Protein AF-0000000076605727 (afdb_homodimer)

Sequence (814 aa):
MKILLILAWRNLWRNKKRTLITISSVLFAVLLATLFVSMEKGSYERLIDSMVKYSTGYIQIQDILYDEEPSIDHTLLFDEEIEEILNKYEEQIAYHVPRLQNFVLVATENNTRGSILNGIDPELEIKMNDLNEDVVKGEFLKPNDNGLMLAEGLAGILNVTVGDTLVLLGQGFHGSTAAGTYPIRGIVDLKIPDINNNTIYMSLSEAQWFYGTDNRVTSLIIMPENPARTQQLAESLRKVIDPEWHRVLTWEELLEDLLNLMKFDVAGTMVMMMILYIVIAFGLFGTILTMLIERRKEFALLFSLGMKRAQVAIVCFFEALFISMAGVILGIIISIPVVAWFYHHPIPLSGDMAEAIADYGFEPVLPFSADPTIFINQALIVLIISFLIGLFPVYKVFRINIMEAKKMKILLILAWRNLWRNKKRTLITISSVLFAVLLATLFVSMEKGSYERLIDSMVKYSTGYIQIQDILYDEEPSIDHTLLFDEEIEEILNKYEEQIAYHVPRLQNFVLVATENNTRGSILNGIDPELEIKMNDLNEDVVKGEFLKPNDNGLMLAEGLAGILNVTVGDTLVLLGQGFHGSTAAGTYPIRGIVDLKIPDINNNTIYMSLSEAQWFYGTDNRVTSLIIMPENPARTQQLAESLRKVIDPEWHRVLTWEELLEDLLNLMKFDVAGTMVMMMILYIVIAFGLFGTILTMLIERRKEFALLFSLGMKRAQVAIVCFFEALFISMAGVILGIIISIPVVAWFYHHPIPLSGDMAEAIADYGFEPVLPFSADPTIFINQALIVLIISFLIGLFPVYKVFRINIMEAKK

InterPro domains:
  IPR003838 ABC3 transporter permease, C-terminal [PF02687] (271-402)
  IPR025857 MacB-like periplasmic core domain [PF12704] (19-239)
  IPR051447 Lipoprotein-releasing system transmembrane protein [PTHR30489] (1-405)

Secondary structure (DSSP, 8-state):
-HHHHHHHHHHHGGGHHHHHHHHHHHHHHHHHHHHHHHHHHHHHHHHHHHHIIIII-SEEEEETTTTTS--TTS-EE--HHHHHHHHHTTTTEEEEEEEEEEEEEEE-SS-EEEEEEEEE-HHHHHHHH-GGGGEEEE-PPPTT-SSEEEEHHHHHHHT--TT-EEEEEEE-GGG-EEEEEEEEEEEE--SSHHHHTTEEEEEHHHHHHHHT-SSEESEEEEEESSGGGHHHHHHHHHHHS-TTTEEEEEHHHHTHHHHHHHHHHHHHHHHHHHHHHHHHHHHHHHHHHHHHHHTHHHHHHHHHTT--HHHHHHHHHHHHHHHHHHHHHHHHHHHHHHHHHHHHSPEEP-HHHHHHHHHTT--SEE-----HHHHHHHHHHHHHHHHHHHHHHHHHHHT--HHHHT-/-HHHHHHHHHHHGGGHHHHHHHHHHHHHHHHHHHHHHHHHHHHHHHHHHHHIIIII-SEEEEETTTTTS--TTS-EE--HHHHHHHHHTTTTEEEEEEEEEEEEEEE-SS-EEEEEEEEE-HHHHHHHH-GGGGEEEE-PPPTT-SSEEEEHHHHHHHT--TT-EEEEEEE-GGG-EEEEEEEEEEEE--SSHHHHTTEEEEEHHHHHHHHT-SSEESEEEEEESSGGGHHHHHHHHHHHS-TTTEEEEEHHHHTHHHHHHHHHHHHHHHHHHHHHHHHHHHHHHHHHHHHHHHTHHHHHHHHHTT--HHHHHHHHHHHHHHHHHHHHHHHHHHHHHHHHHHHHSPEEP-HHHHHHHHHTT--SEE-----HHHHHHHHHHHHHHHHHHHHHHHHHHHH--HHHHT-

Organism: NCBI:txid889453

Nearest PDB structures (foldseek):
  7v8l-assembly1_C  TM=7.203E-01  e=7.007E-22  Escherichia coli K-12
  7arh-assembly1_C  TM=6.773E-01  e=7.280E-18  Escherichia coli K-12
  5xu1-assembly1_M  TM=6.737E-01  e=1.367E-16  Streptococcus pneumoniae R6
  5nik-assembly1_J  TM=5.911E-01  e=5.866E-17  Escherichia coli K-12
  5ws4-assembly1_B  TM=4.862E-01  e=8.622E-18  Acinetobacter baumannii

Foldseek 3Di:
DVVLLVLLVVLLCVPVVLLVVLLQLLLVLLQVLLFVVQLLVFQVVVVLVLCCQPPAPFKKKFWLCCLVPPDQQGWDFPDPVVVVLVVVVCVWFVDKWFKAKDWKWKDDPVDIDIAIEIATAQVVSCVRRVQQVQWPWAGGDHAVRQAKEAQPQQCVVNVHAAQDKMWIWDAAHPGDTQIDIHGYGTYGHRLAQVNSNGYMYDHNCNVCVRRVPHRIGRIMHTHTPDSVCSVVVLVVSVVVDDSVTMHMDGSCRSCVVVVVVSVVVVVVSVVVSVVSLVVSLVVLLVSLVVSCVVCLLVLLVCVVVPDDLQSVLVSSLSSLLVSSLSSLVSSLVVSQVVLVVCQVVWAAADDPQCCVCVNSSHRRTRHGHNDCCSSVVSSVSSSVSSNVSSVVSSVVSVVRDSVVSVD/DVVLLVVLVVLLCVPVVLLVVLLQLLLVLLQVLLFVVQLLVFQVVVVLVLCCQPPAPFKKKFWLCCLVPPDQQGWDFPDPVVVVLVVVVCVFFVDKWFKAKDWKWKDDPVDIDIAIEIATAQVVSCVRRVQQVQWPWAGGDDAVRQAKEAQPQQCVVNVHAAQDKMWIWDAAHPGDTQIDIHGYGTYGHRLAQVNSNGYMYDHNCNVCVRRVPHRIGRIMHTHTPDSVCSVVVLVVSVVVDDSVTMHMDGSCRSCVVVVVVSVVVVVVSVVVSVVSLVVSLVVLLVSLVVVCVVCLLVLLVCVVVPDDLQSVLVSSLSSLLVSSLSSLVSSLVVSQVVLVVCQVVWAAADDPQCCVCVNSSHRRTRHGHNDVCSSVVSSVSSSVSSNVSSVVSSVVSVVNDSVVSVD

pLDDT: mean 88.18, std 9.33, range [46.22, 97.94]

Structure (mmCIF, N/CA/C/O backbone):
data_AF-0000000076605727-model_v1
#
loop_
_entity.id
_entity.type
_entity.pdbx_description
1 polymer 'ABC-type transport system, involved in lipoprotein release, permease component'
#
loop_
_atom_site.group_PDB
_atom_site.id
_atom_site.type_symbol
_atom_site.label_atom_id
_atom_site.label_alt_id
_atom_site.label_comp_id
_atom_site.label_asym_id
_atom_site.label_entity_id
_atom_site.label_seq_id
_atom_site.pdbx_PDB_ins_code
_atom_site.Cartn_x
_atom_site.Cartn_y
_atom_site.Cartn_z
_atom_site.occupancy
_atom_site.B_iso_or_equiv
_atom_site.auth_seq_id
_atom_site.auth_comp_id
_atom_site.auth_asym_id
_atom_site.auth_atom_id
_atom_site.pdbx_PDB_model_num
ATOM 1 N N . MET A 1 1 ? 21.656 47.344 6.41 1 79.5 1 MET A N 1
ATOM 2 C CA . MET A 1 1 ? 21.094 46 6.285 1 79.5 1 MET A CA 1
ATOM 3 C C . MET A 1 1 ? 21.359 45.156 7.539 1 79.5 1 MET A C 1
ATOM 5 O O . MET A 1 1 ? 20.453 44.594 8.117 1 79.5 1 MET A O 1
ATOM 9 N N . LYS A 1 2 ? 22.5 45.219 8.156 1 88.5 2 LYS A N 1
ATOM 10 C CA . LYS A 1 2 ? 22.828 44.469 9.367 1 88.5 2 LYS A CA 1
ATOM 11 C C . LYS A 1 2 ? 21.984 44.938 10.547 1 88.5 2 LYS A C 1
ATOM 13 O O . LYS A 1 2 ? 21.484 44.125 11.328 1 88.5 2 LYS A O 1
ATOM 18 N N . ILE A 1 3 ? 21.828 46.188 10.602 1 87.19 3 ILE A N 1
ATOM 19 C CA . ILE A 1 3 ? 21.047 46.75 11.695 1 87.19 3 ILE A CA 1
ATOM 20 C C . ILE A 1 3 ? 19.609 46.281 11.594 1 87.19 3 ILE A C 1
ATOM 22 O O . ILE A 1 3 ? 18.969 45.969 12.609 1 87.19 3 ILE A O 1
ATOM 26 N N . LEU A 1 4 ? 19.125 46.188 10.43 1 89.56 4 LEU A N 1
ATOM 27 C CA . LEU A 1 4 ? 17.75 45.75 10.203 1 89.56 4 LEU A CA 1
ATOM 28 C C . LEU A 1 4 ? 17.578 44.281 10.57 1 89.56 4 LEU A C 1
ATOM 30 O O . LEU A 1 4 ? 16.547 43.906 11.125 1 89.56 4 LEU A O 1
ATOM 34 N N . LEU A 1 5 ? 18.578 43.469 10.297 1 91.62 5 LEU A N 1
ATOM 35 C CA . LEU A 1 5 ? 18.531 42.062 10.641 1 91.62 5 LEU A CA 1
ATOM 36 C C . LEU A 1 5 ? 18.578 41.875 12.156 1 91.62 5 LEU A C 1
ATOM 38 O O . LEU A 1 5 ? 17.875 41 12.695 1 91.62 5 LEU A O 1
ATOM 42 N N . ILE A 1 6 ? 19.375 42.688 12.758 1 91.81 6 ILE A N 1
ATOM 43 C CA . ILE A 1 6 ? 19.469 42.625 14.211 1 91.81 6 ILE A CA 1
ATOM 44 C C . ILE A 1 6 ? 18.141 43.062 14.836 1 91.81 6 ILE A C 1
ATOM 46 O O . ILE A 1 6 ? 17.688 42.469 15.82 1 91.81 6 ILE A O 1
ATOM 50 N N . LEU A 1 7 ? 17.578 44.031 14.203 1 89.62 7 LEU A N 1
ATOM 51 C CA . LEU A 1 7 ? 16.281 44.5 14.688 1 89.62 7 LEU A CA 1
ATOM 52 C C . LEU A 1 7 ? 15.203 43.438 14.523 1 89.62 7 LEU A C 1
ATOM 54 O O . LEU A 1 7 ? 14.359 43.25 15.398 1 89.62 7 LEU A O 1
ATOM 58 N N . ALA A 1 8 ? 15.242 42.844 13.422 1 91.44 8 ALA A N 1
ATOM 59 C CA . ALA A 1 8 ? 14.281 41.75 13.156 1 91.44 8 ALA A CA 1
ATOM 60 C C . ALA A 1 8 ? 14.414 40.625 14.172 1 91.44 8 ALA A C 1
ATOM 62 O O . ALA A 1 8 ? 13.414 40.156 14.703 1 91.44 8 ALA A O 1
ATOM 63 N N . TRP A 1 9 ? 15.578 40.281 14.508 1 90.94 9 TRP A N 1
ATOM 64 C CA . TRP A 1 9 ? 15.844 39.188 15.469 1 90.94 9 TRP A CA 1
ATOM 65 C C . TRP A 1 9 ? 15.43 39.625 16.875 1 90.94 9 TRP A C 1
ATOM 67 O O . TRP A 1 9 ? 14.828 38.812 17.609 1 90.94 9 TRP A O 1
ATOM 77 N N . ARG A 1 10 ? 15.75 40.781 17.188 1 89.75 10 ARG A N 1
ATOM 78 C CA . ARG A 1 10 ? 15.438 41.312 18.516 1 89.75 10 ARG A CA 1
ATOM 79 C C . ARG A 1 10 ? 13.93 41.469 18.703 1 89.75 10 ARG A C 1
ATOM 81 O O . ARG A 1 10 ? 13.406 41.219 19.797 1 89.75 10 ARG A O 1
ATOM 88 N N . ASN A 1 11 ? 13.289 41.781 17.609 1 87.38 11 ASN A N 1
ATOM 89 C CA . ASN A 1 11 ? 11.844 41.969 17.656 1 87.38 11 ASN A CA 1
ATOM 90 C C . ASN A 1 11 ? 11.125 40.656 17.938 1 87.38 11 ASN A C 1
ATOM 92 O O . ASN A 1 11 ? 10.094 40.625 18.609 1 87.38 11 ASN A O 1
ATOM 96 N N . LEU A 1 12 ? 11.664 39.625 17.453 1 88.25 12 LEU A N 1
ATOM 97 C CA . LEU A 1 12 ? 11.055 38.312 17.641 1 88.25 12 LEU A CA 1
ATOM 98 C C . LEU A 1 12 ? 11.07 37.906 19.109 1 88.25 12 LEU A C 1
ATOM 100 O O . LEU A 1 12 ? 10.148 37.25 19.578 1 88.25 12 LEU A O 1
ATOM 104 N N . TRP A 1 13 ? 12.094 38.344 19.75 1 89.44 13 TRP A N 1
ATOM 105 C CA . TRP A 1 13 ? 12.281 37.875 21.125 1 89.44 13 TRP A CA 1
ATOM 106 C C . TRP A 1 13 ? 11.633 38.844 22.109 1 89.44 13 TRP A C 1
ATOM 108 O O . TRP A 1 13 ? 11.68 38.625 23.328 1 89.44 13 TRP A O 1
ATOM 118 N N . ARG A 1 14 ? 11.062 39.906 21.516 1 81.25 14 ARG A N 1
ATOM 119 C CA . ARG A 1 14 ? 10.281 40.781 22.375 1 81.25 14 ARG A CA 1
ATOM 120 C C . ARG A 1 14 ? 9.086 40.031 22.984 1 81.25 14 ARG A C 1
ATOM 122 O O . ARG A 1 14 ? 8.727 40.25 24.141 1 81.25 14 ARG A O 1
ATOM 129 N N . ASN A 1 15 ? 8.523 39.188 22.125 1 81.62 15 ASN A N 1
ATOM 130 C CA . ASN A 1 15 ? 7.508 38.25 22.609 1 81.62 15 ASN A CA 1
ATOM 131 C C . ASN A 1 15 ? 7.996 36.812 22.547 1 81.62 15 ASN A C 1
ATOM 133 O O . ASN A 1 15 ? 7.594 36.031 21.672 1 81.62 15 ASN A O 1
ATOM 137 N N . LYS A 1 16 ? 8.625 36.438 23.516 1 88.12 16 LYS A N 1
ATOM 138 C CA . LYS A 1 16 ? 9.328 35.156 23.547 1 88.12 16 LYS A CA 1
ATOM 139 C C . LYS A 1 16 ? 8.352 33.969 23.484 1 88.12 16 LYS A C 1
ATOM 141 O O . LYS A 1 16 ? 8.633 32.969 22.859 1 88.12 16 LYS A O 1
ATOM 146 N N . LYS A 1 17 ? 7.277 34.094 24.156 1 83.56 17 LYS A N 1
ATOM 147 C CA . LYS A 1 17 ? 6.32 33 24.219 1 83.56 17 LYS A CA 1
ATOM 148 C C . LYS A 1 17 ? 5.727 32.688 22.844 1 83.56 17 LYS A C 1
ATOM 150 O O . LYS A 1 17 ? 5.703 31.547 22.406 1 83.56 17 LYS A O 1
ATOM 155 N N . ARG A 1 18 ? 5.336 33.75 22.156 1 78.62 18 ARG A N 1
ATOM 156 C CA . ARG A 1 18 ? 4.785 33.594 20.812 1 78.62 18 ARG A CA 1
ATOM 157 C C . ARG A 1 18 ? 5.824 33 19.859 1 78.62 18 ARG A C 1
ATOM 159 O O . ARG A 1 18 ? 5.523 32.125 19.062 1 78.62 18 ARG A O 1
ATOM 166 N N . THR A 1 19 ? 6.984 33.594 19.953 1 86.88 19 THR A N 1
ATOM 167 C CA . THR A 1 19 ? 8.078 33.156 19.094 1 86.88 19 THR A CA 1
ATOM 168 C C . THR A 1 19 ? 8.406 31.688 19.328 1 86.88 19 THR A C 1
ATOM 170 O O . THR A 1 19 ? 8.539 30.922 18.391 1 86.88 19 THR A O 1
ATOM 173 N N . LEU A 1 20 ? 8.375 31.281 20.578 1 90.06 20 LEU A N 1
ATOM 174 C CA . LEU A 1 20 ? 8.734 29.922 20.922 1 90.06 20 LEU A CA 1
ATOM 175 C C . LEU A 1 20 ? 7.656 28.938 20.469 1 90.06 20 LEU A C 1
ATOM 177 O O . LEU A 1 20 ? 7.957 27.828 20.047 1 90.06 20 LEU A O 1
ATOM 181 N N . ILE A 1 21 ? 6.469 29.359 20.547 1 83.88 21 ILE A N 1
ATOM 182 C CA . ILE A 1 21 ? 5.359 28.484 20.156 1 83.88 21 ILE A CA 1
ATOM 183 C C . ILE A 1 21 ? 5.371 28.281 18.641 1 83.88 21 ILE A C 1
ATOM 185 O O . ILE A 1 21 ? 5.176 27.172 18.156 1 83.88 21 ILE A O 1
ATOM 189 N N . THR A 1 22 ? 5.594 29.406 17.938 1 84.12 22 THR A N 1
ATOM 190 C CA . THR A 1 22 ? 5.625 29.312 16.469 1 84.12 22 THR A CA 1
ATOM 191 C C . THR A 1 22 ? 6.812 28.469 16.016 1 84.12 22 THR A C 1
ATOM 193 O O . THR A 1 22 ? 6.676 27.609 15.141 1 84.12 22 THR A O 1
ATOM 196 N N . ILE A 1 23 ? 7.902 28.703 16.672 1 91.12 23 ILE A N 1
ATOM 197 C CA . ILE A 1 23 ? 9.094 27.922 16.359 1 91.12 23 ILE A CA 1
ATOM 198 C C . ILE A 1 23 ? 8.828 26.438 16.641 1 91.12 23 ILE A C 1
ATOM 200 O O . ILE A 1 23 ? 9.203 25.578 15.852 1 91.12 23 ILE A O 1
ATOM 204 N N . SER A 1 24 ? 8.156 26.156 17.734 1 89.75 24 SER A N 1
ATOM 205 C CA . SER A 1 24 ? 7.855 24.781 18.109 1 89.75 24 SER A CA 1
ATOM 206 C C . SER A 1 24 ? 6.914 24.125 17.109 1 89.75 24 SER A C 1
ATOM 208 O O . SER A 1 24 ? 7.059 22.938 16.781 1 89.75 24 SER A O 1
ATOM 210 N N . SER A 1 25 ? 5.973 24.922 16.688 1 85.31 25 SER A N 1
ATOM 211 C CA . SER A 1 25 ? 5.031 24.375 15.703 1 85.31 25 SER A CA 1
ATOM 212 C C . SER A 1 25 ? 5.742 23.969 14.422 1 85.31 25 SER A C 1
ATOM 214 O O . SER A 1 25 ? 5.492 22.891 13.883 1 85.31 25 SER A O 1
ATOM 216 N N . VAL A 1 26 ? 6.605 24.812 13.953 1 88.75 26 VAL A N 1
ATOM 217 C CA . VAL A 1 26 ? 7.352 24.516 12.727 1 88.75 26 VAL A CA 1
ATOM 218 C C . VAL A 1 26 ? 8.328 23.375 12.969 1 88.75 26 VAL A C 1
ATOM 220 O O . VAL A 1 26 ? 8.461 22.484 12.133 1 88.75 26 VAL A O 1
ATOM 223 N N . LEU A 1 27 ? 8.922 23.438 14.164 1 92.81 27 LEU A N 1
ATOM 224 C CA . LEU A 1 27 ? 9.867 22.391 14.539 1 92.81 27 LEU A CA 1
ATOM 225 C C . LEU A 1 27 ? 9.203 21.016 14.523 1 92.81 27 LEU A C 1
ATOM 227 O O . LEU A 1 27 ? 9.719 20.078 13.906 1 92.81 27 LEU A O 1
ATOM 231 N N . PHE A 1 28 ? 8.117 20.875 15.133 1 87.75 28 PHE A N 1
ATOM 232 C CA . PHE A 1 28 ? 7.445 19.578 15.25 1 87.75 28 PHE A CA 1
ATOM 233 C C . PHE A 1 28 ? 6.926 19.125 13.891 1 87.75 28 PHE A C 1
ATOM 235 O O . PHE A 1 28 ? 6.941 17.922 13.586 1 87.75 28 PHE A O 1
ATOM 242 N N . ALA A 1 29 ? 6.477 20.109 13.18 1 86.19 29 ALA A N 1
ATOM 243 C CA . ALA A 1 29 ? 6.016 19.766 11.836 1 86.19 29 ALA A CA 1
ATOM 244 C C . ALA A 1 29 ? 7.148 19.172 11 1 86.19 29 ALA A C 1
ATOM 246 O O . ALA A 1 29 ? 6.98 18.141 10.344 1 86.19 29 ALA A O 1
ATOM 247 N N . VAL A 1 30 ? 8.266 19.828 11.055 1 91.06 30 VAL A N 1
ATOM 248 C CA . VAL A 1 30 ? 9.43 19.391 10.281 1 91.06 30 VAL A CA 1
ATOM 249 C C . VAL A 1 30 ? 9.945 18.062 10.812 1 91.06 30 VAL A C 1
ATOM 251 O O . VAL A 1 30 ? 10.266 17.156 10.031 1 91.06 30 VAL A O 1
ATOM 254 N N . LEU A 1 31 ? 9.984 17.984 12.117 1 93.25 31 LEU A N 1
ATOM 255 C CA . LEU A 1 31 ? 10.477 16.766 12.75 1 93.25 31 LEU A CA 1
ATOM 256 C C . LEU A 1 31 ? 9.617 15.57 12.367 1 93.25 31 LEU A C 1
ATOM 258 O O . LEU A 1 31 ? 10.141 14.555 11.891 1 93.25 31 LEU A O 1
ATOM 262 N N . LEU A 1 32 ? 8.367 15.695 12.539 1 89.75 32 LEU A N 1
ATOM 263 C CA . LEU A 1 32 ? 7.469 14.57 12.312 1 89.75 32 LEU A CA 1
ATOM 264 C C . LEU A 1 32 ? 7.355 14.258 10.828 1 89.75 32 LEU A C 1
ATOM 266 O O . LEU A 1 32 ? 7.262 13.086 10.445 1 89.75 32 LEU A O 1
ATOM 270 N N . ALA A 1 33 ? 7.363 15.297 10.016 1 89.38 33 ALA A N 1
ATOM 271 C CA . ALA A 1 33 ? 7.352 15.086 8.57 1 89.38 33 ALA A CA 1
ATOM 272 C C . ALA A 1 33 ? 8.609 14.352 8.109 1 89.38 33 ALA A C 1
ATOM 274 O O . ALA A 1 33 ? 8.531 13.43 7.297 1 89.38 33 ALA A O 1
ATOM 275 N N . THR A 1 34 ? 9.695 14.742 8.656 1 93.81 34 THR A N 1
ATOM 276 C CA . THR A 1 34 ? 10.969 14.133 8.297 1 93.81 34 THR A CA 1
ATOM 277 C C . THR A 1 34 ? 10.992 12.664 8.719 1 93.81 34 THR A C 1
ATOM 279 O O . THR A 1 34 ? 11.453 11.805 7.957 1 93.81 34 THR A O 1
ATOM 282 N N . LEU A 1 35 ? 10.508 12.422 9.891 1 91.75 35 LEU A N 1
ATOM 283 C CA . LEU A 1 35 ? 10.484 11.047 10.391 1 91.75 35 LEU A CA 1
ATOM 284 C C . LEU A 1 35 ? 9.602 10.164 9.508 1 91.75 35 LEU A C 1
ATOM 286 O O . LEU A 1 35 ? 9.953 9.023 9.219 1 91.75 35 LEU A O 1
ATOM 290 N N . PHE A 1 36 ? 8.562 10.664 9.086 1 88.62 36 PHE A N 1
ATOM 291 C CA . PHE A 1 36 ? 7.633 9.898 8.266 1 88.62 36 PHE A CA 1
ATOM 292 C C . PHE A 1 36 ? 8.234 9.594 6.898 1 88.62 36 PHE A C 1
ATOM 294 O O . PHE A 1 36 ? 8.164 8.461 6.418 1 88.62 36 PHE A O 1
ATOM 301 N N . VAL A 1 37 ? 8.797 10.625 6.32 1 90.88 37 VAL A N 1
ATOM 302 C CA . VAL A 1 37 ? 9.391 10.453 5 1 90.88 37 VAL A CA 1
ATOM 303 C C . VAL A 1 37 ? 10.586 9.508 5.094 1 90.88 37 VAL A C 1
ATOM 305 O O . VAL A 1 37 ? 10.797 8.672 4.215 1 90.88 37 VAL A O 1
ATOM 308 N N . SER A 1 38 ? 11.32 9.688 6.145 1 93.38 38 SER A N 1
ATOM 309 C CA . SER A 1 38 ? 12.477 8.82 6.367 1 93.38 38 SER A CA 1
ATOM 310 C C . SER A 1 38 ? 12.047 7.359 6.52 1 93.38 38 SER A C 1
ATOM 312 O O . SER A 1 38 ? 12.695 6.461 5.977 1 93.38 38 SER A O 1
ATOM 314 N N . MET A 1 39 ? 11.055 7.148 7.234 1 89.75 39 MET A N 1
ATOM 315 C CA . MET A 1 39 ? 10.531 5.801 7.441 1 89.75 39 MET A CA 1
ATOM 316 C C . MET A 1 39 ? 10.047 5.195 6.129 1 89.75 39 MET A C 1
ATOM 318 O O . MET A 1 39 ? 10.305 4.023 5.848 1 89.75 39 MET A O 1
ATOM 322 N N . GLU A 1 40 ? 9.32 5.953 5.398 1 87.19 40 GLU A N 1
ATOM 323 C CA . GLU A 1 40 ? 8.812 5.492 4.113 1 87.19 40 GLU A CA 1
ATOM 324 C C . GLU A 1 40 ? 9.945 5.137 3.162 1 87.19 40 GLU A C 1
ATOM 326 O O . GLU A 1 40 ? 9.938 4.062 2.555 1 87.19 40 GLU A O 1
ATOM 331 N N . LYS A 1 41 ? 10.859 6.031 3.049 1 90.75 41 LYS A N 1
ATOM 332 C CA . LYS A 1 41 ? 12 5.793 2.164 1 90.75 41 LYS A CA 1
ATOM 333 C C . LYS A 1 41 ? 12.812 4.59 2.631 1 90.75 41 LYS A C 1
ATOM 335 O O . LYS A 1 41 ? 13.266 3.785 1.812 1 90.75 41 LYS A O 1
ATOM 340 N N . GLY A 1 42 ? 13.031 4.527 3.877 1 90.62 42 GLY A N 1
ATOM 341 C CA . GLY A 1 42 ? 13.742 3.383 4.426 1 90.62 42 GLY A CA 1
ATOM 342 C C . GLY A 1 42 ? 13.062 2.061 4.125 1 90.62 42 GLY A C 1
ATOM 343 O O . GLY A 1 42 ? 13.734 1.068 3.822 1 90.62 42 GLY A O 1
ATOM 344 N N . SER A 1 43 ? 11.844 2.014 4.234 1 84.94 43 SER A N 1
ATOM 345 C CA . SER A 1 43 ? 11.078 0.812 3.932 1 84.94 43 SER A CA 1
ATOM 346 C C . SER A 1 43 ? 11.242 0.404 2.473 1 84.94 43 SER A C 1
ATOM 348 O O . SER A 1 43 ? 11.406 -0.779 2.168 1 84.94 43 SER A O 1
ATOM 350 N N . TYR A 1 44 ? 11.227 1.366 1.563 1 86.81 44 TYR A N 1
ATOM 351 C CA . TYR A 1 44 ? 11.367 1.069 0.142 1 86.81 44 TYR A CA 1
ATOM 352 C C . TYR A 1 44 ? 12.781 0.599 -0.18 1 86.81 44 TYR A C 1
ATOM 354 O O . TYR A 1 44 ? 12.969 -0.319 -0.981 1 86.81 44 TYR A O 1
ATOM 362 N N . GLU A 1 45 ? 13.68 1.272 0.43 1 89 45 GLU A N 1
ATOM 363 C CA . GLU A 1 45 ? 15.062 0.861 0.227 1 89 45 GLU A CA 1
ATOM 364 C C . GLU A 1 45 ? 15.281 -0.58 0.679 1 89 45 GLU A C 1
ATOM 366 O O . GLU A 1 45 ? 15.953 -1.357 -0.008 1 89 45 GLU A O 1
ATOM 371 N N . ARG A 1 46 ? 14.773 -0.872 1.735 1 84.81 46 ARG A N 1
ATOM 372 C CA . ARG A 1 46 ? 14.906 -2.234 2.244 1 84.81 46 ARG A CA 1
ATOM 373 C C . ARG A 1 46 ? 14.227 -3.232 1.309 1 84.81 46 ARG A C 1
ATOM 375 O O . ARG A 1 46 ? 14.758 -4.32 1.069 1 84.81 46 ARG A O 1
ATOM 382 N N . LEU A 1 47 ? 13.117 -2.934 0.842 1 83.38 47 LEU A N 1
ATOM 383 C CA . LEU A 1 47 ? 12.406 -3.803 -0.089 1 83.38 47 LEU A CA 1
ATOM 384 C C . LEU A 1 47 ? 13.227 -4.027 -1.356 1 83.38 47 LEU A C 1
ATOM 386 O O . LEU A 1 47 ? 13.359 -5.16 -1.823 1 83.38 47 LEU A O 1
ATOM 390 N N . ILE A 1 48 ? 13.727 -2.988 -1.923 1 88.12 48 ILE A N 1
ATOM 391 C CA . ILE A 1 48 ? 14.531 -3.078 -3.141 1 88.12 48 ILE A CA 1
ATOM 392 C C . ILE A 1 48 ? 15.758 -3.941 -2.887 1 88.12 48 ILE A C 1
ATOM 394 O O . ILE A 1 48 ? 16.078 -4.824 -3.686 1 88.12 48 ILE A O 1
ATOM 398 N N . ASP A 1 49 ? 16.375 -3.684 -1.769 1 87.06 49 ASP A N 1
ATOM 399 C CA . ASP A 1 49 ? 17.562 -4.465 -1.416 1 87.06 49 ASP A CA 1
ATOM 400 C C . ASP A 1 49 ? 17.234 -5.953 -1.335 1 87.06 49 ASP A C 1
ATOM 402 O O . ASP A 1 49 ? 17.984 -6.789 -1.834 1 87.06 49 ASP A O 1
ATOM 406 N N . SER A 1 50 ? 16.188 -6.227 -0.726 1 84.25 50 SER A N 1
ATOM 407 C CA . SER A 1 50 ? 15.781 -7.621 -0.589 1 84.25 50 SER A CA 1
ATOM 408 C C . SER A 1 50 ? 15.461 -8.242 -1.946 1 84.25 50 SER A C 1
ATOM 410 O O . SER A 1 50 ? 15.82 -9.391 -2.211 1 84.25 50 SER A O 1
ATOM 412 N N . MET A 1 51 ? 14.781 -7.488 -2.789 1 87.56 51 MET A N 1
ATOM 413 C CA . MET A 1 51 ? 14.422 -7.996 -4.109 1 87.56 51 MET A CA 1
ATOM 414 C C . MET A 1 51 ? 15.672 -8.25 -4.953 1 87.56 51 MET A C 1
ATOM 416 O O . MET A 1 51 ? 15.766 -9.266 -5.645 1 87.56 51 MET A O 1
ATOM 420 N N . VAL A 1 52 ? 16.594 -7.379 -4.887 1 88.81 52 VAL A N 1
ATOM 421 C CA . VAL A 1 52 ? 17.812 -7.516 -5.668 1 88.81 52 VAL A CA 1
ATOM 422 C C . VAL A 1 52 ? 18.641 -8.695 -5.145 1 88.81 52 VAL A C 1
ATOM 424 O O . VAL A 1 52 ? 19.172 -9.484 -5.93 1 88.81 52 VAL A O 1
ATOM 427 N N . LYS A 1 53 ? 18.609 -8.797 -3.887 1 87.19 53 LYS A N 1
ATOM 428 C CA . LYS A 1 53 ? 19.406 -9.836 -3.248 1 87.19 53 LYS A CA 1
ATOM 429 C C . LYS A 1 53 ? 18.828 -11.219 -3.5 1 87.19 53 LYS A C 1
ATOM 431 O O . LYS A 1 53 ? 19.547 -12.164 -3.834 1 87.19 53 LYS A O 1
ATOM 436 N N . TYR A 1 54 ? 17.562 -11.367 -3.432 1 86.06 54 TYR A N 1
ATOM 437 C CA . TYR A 1 54 ? 16.969 -12.695 -3.406 1 86.06 54 TYR A CA 1
ATOM 438 C C . TYR A 1 54 ? 16.344 -13.047 -4.75 1 86.06 54 TYR A C 1
ATOM 440 O O . TYR A 1 54 ? 16.047 -14.211 -5.023 1 86.06 54 TYR A O 1
ATOM 448 N N . SER A 1 55 ? 16.172 -12.07 -5.551 1 88.31 55 SER A N 1
ATOM 449 C CA . SER A 1 55 ? 15.391 -12.383 -6.738 1 88.31 55 SER A CA 1
ATOM 450 C C . SER A 1 55 ? 16.125 -11.969 -8.008 1 88.31 55 SER A C 1
ATOM 452 O O . SER A 1 55 ? 16.703 -12.805 -8.695 1 88.31 55 SER A O 1
ATOM 454 N N . THR A 1 56 ? 16.406 -10.711 -8.258 1 92 56 THR A N 1
ATOM 455 C CA . THR A 1 56 ? 16.781 -10.258 -9.594 1 92 56 THR A CA 1
ATOM 456 C C . THR A 1 56 ? 18.297 -10.234 -9.75 1 92 56 THR A C 1
ATOM 458 O O . THR A 1 56 ? 18.812 -10.398 -10.852 1 92 56 THR A O 1
ATOM 461 N N . GLY A 1 57 ? 19.016 -9.992 -8.609 1 93.88 57 GLY A N 1
ATOM 462 C CA . GLY A 1 57 ? 20.391 -9.578 -8.789 1 93.88 57 GLY A CA 1
ATOM 463 C C . GLY A 1 57 ? 20.516 -8.203 -9.406 1 93.88 57 GLY A C 1
ATOM 464 O O . GLY A 1 57 ? 19.547 -7.457 -9.5 1 93.88 57 GLY A O 1
ATOM 465 N N . TYR A 1 58 ? 21.734 -7.875 -9.859 1 96.19 58 TYR A N 1
ATOM 466 C CA . TYR A 1 58 ? 21.953 -6.516 -10.352 1 96.19 58 TYR A CA 1
ATOM 467 C C . TYR A 1 58 ? 21.688 -6.434 -11.844 1 96.19 58 TYR A C 1
ATOM 469 O O . TYR A 1 58 ? 21.078 -5.469 -12.328 1 96.19 58 TYR A O 1
ATOM 477 N N . ILE A 1 59 ? 22.234 -7.406 -12.555 1 97.56 59 ILE A N 1
ATOM 478 C CA . ILE A 1 59 ? 22.047 -7.484 -14 1 97.56 59 ILE A CA 1
ATOM 479 C C . ILE A 1 59 ? 21.703 -8.914 -14.398 1 97.56 59 ILE A C 1
ATOM 481 O O . ILE A 1 59 ? 22.219 -9.875 -13.82 1 97.56 59 ILE A O 1
ATOM 485 N N . GLN A 1 60 ? 20.797 -9.008 -15.336 1 97.69 60 GLN A N 1
ATOM 486 C CA . GLN A 1 60 ? 20.484 -10.336 -15.867 1 97.69 60 GLN A CA 1
ATOM 487 C C . GLN A 1 60 ? 20.594 -10.352 -17.391 1 97.69 60 GLN A C 1
ATOM 489 O O . GLN A 1 60 ? 20.188 -9.406 -18.062 1 97.69 60 GLN A O 1
ATOM 494 N N . ILE A 1 61 ? 21.234 -11.375 -17.875 1 96.69 61 ILE A N 1
ATOM 495 C CA . ILE A 1 61 ? 21.172 -11.695 -19.297 1 96.69 61 ILE A CA 1
ATOM 496 C C . ILE A 1 61 ? 20.109 -12.773 -19.531 1 96.69 61 ILE A C 1
ATOM 498 O O . ILE A 1 61 ? 20.125 -13.82 -18.875 1 96.69 61 ILE A O 1
ATOM 502 N N . GLN A 1 62 ? 19.219 -12.461 -20.375 1 96.62 62 GLN A N 1
ATOM 503 C CA . GLN A 1 62 ? 18.109 -13.367 -20.656 1 96.62 62 GLN A CA 1
ATOM 504 C C . GLN A 1 62 ? 17.859 -13.5 -22.156 1 96.62 62 GLN A C 1
ATOM 506 O O . GLN A 1 62 ? 18.406 -12.727 -22.953 1 96.62 62 GLN A O 1
ATOM 511 N N . ASP A 1 63 ? 17.109 -14.531 -22.469 1 93.62 63 ASP A N 1
ATOM 512 C CA . ASP A 1 63 ? 16.547 -14.578 -23.812 1 93.62 63 ASP A CA 1
ATOM 513 C C . ASP A 1 63 ? 15.703 -13.344 -24.109 1 93.62 63 ASP A C 1
ATOM 515 O O . ASP A 1 63 ? 15.07 -12.797 -23.203 1 93.62 63 ASP A O 1
ATOM 519 N N . ILE A 1 64 ? 15.617 -12.938 -25.312 1 91.31 64 ILE A N 1
ATOM 520 C CA . ILE A 1 64 ? 14.992 -11.68 -25.703 1 91.31 64 ILE A CA 1
ATOM 521 C C . ILE A 1 64 ? 13.508 -11.711 -25.359 1 91.31 64 ILE A C 1
ATOM 523 O O . ILE A 1 64 ? 12.914 -10.672 -25.047 1 91.31 64 ILE A O 1
ATOM 527 N N . LEU A 1 65 ? 12.961 -12.836 -25.25 1 86.81 65 LEU A N 1
ATOM 528 C CA . LEU A 1 65 ? 11.516 -12.93 -25.078 1 86.81 65 LEU A CA 1
ATOM 529 C C . LEU A 1 65 ? 11.164 -13.25 -23.625 1 86.81 65 LEU A C 1
ATOM 531 O O . LEU A 1 65 ? 10.008 -13.125 -23.234 1 86.81 65 LEU A O 1
ATOM 535 N N . TYR A 1 66 ? 12.078 -13.562 -22.844 1 87.81 66 TYR A N 1
ATOM 536 C CA . TYR A 1 66 ? 11.805 -14.133 -21.516 1 87.81 66 TYR A CA 1
ATOM 537 C C . TYR A 1 66 ? 11.141 -13.102 -20.609 1 87.81 66 TYR A C 1
ATOM 539 O O . TYR A 1 66 ? 10.203 -13.43 -19.891 1 87.81 66 TYR A O 1
ATOM 547 N N . ASP A 1 67 ? 11.602 -11.945 -20.672 1 82.62 67 ASP A N 1
ATOM 548 C CA . ASP A 1 67 ? 11.125 -10.922 -19.766 1 82.62 67 ASP A CA 1
ATOM 549 C C . ASP A 1 67 ? 9.633 -10.648 -19.969 1 82.62 67 ASP A C 1
ATOM 551 O O . ASP A 1 67 ? 8.891 -10.492 -18.984 1 82.62 67 ASP A O 1
ATOM 555 N N . GLU A 1 68 ? 9.195 -10.641 -21.156 1 75.88 68 GLU A N 1
ATOM 556 C CA . GLU A 1 68 ? 7.797 -10.367 -21.484 1 75.88 68 GLU A CA 1
ATOM 557 C C . GLU A 1 68 ? 6.957 -11.641 -21.406 1 75.88 68 GLU A C 1
ATOM 559 O O . GLU A 1 68 ? 5.77 -11.586 -21.078 1 75.88 68 GLU A O 1
ATOM 564 N N . GLU A 1 69 ? 7.668 -12.75 -21.781 1 78.75 69 GLU A N 1
ATOM 565 C CA . GLU A 1 69 ? 7.012 -14.055 -21.812 1 78.75 69 GLU A CA 1
ATOM 566 C C . GLU A 1 69 ? 7.836 -15.109 -21.078 1 78.75 69 GLU A C 1
ATOM 568 O O . GLU A 1 69 ? 8.406 -16 -21.703 1 78.75 69 GLU A O 1
ATOM 573 N N . PRO A 1 70 ? 7.738 -14.984 -19.781 1 82.62 70 PRO A N 1
ATOM 574 C CA . PRO A 1 70 ? 8.531 -15.977 -19.047 1 82.62 70 PRO A CA 1
ATOM 575 C C . PRO A 1 70 ? 8.086 -17.406 -19.328 1 82.62 70 PRO A C 1
ATOM 577 O O . PRO A 1 70 ? 6.91 -17.75 -19.156 1 82.62 70 PRO A O 1
ATOM 580 N N . SER A 1 71 ? 9.047 -18.156 -19.891 1 85.19 71 SER A N 1
ATOM 581 C CA . SER A 1 71 ? 8.812 -19.547 -20.25 1 85.19 71 SER A CA 1
ATOM 582 C C . SER A 1 71 ? 10.109 -20.344 -20.281 1 85.19 71 SER A C 1
ATOM 584 O O . SER A 1 71 ? 11.18 -19.781 -20.531 1 85.19 71 SER A O 1
ATOM 586 N N . ILE A 1 72 ? 9.93 -21.594 -20.031 1 89.19 72 ILE A N 1
ATOM 587 C CA . ILE A 1 72 ? 11.07 -22.5 -20.094 1 89.19 72 ILE A CA 1
ATOM 588 C C . ILE A 1 72 ? 11.594 -22.594 -21.516 1 89.19 72 ILE A C 1
ATOM 590 O O . ILE A 1 72 ? 12.727 -23.031 -21.75 1 89.19 72 ILE A O 1
ATOM 594 N N . ASP A 1 73 ? 10.852 -22.172 -22.453 1 87.44 73 ASP A N 1
ATOM 595 C CA . ASP A 1 73 ? 11.25 -22.219 -23.859 1 87.44 73 ASP A CA 1
ATOM 596 C C . ASP A 1 73 ? 12.094 -21.016 -24.234 1 87.44 73 ASP A C 1
ATOM 598 O O . ASP A 1 73 ? 12.75 -21 -25.281 1 87.44 73 ASP A O 1
ATOM 602 N N . HIS A 1 74 ? 11.93 -20.016 -23.469 1 89.56 74 HIS A N 1
ATOM 603 C CA . HIS A 1 74 ? 12.734 -18.828 -23.703 1 89.56 74 HIS A CA 1
ATOM 604 C C . HIS A 1 74 ? 13.969 -18.812 -22.797 1 89.56 74 HIS A C 1
ATOM 606 O O . HIS A 1 74 ? 14.047 -18 -21.875 1 89.56 74 HIS A O 1
ATOM 612 N N . THR A 1 75 ? 14.859 -19.688 -23.094 1 93 75 THR A N 1
ATOM 613 C CA . THR A 1 75 ? 16.078 -19.844 -22.312 1 93 75 THR A CA 1
ATOM 614 C C . THR A 1 75 ? 17.297 -19.469 -23.156 1 93 75 THR A C 1
ATOM 616 O O . THR A 1 75 ? 17.203 -19.359 -24.375 1 93 75 THR A O 1
ATOM 619 N N . LEU A 1 76 ? 18.312 -19.188 -22.5 1 93.38 76 LEU A N 1
ATOM 620 C CA . LEU A 1 76 ? 19.578 -18.938 -23.188 1 93.38 76 LEU A CA 1
ATOM 621 C C . LEU A 1 76 ? 20.562 -20.078 -22.953 1 93.38 76 LEU A C 1
ATOM 623 O O . LEU A 1 76 ? 20.609 -20.656 -21.859 1 93.38 76 LEU A O 1
ATOM 627 N N . LEU A 1 77 ? 21.281 -20.375 -24 1 91.06 77 LEU A N 1
ATOM 628 C CA . LEU A 1 77 ? 22.344 -21.359 -23.906 1 91.06 77 LEU A CA 1
ATOM 629 C C . LEU A 1 77 ? 23.578 -20.766 -23.219 1 91.06 77 LEU A C 1
ATOM 631 O O . LEU A 1 77 ? 24.141 -19.781 -23.703 1 91.06 77 LEU A O 1
ATOM 635 N N . PHE A 1 78 ? 23.781 -21.328 -22.078 1 89 78 PHE A N 1
ATOM 636 C CA . PHE A 1 78 ? 24.984 -20.875 -21.391 1 89 78 PHE A CA 1
ATOM 637 C C . PHE A 1 78 ? 26.203 -21.656 -21.875 1 89 78 PHE A C 1
ATOM 639 O O . PHE A 1 78 ? 26.609 -22.641 -21.25 1 89 78 PHE A O 1
ATOM 646 N N . ASP A 1 79 ? 26.734 -21.109 -22.969 1 85 79 ASP A N 1
ATOM 647 C CA . ASP A 1 79 ? 27.844 -21.812 -23.609 1 85 79 ASP A CA 1
ATOM 648 C C . ASP A 1 79 ? 29.141 -21 -23.516 1 85 79 ASP A C 1
ATOM 650 O O . ASP A 1 79 ? 29.219 -20.031 -22.75 1 85 79 ASP A O 1
ATOM 654 N N . GLU A 1 80 ? 30.094 -21.484 -24.219 1 86.38 80 GLU A N 1
ATOM 655 C CA . GLU A 1 80 ? 31.422 -20.891 -24.188 1 86.38 80 GLU A CA 1
ATOM 656 C C . GLU A 1 80 ? 31.422 -19.484 -24.766 1 86.38 80 GLU A C 1
ATOM 658 O O . GLU A 1 80 ? 32.188 -18.625 -24.344 1 86.38 80 GLU A O 1
ATOM 663 N N . GLU A 1 81 ? 30.516 -19.234 -25.609 1 85.25 81 GLU A N 1
ATOM 664 C CA . GLU A 1 81 ? 30.453 -17.922 -26.234 1 85.25 81 GLU A CA 1
ATOM 665 C C . GLU A 1 81 ? 30.094 -16.828 -25.234 1 85.25 81 GLU A C 1
ATOM 667 O O . GLU A 1 81 ? 30.75 -15.789 -25.172 1 85.25 81 GLU A O 1
ATOM 672 N N . ILE A 1 82 ? 29.047 -17.125 -24.484 1 88.06 82 ILE A N 1
ATOM 673 C CA . ILE A 1 82 ? 28.625 -16.141 -23.484 1 88.06 82 ILE A CA 1
ATOM 674 C C . ILE A 1 82 ? 29.719 -16 -22.422 1 88.06 82 ILE A C 1
ATOM 676 O O . ILE A 1 82 ? 29.984 -14.898 -21.953 1 88.06 82 ILE A O 1
ATOM 680 N N . GLU A 1 83 ? 30.297 -17.062 -22.094 1 89.19 83 GLU A N 1
ATOM 681 C CA . GLU A 1 83 ? 31.359 -17.031 -21.094 1 89.19 83 GLU A CA 1
ATOM 682 C C . GLU A 1 83 ? 32.531 -16.188 -21.562 1 89.19 83 GLU A C 1
ATOM 684 O O . GLU A 1 83 ? 33.156 -15.461 -20.781 1 89.19 83 GLU A O 1
ATOM 689 N N . GLU A 1 84 ? 32.844 -16.359 -22.812 1 90.69 84 GLU A N 1
ATOM 690 C CA . GLU A 1 84 ? 33.969 -15.602 -23.391 1 90.69 84 GLU A CA 1
ATOM 691 C C . GLU A 1 84 ? 33.688 -14.102 -23.344 1 90.69 84 GLU A C 1
ATOM 693 O O . GLU A 1 84 ? 34.594 -13.297 -23.094 1 90.69 84 GLU A O 1
ATOM 698 N N . ILE A 1 85 ? 32.5 -13.773 -23.641 1 89.62 85 ILE A N 1
ATOM 699 C CA . ILE A 1 85 ? 32.125 -12.367 -23.594 1 89.62 85 ILE A CA 1
ATOM 700 C C . ILE A 1 85 ? 32.25 -11.828 -22.172 1 89.62 85 ILE A C 1
ATOM 702 O O . ILE A 1 85 ? 32.781 -10.734 -21.969 1 89.62 85 ILE A O 1
ATOM 706 N N . LEU A 1 86 ? 31.844 -12.602 -21.203 1 92.5 86 LEU A N 1
ATOM 707 C CA . LEU A 1 86 ? 31.875 -12.172 -19.812 1 92.5 86 LEU A CA 1
ATOM 708 C C . LEU A 1 86 ? 33.312 -12.055 -19.312 1 92.5 86 LEU A C 1
ATOM 710 O O . LEU A 1 86 ? 33.625 -11.203 -18.484 1 92.5 86 LEU A O 1
ATOM 714 N N . ASN A 1 87 ? 34.125 -12.875 -19.922 1 91.75 87 ASN A N 1
ATOM 715 C CA . ASN A 1 87 ? 35.531 -12.859 -19.531 1 91.75 87 ASN A CA 1
ATOM 716 C C . ASN A 1 87 ? 36.219 -11.562 -19.953 1 91.75 87 ASN A C 1
ATOM 718 O O . ASN A 1 87 ? 37.156 -11.109 -19.312 1 91.75 87 ASN A O 1
ATOM 722 N N . LYS A 1 88 ? 35.75 -11.016 -20.969 1 91.94 88 LYS A N 1
ATOM 723 C CA . LYS A 1 88 ? 36.281 -9.742 -21.422 1 91.94 88 LYS A CA 1
ATOM 724 C C . LYS A 1 88 ? 36 -8.633 -20.406 1 91.94 88 LYS A C 1
ATOM 726 O O . LYS A 1 88 ? 36.719 -7.617 -20.391 1 91.94 88 LYS A O 1
ATOM 731 N N . TYR A 1 89 ? 35.031 -8.812 -19.625 1 93.56 89 TYR A N 1
ATOM 732 C CA . TYR A 1 89 ? 34.688 -7.805 -18.641 1 93.56 89 TYR A CA 1
ATOM 733 C C . TYR A 1 89 ? 34.969 -8.297 -17.219 1 93.56 89 TYR A C 1
ATOM 735 O O . TYR A 1 89 ? 34.281 -7.914 -16.266 1 93.56 89 TYR A O 1
ATOM 743 N N . GLU A 1 90 ? 35.969 -9.062 -17.094 1 90.31 90 GLU A N 1
ATOM 744 C CA . GLU A 1 90 ? 36.281 -9.734 -15.844 1 90.31 90 GLU A CA 1
ATOM 745 C C . GLU A 1 90 ? 36.625 -8.727 -14.742 1 90.31 90 GLU A C 1
ATOM 747 O O . GLU A 1 90 ? 36.438 -9 -13.562 1 90.31 90 GLU A O 1
ATOM 752 N N . GLU A 1 91 ? 37.156 -7.586 -15.156 1 92.81 91 GLU A N 1
ATOM 753 C CA . GLU A 1 91 ? 37.5 -6.566 -14.164 1 92.81 91 GLU A CA 1
ATOM 754 C C . GLU A 1 91 ? 36.25 -5.891 -13.602 1 92.81 91 GLU A C 1
ATOM 756 O O . GLU A 1 91 ? 36.281 -5.379 -12.484 1 92.81 91 GLU A O 1
ATOM 761 N N . GLN A 1 92 ? 35.188 -5.91 -14.352 1 95.25 92 GLN A N 1
ATOM 762 C CA . GLN A 1 92 ? 33.969 -5.219 -13.961 1 95.25 92 GLN A CA 1
ATOM 763 C C . GLN A 1 92 ? 32.938 -6.191 -13.375 1 95.25 92 GLN A C 1
ATOM 765 O O . GLN A 1 92 ? 32 -5.781 -12.672 1 95.25 92 GLN A O 1
ATOM 770 N N . ILE A 1 93 ? 33.156 -7.422 -13.703 1 96.44 93 ILE A N 1
ATOM 771 C CA . ILE A 1 93 ? 32.219 -8.461 -13.25 1 96.44 93 ILE A CA 1
ATOM 772 C C . ILE A 1 93 ? 32.844 -9.258 -12.117 1 96.44 93 ILE A C 1
ATOM 774 O O . ILE A 1 93 ? 33.906 -9.875 -12.305 1 96.44 93 ILE A O 1
ATOM 778 N N . ALA A 1 94 ? 32.25 -9.273 -10.969 1 95.38 94 ALA A N 1
ATOM 779 C CA . ALA A 1 94 ? 32.75 -10.062 -9.859 1 95.38 94 ALA A CA 1
ATOM 780 C C . ALA A 1 94 ? 32.562 -11.555 -10.102 1 95.38 94 ALA A C 1
ATOM 782 O O . ALA A 1 94 ? 33.5 -12.352 -9.977 1 95.38 94 ALA A O 1
ATOM 783 N N . TYR A 1 95 ? 31.375 -11.953 -10.43 1 95.06 95 TYR A N 1
ATOM 784 C CA . TYR A 1 95 ? 31.016 -13.312 -10.812 1 95.06 95 TYR A CA 1
ATOM 785 C C . TYR A 1 95 ? 29.609 -13.344 -11.43 1 95.06 95 TYR A C 1
ATOM 787 O O . TYR A 1 95 ? 28.953 -12.312 -11.523 1 95.06 95 TYR A O 1
ATOM 795 N N . HIS A 1 96 ? 29.219 -14.398 -11.977 1 95.69 96 HIS A N 1
ATOM 796 C CA . HIS A 1 96 ? 27.891 -14.586 -12.555 1 95.69 96 HIS A CA 1
ATOM 797 C C . HIS A 1 96 ? 27.219 -15.828 -11.984 1 95.69 96 HIS A C 1
ATOM 799 O O . HIS A 1 96 ? 27.891 -16.781 -11.578 1 95.69 96 HIS A O 1
ATOM 805 N N . VAL A 1 97 ? 25.953 -15.797 -11.93 1 96.25 97 VAL A N 1
ATOM 806 C CA . VAL A 1 97 ? 25.172 -16.859 -11.312 1 96.25 97 VAL A CA 1
ATOM 807 C C . VAL A 1 97 ? 24.094 -17.344 -12.289 1 96.25 97 VAL A C 1
ATOM 809 O O . VAL A 1 97 ? 23.141 -16.609 -12.578 1 96.25 97 VAL A O 1
ATOM 812 N N . PRO A 1 98 ? 24.203 -18.562 -12.805 1 96.5 98 PRO A N 1
ATOM 813 C CA . PRO A 1 98 ? 23.141 -19.109 -13.664 1 96.5 98 PRO A CA 1
ATOM 814 C C . PRO A 1 98 ? 21.906 -19.516 -12.875 1 96.5 98 PRO A C 1
ATOM 816 O O . PRO A 1 98 ? 22.016 -20.047 -11.766 1 96.5 98 PRO A O 1
ATOM 819 N N . ARG A 1 99 ? 20.734 -19.219 -13.477 1 96.69 99 ARG A N 1
ATOM 820 C CA . ARG A 1 99 ? 19.484 -19.594 -12.844 1 96.69 99 ARG A CA 1
ATOM 821 C C . ARG A 1 99 ? 18.469 -20.094 -13.875 1 96.69 99 ARG A C 1
ATOM 823 O O . ARG A 1 99 ? 18.406 -19.578 -14.992 1 96.69 99 ARG A O 1
ATOM 830 N N . LEU A 1 100 ? 17.828 -21.125 -13.531 1 96.75 100 LEU A N 1
ATOM 831 C CA . LEU A 1 100 ? 16.703 -21.656 -14.305 1 96.75 100 LEU A CA 1
ATOM 832 C C . LEU A 1 100 ? 15.406 -21.562 -13.5 1 96.75 100 LEU A C 1
ATOM 834 O O . LEU A 1 100 ? 15.266 -22.203 -12.461 1 96.75 100 LEU A O 1
ATOM 838 N N . GLN A 1 101 ? 14.531 -20.75 -13.992 1 94.88 101 GLN A N 1
ATOM 839 C CA . GLN A 1 101 ? 13.297 -20.484 -13.25 1 94.88 101 GLN A CA 1
ATOM 840 C C . GLN A 1 101 ? 12.07 -20.797 -14.102 1 94.88 101 GLN A C 1
ATOM 842 O O . GLN A 1 101 ? 12.031 -20.469 -15.289 1 94.88 101 GLN A O 1
ATOM 847 N N . ASN A 1 102 ? 11.117 -21.469 -13.516 1 92.69 102 ASN A N 1
ATOM 848 C CA . ASN A 1 102 ? 9.852 -21.734 -14.195 1 92.69 102 ASN A CA 1
ATOM 849 C C . ASN A 1 102 ? 8.742 -22.062 -13.211 1 92.69 102 ASN A C 1
ATOM 851 O O . ASN A 1 102 ? 9.016 -22.422 -12.062 1 92.69 102 ASN A O 1
ATOM 855 N N . PHE A 1 103 ? 7.574 -21.953 -13.695 1 89.81 103 PHE A N 1
ATOM 856 C CA . PHE A 1 103 ? 6.41 -22.297 -12.898 1 89.81 103 PHE A CA 1
ATOM 857 C C . PHE A 1 103 ? 6.277 -23.812 -12.766 1 89.81 103 PHE A C 1
ATOM 859 O O . PHE A 1 103 ? 6.594 -24.547 -13.703 1 89.81 103 PHE A O 1
ATOM 866 N N . VAL A 1 104 ? 5.781 -24.203 -11.586 1 92.06 104 VAL A N 1
ATOM 867 C CA . VAL A 1 104 ? 5.582 -25.625 -11.32 1 92.06 104 VAL A CA 1
ATOM 868 C C . VAL A 1 104 ? 4.418 -25.812 -10.352 1 92.06 104 VAL A C 1
ATOM 870 O O . VAL A 1 104 ? 4.141 -24.938 -9.523 1 92.06 104 VAL A O 1
ATOM 873 N N . LEU A 1 105 ? 3.695 -26.875 -10.57 1 88.88 105 LEU A N 1
ATOM 874 C CA . LEU A 1 105 ? 2.721 -27.281 -9.562 1 88.88 105 LEU A CA 1
ATOM 875 C C . LEU A 1 105 ? 3.361 -28.203 -8.531 1 88.88 105 LEU A C 1
ATOM 877 O O . LEU A 1 105 ? 4.105 -29.125 -8.891 1 88.88 105 LEU A O 1
ATOM 881 N N . VAL A 1 106 ? 3.166 -27.844 -7.371 1 91.25 106 VAL A N 1
ATOM 882 C CA . VAL A 1 106 ? 3.662 -28.672 -6.281 1 91.25 106 VAL A CA 1
ATOM 883 C C . VAL A 1 106 ? 2.49 -29.359 -5.582 1 91.25 106 VAL A C 1
ATOM 885 O O . VAL A 1 106 ? 1.541 -28.703 -5.152 1 91.25 106 VAL A O 1
ATOM 888 N N . ALA A 1 107 ? 2.646 -30.672 -5.512 1 85.69 107 ALA A N 1
ATOM 889 C CA . ALA A 1 107 ? 1.54 -31.438 -4.949 1 85.69 107 ALA A CA 1
ATOM 890 C C . ALA A 1 107 ? 2.02 -32.344 -3.809 1 85.69 107 ALA A C 1
ATOM 892 O O . ALA A 1 107 ? 3.117 -32.906 -3.871 1 85.69 107 ALA A O 1
ATOM 893 N N . THR A 1 108 ? 1.355 -32.281 -2.762 1 84.06 108 THR A N 1
ATOM 894 C CA . THR A 1 108 ? 1.43 -33.281 -1.712 1 84.06 108 THR A CA 1
ATOM 895 C C . THR A 1 108 ? 0.26 -34.25 -1.813 1 84.06 108 THR A C 1
ATOM 897 O O . THR A 1 108 ? -0.396 -34.344 -2.854 1 84.06 108 THR A O 1
ATOM 900 N N . GLU A 1 109 ? 0.119 -35.094 -0.728 1 74.19 109 GLU A N 1
ATOM 901 C CA . GLU A 1 109 ? -0.995 -36.031 -0.729 1 74.19 109 GLU A CA 1
ATOM 902 C C . GLU A 1 109 ? -2.336 -35.312 -0.711 1 74.19 109 GLU A C 1
ATOM 904 O O . GLU A 1 109 ? -3.301 -35.75 -1.333 1 74.19 109 GLU A O 1
ATOM 909 N N . ASN A 1 110 ? -2.283 -34.188 -0.135 1 68.56 110 ASN A N 1
ATOM 910 C CA . ASN A 1 110 ? -3.58 -33.594 0.113 1 68.56 110 ASN A CA 1
ATOM 911 C C . ASN A 1 110 ? -3.629 -32.156 -0.421 1 68.56 110 ASN A C 1
ATOM 913 O O . ASN A 1 110 ? -4.676 -31.5 -0.377 1 68.56 110 ASN A O 1
ATOM 917 N N . ASN A 1 111 ? -2.479 -31.688 -0.985 1 75.69 111 ASN A N 1
ATOM 918 C CA . ASN A 1 111 ? -2.436 -30.266 -1.329 1 75.69 111 ASN A CA 1
ATOM 919 C C . ASN A 1 111 ? -1.709 -30.031 -2.65 1 75.69 111 ASN A C 1
ATOM 921 O O . ASN A 1 111 ? -0.771 -30.766 -2.984 1 75.69 111 ASN A O 1
ATOM 925 N N . THR A 1 112 ? -2.271 -29.094 -3.445 1 80.94 112 THR A N 1
ATOM 926 C CA . THR A 1 112 ? -1.587 -28.656 -4.656 1 80.94 112 THR A CA 1
ATOM 927 C C . THR A 1 112 ? -1.491 -27.141 -4.699 1 80.94 112 THR A C 1
ATOM 929 O O . THR A 1 112 ? -2.438 -26.438 -4.332 1 80.94 112 THR A O 1
ATOM 932 N N . ARG A 1 113 ? -0.297 -26.641 -5.125 1 83.56 113 ARG A N 1
ATOM 933 C CA . ARG A 1 113 ? -0.057 -25.203 -5.195 1 83.56 113 ARG A CA 1
ATOM 934 C C . ARG A 1 113 ? 0.861 -24.859 -6.363 1 83.56 113 ARG A C 1
ATOM 936 O O . ARG A 1 113 ? 1.75 -25.625 -6.711 1 83.56 113 ARG A O 1
ATOM 943 N N . GLY A 1 114 ? 0.456 -23.766 -6.996 1 85.5 114 GLY A N 1
ATOM 944 C CA . GLY A 1 114 ? 1.41 -23.234 -7.957 1 85.5 114 GLY A CA 1
ATOM 945 C C . GLY A 1 114 ? 2.596 -22.547 -7.301 1 85.5 114 GLY A C 1
ATOM 946 O O . GLY A 1 114 ? 2.441 -21.859 -6.293 1 85.5 114 GLY A O 1
ATOM 947 N N . SER A 1 115 ? 3.768 -22.797 -7.805 1 91.19 115 SER A N 1
ATOM 948 C CA . SER A 1 115 ? 4.992 -22.219 -7.258 1 91.19 115 SER A CA 1
ATOM 949 C C . SER A 1 115 ? 5.996 -21.906 -8.367 1 91.19 115 SER A C 1
ATOM 951 O O . SER A 1 115 ? 5.754 -22.203 -9.531 1 91.19 115 SER A O 1
ATOM 953 N N . ILE A 1 116 ? 7.027 -21.25 -7.988 1 94.12 116 ILE A N 1
ATOM 954 C CA . ILE A 1 116 ? 8.141 -20.969 -8.883 1 94.12 116 ILE A CA 1
ATOM 955 C C . ILE A 1 116 ? 9.352 -21.812 -8.484 1 94.12 116 ILE A C 1
ATOM 957 O O . ILE A 1 116 ? 9.828 -21.719 -7.344 1 94.12 116 ILE A O 1
ATOM 961 N N . LEU A 1 117 ? 9.75 -22.562 -9.391 1 96.31 117 LEU A N 1
ATOM 962 C CA . LEU A 1 117 ? 10.938 -23.391 -9.156 1 96.31 117 LEU A CA 1
ATOM 963 C C . LEU A 1 117 ? 12.195 -22.672 -9.648 1 96.31 117 LEU A C 1
ATOM 965 O O . LEU A 1 117 ? 12.258 -22.25 -10.812 1 96.31 117 LEU A O 1
ATOM 969 N N . ASN A 1 118 ? 13.141 -22.578 -8.766 1 97 118 ASN A N 1
ATOM 970 C CA . ASN A 1 118 ? 14.43 -21.969 -9.102 1 97 118 ASN A CA 1
ATOM 971 C C . ASN A 1 118 ? 15.547 -23.016 -9.102 1 97 118 ASN A C 1
ATOM 973 O O . ASN A 1 118 ? 15.891 -23.562 -8.055 1 97 118 ASN A O 1
ATOM 977 N N . GLY A 1 119 ? 16.062 -23.297 -10.273 1 97.44 119 GLY A N 1
ATOM 978 C CA . GLY A 1 119 ? 17.312 -24.031 -10.359 1 97.44 119 GLY A CA 1
ATOM 979 C C . GLY A 1 119 ? 18.531 -23.172 -10.109 1 97.44 119 GLY A C 1
ATOM 980 O O . GLY A 1 119 ? 18.828 -22.25 -10.883 1 97.44 119 GLY A O 1
ATOM 981 N N . ILE A 1 120 ? 19.281 -23.562 -9.07 1 97.31 120 ILE A N 1
ATOM 982 C CA . ILE A 1 120 ? 20.359 -22.656 -8.68 1 97.31 120 ILE A CA 1
ATOM 983 C C . ILE A 1 120 ? 21.656 -23.453 -8.516 1 97.31 120 ILE A C 1
ATOM 985 O O . ILE A 1 120 ? 21.625 -24.672 -8.305 1 97.31 120 ILE A O 1
ATOM 989 N N . ASP A 1 121 ? 22.812 -22.734 -8.68 1 96.88 121 ASP A N 1
ATOM 990 C CA . ASP A 1 121 ? 24.094 -23.234 -8.188 1 96.88 121 ASP A CA 1
ATOM 991 C C . ASP A 1 121 ? 24.266 -22.891 -6.707 1 96.88 121 ASP A C 1
ATOM 993 O O . ASP A 1 121 ? 24.438 -21.734 -6.348 1 96.88 121 ASP A O 1
ATOM 997 N N . PRO A 1 122 ? 24.25 -23.922 -5.883 1 97.19 122 PRO A N 1
ATOM 998 C CA . PRO A 1 122 ? 24.234 -23.656 -4.441 1 97.19 122 PRO A CA 1
ATOM 999 C C . PRO A 1 122 ? 25.438 -22.812 -3.992 1 97.19 122 PRO A C 1
ATOM 1001 O O . PRO A 1 122 ? 25.266 -21.891 -3.176 1 97.19 122 PRO A O 1
ATOM 1004 N N . GLU A 1 123 ? 26.594 -23.031 -4.484 1 96.62 123 GLU A N 1
ATOM 1005 C CA . GLU A 1 123 ? 27.781 -22.312 -4.07 1 96.62 123 GLU A CA 1
ATOM 1006 C C . GLU A 1 123 ? 27.734 -20.844 -4.52 1 96.62 123 GLU A C 1
ATOM 1008 O O . GLU A 1 123 ? 28.031 -19.938 -3.742 1 96.62 123 GLU A O 1
ATOM 1013 N N . LEU A 1 124 ? 27.344 -20.672 -5.723 1 95.81 124 LEU A N 1
ATOM 1014 C CA . LEU A 1 124 ? 27.266 -19.312 -6.25 1 95.81 124 LEU A CA 1
ATOM 1015 C C . LEU A 1 124 ? 26.125 -18.531 -5.586 1 95.81 124 LEU A C 1
ATOM 1017 O O . LEU A 1 124 ? 26.234 -17.328 -5.395 1 95.81 124 LEU A O 1
ATOM 1021 N N . GLU A 1 125 ? 25.078 -19.281 -5.277 1 95.31 125 GLU A N 1
ATOM 1022 C CA . GLU A 1 125 ? 23.953 -18.641 -4.598 1 95.31 125 GLU A CA 1
ATOM 1023 C C . GLU A 1 125 ? 24.359 -18.141 -3.213 1 95.31 125 GLU A C 1
ATOM 1025 O O . GLU A 1 125 ? 24.016 -17.031 -2.82 1 95.31 125 GLU A O 1
ATOM 1030 N N . ILE A 1 126 ? 25.094 -18.953 -2.467 1 95.19 126 ILE A N 1
ATOM 1031 C CA . ILE A 1 126 ? 25.594 -18.547 -1.153 1 95.19 126 ILE A CA 1
ATOM 1032 C C . ILE A 1 126 ? 26.453 -17.297 -1.286 1 95.19 126 ILE A C 1
ATOM 1034 O O . ILE A 1 126 ? 26.312 -16.359 -0.502 1 95.19 126 ILE A O 1
ATOM 1038 N N . LYS A 1 127 ? 27.25 -17.312 -2.289 1 94.25 127 LYS A N 1
ATOM 1039 C CA . LYS A 1 127 ? 28.125 -16.172 -2.527 1 94.25 127 LYS A CA 1
ATOM 1040 C C . LYS A 1 127 ? 27.312 -14.906 -2.812 1 94.25 127 LYS A C 1
ATOM 1042 O O . LYS A 1 127 ? 27.672 -13.812 -2.379 1 94.25 127 LYS A O 1
ATOM 1047 N N . MET A 1 128 ? 26.266 -15.078 -3.455 1 93.31 128 MET A N 1
ATOM 1048 C CA . MET A 1 128 ? 25.453 -13.953 -3.924 1 93.31 128 MET A CA 1
ATOM 1049 C C . MET A 1 128 ? 24.609 -13.383 -2.793 1 93.31 128 MET A C 1
ATOM 1051 O O . MET A 1 128 ? 24.469 -12.164 -2.662 1 93.31 128 MET A O 1
ATOM 1055 N N . ASN A 1 129 ? 24 -14.281 -1.999 1 91.25 129 ASN A N 1
ATOM 1056 C CA . ASN A 1 129 ? 22.984 -13.75 -1.103 1 91.25 129 ASN A CA 1
ATOM 1057 C C . ASN A 1 129 ? 23.047 -14.406 0.273 1 91.25 129 ASN A C 1
ATOM 1059 O O . ASN A 1 129 ? 22.188 -14.164 1.123 1 91.25 129 ASN A O 1
ATOM 1063 N N . ASP A 1 130 ? 24.031 -15.188 0.551 1 92.88 130 ASP A N 1
ATOM 1064 C CA . ASP A 1 130 ? 24.188 -15.867 1.835 1 92.88 130 ASP A CA 1
ATOM 1065 C C . ASP A 1 130 ? 22.922 -16.625 2.213 1 92.88 130 ASP A C 1
ATOM 1067 O O . ASP A 1 130 ? 22.484 -16.578 3.365 1 92.88 130 ASP A O 1
ATOM 1071 N N . LEU A 1 131 ? 22.281 -17.203 1.263 1 92.75 131 LEU A N 1
ATOM 1072 C CA . LEU A 1 131 ? 21 -17.875 1.435 1 92.75 131 LEU A CA 1
ATOM 1073 C C . LEU A 1 131 ? 21.109 -18.984 2.49 1 92.75 131 LEU A C 1
ATOM 1075 O O . LEU A 1 131 ? 20.109 -19.312 3.145 1 92.75 131 LEU A O 1
ATOM 1079 N N . ASN A 1 132 ? 22.297 -19.547 2.646 1 94.75 132 ASN A N 1
ATOM 1080 C CA . ASN A 1 132 ? 22.5 -20.609 3.633 1 94.75 132 ASN A CA 1
ATOM 1081 C C . ASN A 1 132 ? 22.25 -20.109 5.051 1 94.75 132 ASN A C 1
ATOM 1083 O O . ASN A 1 132 ? 21.844 -20.875 5.926 1 94.75 132 ASN A O 1
ATOM 1087 N N . GLU A 1 133 ? 22.469 -18.875 5.297 1 93.19 133 GLU A N 1
ATOM 1088 C CA . GLU A 1 133 ? 22.266 -18.297 6.617 1 93.19 133 GLU A CA 1
ATOM 1089 C C . GLU A 1 133 ? 20.781 -18.141 6.93 1 93.19 133 GLU A C 1
ATOM 1091 O O . GLU A 1 133 ? 20.391 -17.969 8.086 1 93.19 133 GLU A O 1
ATOM 1096 N N . ASP A 1 134 ? 19.969 -18.266 5.941 1 91.31 134 ASP A N 1
ATOM 1097 C CA . ASP A 1 134 ? 18.531 -18.047 6.121 1 91.31 134 ASP A CA 1
ATOM 1098 C C . ASP A 1 134 ? 17.781 -19.359 6.266 1 91.31 134 ASP A C 1
ATOM 1100 O O . ASP A 1 134 ? 16.562 -19.391 6.328 1 91.31 134 ASP A O 1
ATOM 1104 N N . VAL A 1 135 ? 18.562 -20.391 6.277 1 95.88 135 VAL A N 1
ATOM 1105 C CA . VAL A 1 135 ? 17.953 -21.703 6.469 1 95.88 135 VAL A CA 1
ATOM 1106 C C . VAL A 1 135 ? 17.406 -21.828 7.887 1 95.88 135 VAL A C 1
ATOM 1108 O O . VAL A 1 135 ? 18.109 -21.562 8.859 1 95.88 135 VAL A O 1
ATOM 1111 N N . VAL A 1 136 ? 16.172 -22.172 8.047 1 95.31 136 VAL A N 1
ATOM 1112 C CA . VAL A 1 136 ? 15.547 -22.234 9.359 1 95.31 136 VAL A CA 1
ATOM 1113 C C . VAL A 1 136 ? 15.445 -23.703 9.812 1 95.31 136 VAL A C 1
ATOM 1115 O O . VAL A 1 136 ? 15.344 -23.969 11.008 1 95.31 136 VAL A O 1
ATOM 1118 N N . LYS A 1 137 ? 15.297 -24.578 8.883 1 96.94 137 LYS A N 1
ATOM 1119 C CA . LYS A 1 137 ? 15.234 -26.016 9.164 1 96.94 137 LYS A CA 1
ATOM 1120 C C . LYS A 1 137 ? 15.961 -26.812 8.086 1 96.94 137 LYS A C 1
ATOM 1122 O O . LYS A 1 137 ? 15.859 -26.5 6.895 1 96.94 137 LYS A O 1
ATOM 1127 N N . GLY A 1 138 ? 16.688 -27.844 8.516 1 97.56 138 GLY A N 1
ATOM 1128 C CA . GLY A 1 138 ? 17.359 -28.703 7.562 1 97.56 138 GLY A CA 1
ATOM 1129 C C . GLY A 1 138 ? 18.703 -28.141 7.098 1 97.56 138 GLY A C 1
ATOM 1130 O O . GLY A 1 138 ? 19.422 -27.516 7.875 1 97.56 138 GLY A O 1
ATOM 1131 N N . GLU A 1 139 ? 19.016 -28.625 5.852 1 96.44 139 GLU A N 1
ATOM 1132 C CA . GLU A 1 139 ? 20.328 -28.25 5.305 1 96.44 139 GLU A CA 1
ATOM 1133 C C . GLU A 1 139 ? 20.172 -27.562 3.955 1 96.44 139 GLU A C 1
ATOM 1135 O O . GLU A 1 139 ? 19.172 -27.75 3.254 1 96.44 139 GLU A O 1
ATOM 1140 N N . PHE A 1 140 ? 21.172 -26.734 3.688 1 97.19 140 PHE A N 1
ATOM 1141 C CA . PHE A 1 140 ? 21.219 -26.109 2.377 1 97.19 140 PHE A CA 1
ATOM 1142 C C . PHE A 1 140 ? 21.531 -27.125 1.287 1 97.19 140 PHE A C 1
ATOM 1144 O O . PHE A 1 140 ? 22.125 -28.172 1.561 1 97.19 140 PHE A O 1
ATOM 1151 N N . LEU A 1 141 ? 21.156 -26.781 0.079 1 97.12 141 LEU A N 1
ATOM 1152 C CA . LEU A 1 141 ? 21.375 -27.672 -1.049 1 97.12 141 LEU A CA 1
ATOM 1153 C C . LEU A 1 141 ? 22.875 -27.797 -1.352 1 97.12 141 LEU A C 1
ATOM 1155 O O . LEU A 1 141 ? 23.609 -26.828 -1.235 1 97.12 141 LEU A O 1
ATOM 1159 N N . LYS A 1 142 ? 23.25 -29.016 -1.735 1 95.06 142 LYS A N 1
ATOM 1160 C CA . LYS A 1 142 ? 24.594 -29.266 -2.246 1 95.06 142 LYS A CA 1
ATOM 1161 C C . LYS A 1 142 ? 24.594 -29.328 -3.77 1 95.06 142 LYS A C 1
ATOM 1163 O O . LYS A 1 142 ? 23.547 -29.469 -4.395 1 95.06 142 LYS A O 1
ATOM 1168 N N . PRO A 1 143 ? 25.828 -29.141 -4.32 1 93.75 143 PRO A N 1
ATOM 1169 C CA . PRO A 1 143 ? 25.891 -29.312 -5.773 1 93.75 143 PRO A CA 1
ATOM 1170 C C . PRO A 1 143 ? 25.406 -30.688 -6.227 1 93.75 143 PRO A C 1
ATOM 1172 O O . PRO A 1 143 ? 25.766 -31.703 -5.629 1 93.75 143 PRO A O 1
ATOM 1175 N N . ASN A 1 144 ? 24.547 -30.766 -7.172 1 91.62 144 ASN A N 1
ATOM 1176 C CA . ASN A 1 144 ? 23.969 -31.969 -7.746 1 91.62 144 ASN A CA 1
ATOM 1177 C C . ASN A 1 144 ? 23.078 -32.719 -6.746 1 91.62 144 ASN A C 1
ATOM 1179 O O . ASN A 1 144 ? 23.016 -33.938 -6.738 1 91.62 144 ASN A O 1
ATOM 1183 N N . ASP A 1 145 ? 22.562 -31.906 -5.867 1 93.12 145 ASP A N 1
ATOM 1184 C CA . ASP A 1 145 ? 21.625 -32.469 -4.906 1 93.12 145 ASP A CA 1
ATOM 1185 C C . ASP A 1 145 ? 20.359 -33 -5.602 1 93.12 145 ASP A C 1
ATOM 1187 O O . ASP A 1 145 ? 19.891 -32.406 -6.574 1 93.12 145 ASP A O 1
ATOM 1191 N N . ASN A 1 146 ? 19.75 -34.062 -5.145 1 94.06 146 ASN A N 1
ATOM 1192 C CA . ASN A 1 146 ? 18.531 -34.594 -5.734 1 94.06 146 ASN A CA 1
ATOM 1193 C C . ASN A 1 146 ? 17.297 -34.25 -4.895 1 94.06 146 ASN A C 1
ATOM 1195 O O . ASN A 1 146 ? 16.281 -34.938 -4.977 1 94.06 146 ASN A O 1
ATOM 1199 N N . GLY A 1 147 ? 17.438 -33.25 -4.066 1 96.69 147 GLY A N 1
ATOM 1200 C CA . GLY A 1 147 ? 16.312 -32.781 -3.248 1 96.69 147 GLY A CA 1
ATOM 1201 C C . GLY A 1 147 ? 15.93 -31.344 -3.521 1 96.69 147 GLY A C 1
ATOM 1202 O O . GLY A 1 147 ? 16.375 -30.734 -4.5 1 96.69 147 GLY A O 1
ATOM 1203 N N . LEU A 1 148 ? 15 -30.828 -2.674 1 97.06 148 LEU A N 1
ATOM 1204 C CA . LEU A 1 148 ? 14.453 -29.484 -2.803 1 97.06 148 LEU A CA 1
ATOM 1205 C C . LEU A 1 148 ? 14.695 -28.672 -1.535 1 97.06 148 LEU A C 1
ATOM 1207 O O . LEU A 1 148 ? 14.859 -29.234 -0.453 1 97.06 148 LEU A O 1
ATOM 1211 N N . MET A 1 149 ? 14.758 -27.469 -1.702 1 97.94 149 MET A N 1
ATOM 1212 C CA . MET A 1 149 ? 14.633 -26.516 -0.601 1 97.94 149 MET A CA 1
ATOM 1213 C C . MET A 1 149 ? 13.406 -25.625 -0.786 1 97.94 149 MET A C 1
ATOM 1215 O O . MET A 1 149 ? 13.203 -25.062 -1.86 1 97.94 149 MET A O 1
ATOM 1219 N N . LEU A 1 150 ? 12.602 -25.547 0.254 1 96.88 150 LEU A N 1
ATOM 1220 C CA . LEU A 1 150 ? 11.359 -24.797 0.172 1 96.88 150 LEU A CA 1
ATOM 1221 C C . LEU A 1 150 ? 11.461 -23.484 0.959 1 96.88 150 LEU A C 1
ATOM 1223 O O . LEU A 1 150 ? 12.102 -23.438 2.012 1 96.88 150 LEU A O 1
ATOM 1227 N N . ALA A 1 151 ? 10.836 -22.5 0.417 1 95 151 ALA A N 1
ATOM 1228 C CA . ALA A 1 151 ? 10.633 -21.312 1.238 1 95 151 ALA A CA 1
ATOM 1229 C C . ALA A 1 151 ? 9.688 -21.594 2.4 1 95 151 ALA A C 1
ATOM 1231 O O . ALA A 1 151 ? 8.742 -22.375 2.262 1 95 151 ALA A O 1
ATOM 1232 N N . GLU A 1 152 ? 9.883 -20.969 3.445 1 92.44 152 GLU A N 1
ATOM 1233 C CA . GLU A 1 152 ? 9.18 -21.25 4.695 1 92.44 152 GLU A CA 1
ATOM 1234 C C . GLU A 1 152 ? 7.676 -21.078 4.535 1 92.44 152 GLU A C 1
ATOM 1236 O O . GLU A 1 152 ? 6.891 -21.875 5.031 1 92.44 152 GLU A O 1
ATOM 1241 N N . GLY A 1 153 ? 7.297 -20.016 3.932 1 86.81 153 GLY A N 1
ATOM 1242 C CA . GLY A 1 153 ? 5.875 -19.781 3.725 1 86.81 153 GLY A CA 1
ATOM 1243 C C . GLY A 1 153 ? 5.199 -20.891 2.93 1 86.81 153 GLY A C 1
ATOM 1244 O O . GLY A 1 153 ? 4.09 -21.312 3.264 1 86.81 153 GLY A O 1
ATOM 1245 N N . LEU A 1 154 ? 5.789 -21.328 1.889 1 90.81 154 LEU A N 1
ATOM 1246 C CA . LEU A 1 154 ? 5.262 -22.406 1.07 1 90.81 154 LEU A CA 1
ATOM 1247 C C . LEU A 1 154 ? 5.16 -23.703 1.879 1 90.81 154 LEU A C 1
ATOM 1249 O O . LEU A 1 154 ? 4.172 -24.422 1.771 1 90.81 154 LEU A O 1
ATOM 1253 N N . ALA A 1 155 ? 6.199 -23.984 2.635 1 93.19 155 ALA A N 1
ATOM 1254 C CA . ALA A 1 155 ? 6.191 -25.156 3.488 1 93.19 155 ALA A CA 1
ATOM 1255 C C . ALA A 1 155 ? 5 -25.141 4.445 1 93.19 155 ALA A C 1
ATOM 1257 O O . ALA A 1 155 ? 4.379 -26.172 4.695 1 93.19 155 ALA A O 1
ATOM 1258 N N . GLY A 1 156 ? 4.809 -24 4.988 1 86.81 156 GLY A N 1
ATOM 1259 C CA . GLY A 1 156 ? 3.666 -23.859 5.879 1 86.81 156 GLY A CA 1
ATOM 1260 C C . GLY A 1 156 ? 2.336 -24.094 5.191 1 86.81 156 GLY A C 1
ATOM 1261 O O . GLY A 1 156 ? 1.465 -24.781 5.734 1 86.81 156 GLY A O 1
ATOM 1262 N N . ILE A 1 157 ? 2.209 -23.578 4.043 1 80.31 157 ILE A N 1
ATOM 1263 C CA . ILE A 1 157 ? 0.972 -23.719 3.277 1 80.31 157 ILE A CA 1
ATOM 1264 C C . ILE A 1 157 ? 0.722 -25.188 2.939 1 80.31 157 ILE A C 1
ATOM 1266 O O . ILE A 1 157 ? -0.411 -25.656 3.025 1 80.31 157 ILE A O 1
ATOM 1270 N N . LEU A 1 158 ? 1.761 -25.844 2.547 1 87.5 158 LEU A N 1
ATOM 1271 C CA . LEU A 1 158 ? 1.661 -27.234 2.133 1 87.5 158 LEU A CA 1
ATOM 1272 C C . LEU A 1 158 ? 1.677 -28.172 3.344 1 87.5 158 LEU A C 1
ATOM 1274 O O . LEU A 1 158 ? 1.458 -29.375 3.209 1 87.5 158 LEU A O 1
ATOM 1278 N N . ASN A 1 159 ? 1.964 -27.609 4.496 1 86.75 159 ASN A N 1
ATOM 1279 C CA . ASN A 1 159 ? 2.064 -28.375 5.734 1 86.75 159 ASN A CA 1
ATOM 1280 C C . ASN A 1 159 ? 3.084 -29.5 5.613 1 86.75 159 ASN A C 1
ATOM 1282 O O . ASN A 1 159 ? 2.768 -30.656 5.891 1 86.75 159 ASN A O 1
ATOM 1286 N N . VAL A 1 160 ? 4.223 -29.125 5.164 1 93.88 160 VAL A N 1
ATOM 1287 C CA . VAL A 1 160 ? 5.301 -30.094 5.012 1 93.88 160 VAL A CA 1
ATOM 1288 C C . VAL A 1 160 ? 6.539 -29.625 5.762 1 93.88 160 VAL A C 1
ATOM 1290 O O . VAL A 1 160 ? 6.637 -28.453 6.133 1 93.88 160 VAL A O 1
ATOM 1293 N N . THR A 1 161 ? 7.434 -30.547 6.012 1 95.75 161 THR A N 1
ATOM 1294 C CA . THR A 1 161 ? 8.695 -30.25 6.68 1 95.75 161 THR A CA 1
ATOM 1295 C C . THR A 1 161 ? 9.836 -31.062 6.07 1 95.75 161 THR A C 1
ATOM 1297 O O . THR A 1 161 ? 9.641 -31.781 5.086 1 95.75 161 THR A O 1
ATOM 1300 N N . VAL A 1 162 ? 11.023 -30.891 6.629 1 97.19 162 VAL A N 1
ATOM 1301 C CA . VAL A 1 162 ? 12.219 -31.594 6.141 1 97.19 162 VAL A CA 1
ATOM 1302 C C . VAL A 1 162 ? 12.016 -33.094 6.238 1 97.19 162 VAL A C 1
ATOM 1304 O O . VAL A 1 162 ? 11.531 -33.594 7.258 1 97.19 162 VAL A O 1
ATOM 1307 N N . GLY A 1 163 ? 12.383 -33.781 5.215 1 94.81 163 GLY A N 1
ATOM 1308 C CA . GLY A 1 163 ? 12.227 -35.219 5.176 1 94.81 163 GLY A CA 1
ATOM 1309 C C . GLY A 1 163 ? 11.008 -35.656 4.387 1 94.81 163 GLY A C 1
ATOM 1310 O O . GLY A 1 163 ? 10.969 -36.781 3.877 1 94.81 163 GLY A O 1
ATOM 1311 N N . ASP A 1 164 ? 10.031 -34.844 4.23 1 95.38 164 ASP A N 1
ATOM 1312 C CA . ASP A 1 164 ? 8.844 -35.125 3.434 1 95.38 164 ASP A CA 1
ATOM 1313 C C . ASP A 1 164 ? 9.164 -35.094 1.941 1 95.38 164 ASP A C 1
ATOM 1315 O O . ASP A 1 164 ? 10.211 -34.594 1.538 1 95.38 164 ASP A O 1
ATOM 1319 N N . THR A 1 165 ? 8.219 -35.688 1.123 1 94.81 165 THR A N 1
ATOM 1320 C CA . THR A 1 165 ? 8.406 -35.719 -0.323 1 94.81 165 THR A CA 1
ATOM 1321 C C . THR A 1 165 ? 7.324 -34.938 -1.032 1 94.81 165 THR A C 1
ATOM 1323 O O . THR A 1 165 ? 6.168 -34.906 -0.603 1 94.81 165 THR A O 1
ATOM 1326 N N . LEU A 1 166 ? 7.75 -34.25 -2.074 1 94.44 166 LEU A N 1
ATOM 1327 C CA . LEU A 1 166 ? 6.832 -33.438 -2.883 1 94.44 166 LEU A CA 1
ATOM 1328 C C . LEU A 1 166 ? 6.816 -33.938 -4.328 1 94.44 166 LEU A C 1
ATOM 1330 O O . LEU A 1 166 ? 7.855 -34.344 -4.863 1 94.44 166 LEU A O 1
ATOM 1334 N N . VAL A 1 167 ? 5.652 -33.875 -4.887 1 91.94 167 VAL A N 1
ATOM 1335 C CA . VAL A 1 167 ? 5.52 -34.156 -6.312 1 91.94 167 VAL A CA 1
ATOM 1336 C C . VAL A 1 167 ? 5.473 -32.844 -7.094 1 91.94 167 VAL A C 1
ATOM 1338 O O . VAL A 1 167 ? 4.703 -31.953 -6.762 1 91.94 167 VAL A O 1
ATOM 1341 N N . LEU A 1 168 ? 6.289 -32.719 -8.062 1 93.31 168 LEU A N 1
ATOM 1342 C CA . LEU A 1 168 ? 6.328 -31.547 -8.93 1 93.31 168 LEU A CA 1
ATOM 1343 C C . LEU A 1 168 ? 5.789 -31.891 -10.32 1 93.31 168 LEU A C 1
ATOM 1345 O O . LEU A 1 168 ? 6.07 -32.969 -10.852 1 93.31 168 LEU A O 1
ATOM 1349 N N . LEU A 1 169 ? 4.953 -31.016 -10.758 1 88 169 LEU A N 1
ATOM 1350 C CA . LEU A 1 169 ? 4.418 -31.125 -12.109 1 88 169 LEU A CA 1
ATOM 1351 C C . LEU A 1 169 ? 4.574 -29.812 -12.859 1 88 169 LEU A C 1
ATOM 1353 O O . LEU A 1 169 ? 4.262 -28.734 -12.328 1 88 169 LEU A O 1
ATOM 1357 N N . GLY A 1 170 ? 5.125 -29.906 -14.055 1 88.25 170 GLY A N 1
ATOM 1358 C CA . GLY A 1 170 ? 5.312 -28.703 -14.859 1 88.25 170 GLY A CA 1
ATOM 1359 C C . GLY A 1 170 ? 5.5 -29 -16.328 1 88.25 170 GLY A C 1
ATOM 1360 O O . GLY A 1 170 ? 5.375 -30.141 -16.766 1 88.25 170 GLY A O 1
ATOM 1361 N N . GLN A 1 171 ? 5.668 -27.922 -17.016 1 83.75 171 GLN A N 1
ATOM 1362 C CA . GLN A 1 171 ? 5.969 -28.016 -18.438 1 83.75 171 GLN A CA 1
ATOM 1363 C C . GLN A 1 171 ? 7.473 -27.922 -18.688 1 83.75 171 GLN A C 1
ATOM 1365 O O . GLN A 1 171 ? 8.117 -26.969 -18.234 1 83.75 171 GLN A O 1
ATOM 1370 N N . GLY A 1 172 ? 7.934 -28.953 -19.375 1 85.69 172 GLY A N 1
ATOM 1371 C CA . GLY A 1 172 ? 9.344 -28.922 -19.734 1 85.69 172 GLY A CA 1
ATOM 1372 C C . GLY A 1 172 ? 9.594 -28.219 -21.062 1 85.69 172 GLY A C 1
ATOM 1373 O O . GLY A 1 172 ? 8.68 -27.641 -21.656 1 85.69 172 GLY A O 1
ATOM 1374 N N . PHE A 1 173 ? 10.922 -28.25 -21.344 1 87.69 173 PHE A N 1
ATOM 1375 C CA . PHE A 1 173 ? 11.383 -27.594 -22.562 1 87.69 173 PHE A CA 1
ATOM 1376 C C . PHE A 1 173 ? 10.688 -28.172 -23.797 1 87.69 173 PHE A C 1
ATOM 1378 O O . PHE A 1 173 ? 10.555 -29.391 -23.922 1 87.69 173 PHE A O 1
ATOM 1385 N N . HIS A 1 174 ? 10.117 -27.297 -24.656 1 80.81 174 HIS A N 1
ATOM 1386 C CA . HIS A 1 174 ? 9.422 -27.641 -25.906 1 80.81 174 HIS A CA 1
ATOM 1387 C C . HIS A 1 174 ? 8.203 -28.516 -25.625 1 80.81 174 HIS A C 1
ATOM 1389 O O . HIS A 1 174 ? 7.984 -29.516 -26.297 1 80.81 174 HIS A O 1
ATOM 1395 N N . GLY A 1 175 ? 7.535 -28.281 -24.547 1 75.31 175 GLY A N 1
ATOM 1396 C CA . GLY A 1 175 ? 6.223 -28.859 -24.281 1 7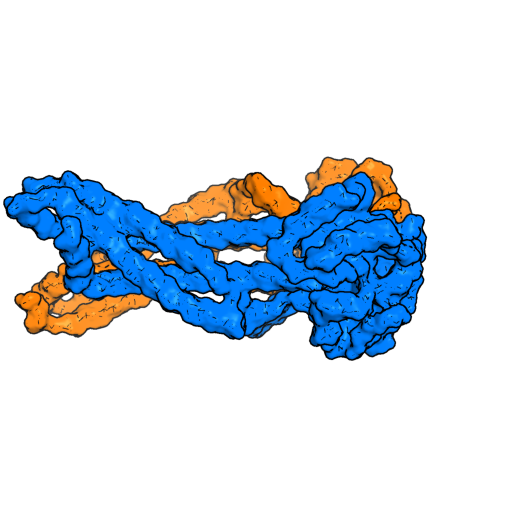5.31 175 GLY A CA 1
ATOM 1397 C C . GLY A 1 175 ? 6.293 -30.234 -23.641 1 75.31 175 GLY A C 1
ATOM 1398 O O . GLY A 1 175 ? 5.277 -30.906 -23.516 1 75.31 175 GLY A O 1
ATOM 1399 N N . SER A 1 176 ? 7.414 -30.656 -23.234 1 79.75 176 SER A N 1
ATOM 1400 C CA . SER A 1 176 ? 7.508 -31.938 -22.531 1 79.75 176 SER A CA 1
ATOM 1401 C C . SER A 1 176 ? 6.91 -31.844 -21.141 1 79.75 176 SER A C 1
ATOM 1403 O O . SER A 1 176 ? 6.648 -30.734 -20.641 1 79.75 176 SER A O 1
ATOM 1405 N N . THR A 1 177 ? 6.484 -33 -20.672 1 80.19 177 THR A N 1
ATOM 1406 C CA . THR A 1 177 ? 5.969 -33 -19.297 1 80.19 177 THR A CA 1
ATOM 1407 C C . THR A 1 177 ? 7.109 -33.156 -18.297 1 80.19 177 THR A C 1
ATOM 1409 O O . THR A 1 177 ? 7.996 -34 -18.484 1 80.19 177 THR A O 1
ATOM 1412 N N . ALA A 1 178 ? 7.176 -32.281 -17.422 1 88.12 178 ALA A N 1
ATOM 1413 C CA . ALA A 1 178 ? 8.109 -32.375 -16.312 1 88.12 178 ALA A CA 1
ATOM 1414 C C . ALA A 1 178 ? 7.414 -32.875 -15.047 1 88.12 178 ALA A C 1
ATOM 1416 O O . ALA A 1 178 ? 6.535 -32.188 -14.508 1 88.12 178 ALA A O 1
ATOM 1417 N N . ALA A 1 179 ? 7.719 -34.062 -14.664 1 88.69 179 ALA A N 1
ATOM 1418 C CA . ALA A 1 179 ? 7.121 -34.625 -13.461 1 88.69 179 ALA A CA 1
ATOM 1419 C C . ALA A 1 179 ? 8.172 -35.375 -12.633 1 88.69 179 ALA A C 1
ATOM 1421 O O . ALA A 1 179 ? 9.039 -36.062 -13.18 1 88.69 179 ALA A O 1
ATOM 1422 N N . GLY A 1 180 ? 8.148 -35.125 -11.359 1 91.19 180 GLY A N 1
ATOM 1423 C CA . GLY A 1 180 ? 9.086 -35.812 -10.484 1 91.19 180 GLY A CA 1
ATOM 1424 C C . GLY A 1 180 ? 8.719 -35.688 -9.016 1 91.19 180 GLY A C 1
ATOM 1425 O O . GLY A 1 180 ? 7.883 -34.875 -8.648 1 91.19 180 GLY A O 1
ATOM 1426 N N . THR A 1 181 ? 9.273 -36.656 -8.266 1 94.44 181 THR A N 1
ATOM 1427 C CA . THR A 1 181 ? 9.109 -36.656 -6.812 1 94.44 181 THR A CA 1
ATOM 1428 C C . THR A 1 181 ? 10.445 -36.375 -6.121 1 94.44 181 THR A C 1
ATOM 1430 O O . THR A 1 181 ? 11.453 -37 -6.434 1 94.44 181 THR A O 1
ATOM 1433 N N . TYR A 1 182 ? 10.438 -35.469 -5.211 1 96.56 182 TYR A N 1
ATOM 1434 C CA . TYR A 1 182 ? 11.688 -35.031 -4.594 1 96.56 182 TYR A CA 1
ATOM 1435 C C . TYR A 1 182 ? 11.531 -34.906 -3.082 1 96.56 182 TYR A C 1
ATOM 1437 O O . TYR A 1 182 ? 10.492 -34.438 -2.594 1 96.56 182 TYR A O 1
ATOM 1445 N N . PRO A 1 183 ? 12.57 -35.281 -2.334 1 97.12 183 PRO A N 1
ATOM 1446 C CA . PRO A 1 183 ? 12.555 -35.031 -0.89 1 97.12 183 PRO A CA 1
ATOM 1447 C C . PRO A 1 183 ? 12.93 -33.594 -0.533 1 97.12 183 PRO A C 1
ATOM 1449 O O . PRO A 1 183 ? 13.734 -32.969 -1.229 1 97.12 183 PRO A O 1
ATOM 1452 N N . ILE A 1 184 ? 12.438 -33.125 0.577 1 97.81 184 ILE A N 1
ATOM 1453 C CA . ILE A 1 184 ? 12.773 -31.797 1.062 1 97.81 184 ILE A CA 1
ATOM 1454 C C . ILE A 1 184 ? 14.047 -31.844 1.895 1 97.81 184 ILE A C 1
ATOM 1456 O O . ILE A 1 184 ? 14.117 -32.562 2.896 1 97.81 184 ILE A O 1
ATOM 1460 N N . ARG A 1 185 ? 15.023 -31.078 1.478 1 97.81 185 ARG A N 1
ATOM 1461 C CA . ARG A 1 185 ? 16.312 -31.062 2.164 1 97.81 185 ARG A CA 1
ATOM 1462 C C . ARG A 1 185 ? 16.344 -29.953 3.213 1 97.81 185 ARG A C 1
ATOM 1464 O O . ARG A 1 185 ? 17.016 -30.078 4.234 1 97.81 185 ARG A O 1
ATOM 1471 N N . GLY A 1 186 ? 15.703 -28.906 2.91 1 97.62 186 GLY A N 1
ATOM 1472 C CA . GLY A 1 186 ? 15.742 -27.781 3.816 1 97.62 186 GLY A CA 1
ATOM 1473 C C . GLY A 1 186 ? 14.625 -26.781 3.572 1 97.62 186 GLY A C 1
ATOM 1474 O O . GLY A 1 186 ? 13.898 -26.875 2.576 1 97.62 186 GLY A O 1
ATOM 1475 N N . ILE A 1 187 ? 14.43 -25.906 4.559 1 97.75 187 ILE A N 1
ATOM 1476 C CA . ILE A 1 187 ? 13.453 -24.828 4.512 1 97.75 187 ILE A CA 1
ATOM 1477 C C . ILE A 1 187 ? 14.148 -23.5 4.797 1 97.75 187 ILE A C 1
ATOM 1479 O O . ILE A 1 187 ? 14.914 -23.375 5.758 1 97.75 187 ILE A O 1
ATOM 1483 N N . VAL A 1 188 ? 13.93 -22.578 3.918 1 95.12 188 VAL A N 1
ATOM 1484 C CA . VAL A 1 188 ? 14.594 -21.281 4.031 1 95.12 188 VAL A CA 1
ATOM 1485 C C . VAL A 1 188 ? 13.555 -20.188 4.203 1 95.12 188 VAL A C 1
ATOM 1487 O O . VAL A 1 188 ? 12.461 -20.266 3.635 1 95.12 188 VAL A O 1
ATOM 1490 N N . ASP A 1 189 ? 13.875 -19.219 4.992 1 89.44 189 ASP A N 1
ATOM 1491 C CA . ASP A 1 189 ? 13.016 -18.062 5.203 1 89.44 189 ASP A CA 1
ATOM 1492 C C . ASP A 1 189 ? 13.422 -16.906 4.293 1 89.44 189 ASP A C 1
ATOM 1494 O O . ASP A 1 189 ? 14.484 -16.312 4.48 1 89.44 189 ASP A O 1
ATOM 1498 N N . LEU A 1 190 ? 12.445 -16.719 3.338 1 85.38 190 LEU A N 1
ATOM 1499 C CA . LEU A 1 190 ? 12.703 -15.602 2.436 1 85.38 190 LEU A CA 1
ATOM 1500 C C . LEU A 1 190 ? 11.977 -14.344 2.902 1 85.38 190 LEU A C 1
ATOM 1502 O O . LEU A 1 190 ? 10.844 -14.414 3.371 1 85.38 190 LEU A O 1
ATOM 1506 N N . LYS A 1 191 ? 12.344 -13.383 3.389 1 74.38 191 LYS A N 1
ATOM 1507 C CA . LYS A 1 191 ? 11.922 -12.156 4.059 1 74.38 191 LYS A CA 1
ATOM 1508 C C . LYS A 1 191 ? 10.891 -11.398 3.225 1 74.38 191 LYS A C 1
ATOM 1510 O O . LYS A 1 191 ? 10.43 -10.328 3.625 1 74.38 191 LYS A O 1
ATOM 1515 N N . ILE A 1 192 ? 10.516 -11.898 1.972 1 73.62 192 ILE A N 1
ATOM 1516 C CA . ILE A 1 192 ? 9.484 -11.297 1.136 1 73.62 192 ILE A CA 1
ATOM 1517 C C . ILE A 1 192 ? 8.297 -12.242 1.017 1 73.62 192 ILE A C 1
ATOM 1519 O O . ILE A 1 192 ? 8.391 -13.297 0.382 1 73.62 192 ILE A O 1
ATOM 1523 N N . PRO A 1 193 ? 7.219 -11.891 1.521 1 71.19 193 PRO A N 1
ATOM 1524 C CA . PRO A 1 193 ? 6.09 -12.82 1.634 1 71.19 193 PRO A CA 1
ATOM 1525 C C . PRO A 1 193 ? 5.711 -13.453 0.297 1 71.19 193 PRO A C 1
ATOM 1527 O O . PRO A 1 193 ? 5.551 -14.672 0.21 1 71.19 193 PRO A O 1
ATOM 1530 N N . ASP A 1 194 ? 5.559 -12.672 -0.718 1 72.81 194 ASP A N 1
ATOM 1531 C CA . ASP A 1 194 ? 5.145 -13.188 -2.02 1 72.81 194 ASP A CA 1
ATOM 1532 C C . ASP A 1 194 ? 6.105 -14.273 -2.51 1 72.81 194 ASP A C 1
ATOM 1534 O O . ASP A 1 194 ? 5.676 -15.312 -3.01 1 72.81 194 ASP A O 1
ATOM 1538 N N . ILE A 1 195 ? 7.332 -14.047 -2.307 1 83.38 195 ILE A N 1
ATOM 1539 C CA . ILE A 1 195 ? 8.352 -14.992 -2.74 1 83.38 195 ILE A CA 1
ATOM 1540 C C . ILE A 1 195 ? 8.422 -16.156 -1.761 1 83.38 195 ILE A C 1
ATOM 1542 O O . ILE A 1 195 ? 8.602 -17.312 -2.17 1 83.38 195 ILE A O 1
ATOM 1546 N N . ASN A 1 196 ? 8.273 -15.859 -0.49 1 85.5 196 ASN A N 1
ATOM 1547 C CA . ASN A 1 196 ? 8.375 -16.859 0.563 1 85.5 196 ASN A CA 1
ATOM 1548 C C . ASN A 1 196 ? 7.254 -17.891 0.459 1 85.5 196 ASN A C 1
ATOM 1550 O O . ASN A 1 196 ? 7.41 -19.031 0.908 1 85.5 196 ASN A O 1
ATOM 1554 N N . ASN A 1 197 ? 6.199 -17.531 -0.183 1 82.88 197 ASN A N 1
ATOM 1555 C CA . ASN A 1 197 ? 5.035 -18.422 -0.236 1 82.88 197 ASN A CA 1
ATOM 1556 C C . ASN A 1 197 ? 5.004 -19.219 -1.528 1 82.88 197 ASN A C 1
ATOM 1558 O O . ASN A 1 197 ? 4.129 -20.078 -1.712 1 82.88 197 ASN A O 1
ATOM 1562 N N . ASN A 1 198 ? 5.984 -18.984 -2.424 1 89.19 198 ASN A N 1
ATOM 1563 C CA . ASN A 1 198 ? 5.797 -19.609 -3.725 1 89.19 198 ASN A CA 1
ATOM 1564 C C . ASN A 1 198 ? 7.117 -20.094 -4.312 1 89.19 198 ASN A C 1
ATOM 1566 O O . ASN A 1 198 ? 7.176 -20.5 -5.473 1 89.19 198 ASN A O 1
ATOM 1570 N N . THR A 1 199 ? 8.133 -20.156 -3.508 1 94.81 199 THR A N 1
ATOM 1571 C CA . THR A 1 199 ? 9.453 -20.406 -4.09 1 94.81 199 THR A CA 1
ATOM 1572 C C . THR A 1 199 ? 9.961 -21.797 -3.689 1 94.81 199 THR A C 1
ATOM 1574 O O . THR A 1 199 ? 9.828 -22.203 -2.533 1 94.81 199 THR A O 1
ATOM 1577 N N . ILE A 1 200 ? 10.5 -22.438 -4.668 1 97.12 200 ILE A N 1
ATOM 1578 C CA . ILE A 1 200 ? 11.219 -23.703 -4.496 1 97.12 200 ILE A CA 1
ATOM 1579 C C . ILE A 1 200 ? 12.609 -23.594 -5.117 1 97.12 200 ILE A C 1
ATOM 1581 O O . ILE A 1 200 ? 12.766 -23 -6.191 1 97.12 200 ILE A O 1
ATOM 1585 N N . TYR A 1 201 ? 13.586 -24.219 -4.422 1 97.75 201 TYR A N 1
ATOM 1586 C CA . TYR A 1 201 ? 14.938 -24.281 -4.973 1 97.75 201 TYR A CA 1
ATOM 1587 C C . TYR A 1 201 ? 15.344 -25.719 -5.258 1 97.75 201 TYR A C 1
ATOM 1589 O O . TYR A 1 201 ? 15.031 -26.625 -4.484 1 97.75 201 TYR A O 1
ATOM 1597 N N . MET A 1 202 ? 15.969 -25.828 -6.352 1 97.38 202 MET A N 1
ATOM 1598 C CA . MET A 1 202 ? 16.578 -27.062 -6.812 1 97.38 202 MET A CA 1
ATOM 1599 C C . MET A 1 202 ? 17.969 -26.812 -7.391 1 97.38 202 MET A C 1
ATOM 1601 O O . MET A 1 202 ? 18.25 -25.703 -7.867 1 97.38 202 MET A O 1
ATOM 1605 N N . SER A 1 203 ? 18.844 -27.891 -7.215 1 97.62 203 SER A N 1
ATOM 1606 C CA . SER A 1 203 ? 20.125 -27.703 -7.879 1 97.62 203 SER A CA 1
ATOM 1607 C C . SER A 1 203 ? 19.953 -27.469 -9.375 1 97.62 203 SER A C 1
ATOM 1609 O O . SER A 1 203 ? 19.047 -28.047 -9.992 1 97.62 203 SER A O 1
ATOM 1611 N N . LEU A 1 204 ? 20.828 -26.688 -9.906 1 97.25 204 LEU A N 1
ATOM 1612 C CA . LEU A 1 204 ? 20.703 -26.312 -11.305 1 97.25 204 LEU A CA 1
ATOM 1613 C C . LEU A 1 204 ? 20.703 -27.547 -12.203 1 97.25 204 LEU A C 1
ATOM 1615 O O . LEU A 1 204 ? 19.891 -27.641 -13.125 1 97.25 204 LEU A O 1
ATOM 1619 N N . SER A 1 205 ? 21.594 -28.453 -11.922 1 96.19 205 SER A N 1
ATOM 1620 C CA . SER A 1 205 ? 21.688 -29.672 -12.734 1 96.19 205 SER A CA 1
ATOM 1621 C C . SER A 1 205 ? 20.406 -30.469 -12.68 1 96.19 205 SER A C 1
ATOM 1623 O O . SER A 1 205 ? 19.922 -30.969 -13.711 1 96.19 205 SER A O 1
ATOM 1625 N N . GLU A 1 206 ? 19.844 -30.594 -11.531 1 96.69 206 GLU A N 1
ATOM 1626 C CA . GLU A 1 206 ? 18.609 -31.328 -11.375 1 96.69 206 GLU A CA 1
ATOM 1627 C C . GLU A 1 206 ? 17.438 -30.609 -12.055 1 96.69 206 GLU A C 1
ATOM 1629 O O . GLU A 1 206 ? 16.578 -31.25 -12.664 1 96.69 206 GLU A O 1
ATOM 1634 N N . ALA A 1 207 ? 17.406 -29.328 -11.922 1 96.81 207 ALA A N 1
ATOM 1635 C CA . ALA A 1 207 ? 16.359 -28.547 -12.578 1 96.81 207 ALA A CA 1
ATOM 1636 C C . ALA A 1 207 ? 16.438 -28.688 -14.094 1 96.81 207 ALA A C 1
ATOM 1638 O O . ALA A 1 207 ? 15.406 -28.812 -14.758 1 96.81 207 ALA A O 1
ATOM 1639 N N . GLN A 1 208 ? 17.656 -28.625 -14.594 1 95.81 208 GLN A N 1
ATOM 1640 C CA . GLN A 1 208 ? 17.859 -28.781 -16.031 1 95.81 208 GLN A CA 1
ATOM 1641 C C . GLN A 1 208 ? 17.422 -30.172 -16.5 1 95.81 208 GLN A C 1
ATOM 1643 O O . GLN A 1 208 ? 16.844 -30.297 -17.594 1 95.81 208 GLN A O 1
ATOM 1648 N N . TRP A 1 209 ? 17.703 -31.109 -15.68 1 95.19 209 TRP A N 1
ATOM 1649 C CA . TRP A 1 209 ? 17.234 -32.438 -15.984 1 95.19 209 TRP A CA 1
ATOM 1650 C C . TRP A 1 209 ? 15.711 -32.531 -15.914 1 95.19 209 TRP A C 1
ATOM 1652 O O . TRP A 1 209 ? 15.07 -33.062 -16.812 1 95.19 209 TRP A O 1
ATOM 1662 N N . PHE A 1 210 ? 15.109 -31.969 -14.938 1 95.31 210 PHE A N 1
ATOM 1663 C CA . PHE A 1 210 ? 13.672 -31.984 -14.703 1 95.31 210 PHE A CA 1
ATOM 1664 C C . PHE A 1 210 ? 12.93 -31.344 -15.875 1 95.31 210 PHE A C 1
ATOM 1666 O O . PHE A 1 210 ? 11.938 -31.906 -16.359 1 95.31 210 PHE A O 1
ATOM 1673 N N . TYR A 1 211 ? 13.453 -30.234 -16.328 1 94.06 211 TYR A N 1
ATOM 1674 C CA . TYR A 1 211 ? 12.766 -29.5 -17.375 1 94.06 211 TYR A CA 1
ATOM 1675 C C . TYR A 1 211 ? 13.266 -29.922 -18.75 1 94.06 211 TYR A C 1
ATOM 1677 O O . TYR A 1 211 ? 12.719 -29.5 -19.766 1 94.06 211 TYR A O 1
ATOM 1685 N N . GLY A 1 212 ? 14.305 -30.641 -18.812 1 94.06 212 GLY A N 1
ATOM 1686 C CA . GLY A 1 212 ? 14.852 -31.109 -20.078 1 94.06 212 GLY A CA 1
ATOM 1687 C C . GLY A 1 212 ? 15.539 -30.016 -20.859 1 94.06 212 GLY A C 1
ATOM 1688 O O . GLY A 1 212 ? 15.391 -29.938 -22.094 1 94.06 212 GLY A O 1
ATOM 1689 N N . THR A 1 213 ? 16.219 -29.141 -20.156 1 92.56 213 THR A N 1
ATOM 1690 C CA . THR A 1 213 ? 16.797 -28 -20.844 1 92.56 213 THR A CA 1
ATOM 1691 C C . THR A 1 213 ? 18.297 -28.188 -21.047 1 92.56 213 THR A C 1
ATOM 1693 O O . THR A 1 213 ? 18.922 -27.438 -21.797 1 92.56 213 THR A O 1
ATOM 1696 N N . ASP A 1 214 ? 18.953 -29.156 -20.484 1 87.88 214 ASP A N 1
ATOM 1697 C CA . ASP A 1 214 ? 20.375 -29.453 -20.562 1 87.88 214 ASP A CA 1
ATOM 1698 C C . ASP A 1 214 ? 21.203 -28.281 -20.047 1 87.88 214 ASP A C 1
ATOM 1700 O O . ASP A 1 214 ? 21.141 -27.938 -18.875 1 87.88 214 ASP A O 1
ATOM 1704 N N . ASN A 1 215 ? 21.969 -27.547 -20.969 1 91.56 215 ASN A N 1
ATOM 1705 C CA . ASN A 1 215 ? 22.859 -26.469 -20.562 1 91.56 215 ASN A CA 1
ATOM 1706 C C . ASN A 1 215 ? 22.219 -25.094 -20.797 1 91.56 215 ASN A C 1
ATOM 1708 O O . ASN A 1 215 ? 22.906 -24.141 -21.141 1 91.56 215 ASN A O 1
ATOM 1712 N N . ARG A 1 216 ? 20.906 -25.078 -20.547 1 95.12 216 ARG A N 1
ATOM 1713 C CA . ARG A 1 216 ? 20.203 -23.828 -20.766 1 95.12 216 ARG A CA 1
ATOM 1714 C C . ARG A 1 216 ? 19.734 -23.234 -19.438 1 95.12 216 ARG A C 1
ATOM 1716 O O . ARG A 1 216 ? 19.484 -23.969 -18.469 1 95.12 216 ARG A O 1
ATOM 1723 N N . VAL A 1 217 ? 19.688 -21.938 -19.422 1 96.38 217 VAL A N 1
ATOM 1724 C CA . VAL A 1 217 ? 19.203 -21.219 -18.234 1 96.38 217 VAL A CA 1
ATOM 1725 C C . VAL A 1 217 ? 18.25 -20.109 -18.656 1 96.38 217 VAL A C 1
ATOM 1727 O O . VAL A 1 217 ? 18.281 -19.656 -19.812 1 96.38 217 VAL A O 1
ATOM 1730 N N . THR A 1 218 ? 17.375 -19.734 -17.75 1 95.31 218 THR A N 1
ATOM 1731 C CA . THR A 1 218 ? 16.438 -18.656 -18.062 1 95.31 218 THR A CA 1
ATOM 1732 C C . THR A 1 218 ? 17.109 -17.297 -17.875 1 95.31 218 THR A C 1
ATOM 1734 O O . THR A 1 218 ? 16.734 -16.312 -18.531 1 95.31 218 THR A O 1
ATOM 1737 N N . SER A 1 219 ? 18.016 -17.25 -16.938 1 96.5 219 SER A N 1
ATOM 1738 C CA . SER A 1 219 ? 18.703 -15.992 -16.672 1 96.5 219 SER A CA 1
ATOM 1739 C C . SER A 1 219 ? 20.141 -16.219 -16.188 1 96.5 219 SER A C 1
ATOM 1741 O O . SER A 1 219 ? 20.406 -17.219 -15.492 1 96.5 219 SER A O 1
ATOM 1743 N N . LEU A 1 220 ? 20.969 -15.398 -16.609 1 96.62 220 LEU A N 1
ATOM 1744 C CA . LEU A 1 220 ? 22.328 -15.305 -16.094 1 96.62 220 LEU A CA 1
ATOM 1745 C C . LEU A 1 220 ? 22.516 -14.008 -15.305 1 96.62 220 LEU A C 1
ATOM 1747 O O . LEU A 1 220 ? 22.594 -12.93 -15.898 1 96.62 220 LEU A O 1
ATOM 1751 N N . ILE A 1 221 ? 22.609 -14.148 -14.008 1 97.31 221 ILE A N 1
ATOM 1752 C CA . ILE A 1 221 ? 22.734 -12.984 -13.125 1 97.31 221 ILE A CA 1
ATOM 1753 C C . ILE A 1 221 ? 24.188 -12.523 -13.078 1 97.31 221 ILE A C 1
ATOM 1755 O O . ILE A 1 221 ? 25.094 -13.32 -12.82 1 97.31 221 ILE A O 1
ATOM 1759 N N . ILE A 1 222 ? 24.391 -11.281 -13.328 1 96.81 222 ILE A N 1
ATOM 1760 C CA . ILE A 1 222 ? 25.734 -10.703 -13.32 1 96.81 222 ILE A CA 1
ATOM 1761 C C . ILE A 1 222 ? 25.906 -9.82 -12.086 1 96.81 222 ILE A C 1
ATOM 1763 O O . ILE A 1 222 ? 25.156 -8.859 -11.898 1 96.81 222 ILE A O 1
ATOM 1767 N N . MET A 1 223 ? 26.844 -10.18 -11.312 1 96.06 223 MET A N 1
ATOM 1768 C CA . MET A 1 223 ? 27.172 -9.375 -10.141 1 96.06 223 MET A CA 1
ATOM 1769 C C . MET A 1 223 ? 28.344 -8.453 -10.43 1 96.06 223 MET A C 1
ATOM 1771 O O . MET A 1 223 ? 29.469 -8.914 -10.656 1 96.06 223 MET A O 1
ATOM 1775 N N . PRO A 1 224 ? 28.078 -7.203 -10.391 1 96.81 224 PRO A N 1
ATOM 1776 C CA . PRO A 1 224 ? 29.188 -6.273 -10.664 1 96.81 224 PRO A CA 1
ATOM 1777 C C . PRO A 1 224 ? 30.172 -6.156 -9.508 1 96.81 224 PRO A C 1
ATOM 1779 O O . PRO A 1 224 ? 29.781 -6.336 -8.344 1 96.81 224 PRO A O 1
ATOM 1782 N N . GLU A 1 225 ? 31.375 -5.836 -9.836 1 95.06 225 GLU A N 1
ATOM 1783 C CA . GLU A 1 225 ? 32.375 -5.551 -8.812 1 95.06 225 GLU A CA 1
ATOM 1784 C C . GLU A 1 225 ? 31.969 -4.344 -7.969 1 95.06 225 GLU A C 1
ATOM 1786 O O . GLU A 1 225 ? 32.281 -4.289 -6.773 1 95.06 225 GLU A O 1
ATOM 1791 N N . ASN A 1 226 ? 31.422 -3.457 -8.656 1 94.38 226 ASN A N 1
ATOM 1792 C CA . ASN A 1 226 ? 30.906 -2.254 -8.016 1 94.38 226 ASN A CA 1
ATOM 1793 C C . ASN A 1 226 ? 29.438 -2.016 -8.375 1 94.38 226 ASN A C 1
ATOM 1795 O O . ASN A 1 226 ? 29.141 -1.528 -9.461 1 94.38 226 ASN A O 1
ATOM 1799 N N . PRO A 1 227 ? 28.609 -2.199 -7.418 1 93.38 227 PRO A N 1
ATOM 1800 C CA . PRO A 1 227 ? 27.188 -2.053 -7.688 1 93.38 227 PRO A CA 1
ATOM 1801 C C . PRO A 1 227 ? 26.812 -0.664 -8.203 1 93.38 227 PRO A C 1
ATOM 1803 O O . PRO A 1 227 ? 25.844 -0.511 -8.938 1 93.38 227 PRO A O 1
ATOM 1806 N N . ALA A 1 228 ? 27.594 0.327 -7.875 1 91.75 228 ALA A N 1
ATOM 1807 C CA . ALA A 1 228 ? 27.312 1.693 -8.305 1 91.75 228 ALA A CA 1
ATOM 1808 C C . ALA A 1 228 ? 27.469 1.839 -9.812 1 91.75 228 ALA A C 1
ATOM 1810 O O . ALA A 1 228 ? 26.906 2.754 -10.422 1 91.75 228 ALA A O 1
ATOM 1811 N N . ARG A 1 229 ? 28.188 0.919 -10.5 1 93.12 229 ARG A N 1
ATOM 1812 C CA . ARG A 1 229 ? 28.469 0.993 -11.93 1 93.12 229 ARG A CA 1
ATOM 1813 C C . ARG A 1 229 ? 27.625 -0.013 -12.703 1 93.12 229 ARG A C 1
ATOM 1815 O O . ARG A 1 229 ? 28.031 -0.469 -13.781 1 93.12 229 ARG A O 1
ATOM 1822 N N . THR A 1 230 ? 26.484 -0.39 -12.102 1 96.5 230 THR A N 1
ATOM 1823 C CA . THR A 1 230 ? 25.609 -1.39 -12.695 1 96.5 230 THR A CA 1
ATOM 1824 C C . THR A 1 230 ? 25.109 -0.93 -14.062 1 96.5 230 THR A C 1
ATOM 1826 O O . THR A 1 230 ? 25.172 -1.688 -15.031 1 96.5 230 THR A O 1
ATOM 1829 N N . GLN A 1 231 ? 24.766 0.322 -14.148 1 96.88 231 GLN A N 1
ATOM 1830 C CA . GLN A 1 231 ? 24.219 0.833 -15.398 1 96.88 231 GLN A CA 1
ATOM 1831 C C . GLN A 1 231 ? 25.281 0.882 -16.484 1 96.88 231 GLN A C 1
ATOM 1833 O O . GLN A 1 231 ? 25.031 0.534 -17.641 1 96.88 231 GLN A O 1
ATOM 1838 N N . GLN A 1 232 ? 26.406 1.337 -16.125 1 96.31 232 GLN A N 1
ATOM 1839 C CA . GLN A 1 232 ? 27.516 1.421 -17.078 1 96.31 232 GLN A CA 1
ATOM 1840 C C . GLN A 1 232 ? 27.891 0.038 -17.594 1 96.31 232 GLN A C 1
ATOM 1842 O O . GLN A 1 232 ? 28.141 -0.139 -18.797 1 96.31 232 GLN A O 1
ATOM 1847 N N . LEU A 1 233 ? 27.938 -0.889 -16.672 1 96.69 233 LEU A N 1
ATOM 1848 C CA . LEU A 1 233 ? 28.281 -2.256 -17.047 1 96.69 233 LEU A CA 1
ATOM 1849 C C . LEU A 1 233 ? 27.203 -2.846 -17.969 1 96.69 233 LEU A C 1
ATOM 1851 O O . LEU A 1 233 ? 27.531 -3.5 -18.969 1 96.69 233 LEU A O 1
ATOM 1855 N N . ALA A 1 234 ? 25.953 -2.648 -17.641 1 97.44 234 ALA A N 1
ATOM 1856 C CA . ALA A 1 234 ? 24.844 -3.15 -18.469 1 97.44 234 ALA A CA 1
ATOM 1857 C C . ALA A 1 234 ? 24.922 -2.598 -19.891 1 97.44 234 ALA A C 1
ATOM 1859 O O . ALA A 1 234 ? 24.734 -3.334 -20.859 1 97.44 234 ALA A O 1
ATOM 1860 N N . GLU A 1 235 ? 25.25 -1.315 -20.016 1 96.44 235 GLU A N 1
ATOM 1861 C CA . GLU A 1 235 ? 25.359 -0.685 -21.328 1 96.44 235 GLU A CA 1
ATOM 1862 C C . GLU A 1 235 ? 26.516 -1.267 -22.125 1 96.44 235 GLU A C 1
ATOM 1864 O O . GLU A 1 235 ? 26.422 -1.45 -23.344 1 96.44 235 GLU A O 1
ATOM 1869 N N . SER A 1 236 ? 27.578 -1.505 -21.422 1 95.38 236 SER A N 1
ATOM 1870 C CA . SER A 1 236 ? 28.734 -2.107 -22.078 1 95.38 236 SER A CA 1
ATOM 1871 C C . SER A 1 236 ? 28.422 -3.508 -22.594 1 95.38 236 SER A C 1
ATOM 1873 O O . SER A 1 236 ? 28.828 -3.875 -23.688 1 95.38 236 SER A O 1
ATOM 1875 N N . LEU A 1 237 ? 27.719 -4.273 -21.781 1 95.88 237 LEU A N 1
ATOM 1876 C CA . LEU A 1 237 ? 27.359 -5.633 -22.172 1 95.88 237 LEU A CA 1
ATOM 1877 C C . LEU A 1 237 ? 26.391 -5.629 -23.344 1 95.88 237 LEU A C 1
ATOM 1879 O O . LEU A 1 237 ? 26.453 -6.508 -24.203 1 95.88 237 LEU A O 1
ATOM 1883 N N . ARG A 1 238 ? 25.469 -4.66 -23.312 1 95.62 238 ARG A N 1
ATOM 1884 C CA . ARG A 1 238 ? 24.484 -4.551 -24.391 1 95.62 238 ARG A CA 1
ATOM 1885 C C . ARG A 1 238 ? 25.156 -4.32 -25.734 1 95.62 238 ARG A C 1
ATOM 1887 O O . ARG A 1 238 ? 24.609 -4.676 -26.781 1 95.62 238 ARG A O 1
ATOM 1894 N N . LYS A 1 239 ? 26.344 -3.771 -25.734 1 93.31 239 LYS A N 1
ATOM 1895 C CA . LYS A 1 239 ? 27.062 -3.48 -26.969 1 93.31 239 LYS A CA 1
ATOM 1896 C C . LYS A 1 239 ? 27.703 -4.742 -27.547 1 93.31 239 LYS A C 1
ATOM 1898 O O . LYS A 1 239 ? 27.953 -4.82 -28.75 1 93.31 239 LYS A O 1
ATOM 1903 N N . VAL A 1 240 ? 27.875 -5.734 -26.719 1 92 240 VAL A N 1
ATOM 1904 C CA . VAL A 1 240 ? 28.641 -6.891 -27.172 1 92 240 VAL A CA 1
ATOM 1905 C C . VAL A 1 240 ? 27.719 -8.102 -27.281 1 92 240 VAL A C 1
ATOM 1907 O O . VAL A 1 240 ? 28.016 -9.055 -28.016 1 92 240 VAL A O 1
ATOM 1910 N N . ILE A 1 241 ? 26.688 -8.125 -26.547 1 91.56 241 ILE A N 1
ATOM 1911 C CA . ILE A 1 241 ? 25.734 -9.234 -26.578 1 91.56 241 ILE A CA 1
ATOM 1912 C C . ILE A 1 241 ? 24.734 -9.008 -27.703 1 91.56 241 ILE A C 1
ATOM 1914 O O . ILE A 1 241 ? 24.188 -7.906 -27.859 1 91.56 241 ILE A O 1
ATOM 1918 N N . ASP A 1 242 ? 24.484 -9.945 -28.469 1 89.12 242 ASP A N 1
ATOM 1919 C CA . ASP A 1 242 ? 23.594 -9.844 -29.625 1 89.12 242 ASP A CA 1
ATOM 1920 C C . ASP A 1 242 ? 22.172 -9.539 -29.188 1 89.12 242 ASP A C 1
ATOM 1922 O O . ASP A 1 242 ? 21.484 -10.398 -28.625 1 89.12 242 ASP A O 1
ATOM 1926 N N . PRO A 1 243 ? 21.688 -8.438 -29.516 1 90.69 243 PRO A N 1
ATOM 1927 C CA . PRO A 1 243 ? 20.344 -8.031 -29.094 1 90.69 243 PRO A CA 1
ATOM 1928 C C . PRO A 1 243 ? 19.234 -8.797 -29.797 1 90.69 243 PRO A C 1
ATOM 1930 O O . PRO A 1 243 ? 18.078 -8.719 -29.391 1 90.69 243 PRO A O 1
ATOM 1933 N N . GLU A 1 244 ? 19.547 -9.492 -30.766 1 90.19 244 GLU A N 1
ATOM 1934 C CA . GLU A 1 244 ? 18.547 -10.273 -31.484 1 90.19 244 GLU A CA 1
ATOM 1935 C C . GLU A 1 244 ? 18.141 -11.508 -30.688 1 90.19 244 GLU A C 1
ATOM 1937 O O . GLU A 1 244 ? 17.016 -11.992 -30.812 1 90.19 244 GLU A O 1
ATOM 1942 N N . TRP A 1 245 ? 19.141 -11.906 -29.828 1 89.94 245 TRP A N 1
ATOM 1943 C CA . TRP A 1 245 ? 18.875 -13.18 -29.172 1 89.94 245 TRP A CA 1
ATOM 1944 C C . TRP A 1 245 ? 18.812 -13.008 -27.656 1 89.94 245 TRP A C 1
ATOM 1946 O O . TRP A 1 245 ? 18.219 -13.836 -26.953 1 89.94 245 TRP A O 1
ATOM 1956 N N . HIS A 1 246 ? 19.516 -11.992 -27.219 1 94 246 HIS A N 1
ATOM 1957 C CA . HIS A 1 246 ? 19.625 -11.828 -25.781 1 94 246 HIS A CA 1
ATOM 1958 C C . HIS A 1 246 ? 19.312 -10.391 -25.359 1 94 246 HIS A C 1
ATOM 1960 O O . HIS A 1 246 ? 19.406 -9.477 -26.172 1 94 246 HIS A O 1
ATOM 1966 N N . ARG A 1 247 ? 18.859 -10.258 -24.172 1 95.06 247 ARG A N 1
ATOM 1967 C CA . ARG A 1 247 ? 18.625 -8.961 -23.562 1 95.06 247 ARG A CA 1
ATOM 1968 C C . ARG A 1 247 ? 19.391 -8.836 -22.234 1 95.06 247 ARG A C 1
ATOM 1970 O O . ARG A 1 247 ? 19.484 -9.797 -21.484 1 95.06 247 ARG A O 1
ATOM 1977 N N . VAL A 1 248 ? 19.906 -7.684 -22.062 1 96.88 248 VAL A N 1
ATOM 1978 C CA . VAL A 1 248 ? 20.562 -7.34 -20.797 1 96.88 248 VAL A CA 1
ATOM 1979 C C . VAL A 1 248 ? 19.688 -6.387 -20 1 96.88 248 VAL A C 1
ATOM 1981 O O . VAL A 1 248 ? 19.406 -5.273 -20.438 1 96.88 248 VAL A O 1
ATOM 1984 N N . LEU A 1 249 ? 19.281 -6.848 -18.844 1 97.56 249 LEU A N 1
ATOM 1985 C CA . LEU A 1 249 ? 18.359 -6.059 -18.047 1 97.56 249 LEU A CA 1
ATOM 1986 C C . LEU A 1 249 ? 18.953 -5.75 -16.672 1 97.56 249 LEU A C 1
ATOM 1988 O O . LEU A 1 249 ? 19.578 -6.609 -16.047 1 97.56 249 LEU A O 1
ATOM 1992 N N . THR A 1 250 ? 18.797 -4.543 -16.266 1 97.56 250 THR A N 1
ATOM 1993 C CA . THR A 1 250 ? 19.188 -4.16 -14.914 1 97.56 250 THR A CA 1
ATOM 1994 C C . THR A 1 250 ? 18.062 -4.477 -13.922 1 97.56 250 THR A C 1
ATOM 1996 O O . THR A 1 250 ? 16.938 -4.762 -14.328 1 97.56 250 THR A O 1
ATOM 1999 N N . TRP A 1 251 ? 18.422 -4.414 -12.648 1 95.25 251 TRP A N 1
ATOM 2000 C CA . TRP A 1 251 ? 17.422 -4.676 -11.609 1 95.25 251 TRP A CA 1
ATOM 2001 C C . TRP A 1 251 ? 16.281 -3.668 -11.688 1 95.25 251 TRP A C 1
ATOM 2003 O O . TRP A 1 251 ? 15.133 -4.004 -11.406 1 95.25 251 TRP A O 1
ATOM 2013 N N . GLU A 1 252 ? 16.531 -2.475 -12.094 1 94.75 252 GLU A N 1
ATOM 2014 C CA . GLU A 1 252 ? 15.508 -1.446 -12.211 1 94.75 252 GLU A CA 1
ATOM 2015 C C . GLU A 1 252 ? 14.484 -1.81 -13.289 1 94.75 252 GLU A C 1
ATOM 2017 O O . GLU A 1 252 ? 13.289 -1.612 -13.102 1 94.75 252 GLU A O 1
ATOM 2022 N N . GLU A 1 253 ? 15.016 -2.311 -14.336 1 93.75 253 GLU A N 1
ATOM 2023 C CA . GLU A 1 253 ? 14.133 -2.703 -15.43 1 93.75 253 GLU A CA 1
ATOM 2024 C C . GLU A 1 253 ? 13.312 -3.939 -15.062 1 93.75 253 GLU A C 1
ATOM 2026 O O . GLU A 1 253 ? 12.148 -4.055 -15.453 1 93.75 253 GLU A O 1
ATOM 2031 N N . LEU A 1 254 ? 13.938 -4.82 -14.359 1 93.19 254 LEU A N 1
ATOM 2032 C CA . LEU A 1 254 ? 13.281 -6.059 -13.961 1 93.19 254 LEU A CA 1
ATOM 2033 C C . LEU A 1 254 ? 12.211 -5.793 -12.914 1 93.19 254 LEU A C 1
ATOM 2035 O O . LEU A 1 254 ? 11.219 -6.527 -12.82 1 93.19 254 LEU A O 1
ATOM 2039 N N . LEU A 1 255 ? 12.461 -4.781 -12.117 1 89.25 255 LEU A N 1
ATOM 2040 C CA . LEU A 1 255 ? 11.523 -4.445 -11.055 1 89.25 255 LEU A CA 1
ATOM 2041 C C . LEU A 1 255 ? 10.688 -3.229 -11.43 1 89.25 255 LEU A C 1
ATOM 2043 O O . LEU A 1 255 ? 10.234 -2.488 -10.555 1 89.25 255 LEU A O 1
ATOM 2047 N N . GLU A 1 256 ? 10.602 -2.932 -12.633 1 84.62 256 GLU A N 1
ATOM 2048 C CA . GLU A 1 256 ? 9.93 -1.727 -13.117 1 84.62 256 GLU A CA 1
ATOM 2049 C C . GLU A 1 256 ? 8.516 -1.618 -12.547 1 84.62 256 GLU A C 1
ATOM 2051 O O . GLU A 1 256 ? 8.094 -0.54 -12.125 1 84.62 256 GLU A O 1
ATOM 2056 N N . ASP A 1 257 ? 7.797 -2.689 -12.516 1 75.5 257 ASP A N 1
ATOM 2057 C CA . ASP A 1 257 ? 6.426 -2.68 -12.016 1 75.5 257 ASP A CA 1
ATOM 2058 C C . ASP A 1 257 ? 6.383 -2.297 -10.539 1 75.5 257 ASP A C 1
ATOM 2060 O O . ASP A 1 257 ? 5.543 -1.492 -10.125 1 75.5 257 ASP A O 1
ATOM 2064 N N . LEU A 1 258 ? 7.258 -2.918 -9.797 1 78.94 258 LEU A N 1
ATOM 2065 C CA . LEU A 1 258 ? 7.332 -2.594 -8.375 1 78.94 258 LEU A CA 1
ATOM 2066 C C . LEU A 1 258 ? 7.684 -1.124 -8.172 1 78.94 258 LEU A C 1
ATOM 2068 O O . LEU A 1 258 ? 7.094 -0.455 -7.316 1 78.94 258 LEU A O 1
ATOM 2072 N N . LEU A 1 259 ? 8.633 -0.645 -8.969 1 84.62 259 LEU A N 1
ATOM 2073 C CA . LEU A 1 259 ? 9.07 0.742 -8.852 1 84.62 259 LEU A CA 1
ATOM 2074 C C . LEU A 1 259 ? 7.941 1.701 -9.203 1 84.62 259 LEU A C 1
ATOM 2076 O O . LEU A 1 259 ? 7.777 2.74 -8.562 1 84.62 259 LEU A O 1
ATOM 2080 N N . ASN A 1 260 ? 7.137 1.362 -10.117 1 76.56 260 ASN A N 1
ATOM 2081 C CA . ASN A 1 260 ? 5.996 2.195 -10.477 1 76.56 260 ASN A CA 1
ATOM 2082 C C . ASN A 1 260 ? 4.941 2.211 -9.375 1 76.56 260 ASN A C 1
ATOM 2084 O O . ASN A 1 260 ? 4.332 3.248 -9.109 1 76.56 260 ASN A O 1
ATOM 2088 N N . LEU A 1 261 ? 4.754 1.063 -8.773 1 72.56 261 LEU A N 1
ATOM 2089 C CA . LEU A 1 261 ? 3.838 0.999 -7.645 1 72.56 261 LEU A CA 1
ATOM 2090 C C . LEU A 1 261 ? 4.324 1.878 -6.496 1 72.56 261 LEU A C 1
ATOM 2092 O O . LEU A 1 261 ? 3.523 2.527 -5.82 1 72.56 261 LEU A O 1
ATOM 2096 N N . MET A 1 262 ? 5.617 1.786 -6.281 1 81.06 262 MET A N 1
ATOM 2097 C CA . MET A 1 262 ? 6.207 2.604 -5.223 1 81.06 262 MET A CA 1
ATOM 2098 C C . MET A 1 262 ? 6.039 4.09 -5.527 1 81.06 262 MET A C 1
ATOM 2100 O O . MET A 1 262 ? 5.77 4.883 -4.625 1 81.06 262 MET A O 1
ATOM 2104 N N . LYS A 1 263 ? 6.16 4.461 -6.758 1 79.94 263 LYS A N 1
ATOM 2105 C CA . LYS A 1 263 ? 5.953 5.852 -7.152 1 79.94 263 LYS A CA 1
ATOM 2106 C C . LYS A 1 263 ? 4.527 6.305 -6.836 1 79.94 263 LYS A C 1
ATOM 2108 O O . LYS A 1 263 ? 4.312 7.438 -6.402 1 79.94 263 LYS A O 1
ATOM 2113 N N . PHE A 1 264 ? 3.637 5.469 -7.047 1 70.81 264 PHE A N 1
ATOM 2114 C CA . PHE A 1 264 ? 2.246 5.766 -6.73 1 70.81 264 PHE A CA 1
ATOM 2115 C C . PHE A 1 264 ? 2.064 5.984 -5.234 1 70.81 264 PHE A C 1
ATOM 2117 O O . PHE A 1 264 ? 1.336 6.887 -4.816 1 70.81 264 PHE A O 1
ATOM 2124 N N . ASP A 1 265 ? 2.645 5.117 -4.469 1 74.56 265 ASP A N 1
ATOM 2125 C CA . ASP A 1 265 ? 2.561 5.238 -3.016 1 74.56 265 ASP A CA 1
ATOM 2126 C C . ASP A 1 265 ? 3.172 6.555 -2.541 1 74.56 265 ASP A C 1
ATOM 2128 O O . ASP A 1 265 ? 2.607 7.234 -1.682 1 74.56 265 ASP A O 1
ATOM 2132 N N . VAL A 1 266 ? 4.254 6.879 -3.158 1 80.88 266 VAL A N 1
ATOM 2133 C CA . VAL A 1 266 ? 4.973 8.094 -2.779 1 80.88 266 VAL A CA 1
ATOM 2134 C C . VAL A 1 266 ? 4.152 9.32 -3.172 1 80.88 266 VAL A C 1
ATOM 2136 O O . VAL A 1 266 ? 4.164 10.328 -2.467 1 80.88 266 VAL A O 1
ATOM 2139 N N . ALA A 1 267 ? 3.389 9.227 -4.219 1 76.69 267 ALA A N 1
ATOM 2140 C CA . ALA A 1 267 ? 2.516 10.328 -4.617 1 76.69 267 ALA A CA 1
ATOM 2141 C C . ALA A 1 267 ? 1.476 10.625 -3.541 1 76.69 267 ALA A C 1
ATOM 2143 O O . ALA A 1 267 ? 1.178 11.781 -3.26 1 76.69 267 ALA A O 1
ATOM 2144 N N . GLY A 1 268 ? 0.899 9.562 -3.016 1 74.38 268 GLY A N 1
ATOM 2145 C CA . GLY A 1 268 ? -0.021 9.75 -1.904 1 74.38 268 GLY A CA 1
ATOM 2146 C C . GLY A 1 268 ? 0.605 10.469 -0.725 1 74.38 268 GLY A C 1
ATOM 2147 O O . GLY A 1 268 ? -0.006 11.367 -0.143 1 74.38 268 GLY A O 1
ATOM 2148 N N . THR A 1 269 ? 1.823 10.055 -0.402 1 77.38 269 THR A N 1
ATOM 2149 C CA . THR A 1 269 ? 2.535 10.703 0.694 1 77.38 269 THR A CA 1
ATOM 2150 C C . THR A 1 269 ? 2.809 12.172 0.37 1 77.38 269 THR A C 1
ATOM 2152 O O . THR A 1 269 ? 2.711 13.031 1.244 1 77.38 269 THR A O 1
ATOM 2155 N N . MET A 1 270 ? 3.086 12.383 -0.879 1 84.12 270 MET A N 1
ATOM 2156 C CA . MET A 1 270 ? 3.357 13.758 -1.301 1 84.12 270 MET A CA 1
ATOM 2157 C C . MET A 1 270 ? 2.119 14.633 -1.135 1 84.12 270 MET A C 1
ATOM 2159 O O . MET A 1 270 ? 2.223 15.789 -0.718 1 84.12 270 MET A O 1
ATOM 2163 N N . VAL A 1 271 ? 0.991 14.141 -1.426 1 82 271 VAL A N 1
ATOM 2164 C CA . VAL A 1 271 ? -0.257 14.875 -1.253 1 82 271 VAL A CA 1
ATOM 2165 C C . VAL A 1 271 ? -0.462 15.203 0.224 1 82 271 VAL A C 1
ATOM 2167 O O . VAL A 1 271 ? -0.799 16.344 0.573 1 82 271 VAL A O 1
ATOM 2170 N N . MET A 1 272 ? -0.234 14.242 1.031 1 82.12 272 MET A N 1
ATOM 2171 C CA . MET A 1 272 ? -0.381 14.438 2.471 1 82.12 272 MET A CA 1
ATOM 2172 C C . MET A 1 272 ? 0.593 15.5 2.977 1 82.12 272 MET A C 1
ATOM 2174 O O . MET A 1 272 ? 0.233 16.328 3.812 1 82.12 272 MET A O 1
ATOM 2178 N N . MET A 1 273 ? 1.809 15.445 2.479 1 86.62 273 MET A N 1
ATOM 2179 C CA . MET A 1 273 ? 2.803 16.438 2.885 1 86.62 273 MET A CA 1
ATOM 2180 C C . MET A 1 273 ? 2.396 17.828 2.432 1 86.62 273 MET A C 1
ATOM 2182 O O . MET A 1 273 ? 2.607 18.812 3.154 1 86.62 273 MET A O 1
ATOM 2186 N N . MET A 1 274 ? 1.824 17.875 1.307 1 87.31 274 MET A N 1
ATOM 2187 C CA . MET A 1 274 ? 1.342 19.156 0.812 1 87.31 274 MET A CA 1
ATOM 2188 C C . MET A 1 274 ? 0.288 19.734 1.748 1 87.31 274 MET A C 1
ATOM 2190 O O . MET A 1 274 ? 0.298 20.938 2.033 1 87.31 274 MET A O 1
ATOM 2194 N N . ILE A 1 275 ? -0.584 18.844 2.176 1 85.56 275 ILE A N 1
ATOM 2195 C CA . ILE A 1 275 ? -1.613 19.281 3.113 1 85.56 275 ILE A CA 1
ATOM 2196 C C . ILE A 1 275 ? -0.958 19.797 4.395 1 85.56 275 ILE A C 1
ATOM 2198 O O . ILE A 1 275 ? -1.322 20.859 4.906 1 85.56 275 ILE A O 1
ATOM 2202 N N . LEU A 1 276 ? -0.026 19.031 4.859 1 87.31 276 LEU A N 1
ATOM 2203 C CA . LEU A 1 276 ? 0.693 19.422 6.066 1 87.31 276 LEU A CA 1
ATOM 2204 C C . LEU A 1 276 ? 1.353 20.781 5.887 1 87.31 276 LEU A C 1
ATOM 2206 O O . LEU A 1 276 ? 1.278 21.625 6.773 1 87.31 276 LEU A O 1
ATOM 2210 N N . TYR A 1 277 ? 1.905 21.016 4.715 1 89 277 TYR A N 1
ATOM 2211 C CA . TYR A 1 277 ? 2.611 22.25 4.449 1 89 277 TYR A CA 1
ATOM 2212 C C . TYR A 1 277 ? 1.635 23.422 4.324 1 89 277 TYR A C 1
ATOM 2214 O O . TYR A 1 277 ? 1.946 24.547 4.723 1 89 277 TYR A O 1
ATOM 2222 N N . ILE A 1 278 ? 0.526 23.141 3.801 1 88.12 278 ILE A N 1
ATOM 2223 C CA . ILE A 1 278 ? -0.501 24.172 3.711 1 88.12 278 ILE A CA 1
ATOM 2224 C C . ILE A 1 278 ? -0.938 24.594 5.113 1 88.12 278 ILE A C 1
ATOM 2226 O O . ILE A 1 278 ? -1.067 25.781 5.402 1 88.12 278 ILE A O 1
ATOM 2230 N N . VAL A 1 279 ? -1.085 23.594 5.922 1 84.5 279 VAL A N 1
ATOM 2231 C CA . VAL A 1 279 ? -1.49 23.859 7.293 1 84.5 279 VAL A CA 1
ATOM 2232 C C . VAL A 1 279 ? -0.402 24.656 8.008 1 84.5 279 VAL A C 1
ATOM 2234 O O . VAL A 1 279 ? -0.697 25.609 8.727 1 84.5 279 VAL A O 1
ATOM 2237 N N . ILE A 1 280 ? 0.796 24.297 7.742 1 85.44 280 ILE A N 1
ATOM 2238 C CA . ILE A 1 280 ? 1.922 25.031 8.32 1 85.44 280 ILE A CA 1
ATOM 2239 C C . ILE A 1 280 ? 1.932 26.469 7.801 1 85.44 280 ILE A C 1
ATOM 2241 O O . ILE A 1 280 ? 2.131 27.406 8.57 1 85.44 280 ILE A O 1
ATOM 2245 N N . ALA A 1 281 ? 1.67 26.578 6.527 1 89.25 281 ALA A N 1
ATOM 2246 C CA . ALA A 1 281 ? 1.673 27.891 5.883 1 89.25 281 ALA A CA 1
ATOM 2247 C C . ALA A 1 281 ? 0.614 28.797 6.496 1 89.25 281 ALA A C 1
ATOM 2249 O O . ALA A 1 281 ? 0.888 29.969 6.797 1 89.25 281 ALA A O 1
ATOM 2250 N N . PHE A 1 282 ? -0.48 28.297 6.766 1 84.06 282 PHE A N 1
ATOM 2251 C CA . PHE A 1 282 ? -1.559 29.094 7.336 1 84.06 282 PHE A CA 1
ATOM 2252 C C . PHE A 1 282 ? -1.256 29.453 8.781 1 84.06 282 PHE A C 1
ATOM 2254 O O . PHE A 1 282 ? -1.582 30.562 9.234 1 84.06 282 PHE A O 1
ATOM 2261 N N . GLY A 1 283 ? -0.676 28.453 9.438 1 81 283 GLY A N 1
ATOM 2262 C CA . GLY A 1 283 ? -0.257 28.75 10.797 1 81 283 GLY A CA 1
ATOM 2263 C C . GLY A 1 283 ? 0.772 29.859 10.875 1 81 283 GLY A C 1
ATOM 2264 O O . GLY A 1 283 ? 0.652 30.766 11.703 1 81 283 GLY A O 1
ATOM 2265 N N . LEU A 1 284 ? 1.728 29.828 10.023 1 86.56 284 LEU A N 1
ATOM 2266 C CA . LEU A 1 284 ? 2.762 30.859 9.961 1 86.56 284 LEU A CA 1
ATOM 2267 C C . LEU A 1 284 ? 2.174 32.188 9.531 1 86.56 284 LEU A C 1
ATOM 2269 O O . LEU A 1 284 ? 2.539 33.25 10.07 1 86.56 284 LEU A O 1
ATOM 2273 N N . PHE A 1 285 ? 1.308 32.125 8.625 1 86.75 285 PHE A N 1
ATOM 2274 C CA . PHE A 1 285 ? 0.654 33.312 8.141 1 86.75 285 PHE A CA 1
ATOM 2275 C C . PHE A 1 285 ? -0.133 34 9.258 1 86.75 285 PHE A C 1
ATOM 2277 O O . PHE A 1 285 ? -0.104 35.219 9.391 1 86.75 285 PHE A O 1
ATOM 2284 N N . GLY A 1 286 ? -0.782 33.156 9.961 1 82.25 286 GLY A N 1
ATOM 2285 C CA . GLY A 1 286 ? -1.517 33.688 11.094 1 82.25 286 GLY A CA 1
ATOM 2286 C C . GLY A 1 286 ? -0.627 34.406 12.109 1 82.25 286 GLY A C 1
ATOM 2287 O O . GLY A 1 286 ? -0.975 35.469 12.617 1 82.25 286 GLY A O 1
ATOM 2288 N N . THR A 1 287 ? 0.464 33.875 12.352 1 81.25 287 THR A N 1
ATOM 2289 C CA . THR A 1 287 ? 1.406 34.438 13.305 1 81.25 287 THR A CA 1
ATOM 2290 C C . THR A 1 287 ? 1.975 35.75 12.789 1 81.25 287 THR A C 1
ATOM 2292 O O . THR A 1 287 ? 2.053 36.75 13.531 1 81.25 287 THR A O 1
ATOM 2295 N N . ILE A 1 288 ? 2.279 35.781 11.555 1 85.5 288 ILE A N 1
ATOM 2296 C CA . ILE A 1 288 ? 2.871 36.969 10.961 1 85.5 288 ILE A CA 1
ATOM 2297 C C . ILE A 1 288 ? 1.83 38.094 10.891 1 85.5 288 ILE A C 1
ATOM 2299 O O . ILE A 1 288 ? 2.141 39.25 11.141 1 85.5 288 ILE A O 1
ATOM 2303 N N . LEU A 1 289 ? 0.689 37.75 10.578 1 83.69 289 LEU A N 1
ATOM 2304 C CA . LEU A 1 289 ? -0.383 38.75 10.5 1 83.69 289 LEU A CA 1
ATOM 2305 C C . LEU A 1 289 ? -0.635 39.375 11.867 1 83.69 289 LEU A C 1
ATOM 2307 O O . LEU A 1 289 ? -0.815 40.594 11.977 1 83.69 289 LEU A O 1
ATOM 2311 N N . THR A 1 290 ? -0.636 38.594 12.828 1 78.62 290 THR A N 1
ATOM 2312 C CA . THR A 1 290 ? -0.87 39.094 14.172 1 78.62 290 THR A CA 1
ATOM 2313 C C . THR A 1 290 ? 0.263 40 14.609 1 78.62 290 THR A C 1
ATOM 2315 O O . THR A 1 290 ? 0.025 41.031 15.273 1 78.62 290 THR A O 1
ATOM 2318 N N . MET A 1 291 ? 1.407 39.688 14.195 1 82.31 291 MET A N 1
ATOM 2319 C CA . MET A 1 291 ? 2.547 40.531 14.508 1 82.31 291 MET A CA 1
ATOM 2320 C C . MET A 1 291 ? 2.414 41.906 13.836 1 82.31 291 MET A C 1
ATOM 2322 O O . MET A 1 291 ? 2.775 42.906 14.414 1 82.31 291 MET A O 1
ATOM 2326 N N . LEU A 1 292 ? 1.855 41.906 12.742 1 83.5 292 LEU A N 1
ATOM 2327 C CA . LEU A 1 292 ? 1.669 43.125 11.992 1 83.5 292 LEU A CA 1
ATOM 2328 C C . LEU A 1 292 ? 0.57 44 12.617 1 83.5 292 LEU A C 1
ATOM 2330 O O . LEU A 1 292 ? 0.707 45.219 12.719 1 83.5 292 LEU A O 1
ATOM 2334 N N . ILE A 1 293 ? -0.406 43.312 13.031 1 79.19 293 ILE A N 1
ATOM 2335 C CA . ILE A 1 293 ? -1.536 44.031 13.617 1 79.19 293 ILE A CA 1
ATOM 2336 C C . ILE A 1 293 ? -1.127 44.625 14.961 1 79.19 293 ILE A C 1
ATOM 2338 O O . ILE A 1 293 ? -1.489 45.781 15.266 1 79.19 293 ILE A O 1
ATOM 2342 N N . GLU A 1 294 ? -0.352 43.938 15.656 1 77.19 294 GLU A N 1
ATOM 2343 C CA . GLU A 1 294 ? 0.091 44.375 16.969 1 77.19 294 GLU A CA 1
ATOM 2344 C C . GLU A 1 294 ? 1.041 45.562 16.859 1 77.19 294 GLU A C 1
ATOM 2346 O O . GLU A 1 294 ? 1.1 46.406 17.766 1 77.19 294 GLU A O 1
ATOM 2351 N N . ARG A 1 295 ? 1.685 45.656 15.734 1 81.88 295 ARG A N 1
ATOM 2352 C CA . ARG A 1 295 ? 2.721 46.656 15.617 1 81.88 295 ARG A CA 1
ATOM 2353 C C . ARG A 1 295 ? 2.283 47.781 14.688 1 81.88 295 ARG A C 1
ATOM 2355 O O . ARG A 1 295 ? 3.1 48.625 14.281 1 81.88 295 ARG A O 1
ATOM 2362 N N . ARG A 1 296 ? 1.14 47.781 14.414 1 82.75 296 ARG A N 1
ATOM 2363 C CA . ARG A 1 296 ? 0.646 48.781 13.477 1 82.75 296 ARG A CA 1
ATOM 2364 C C . ARG A 1 296 ? 0.917 50.188 13.992 1 82.75 296 ARG A C 1
ATOM 2366 O O . ARG A 1 296 ? 1.348 51.062 13.227 1 82.75 296 ARG A O 1
ATOM 2373 N N . LYS A 1 297 ? 0.629 50.406 15.289 1 79.56 297 LYS A N 1
ATOM 2374 C CA . LYS A 1 297 ? 0.832 51.75 15.867 1 79.56 297 LYS A CA 1
ATOM 2375 C C . LYS A 1 297 ? 2.316 52.094 15.945 1 79.56 297 LYS A C 1
ATOM 2377 O O . LYS A 1 297 ? 2.703 53.25 15.75 1 79.56 297 LYS A O 1
ATOM 2382 N N . GLU A 1 298 ? 3.004 51.031 16.234 1 82.31 298 GLU A N 1
ATOM 2383 C CA . GLU A 1 298 ? 4.449 51.219 16.266 1 82.31 298 GLU A CA 1
ATOM 2384 C C . GLU A 1 298 ? 4.984 51.625 14.898 1 82.31 298 GLU A C 1
ATOM 2386 O O . GLU A 1 298 ? 5.883 52.469 14.797 1 82.31 298 GLU A O 1
ATOM 2391 N N . PHE A 1 299 ? 4.441 51.125 13.852 1 86.12 299 PHE A N 1
ATOM 2392 C CA . PHE A 1 299 ? 4.891 51.406 12.5 1 86.12 299 PHE A CA 1
ATOM 2393 C C . PHE A 1 299 ? 4.531 52.844 12.102 1 86.12 299 PHE A C 1
ATOM 2395 O O . PHE A 1 299 ? 5.348 53.562 11.508 1 86.12 299 PHE A O 1
ATOM 2402 N N . ALA A 1 300 ? 3.367 53.188 12.555 1 81.75 300 ALA A N 1
ATOM 2403 C CA . ALA A 1 300 ? 2.924 54.562 12.258 1 81.75 300 ALA A CA 1
ATOM 2404 C C . ALA A 1 300 ? 3.83 55.562 12.922 1 81.75 300 ALA A C 1
ATOM 2406 O O . ALA A 1 300 ? 4.172 56.594 12.32 1 81.75 300 ALA A O 1
ATOM 2407 N N . LEU A 1 301 ? 4.172 55.219 14.195 1 84.25 301 LEU A N 1
ATOM 2408 C CA . LEU A 1 301 ? 5.07 56.125 14.93 1 84.25 301 LEU A CA 1
ATOM 2409 C C . LEU A 1 301 ? 6.438 56.188 14.258 1 84.25 301 LEU A C 1
ATOM 2411 O O . LEU A 1 301 ? 7.039 57.25 14.164 1 84.25 301 LEU A O 1
ATOM 2415 N N . LEU A 1 302 ? 6.895 55.125 13.742 1 85.38 302 LEU A N 1
ATOM 2416 C CA . LEU A 1 302 ? 8.203 55.062 13.086 1 85.38 302 LEU A CA 1
ATOM 2417 C C . LEU A 1 302 ? 8.18 55.812 11.766 1 85.38 302 LEU A C 1
ATOM 2419 O O . LEU A 1 302 ? 9.164 56.469 11.406 1 85.38 302 LEU A O 1
ATOM 2423 N N . PHE A 1 303 ? 7.082 55.75 11.117 1 87.19 303 PHE A N 1
ATOM 2424 C CA . PHE A 1 303 ? 6.953 56.469 9.859 1 87.19 303 PHE A CA 1
ATOM 2425 C C . PHE A 1 303 ? 6.926 57.969 10.094 1 87.19 303 PHE A C 1
ATOM 2427 O O . PHE A 1 303 ? 7.5 58.75 9.312 1 87.19 303 PHE A O 1
ATOM 2434 N N . SER A 1 304 ? 6.266 58.312 11.219 1 85.19 304 SER A N 1
ATOM 2435 C CA . SER A 1 304 ? 6.176 59.719 11.555 1 85.19 304 SER A CA 1
ATOM 2436 C C . SER A 1 304 ? 7.535 60.281 11.961 1 85.19 304 SER A C 1
ATOM 2438 O O . SER A 1 304 ? 7.793 61.469 11.812 1 85.19 304 SER A O 1
ATOM 2440 N N . LEU A 1 305 ? 8.414 59.406 12.43 1 87.5 305 LEU A N 1
ATOM 2441 C CA . LEU A 1 305 ? 9.758 59.812 12.844 1 87.5 305 LEU A CA 1
ATOM 2442 C C . LEU A 1 305 ? 10.727 59.781 11.664 1 87.5 305 LEU A C 1
ATOM 2444 O O . LEU A 1 305 ? 11.914 60.062 11.82 1 87.5 305 LEU A O 1
ATOM 2448 N N . GLY A 1 306 ? 10.25 59.344 10.461 1 84 306 GLY A N 1
ATOM 2449 C CA . GLY A 1 306 ? 11.047 59.469 9.25 1 84 306 GLY A CA 1
ATOM 2450 C C . GLY A 1 306 ? 11.609 58.156 8.766 1 84 306 GLY A C 1
ATOM 2451 O O . GLY A 1 306 ? 12.375 58.094 7.793 1 84 306 GLY A O 1
ATOM 2452 N N . MET A 1 307 ? 11.273 57.125 9.43 1 86.38 307 MET A N 1
ATOM 2453 C CA . MET A 1 307 ? 11.773 55.812 8.969 1 86.38 307 MET A CA 1
ATOM 2454 C C . MET A 1 307 ? 11.133 55.438 7.641 1 86.38 307 MET A C 1
ATOM 2456 O O . MET A 1 307 ? 9.938 55.656 7.441 1 86.38 307 MET A O 1
ATOM 2460 N N . LYS A 1 308 ? 11.93 54.938 6.703 1 91.38 308 LYS A N 1
ATOM 2461 C CA . LYS A 1 308 ? 11.438 54.531 5.395 1 91.38 308 LYS A CA 1
ATOM 2462 C C . LYS A 1 308 ? 10.617 53.25 5.492 1 91.38 308 LYS A C 1
ATOM 2464 O O . LYS A 1 308 ? 10.945 52.344 6.266 1 91.38 308 LYS A O 1
ATOM 2469 N N . ARG A 1 309 ? 9.602 53.25 4.715 1 90 309 ARG A N 1
ATOM 2470 C CA . ARG A 1 309 ? 8.703 52.094 4.668 1 90 309 ARG A CA 1
ATOM 2471 C C . ARG A 1 309 ? 9.461 50.812 4.27 1 90 309 ARG A C 1
ATOM 2473 O O . ARG A 1 309 ? 9.18 49.719 4.785 1 90 309 ARG A O 1
ATOM 2480 N N . ALA A 1 310 ? 10.422 50.969 3.438 1 91.62 310 ALA A N 1
ATOM 2481 C CA . ALA A 1 310 ? 11.203 49.812 2.967 1 91.62 310 ALA A CA 1
ATOM 2482 C C . ALA A 1 310 ? 11.984 49.188 4.113 1 91.62 310 ALA A C 1
ATOM 2484 O O . ALA A 1 310 ? 12.148 47.969 4.156 1 91.62 310 ALA A O 1
ATOM 2485 N N . GLN A 1 311 ? 12.406 49.969 5.023 1 91.88 311 GLN A N 1
ATOM 2486 C CA . GLN A 1 311 ? 13.18 49.469 6.148 1 91.88 311 GLN A CA 1
ATOM 2487 C C . GLN A 1 311 ? 12.305 48.656 7.094 1 91.88 311 GLN A C 1
ATOM 2489 O O . GLN A 1 311 ? 12.711 47.594 7.551 1 91.88 311 GLN A O 1
ATOM 2494 N N . VAL A 1 312 ? 11.156 49.188 7.301 1 90 312 VAL A N 1
ATOM 2495 C CA . VAL A 1 312 ? 10.227 48.469 8.172 1 90 312 VAL A CA 1
ATOM 2496 C C . VAL A 1 312 ? 9.781 47.188 7.512 1 90 312 VAL A C 1
ATOM 2498 O O . VAL A 1 312 ? 9.695 46.125 8.164 1 90 312 VAL A O 1
ATOM 2501 N N . ALA A 1 313 ? 9.547 47.25 6.227 1 91.56 313 ALA A N 1
ATOM 2502 C CA . ALA A 1 313 ? 9.125 46.094 5.469 1 91.56 313 ALA A CA 1
ATOM 2503 C C . ALA A 1 313 ? 10.203 45 5.496 1 91.56 313 ALA A C 1
ATOM 2505 O O . ALA A 1 313 ? 9.891 43.812 5.641 1 91.56 313 ALA A O 1
ATOM 2506 N N . ILE A 1 314 ? 11.383 45.375 5.363 1 92.62 314 ILE A N 1
ATOM 2507 C CA . ILE A 1 314 ? 12.5 44.438 5.348 1 92.62 314 ILE A CA 1
ATOM 2508 C C . ILE A 1 314 ? 12.633 43.781 6.719 1 92.62 314 ILE A C 1
ATOM 2510 O O . ILE A 1 314 ? 12.93 42.562 6.816 1 92.62 314 ILE A O 1
ATOM 2514 N N . VAL A 1 315 ? 12.398 44.531 7.73 1 91.06 315 VAL A N 1
ATOM 2515 C CA . VAL A 1 315 ? 12.484 44 9.078 1 91.06 315 VAL A CA 1
ATOM 2516 C C . VAL A 1 315 ? 11.406 42.938 9.273 1 91.06 315 VAL A C 1
ATOM 2518 O O . VAL A 1 315 ? 11.68 41.844 9.797 1 91.06 315 VAL A O 1
ATOM 2521 N N . CYS A 1 316 ? 10.258 43.25 8.828 1 90.94 316 CYS A N 1
ATOM 2522 C CA . CYS A 1 316 ? 9.156 42.312 8.969 1 90.94 316 CYS A CA 1
ATOM 2523 C C . CYS A 1 316 ? 9.391 41.062 8.133 1 90.94 316 CYS A C 1
ATOM 2525 O O . CYS A 1 316 ? 9.047 39.969 8.555 1 90.94 316 CYS A O 1
ATOM 2527 N N . PHE A 1 317 ? 9.914 41.25 7.027 1 92.5 317 PHE A N 1
ATOM 2528 C CA . PHE A 1 317 ? 10.227 40.156 6.145 1 92.5 317 PHE A CA 1
ATOM 2529 C C . PHE A 1 317 ? 11.219 39.188 6.805 1 92.5 317 PHE A C 1
ATOM 2531 O O . PHE A 1 317 ? 11 37.969 6.828 1 92.5 317 PHE A O 1
ATOM 2538 N N . PHE A 1 318 ? 12.203 39.719 7.387 1 93.62 318 PHE A N 1
ATOM 2539 C CA . PHE A 1 318 ? 13.234 38.906 7.992 1 93.62 318 PHE A CA 1
ATOM 2540 C C . PHE A 1 318 ? 12.75 38.312 9.312 1 93.62 318 PHE A C 1
ATOM 2542 O O . PHE A 1 318 ? 13.203 37.25 9.719 1 93.62 318 PHE A O 1
ATOM 2549 N N . GLU A 1 319 ? 11.82 38.906 9.914 1 91.31 319 GLU A N 1
ATOM 2550 C CA . GLU A 1 319 ? 11.203 38.312 11.094 1 91.31 319 GLU A CA 1
ATOM 2551 C C . GLU A 1 319 ? 10.5 37 10.75 1 91.31 319 GLU A C 1
ATOM 2553 O O . GLU A 1 319 ? 10.656 36 11.445 1 91.31 319 GLU A O 1
ATOM 2558 N N . ALA A 1 320 ? 9.797 37.125 9.656 1 89.69 320 ALA A N 1
ATOM 2559 C CA . ALA A 1 320 ? 9.094 35.938 9.188 1 89.69 320 ALA A CA 1
ATOM 2560 C C . ALA A 1 320 ? 10.078 34.844 8.797 1 89.69 320 ALA A C 1
ATOM 2562 O O . ALA A 1 320 ? 9.859 33.656 9.102 1 89.69 320 ALA A O 1
ATOM 2563 N N . LEU A 1 321 ? 11.094 35.188 8.195 1 93.31 321 LEU A N 1
ATOM 2564 C CA . LEU A 1 321 ? 12.102 34.25 7.734 1 93.31 321 LEU A CA 1
ATOM 2565 C C . LEU A 1 321 ? 12.852 33.625 8.914 1 93.31 321 LEU A C 1
ATOM 2567 O O . LEU A 1 321 ? 13.117 32.438 8.938 1 93.31 321 LEU A O 1
ATOM 2571 N N . PHE A 1 322 ? 13.125 34.469 9.891 1 94.12 322 PHE A N 1
ATOM 2572 C CA . PHE A 1 322 ? 13.914 34 11.023 1 94.12 322 PHE A CA 1
ATOM 2573 C C . PHE A 1 322 ? 13.117 33.031 11.875 1 94.12 322 PHE A C 1
ATOM 2575 O O . PHE A 1 322 ? 13.664 32.031 12.359 1 94.12 322 PHE A O 1
ATOM 2582 N N . ILE A 1 323 ? 11.906 33.344 12.055 1 91.06 323 ILE A N 1
ATOM 2583 C CA . ILE A 1 323 ? 11.094 32.469 12.906 1 91.06 323 ILE A CA 1
ATOM 2584 C C . ILE A 1 323 ? 10.953 31.109 12.25 1 91.06 323 ILE A C 1
ATOM 2586 O O . ILE A 1 323 ? 11.039 30.078 12.922 1 91.06 323 ILE A O 1
ATOM 2590 N N . SER A 1 324 ? 10.711 31.078 11.023 1 91.19 324 SER A N 1
ATOM 2591 C CA . SER A 1 324 ? 10.57 29.812 10.289 1 91.19 324 SER A CA 1
ATOM 2592 C C . SER A 1 324 ? 11.898 29.078 10.203 1 91.19 324 SER A C 1
ATOM 2594 O O . SER A 1 324 ? 11.945 27.859 10.367 1 91.19 324 SER A O 1
ATOM 2596 N N . MET A 1 325 ? 12.93 29.797 9.945 1 93.94 325 MET A N 1
ATOM 2597 C CA . MET A 1 325 ? 14.25 29.188 9.836 1 93.94 325 MET A CA 1
ATOM 2598 C C . MET A 1 325 ? 14.672 28.562 11.156 1 93.94 325 MET A C 1
ATOM 2600 O O . MET A 1 325 ? 15.32 27.516 11.18 1 93.94 325 MET A O 1
ATOM 2604 N N . ALA A 1 326 ? 14.391 29.297 12.195 1 94.88 326 ALA A N 1
ATOM 2605 C CA . ALA A 1 326 ? 14.711 28.75 13.508 1 94.88 326 ALA A CA 1
ATOM 2606 C C . ALA A 1 326 ? 13.977 27.422 13.742 1 94.88 326 ALA A C 1
ATOM 2608 O O . ALA A 1 326 ? 14.562 26.453 14.234 1 94.88 326 ALA A O 1
ATOM 2609 N N . GLY A 1 327 ? 12.727 27.391 13.398 1 93.88 327 GLY A N 1
ATOM 2610 C CA . GLY A 1 327 ? 11.953 26.172 13.523 1 93.88 327 GLY A CA 1
ATOM 2611 C C . GLY A 1 327 ? 12.477 25.031 12.656 1 93.88 327 GLY A C 1
ATOM 2612 O O . GLY A 1 327 ? 12.586 23.891 13.117 1 93.88 327 GLY A O 1
ATOM 2613 N N . VAL A 1 328 ? 12.844 25.375 11.461 1 94.56 328 VAL A N 1
ATOM 2614 C CA . VAL A 1 328 ? 13.305 24.375 10.5 1 94.56 328 VAL A CA 1
ATOM 2615 C C . VAL A 1 328 ? 14.664 23.844 10.93 1 94.56 328 VAL A C 1
ATOM 2617 O O . VAL A 1 328 ? 14.898 22.625 10.914 1 94.56 328 VAL A O 1
ATOM 2620 N N . ILE A 1 329 ? 15.531 24.766 11.312 1 95.56 329 ILE A N 1
ATOM 2621 C CA . ILE A 1 329 ? 16.891 24.375 11.695 1 95.56 329 ILE A CA 1
ATOM 2622 C C . ILE A 1 329 ? 16.828 23.484 12.938 1 95.56 329 ILE A C 1
ATOM 2624 O O . ILE A 1 329 ? 17.453 22.422 12.969 1 95.56 329 ILE A O 1
ATOM 2628 N N . LEU A 1 330 ? 16.078 23.906 13.875 1 96.19 330 LEU A N 1
ATOM 2629 C CA . LEU A 1 330 ? 15.945 23.109 15.086 1 96.19 330 LEU A CA 1
ATOM 2630 C C . LEU A 1 330 ? 15.266 21.781 14.789 1 96.19 330 LEU A C 1
ATOM 2632 O O . LEU A 1 330 ? 15.641 20.75 15.344 1 96.19 330 LEU A O 1
ATOM 2636 N N . GLY A 1 331 ? 14.273 21.844 13.977 1 94.81 331 GLY A N 1
ATOM 2637 C CA . GLY A 1 331 ? 13.602 20.625 13.562 1 94.81 331 GLY A CA 1
ATOM 2638 C C . GLY A 1 331 ? 14.531 19.641 12.891 1 94.81 331 GLY A C 1
ATOM 2639 O O . GLY A 1 331 ? 14.5 18.438 13.195 1 94.81 331 GLY A O 1
ATOM 2640 N N . ILE A 1 332 ? 15.367 20.141 12.047 1 95.81 332 ILE A N 1
ATOM 2641 C CA . ILE A 1 332 ? 16.297 19.281 11.305 1 95.81 332 ILE A CA 1
ATOM 2642 C C . ILE A 1 332 ? 17.375 18.75 12.258 1 95.81 332 ILE A C 1
ATOM 2644 O O . ILE A 1 332 ? 17.719 17.578 12.211 1 95.81 332 ILE A O 1
ATOM 2648 N N . ILE A 1 333 ? 17.844 19.609 13.094 1 96.44 333 ILE A N 1
ATOM 2649 C CA . ILE A 1 333 ? 18.891 19.234 14.031 1 96.44 333 ILE A CA 1
ATOM 2650 C C . ILE A 1 333 ? 18.391 18.109 14.938 1 96.44 333 ILE A C 1
ATOM 2652 O O . ILE A 1 333 ? 19.125 17.156 15.219 1 96.44 333 ILE A O 1
ATOM 2656 N N . ILE A 1 334 ? 17.203 18.203 15.312 1 96.44 334 ILE A N 1
ATOM 2657 C CA . ILE A 1 334 ? 16.641 17.188 16.203 1 96.44 334 ILE A CA 1
ATOM 2658 C C . ILE A 1 334 ? 16.297 15.945 15.391 1 96.44 334 ILE A C 1
ATOM 2660 O O . ILE A 1 334 ? 16.406 14.82 15.891 1 96.44 334 ILE A O 1
ATOM 2664 N N . SER A 1 335 ? 15.898 16.141 14.172 1 96.38 335 SER A N 1
ATOM 2665 C CA . SER A 1 335 ? 15.5 15.008 13.336 1 96.38 335 SER A CA 1
ATOM 2666 C C . SER A 1 335 ? 16.688 14.102 13.016 1 96.38 335 SER A C 1
ATOM 2668 O O . SER A 1 335 ? 16.531 12.891 12.883 1 96.38 335 SER A O 1
ATOM 2670 N N . ILE A 1 336 ? 17.891 14.641 12.898 1 96 336 ILE A N 1
ATOM 2671 C CA . ILE A 1 336 ? 19.062 13.891 12.469 1 96 336 ILE A CA 1
ATOM 2672 C C . ILE A 1 336 ? 19.391 12.805 13.484 1 96 336 ILE A C 1
ATOM 2674 O O . ILE A 1 336 ? 19.453 11.625 13.141 1 96 336 ILE A O 1
ATOM 2678 N N . PRO A 1 337 ? 19.516 13.156 14.766 1 95.56 337 PRO A N 1
ATOM 2679 C CA . PRO A 1 337 ? 19.812 12.086 15.719 1 95.56 337 PRO A CA 1
ATOM 2680 C C . PRO A 1 337 ? 18.641 11.102 15.883 1 95.56 337 PRO A C 1
ATOM 2682 O O . PRO A 1 337 ? 18.875 9.914 16.125 1 95.56 337 PRO A O 1
ATOM 2685 N N . VAL A 1 338 ? 17.469 11.531 15.781 1 95 338 VAL A N 1
ATOM 2686 C CA . VAL A 1 338 ? 16.312 10.648 15.922 1 95 338 VAL A CA 1
ATOM 2687 C C . VAL A 1 338 ? 16.266 9.656 14.766 1 95 338 VAL A C 1
ATOM 2689 O O . VAL A 1 338 ? 16.078 8.453 14.984 1 95 338 VAL A O 1
ATOM 2692 N N . VAL A 1 339 ? 16.453 10.102 13.555 1 95.31 339 VAL A N 1
ATOM 2693 C CA . VAL A 1 339 ? 16.469 9.25 12.375 1 95.31 339 VAL A CA 1
ATOM 2694 C C . VAL A 1 339 ? 17.656 8.281 12.461 1 95.31 339 VAL A C 1
ATOM 2696 O O . VAL A 1 339 ? 17.516 7.098 12.133 1 95.31 339 VAL A O 1
ATOM 2699 N N . ALA A 1 340 ? 18.781 8.82 12.906 1 94.06 340 ALA A N 1
ATOM 2700 C CA . ALA A 1 340 ? 19.953 7.965 13.047 1 94.06 340 ALA A CA 1
ATOM 2701 C C . ALA A 1 340 ? 19.703 6.84 14.047 1 94.06 340 ALA A C 1
ATOM 2703 O O . ALA A 1 340 ? 20.141 5.703 13.828 1 94.06 340 ALA A O 1
ATOM 2704 N N . TRP A 1 341 ? 19.047 7.203 15.086 1 93.25 341 TRP A N 1
ATOM 2705 C CA . TRP A 1 341 ? 18.719 6.191 16.078 1 93.25 341 TRP A CA 1
ATOM 2706 C C . TRP A 1 341 ? 17.828 5.109 15.484 1 93.25 341 TRP A C 1
ATOM 2708 O O . TRP A 1 341 ? 18.109 3.916 15.641 1 93.25 341 TRP A O 1
ATOM 2718 N N . PHE A 1 342 ? 16.844 5.484 14.758 1 91.75 342 PHE A N 1
ATOM 2719 C CA . PHE A 1 342 ? 15.891 4.535 14.203 1 91.75 342 PHE A CA 1
ATOM 2720 C C . PHE A 1 342 ? 16.5 3.799 13.008 1 91.75 342 PHE A C 1
ATOM 2722 O O . PHE A 1 342 ? 16.062 2.695 12.672 1 91.75 342 PHE A O 1
ATOM 2729 N N . TYR A 1 343 ? 17.406 4.41 12.398 1 90.19 343 TYR A N 1
ATOM 2730 C CA . TYR A 1 343 ? 18.125 3.75 11.305 1 90.19 343 TYR A CA 1
ATOM 2731 C C . TYR A 1 343 ? 18.859 2.51 11.805 1 90.19 343 TYR A C 1
ATOM 2733 O O . TYR A 1 343 ? 18.828 1.466 11.148 1 90.19 343 TYR A O 1
ATOM 2741 N N . HIS A 1 344 ? 19.422 2.641 12.953 1 89.31 344 HIS A N 1
ATOM 2742 C CA . HIS A 1 344 ? 20.203 1.533 13.508 1 89.31 344 HIS A CA 1
ATOM 2743 C C . HIS A 1 344 ? 19.328 0.634 14.375 1 89.31 344 HIS A C 1
ATOM 2745 O O . HIS A 1 344 ? 19.656 -0.533 14.602 1 89.31 344 HIS A O 1
ATOM 2751 N N . HIS A 1 345 ? 18.25 1.261 14.875 1 87 345 HIS A N 1
ATOM 2752 C CA . HIS A 1 345 ? 17.312 0.511 15.711 1 87 345 HIS A CA 1
ATOM 2753 C C . HIS A 1 345 ? 15.891 0.612 15.172 1 87 345 HIS A C 1
ATOM 2755 O O . HIS A 1 345 ? 15.047 1.284 15.766 1 87 345 HIS A O 1
ATOM 2761 N N . PRO A 1 346 ? 15.625 -0.174 14.133 1 80.75 346 PRO A N 1
ATOM 2762 C CA . PRO A 1 346 ? 14.281 -0.093 13.562 1 80.75 346 PRO A CA 1
ATOM 2763 C C . PRO A 1 346 ? 13.195 -0.507 14.547 1 80.75 346 PRO A C 1
ATOM 2765 O O . PRO A 1 346 ? 13.445 -1.309 15.445 1 80.75 346 PRO A O 1
ATOM 2768 N N . ILE A 1 347 ? 12.047 0.099 14.484 1 77.25 347 ILE A N 1
ATOM 2769 C CA . ILE A 1 347 ? 10.93 -0.133 15.391 1 77.25 347 ILE A CA 1
ATOM 2770 C C . ILE A 1 347 ? 10.273 -1.476 15.078 1 77.25 347 ILE A C 1
ATOM 2772 O O . ILE A 1 347 ? 9.758 -1.677 13.977 1 77.25 347 ILE A O 1
ATOM 2776 N N . PRO A 1 348 ? 10.344 -2.377 16.062 1 74.88 348 PRO A N 1
ATOM 2777 C CA . PRO A 1 348 ? 9.664 -3.654 15.828 1 74.88 348 PRO A CA 1
ATOM 2778 C C . PRO A 1 348 ? 8.148 -3.529 15.852 1 74.88 348 PRO A C 1
ATOM 2780 O O . PRO A 1 348 ? 7.598 -2.754 16.641 1 74.88 348 PRO A O 1
ATOM 2783 N N . LEU A 1 349 ? 7.523 -4.008 14.82 1 72.56 349 LEU A N 1
ATOM 2784 C CA . LEU A 1 349 ? 6.066 -4.027 14.82 1 72.56 349 LEU A CA 1
ATOM 2785 C C . LEU A 1 349 ? 5.539 -5.176 15.672 1 72.56 349 LEU A C 1
ATOM 2787 O O . LEU A 1 349 ? 6.16 -6.242 15.742 1 72.56 349 LEU A O 1
ATOM 2791 N N . SER A 1 350 ? 4.684 -4.887 16.672 1 64.69 350 SER A N 1
ATOM 2792 C CA . SER A 1 350 ? 4.184 -5.941 17.547 1 64.69 350 SER A CA 1
ATOM 2793 C C . SER A 1 350 ? 2.707 -6.219 17.297 1 64.69 350 SER A C 1
ATOM 2795 O O . SER A 1 350 ? 2.043 -5.465 16.578 1 64.69 350 SER A O 1
ATOM 2797 N N . GLY A 1 351 ? 2.309 -7.398 17.719 1 60.91 351 GLY A N 1
ATOM 2798 C CA . GLY A 1 351 ? 0.908 -7.793 17.75 1 60.91 351 GLY A CA 1
ATOM 2799 C C . GLY A 1 351 ? 0.379 -8.188 16.375 1 60.91 351 GLY A C 1
ATOM 2800 O O . GLY A 1 351 ? 1.089 -8.82 15.594 1 60.91 351 GLY A O 1
ATOM 2801 N N . ASP A 1 352 ? -0.864 -7.766 16.219 1 59.81 352 ASP A N 1
ATOM 2802 C CA . ASP A 1 352 ? -1.613 -8.125 15.016 1 59.81 352 ASP A CA 1
ATOM 2803 C C . ASP A 1 352 ? -0.966 -7.523 13.766 1 59.81 352 ASP A C 1
ATOM 2805 O O . ASP A 1 352 ? -0.957 -8.148 12.703 1 59.81 352 ASP A O 1
ATOM 2809 N N . MET A 1 353 ? -0.268 -6.414 14.055 1 63.31 353 MET A N 1
ATOM 2810 C CA . MET A 1 353 ? 0.371 -5.773 12.914 1 63.31 353 MET A CA 1
ATOM 2811 C C . MET A 1 353 ? 1.607 -6.551 12.477 1 63.31 353 MET A C 1
ATOM 2813 O O . MET A 1 353 ? 1.871 -6.684 11.273 1 63.31 353 MET A O 1
ATOM 2817 N N . ALA A 1 354 ? 2.293 -7.043 13.438 1 64.69 354 ALA A N 1
ATOM 2818 C CA . ALA A 1 354 ? 3.477 -7.844 13.133 1 64.69 354 ALA A CA 1
ATOM 2819 C C . ALA A 1 354 ? 3.102 -9.109 12.359 1 64.69 354 ALA A C 1
ATOM 2821 O O . ALA A 1 354 ? 3.779 -9.477 11.398 1 64.69 354 ALA A O 1
ATOM 2822 N N . GLU A 1 355 ? 2.014 -9.656 12.883 1 61.19 355 GLU A N 1
ATOM 2823 C CA . GLU A 1 355 ? 1.571 -10.883 12.234 1 61.19 355 GLU A CA 1
ATOM 2824 C C . GLU A 1 355 ? 1.1 -10.609 10.805 1 61.19 355 GLU A C 1
ATOM 2826 O O . GLU A 1 355 ? 1.399 -11.383 9.891 1 61.19 355 GLU A O 1
ATOM 2831 N N . ALA A 1 356 ? 0.416 -9.469 10.797 1 59.97 356 ALA A N 1
ATOM 2832 C CA . ALA A 1 356 ? -0.102 -9.117 9.477 1 59.97 356 ALA A CA 1
ATOM 2833 C C . ALA A 1 356 ? 1.035 -8.852 8.492 1 59.97 356 ALA A C 1
ATOM 2835 O O . ALA A 1 356 ? 1.021 -9.352 7.367 1 59.97 356 ALA A O 1
ATOM 2836 N N . ILE A 1 357 ? 1.975 -8.133 9.023 1 61.38 357 ILE A N 1
ATOM 2837 C CA . ILE A 1 357 ? 3.102 -7.777 8.172 1 61.38 357 ILE A CA 1
ATOM 2838 C C . ILE A 1 357 ? 3.938 -9.016 7.871 1 61.38 357 ILE A C 1
ATOM 2840 O O . ILE A 1 357 ? 4.391 -9.211 6.738 1 61.38 357 ILE A O 1
ATOM 2844 N N . ALA A 1 358 ? 4.012 -9.836 8.961 1 59.34 358 ALA A N 1
ATOM 2845 C CA . ALA A 1 358 ? 4.77 -11.07 8.789 1 59.34 358 ALA A CA 1
ATOM 2846 C C . ALA A 1 358 ? 4.09 -12 7.789 1 59.34 358 ALA A C 1
ATOM 2848 O O . ALA A 1 358 ? 4.758 -12.641 6.977 1 59.34 358 ALA A O 1
ATOM 2849 N N . ASP A 1 359 ? 2.805 -11.977 8.008 1 53.44 359 ASP A N 1
ATOM 2850 C CA . ASP A 1 359 ? 2.033 -12.82 7.105 1 53.44 359 ASP A CA 1
ATOM 2851 C C . ASP A 1 359 ? 2.203 -12.375 5.656 1 53.44 359 ASP A C 1
ATOM 2853 O O . ASP A 1 359 ? 2.119 -13.188 4.734 1 53.44 359 ASP A O 1
ATOM 2857 N N . TYR A 1 360 ? 2.424 -11.039 5.68 1 50 360 TYR A N 1
ATOM 2858 C CA . TYR A 1 360 ? 2.6 -10.516 4.328 1 50 360 TYR A CA 1
ATOM 2859 C C . TYR A 1 360 ? 4.066 -10.555 3.918 1 50 360 TYR A C 1
ATOM 2861 O O . TYR A 1 360 ? 4.434 -10.031 2.861 1 50 360 TYR A O 1
ATOM 2869 N N . GLY A 1 361 ? 4.84 -11.234 4.719 1 51.56 361 GLY A N 1
ATOM 2870 C CA . GLY A 1 361 ? 6.223 -11.547 4.391 1 51.56 361 GLY A CA 1
ATOM 2871 C C . GLY A 1 361 ? 7.172 -10.391 4.656 1 51.56 361 GLY A C 1
ATOM 2872 O O . GLY A 1 361 ? 8.289 -10.375 4.141 1 51.56 361 GLY A O 1
ATOM 2873 N N . PHE A 1 362 ? 6.539 -9.336 5.266 1 58.72 362 PHE A N 1
ATOM 2874 C CA . PHE A 1 362 ? 7.43 -8.227 5.562 1 58.72 362 PHE A CA 1
ATOM 2875 C C . PHE A 1 362 ? 8.07 -8.391 6.934 1 58.72 362 PHE A C 1
ATOM 2877 O O . PHE A 1 362 ? 7.527 -9.086 7.797 1 58.72 362 PHE A O 1
ATOM 2884 N N . GLU A 1 363 ? 9.438 -8.062 6.957 1 64.44 363 GLU A N 1
ATOM 2885 C CA . GLU A 1 363 ? 10.008 -7.965 8.297 1 64.44 363 GLU A CA 1
ATOM 2886 C C . GLU A 1 363 ? 9.18 -7.039 9.18 1 64.44 363 GLU A C 1
ATOM 2888 O O . GLU A 1 363 ? 8.805 -5.945 8.766 1 64.44 363 GLU A O 1
ATOM 2893 N N . PRO A 1 364 ? 8.773 -7.594 10.148 1 72.38 364 PRO A N 1
ATOM 2894 C CA . PRO A 1 364 ? 7.926 -6.801 11.039 1 72.38 364 PRO A CA 1
ATOM 2895 C C . PRO A 1 364 ? 8.688 -5.664 11.719 1 72.38 364 PRO A C 1
ATOM 2897 O O . PRO A 1 364 ? 8.656 -5.543 12.945 1 72.38 364 PRO A O 1
ATOM 2900 N N . VAL A 1 365 ? 9.586 -4.996 10.906 1 77.06 365 VAL A N 1
ATOM 2901 C CA . VAL A 1 365 ? 10.289 -3.828 11.422 1 77.06 365 VAL A CA 1
ATOM 2902 C C . VAL A 1 365 ? 10.062 -2.637 10.5 1 77.06 365 VAL A C 1
ATOM 2904 O O . VAL A 1 365 ? 9.82 -2.811 9.297 1 77.06 365 VAL A O 1
ATOM 2907 N N . LEU A 1 366 ? 10.125 -1.489 11.086 1 81.94 366 LEU A N 1
ATOM 2908 C CA . LEU A 1 366 ? 10.016 -0.258 10.305 1 81.94 366 LEU A CA 1
ATOM 2909 C C . LEU A 1 366 ? 11.391 0.387 10.117 1 81.94 366 LEU A C 1
ATOM 2911 O O . LEU A 1 366 ? 11.938 0.982 11.047 1 81.94 366 LEU A O 1
ATOM 2915 N N . PRO A 1 367 ? 11.883 0.259 8.93 1 87.31 367 PRO A N 1
ATOM 2916 C CA . PRO A 1 367 ? 13.211 0.845 8.703 1 87.31 367 PRO A CA 1
ATOM 2917 C C . PRO A 1 367 ? 13.148 2.34 8.398 1 87.31 367 PRO A C 1
ATOM 2919 O O . PRO A 1 367 ? 12.094 2.854 8.016 1 87.31 367 PRO A O 1
ATOM 2922 N N . PHE A 1 368 ? 14.289 3.018 8.695 1 92.88 368 PHE A N 1
ATOM 2923 C CA . PHE A 1 368 ? 14.422 4.441 8.406 1 92.88 368 PHE A CA 1
ATOM 2924 C C . PHE A 1 368 ? 15.609 4.695 7.48 1 92.88 368 PHE A C 1
ATOM 2926 O O . PHE A 1 368 ? 16.578 3.945 7.492 1 92.88 368 PHE A O 1
ATOM 2933 N N . SER A 1 369 ? 15.477 5.664 6.641 1 94.94 369 SER A N 1
ATOM 2934 C CA . SER A 1 369 ? 16.562 6.047 5.742 1 94.94 369 SER A CA 1
ATOM 2935 C C . SER A 1 369 ? 17.297 7.281 6.258 1 94.94 369 SER A C 1
ATOM 2937 O O . SER A 1 369 ? 16.672 8.195 6.797 1 94.94 369 SER A O 1
ATOM 2939 N N . ALA A 1 370 ? 18.625 7.266 6.102 1 93.56 370 ALA A N 1
ATOM 2940 C CA . ALA A 1 370 ? 19.438 8.414 6.512 1 93.56 370 ALA A CA 1
ATOM 2941 C C . ALA A 1 370 ? 19.844 9.25 5.301 1 93.56 370 ALA A C 1
ATOM 2943 O O . ALA A 1 370 ? 20.797 10.031 5.375 1 93.56 370 ALA A O 1
ATOM 2944 N N . ASP A 1 371 ? 19.141 9.094 4.227 1 94.19 371 ASP A N 1
ATOM 2945 C CA . ASP A 1 371 ? 19.438 9.852 3.014 1 94.19 371 ASP A CA 1
ATOM 2946 C C . ASP A 1 371 ? 19.359 11.359 3.273 1 94.19 371 ASP A C 1
ATOM 2948 O O . ASP A 1 371 ? 18.328 11.867 3.723 1 94.19 371 ASP A O 1
ATOM 2952 N N . PRO A 1 372 ? 20.406 12.047 2.959 1 94.94 372 PRO A N 1
ATOM 2953 C CA . PRO A 1 372 ? 20.453 13.484 3.258 1 94.94 372 PRO A CA 1
ATOM 2954 C C . PRO A 1 372 ? 19.406 14.289 2.49 1 94.94 372 PRO A C 1
ATOM 2956 O O . PRO A 1 372 ? 19.047 15.391 2.904 1 94.94 372 PRO A O 1
ATOM 2959 N N . THR A 1 373 ? 18.922 13.828 1.405 1 94.62 373 THR A N 1
ATOM 2960 C CA . THR A 1 373 ? 17.938 14.547 0.599 1 94.62 373 THR A CA 1
ATOM 2961 C C . THR A 1 373 ? 16.641 14.75 1.377 1 94.62 373 THR A C 1
ATOM 2963 O O . THR A 1 373 ? 15.883 15.688 1.109 1 94.62 373 THR A O 1
ATOM 2966 N N . ILE A 1 374 ? 16.406 13.883 2.332 1 94.69 374 ILE A N 1
ATOM 2967 C CA . ILE A 1 374 ? 15.188 13.969 3.139 1 94.69 374 ILE A CA 1
ATOM 2968 C C . ILE A 1 374 ? 15.211 15.258 3.961 1 94.69 374 ILE A C 1
ATOM 2970 O O . ILE A 1 374 ? 14.234 16.016 3.975 1 94.69 374 ILE A O 1
ATOM 2974 N N . PHE A 1 375 ? 16.359 15.578 4.523 1 95.44 375 PHE A N 1
ATOM 2975 C CA . PHE A 1 375 ? 16.516 16.734 5.391 1 95.44 375 PHE A CA 1
ATOM 2976 C C . PHE A 1 375 ? 16.594 18.016 4.574 1 95.44 375 PHE A C 1
ATOM 2978 O O . PHE A 1 375 ? 15.961 19.016 4.922 1 95.44 375 PHE A O 1
ATOM 2985 N N . ILE A 1 376 ? 17.281 17.938 3.477 1 95.25 376 ILE A N 1
ATOM 2986 C CA . ILE A 1 376 ? 17.484 19.125 2.645 1 95.25 376 ILE A CA 1
ATOM 2987 C C . ILE A 1 376 ? 16.172 19.547 2.006 1 95.25 376 ILE A C 1
ATOM 2989 O O . ILE A 1 376 ? 15.82 20.734 2.002 1 95.25 376 ILE A O 1
ATOM 2993 N N . ASN A 1 377 ? 15.438 18.609 1.505 1 93.06 377 ASN A N 1
ATOM 2994 C CA . ASN A 1 377 ? 14.164 18.906 0.866 1 93.06 377 ASN A CA 1
ATOM 2995 C C . ASN A 1 377 ? 13.172 19.5 1.854 1 93.06 377 ASN A C 1
ATOM 2997 O O . ASN A 1 377 ? 12.453 20.453 1.522 1 93.06 377 ASN A O 1
ATOM 3001 N N . GLN A 1 378 ? 13.156 18.906 2.99 1 91.31 378 GLN A N 1
ATOM 3002 C CA . GLN A 1 378 ? 12.266 19.438 4.023 1 91.31 378 GLN A CA 1
ATOM 3003 C C . GLN A 1 378 ? 12.609 20.875 4.371 1 91.31 378 GLN A C 1
ATOM 3005 O O . GLN A 1 378 ? 11.727 21.734 4.453 1 91.31 378 GLN A O 1
ATOM 3010 N N . ALA A 1 379 ? 13.852 21.141 4.559 1 93.06 379 ALA A N 1
ATOM 3011 C CA . ALA A 1 379 ? 14.312 22.484 4.891 1 93.06 379 ALA A CA 1
ATOM 3012 C C . ALA A 1 379 ? 13.984 23.469 3.773 1 93.06 379 ALA A C 1
ATOM 3014 O O . ALA A 1 379 ? 13.492 24.578 4.031 1 93.06 379 ALA A O 1
ATOM 3015 N N . LEU A 1 380 ? 14.18 23.062 2.604 1 94 380 LEU A N 1
ATOM 3016 C CA . LEU A 1 380 ? 13.984 23.938 1.449 1 94 380 LEU A CA 1
ATOM 3017 C C . LEU A 1 380 ? 12.508 24.266 1.274 1 94 380 LEU A C 1
ATOM 3019 O O . LEU A 1 380 ? 12.156 25.422 0.995 1 94 380 LEU A O 1
ATOM 3023 N N . ILE A 1 381 ? 11.664 23.344 1.464 1 93.81 381 ILE A N 1
ATOM 3024 C CA . ILE A 1 381 ? 10.234 23.547 1.258 1 93.81 381 ILE A CA 1
ATOM 3025 C C . ILE A 1 381 ? 9.695 24.547 2.291 1 93.81 381 ILE A C 1
ATOM 3027 O O . ILE A 1 381 ? 8.984 25.484 1.945 1 93.81 381 ILE A O 1
ATOM 3031 N N . VAL A 1 382 ? 10.055 24.328 3.498 1 90.19 382 VAL A N 1
ATOM 3032 C CA . VAL A 1 382 ? 9.57 25.203 4.555 1 90.19 382 VAL A CA 1
ATOM 3033 C C . VAL A 1 382 ? 10.164 26.609 4.379 1 90.19 382 VAL A C 1
ATOM 3035 O O . VAL A 1 382 ? 9.492 27.609 4.637 1 90.19 382 VAL A O 1
ATOM 3038 N N . LEU A 1 383 ? 11.398 26.656 3.938 1 89.56 383 LEU A N 1
ATOM 3039 C CA . LEU A 1 383 ? 12.023 27.938 3.68 1 89.56 383 LEU A CA 1
ATOM 3040 C C . LEU A 1 383 ? 11.305 28.688 2.561 1 89.56 383 LEU A C 1
ATOM 3042 O O . LEU A 1 383 ? 11.109 29.906 2.643 1 89.56 383 LEU A O 1
ATOM 3046 N N . ILE A 1 384 ? 10.906 27.969 1.599 1 94.75 384 ILE A N 1
ATOM 3047 C CA . ILE A 1 384 ? 10.172 28.562 0.488 1 94.75 384 ILE A CA 1
ATOM 3048 C C . ILE A 1 384 ? 8.82 29.078 0.975 1 94.75 384 ILE A C 1
ATOM 3050 O O . ILE A 1 384 ? 8.406 30.188 0.638 1 94.75 384 ILE A O 1
ATOM 3054 N N . ILE A 1 385 ? 8.164 28.312 1.746 1 92.56 385 ILE A N 1
ATOM 3055 C CA . ILE A 1 385 ? 6.883 28.703 2.312 1 92.56 385 ILE A CA 1
ATOM 3056 C C . ILE A 1 385 ? 7.059 29.969 3.164 1 92.56 385 ILE A C 1
ATOM 3058 O O . ILE A 1 385 ? 6.285 30.922 3.047 1 92.56 385 ILE A O 1
ATOM 3062 N N . SER A 1 386 ? 8.094 29.953 3.936 1 90.25 386 SER A N 1
ATOM 3063 C CA . SER A 1 386 ? 8.383 31.094 4.793 1 90.25 386 SER A CA 1
ATOM 3064 C C . SER A 1 386 ? 8.703 32.344 3.971 1 90.25 386 SER A C 1
ATOM 3066 O O . SER A 1 386 ? 8.297 33.438 4.328 1 90.25 386 SER A O 1
ATOM 3068 N N . PHE A 1 387 ? 9.414 32.125 2.961 1 93.38 387 PHE A N 1
ATOM 3069 C CA . PHE A 1 387 ? 9.75 33.219 2.066 1 93.38 387 PHE A CA 1
ATOM 3070 C C . PHE A 1 387 ? 8.492 33.812 1.448 1 93.38 387 PHE A C 1
ATOM 3072 O O . PHE A 1 387 ? 8.32 35.031 1.426 1 93.38 387 PHE A O 1
ATOM 3079 N N . LEU A 1 388 ? 7.629 33 1.046 1 94.19 388 LEU 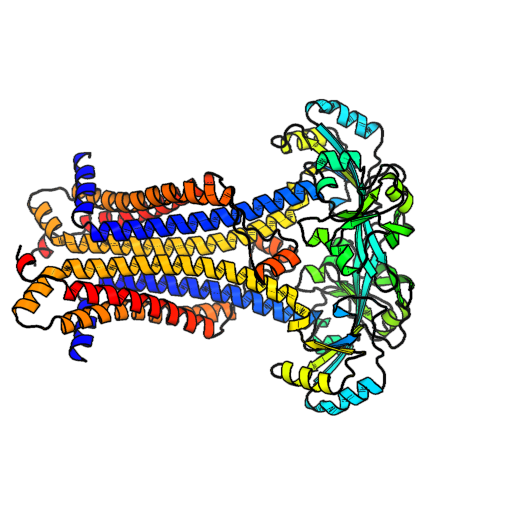A N 1
ATOM 3080 C CA . LEU A 1 388 ? 6.395 33.469 0.418 1 94.19 388 LEU A CA 1
ATOM 3081 C C . LEU A 1 388 ? 5.5 34.188 1.428 1 94.19 388 LEU A C 1
ATOM 3083 O O . LEU A 1 388 ? 4.922 35.219 1.122 1 94.19 388 LEU A O 1
ATOM 3087 N N . ILE A 1 389 ? 5.48 33.625 2.557 1 90.81 389 ILE A N 1
ATOM 3088 C CA . ILE A 1 389 ? 4.656 34.219 3.604 1 90.81 389 ILE A CA 1
ATOM 3089 C C . ILE A 1 389 ? 5.27 35.562 4.051 1 90.81 389 ILE A C 1
ATOM 3091 O O . ILE A 1 389 ? 4.551 36.5 4.355 1 90.81 389 ILE A O 1
ATOM 3095 N N . GLY A 1 390 ? 6.598 35.562 4.035 1 90.81 390 GLY A N 1
ATOM 3096 C CA . GLY A 1 390 ? 7.312 36.781 4.434 1 90.81 390 GLY A CA 1
ATOM 3097 C C . GLY A 1 390 ? 7.098 37.938 3.488 1 90.81 390 GLY A C 1
ATOM 3098 O O . GLY A 1 390 ? 7.316 39.094 3.859 1 90.81 390 GLY A O 1
ATOM 3099 N N . LEU A 1 391 ? 6.535 37.656 2.346 1 92.12 391 LEU A N 1
ATOM 3100 C CA . LEU A 1 391 ? 6.262 38.719 1.385 1 92.12 391 LEU A CA 1
ATOM 3101 C C . LEU A 1 391 ? 4.984 39.469 1.751 1 92.12 391 LEU A C 1
ATOM 3103 O O . LEU A 1 391 ? 4.793 40.594 1.34 1 92.12 391 LEU A O 1
ATOM 3107 N N . PHE A 1 392 ? 4.258 38.875 2.547 1 88.56 392 PHE A N 1
ATOM 3108 C CA . PHE A 1 392 ? 2.98 39.469 2.912 1 88.56 392 PHE A CA 1
ATOM 3109 C C . PHE A 1 392 ? 3.189 40.75 3.736 1 88.56 392 PHE A C 1
ATOM 3111 O O . PHE A 1 392 ? 2.631 41.781 3.422 1 88.56 392 PHE A O 1
ATOM 3118 N N . PRO A 1 393 ? 3.957 40.719 4.777 1 87.38 393 PRO A N 1
ATOM 3119 C CA . PRO A 1 393 ? 4.207 41.906 5.555 1 87.38 393 PRO A CA 1
ATOM 3120 C C . PRO A 1 393 ? 4.84 43.031 4.723 1 87.38 393 PRO A C 1
ATOM 3122 O O . PRO A 1 393 ? 4.574 44.219 4.957 1 87.38 393 PRO A O 1
ATOM 3125 N N . VAL A 1 394 ? 5.637 42.594 3.793 1 88.75 394 VAL A N 1
ATOM 3126 C CA . VAL A 1 394 ? 6.242 43.594 2.914 1 88.75 394 VAL A CA 1
ATOM 3127 C C . VAL A 1 394 ? 5.148 44.344 2.152 1 88.75 394 VAL A C 1
ATOM 3129 O O . VAL A 1 394 ? 5.148 45.562 2.105 1 88.75 394 VAL A O 1
ATOM 3132 N N . TYR A 1 395 ? 4.258 43.625 1.685 1 90.69 395 TYR A N 1
ATOM 3133 C CA . TYR A 1 395 ? 3.15 44.219 0.937 1 90.69 395 TYR A CA 1
ATOM 3134 C C . TYR A 1 395 ? 2.266 45.062 1.847 1 90.69 395 TYR A C 1
ATOM 3136 O O . TYR A 1 395 ? 1.881 46.188 1.489 1 90.69 395 TYR A O 1
ATOM 3144 N N . LYS A 1 396 ? 2.012 44.688 3.057 1 87.25 396 LYS A N 1
ATOM 3145 C CA . LYS A 1 396 ? 1.097 45.344 3.977 1 87.25 396 LYS A CA 1
ATOM 3146 C C . LYS A 1 396 ? 1.721 46.625 4.547 1 87.25 396 LYS A C 1
ATOM 3148 O O . LYS A 1 396 ? 1.021 47.594 4.801 1 87.25 396 LYS A O 1
ATOM 3153 N N . VAL A 1 397 ? 2.951 46.594 4.832 1 86.38 397 VAL A N 1
ATOM 3154 C CA . VAL A 1 397 ? 3.641 47.75 5.402 1 86.38 397 VAL A CA 1
ATOM 3155 C C . VAL A 1 397 ? 3.633 48.906 4.406 1 86.38 397 VAL A C 1
ATOM 3157 O O . VAL A 1 397 ? 3.445 50.062 4.789 1 86.38 397 VAL A O 1
ATOM 3160 N N . PHE A 1 398 ? 3.76 48.625 3.162 1 87.19 398 PHE A N 1
ATOM 3161 C CA . PHE A 1 398 ? 3.795 49.656 2.139 1 87.19 398 PHE A CA 1
ATOM 3162 C C . PHE A 1 398 ? 2.412 50.281 1.938 1 87.19 398 PHE A C 1
ATOM 3164 O O . PHE A 1 398 ? 2.285 51.375 1.398 1 87.19 398 PHE A O 1
ATOM 3171 N N . ARG A 1 399 ? 1.458 49.656 2.467 1 83.31 399 ARG A N 1
ATOM 3172 C CA . ARG A 1 399 ? 0.098 50.125 2.254 1 83.31 399 ARG A CA 1
ATOM 3173 C C . ARG A 1 399 ? -0.441 50.812 3.504 1 83.31 399 ARG A C 1
ATOM 3175 O O . ARG A 1 399 ? -1.555 51.344 3.496 1 83.31 399 ARG A O 1
ATOM 3182 N N . ILE A 1 400 ? 0.299 50.75 4.543 1 79.19 400 ILE A N 1
ATOM 3183 C CA . ILE A 1 400 ? -0.142 51.406 5.773 1 79.19 400 ILE A CA 1
ATOM 3184 C C . ILE A 1 400 ? -0.219 52.906 5.566 1 79.19 400 ILE A C 1
ATOM 3186 O O . ILE A 1 400 ? 0.726 53.5 5.062 1 79.19 400 ILE A O 1
ATOM 3190 N N . ASN A 1 401 ? -1.479 53.5 5.723 1 68.88 401 ASN A N 1
ATOM 3191 C CA . ASN A 1 401 ? -1.668 54.938 5.625 1 68.88 401 ASN A CA 1
ATOM 3192 C C . ASN A 1 401 ? -1.456 55.625 6.969 1 68.88 401 ASN A C 1
ATOM 3194 O O . ASN A 1 401 ? -2.076 55.25 7.969 1 68.88 401 ASN A O 1
ATOM 3198 N N . ILE A 1 402 ? -0.46 56.531 7.043 1 62.28 402 ILE A N 1
ATOM 3199 C CA . ILE A 1 402 ? -0.09 57.281 8.25 1 62.28 402 ILE A CA 1
ATOM 3200 C C . ILE A 1 402 ? -1.311 58 8.805 1 62.28 402 ILE A C 1
ATOM 3202 O O . ILE A 1 402 ? -1.506 58.062 10.023 1 62.28 402 ILE A O 1
ATOM 3206 N N . MET A 1 403 ? -2.145 58.531 8 1 56.44 403 MET A N 1
ATOM 3207 C CA . MET A 1 403 ? -3.227 59.375 8.508 1 56.44 403 MET A CA 1
ATOM 3208 C C . MET A 1 403 ? -4.273 58.531 9.234 1 56.44 403 MET A C 1
ATOM 3210 O O . MET A 1 403 ? -4.859 59 10.219 1 56.44 403 MET A O 1
ATOM 3214 N N . GLU A 1 404 ? -4.457 57.469 8.961 1 53.69 404 GLU A N 1
ATOM 3215 C CA . GLU A 1 404 ? -5.504 56.625 9.539 1 53.69 404 GLU A CA 1
ATOM 3216 C C . GLU A 1 404 ? -4.992 55.875 10.773 1 53.69 404 GLU A C 1
ATOM 3218 O O . GLU A 1 404 ? -5.781 55.469 11.633 1 53.69 404 GLU A O 1
ATOM 3223 N N . ALA A 1 405 ? -3.826 55.562 11.062 1 52.28 405 ALA A N 1
ATOM 3224 C CA . ALA A 1 405 ? -3.25 54.812 12.172 1 52.28 405 ALA A CA 1
ATOM 3225 C C . ALA A 1 405 ? -3.25 55.656 13.453 1 52.28 405 ALA A C 1
ATOM 3227 O O . ALA A 1 405 ? -3.053 55.125 14.547 1 52.28 405 ALA A O 1
ATOM 3228 N N . LYS A 1 406 ? -3.436 57.031 13.594 1 49.38 406 LYS A N 1
ATOM 3229 C CA . LYS A 1 406 ? -3.549 57.906 14.758 1 49.38 406 LYS A CA 1
ATOM 3230 C C . LYS A 1 406 ? -4.902 57.75 15.445 1 49.38 406 LYS A C 1
ATOM 3232 O O . LYS A 1 406 ? -5.105 58.219 16.562 1 49.38 406 LYS A O 1
ATOM 3237 N N . LYS A 1 407 ? -5.801 56.844 14.805 1 46.22 407 LYS A N 1
ATOM 3238 C CA . LYS A 1 407 ? -7.074 56.75 15.523 1 46.22 407 LYS A CA 1
ATOM 3239 C C . LYS A 1 407 ? -7.168 55.438 16.297 1 46.22 407 LYS A C 1
ATOM 3241 O O . LYS A 1 407 ? -6.727 54.406 15.805 1 46.22 407 LYS A O 1
ATOM 3246 N N . MET B 1 1 ? -23.578 33.5 32.344 1 79.5 1 MET B N 1
ATOM 3247 C CA . MET B 1 1 ? -22.953 32.594 31.406 1 79.5 1 MET B CA 1
ATOM 3248 C C . MET B 1 1 ? -23.203 33.062 29.969 1 79.5 1 MET B C 1
ATOM 3250 O O . MET B 1 1 ? -22.266 33.188 29.172 1 79.5 1 MET B O 1
ATOM 3254 N N . LYS B 1 2 ? -24.359 33.531 29.609 1 88.25 2 LYS B N 1
ATOM 3255 C CA . LYS B 1 2 ? -24.672 33.969 28.266 1 88.25 2 LYS B CA 1
ATOM 3256 C C . LYS B 1 2 ? -23.891 35.25 27.906 1 88.25 2 LYS B C 1
ATOM 3258 O O . LYS B 1 2 ? -23.359 35.344 26.797 1 88.25 2 LYS B O 1
ATOM 3263 N N . ILE B 1 3 ? -23.781 36.062 28.859 1 87.06 3 ILE B N 1
ATOM 3264 C CA . ILE B 1 3 ? -23.062 37.312 28.641 1 87.06 3 ILE B CA 1
ATOM 3265 C C . ILE B 1 3 ? -21.594 37 28.375 1 87.06 3 ILE B C 1
ATOM 3267 O O . ILE B 1 3 ? -20.969 37.625 27.516 1 87.06 3 ILE B O 1
ATOM 3271 N N . LEU B 1 4 ? -21.078 36.031 29.031 1 89.56 4 LEU B N 1
ATOM 3272 C CA . LEU B 1 4 ? -19.688 35.656 28.859 1 89.56 4 LEU B CA 1
ATOM 3273 C C . LEU B 1 4 ? -19.453 35.062 27.484 1 89.56 4 LEU B C 1
ATOM 3275 O O . LEU B 1 4 ? -18.406 35.281 26.859 1 89.56 4 LEU B O 1
ATOM 3279 N N . LEU B 1 5 ? -20.406 34.281 27 1 91.62 5 LEU B N 1
ATOM 3280 C CA . LEU B 1 5 ? -20.312 33.688 25.672 1 91.62 5 LEU B CA 1
ATOM 3281 C C . LEU B 1 5 ? -20.359 34.75 24.578 1 91.62 5 LEU B C 1
ATOM 3283 O O . LEU B 1 5 ? -19.625 34.656 23.594 1 91.62 5 LEU B O 1
ATOM 3287 N N . ILE B 1 6 ? -21.203 35.688 24.828 1 91.75 6 ILE B N 1
ATOM 3288 C CA . ILE B 1 6 ? -21.328 36.781 23.875 1 91.75 6 ILE B CA 1
ATOM 3289 C C . ILE B 1 6 ? -20.047 37.594 23.844 1 91.75 6 ILE B C 1
ATOM 3291 O O . ILE B 1 6 ? -19.594 38.031 22.781 1 91.75 6 ILE B O 1
ATOM 3295 N N . LEU B 1 7 ? -19.516 37.719 25.016 1 89.5 7 LEU B N 1
ATOM 3296 C CA . LEU B 1 7 ? -18.266 38.469 25.125 1 89.5 7 LEU B CA 1
ATOM 3297 C C . LEU B 1 7 ? -17.125 37.719 24.406 1 89.5 7 LEU B C 1
ATOM 3299 O O . LEU B 1 7 ? -16.297 38.344 23.75 1 89.5 7 LEU B O 1
ATOM 3303 N N . ALA B 1 8 ? -17.125 36.5 24.625 1 91.25 8 ALA B N 1
ATOM 3304 C CA . ALA B 1 8 ? -16.094 35.656 23.984 1 91.25 8 ALA B CA 1
ATOM 3305 C C . ALA B 1 8 ? -16.203 35.75 22.469 1 91.25 8 ALA B C 1
ATOM 3307 O O . ALA B 1 8 ? -15.188 35.906 21.781 1 91.25 8 ALA B O 1
ATOM 3308 N N . TRP B 1 9 ? -17.359 35.719 21.938 1 90.88 9 TRP B N 1
ATOM 3309 C CA . TRP B 1 9 ? -17.594 35.781 20.5 1 90.88 9 TRP B CA 1
ATOM 3310 C C . TRP B 1 9 ? -17.234 37.188 19.953 1 90.88 9 TRP B C 1
ATOM 3312 O O . TRP B 1 9 ? -16.609 37.281 18.891 1 90.88 9 TRP B O 1
ATOM 3322 N N . ARG B 1 10 ? -17.609 38.125 20.672 1 89.56 10 ARG B N 1
ATOM 3323 C CA . ARG B 1 10 ? -17.359 39.5 20.25 1 89.56 10 ARG B CA 1
ATOM 3324 C C . ARG B 1 10 ? -15.867 39.812 20.281 1 89.56 10 ARG B C 1
ATOM 3326 O O . ARG B 1 10 ? -15.359 40.562 19.438 1 89.56 10 ARG B O 1
ATOM 3333 N N . ASN B 1 11 ? -15.219 39.219 21.234 1 87.19 11 ASN B N 1
ATOM 3334 C CA . ASN B 1 11 ? -13.781 39.438 21.375 1 87.19 11 ASN B CA 1
ATOM 3335 C C . ASN B 1 11 ? -13.008 38.875 20.203 1 87.19 11 ASN B C 1
ATOM 3337 O O . ASN B 1 11 ? -11.992 39.438 19.781 1 87.19 11 ASN B O 1
ATOM 3341 N N . LEU B 1 12 ? -13.484 37.812 19.688 1 88.12 12 LEU B N 1
ATOM 3342 C CA . LEU B 1 12 ? -12.82 37.188 18.562 1 88.12 12 LEU B CA 1
ATOM 3343 C C . LEU B 1 12 ? -12.852 38.062 17.328 1 88.12 12 LEU B C 1
ATOM 3345 O O . LEU B 1 12 ? -11.906 38.062 16.531 1 88.12 12 LEU B O 1
ATOM 3349 N N . TRP B 1 13 ? -13.914 38.812 17.25 1 89.19 13 TRP B N 1
ATOM 3350 C CA . TRP B 1 13 ? -14.109 39.594 16.031 1 89.19 13 TRP B CA 1
ATOM 3351 C C . TRP B 1 13 ? -13.531 41 16.188 1 89.19 13 TRP B C 1
ATOM 3353 O O . TRP B 1 13 ? -13.602 41.812 15.266 1 89.19 13 TRP B O 1
ATOM 3363 N N . ARG B 1 14 ? -13 41.188 17.391 1 81.19 14 ARG B N 1
ATOM 3364 C CA . ARG B 1 14 ? -12.281 42.469 17.547 1 81.19 14 ARG B CA 1
ATOM 3365 C C . ARG B 1 14 ? -11.07 42.531 16.625 1 81.19 14 ARG B C 1
ATOM 3367 O O . ARG B 1 14 ? -10.75 43.594 16.094 1 81.19 14 ARG B O 1
ATOM 3374 N N . ASN B 1 15 ? -10.453 41.344 16.484 1 81.5 15 ASN B N 1
ATOM 3375 C CA . ASN B 1 15 ? -9.398 41.188 15.484 1 81.5 15 ASN B CA 1
ATOM 3376 C C . ASN B 1 15 ? -9.82 40.219 14.383 1 81.5 15 ASN B C 1
ATOM 3378 O O . ASN B 1 15 ? -9.352 39.094 14.336 1 81.5 15 ASN B O 1
ATOM 3382 N N . LYS B 1 16 ? -10.445 40.719 13.484 1 88 16 LYS B N 1
ATOM 3383 C CA . LYS B 1 16 ? -11.094 39.906 12.453 1 88 16 LYS B CA 1
ATOM 3384 C C . LYS B 1 16 ? -10.062 39.188 11.586 1 88 16 LYS B C 1
ATOM 3386 O O . LYS B 1 16 ? -10.281 38.062 11.18 1 88 16 LYS B O 1
ATOM 3391 N N . LYS B 1 17 ? -9.016 39.844 11.281 1 83.5 17 LYS B N 1
ATOM 3392 C CA . LYS B 1 17 ? -8.008 39.25 10.398 1 83.5 17 LYS B CA 1
ATOM 3393 C C . LYS B 1 17 ? -7.371 38.031 11.031 1 83.5 17 LYS B C 1
ATOM 3395 O O . LYS B 1 17 ? -7.277 36.969 10.391 1 83.5 17 LYS B O 1
ATOM 3400 N N . ARG B 1 18 ? -7.012 38.156 12.289 1 78.69 18 ARG B N 1
ATOM 3401 C CA . ARG B 1 18 ? -6.418 37.031 13.008 1 78.69 18 ARG B CA 1
ATOM 3402 C C . ARG B 1 18 ? -7.41 35.875 13.133 1 78.69 18 ARG B C 1
ATOM 3404 O O . ARG B 1 18 ? -7.051 34.719 12.938 1 78.69 18 ARG B O 1
ATOM 3411 N N . THR B 1 19 ? -8.594 36.25 13.5 1 86.75 19 THR B N 1
ATOM 3412 C CA . THR B 1 19 ? -9.641 35.25 13.672 1 86.75 19 THR B CA 1
ATOM 3413 C C . THR B 1 19 ? -9.914 34.531 12.367 1 86.75 19 THR B C 1
ATOM 3415 O O . THR B 1 19 ? -9.977 33.281 12.352 1 86.75 19 THR B O 1
ATOM 3418 N N . LEU B 1 20 ? -9.898 35.25 11.289 1 89.94 20 LEU B N 1
ATOM 3419 C CA . LEU B 1 20 ? -10.203 34.656 10 1 89.94 20 LEU B CA 1
ATOM 3420 C C . LEU B 1 20 ? -9.07 33.75 9.539 1 89.94 20 LEU B C 1
ATOM 3422 O O . LEU B 1 20 ? -9.305 32.688 8.93 1 89.94 20 LEU B O 1
ATOM 3426 N N . ILE B 1 21 ? -7.898 34.094 9.836 1 83.88 21 ILE B N 1
ATOM 3427 C CA . ILE B 1 21 ? -6.742 33.312 9.43 1 83.88 21 ILE B CA 1
ATOM 3428 C C . ILE B 1 21 ? -6.707 32 10.211 1 83.88 21 ILE B C 1
ATOM 3430 O O . ILE B 1 21 ? -6.449 30.938 9.648 1 83.88 21 ILE B O 1
ATOM 3434 N N . THR B 1 22 ? -6.965 32.125 11.523 1 84.06 22 THR B N 1
ATOM 3435 C CA . THR B 1 22 ? -6.957 30.938 12.352 1 84.06 22 THR B CA 1
ATOM 3436 C C . THR B 1 22 ? -8.094 30 11.953 1 84.06 22 THR B C 1
ATOM 3438 O O . THR B 1 22 ? -7.891 28.797 11.828 1 84.06 22 THR B O 1
ATOM 3441 N N . ILE B 1 23 ? -9.203 30.609 11.703 1 91 23 ILE B N 1
ATOM 3442 C CA . ILE B 1 23 ? -10.344 29.828 11.266 1 91 23 ILE B CA 1
ATOM 3443 C C . ILE B 1 23 ? -10.023 29.141 9.938 1 91 23 ILE B C 1
ATOM 3445 O O . ILE B 1 23 ? -10.336 27.969 9.742 1 91 23 ILE B O 1
ATOM 3449 N N . SER B 1 24 ? -9.367 29.844 9.047 1 89.75 24 SER B N 1
ATOM 3450 C CA . SER B 1 24 ? -9.016 29.297 7.746 1 89.75 24 SER B CA 1
ATOM 3451 C C . SER B 1 24 ? -8.016 28.141 7.883 1 89.75 24 SER B C 1
ATOM 3453 O O . SER B 1 24 ? -8.102 27.156 7.152 1 89.75 24 SER B O 1
ATOM 3455 N N . SER B 1 25 ? -7.102 28.359 8.781 1 85.38 25 SER B N 1
ATOM 3456 C CA . SER B 1 25 ? -6.113 27.297 8.992 1 85.38 25 SER B CA 1
ATOM 3457 C C . SER B 1 25 ? -6.773 26.016 9.453 1 85.38 25 SER B C 1
ATOM 3459 O O . SER B 1 25 ? -6.461 24.922 8.953 1 85.38 25 SER B O 1
ATOM 3461 N N . VAL B 1 26 ? -7.664 26.125 10.383 1 88.81 26 VAL B N 1
ATOM 3462 C CA . VAL B 1 26 ? -8.367 24.953 10.906 1 88.81 26 VAL B CA 1
ATOM 3463 C C . VAL B 1 26 ? -9.289 24.391 9.828 1 88.81 26 VAL B C 1
ATOM 3465 O O . VAL B 1 26 ? -9.367 23.172 9.656 1 88.81 26 VAL B O 1
ATOM 3468 N N . LEU B 1 27 ? -9.922 25.312 9.125 1 92.94 27 LEU B N 1
ATOM 3469 C CA . LEU B 1 27 ? -10.828 24.922 8.055 1 92.94 27 LEU B CA 1
ATOM 3470 C C . LEU B 1 27 ? -10.102 24.094 7.008 1 92.94 27 LEU B C 1
ATOM 3472 O O . LEU B 1 27 ? -10.555 23 6.648 1 92.94 27 LEU B O 1
ATOM 3476 N N . PHE B 1 28 ? -9.016 24.531 6.535 1 87.94 28 PHE B N 1
ATOM 3477 C CA . PHE B 1 28 ? -8.281 23.844 5.473 1 87.94 28 PHE B CA 1
ATOM 3478 C C . PHE B 1 28 ? -7.711 22.531 5.973 1 87.94 28 PHE B C 1
ATOM 3480 O O . PHE B 1 28 ? -7.664 21.547 5.23 1 87.94 28 PHE B O 1
ATOM 3487 N N . ALA B 1 29 ? -7.301 22.609 7.203 1 86.38 29 ALA B N 1
ATOM 3488 C CA . ALA B 1 29 ? -6.789 21.359 7.777 1 86.38 29 ALA B CA 1
ATOM 3489 C C . ALA B 1 29 ? -7.875 20.297 7.816 1 86.38 29 ALA B C 1
ATOM 3491 O O . ALA B 1 29 ? -7.641 19.141 7.418 1 86.38 29 ALA B O 1
ATOM 3492 N N . VAL B 1 30 ? -9.023 20.688 8.25 1 91.12 30 VAL B N 1
ATOM 3493 C CA . VAL B 1 30 ? -10.141 19.766 8.375 1 91.12 30 VAL B CA 1
ATOM 3494 C C . VAL B 1 30 ? -10.602 19.312 6.988 1 91.12 30 VAL B C 1
ATOM 3496 O O . VAL B 1 30 ? -10.859 18.141 6.758 1 91.12 30 VAL B O 1
ATOM 3499 N N . LEU B 1 31 ? -10.672 20.297 6.121 1 93.31 31 LEU B N 1
ATOM 3500 C CA . LEU B 1 31 ? -11.125 20.016 4.766 1 93.31 31 LEU B CA 1
ATOM 3501 C C . LEU B 1 31 ? -10.203 19 4.082 1 93.31 31 LEU B C 1
ATOM 3503 O O . LEU B 1 31 ? -10.656 17.984 3.572 1 93.31 31 LEU B O 1
ATOM 3507 N N . LEU B 1 32 ? -8.953 19.281 4.105 1 89.88 32 LEU B N 1
ATOM 3508 C CA . LEU B 1 32 ? -7.992 18.453 3.389 1 89.88 32 LEU B CA 1
ATOM 3509 C C . LEU B 1 32 ? -7.832 17.094 4.066 1 89.88 32 LEU B C 1
ATOM 3511 O O . LEU B 1 32 ? -7.672 16.078 3.391 1 89.88 32 LEU B O 1
ATOM 3515 N N . ALA B 1 33 ? -7.879 17.109 5.387 1 89.38 33 ALA B N 1
ATOM 3516 C CA . ALA B 1 33 ? -7.824 15.844 6.117 1 89.38 33 ALA B CA 1
ATOM 3517 C C . ALA B 1 33 ? -9.031 14.969 5.797 1 89.38 33 ALA B C 1
ATOM 3519 O O . ALA B 1 33 ? -8.891 13.758 5.582 1 89.38 33 ALA B O 1
ATOM 3520 N N . THR B 1 34 ? -10.141 15.586 5.738 1 93.75 34 THR B N 1
ATOM 3521 C CA . THR B 1 34 ? -11.375 14.859 5.445 1 93.75 34 THR B CA 1
ATOM 3522 C C . THR B 1 34 ? -11.336 14.273 4.039 1 93.75 34 THR B C 1
ATOM 3524 O O . THR B 1 34 ? -11.727 13.125 3.83 1 93.75 34 THR B O 1
ATOM 3527 N N . LEU B 1 35 ? -10.867 15.078 3.133 1 91.69 35 LEU B N 1
ATOM 3528 C CA . LEU B 1 35 ? -10.781 14.609 1.752 1 91.69 35 LEU B CA 1
ATOM 3529 C C . LEU B 1 35 ? -9.836 13.422 1.63 1 91.69 35 LEU B C 1
ATOM 3531 O O . LEU B 1 35 ? -10.125 12.469 0.91 1 91.69 35 LEU B O 1
ATOM 3535 N N . PHE B 1 36 ? -8.812 13.445 2.316 1 88.62 36 PHE B N 1
ATOM 3536 C CA . PHE B 1 36 ? -7.832 12.367 2.242 1 88.62 36 PHE B CA 1
ATOM 3537 C C . PHE B 1 36 ? -8.383 11.086 2.844 1 88.62 36 PHE B C 1
ATOM 3539 O O . PHE B 1 36 ? -8.242 10.008 2.258 1 88.62 36 PHE B O 1
ATOM 3546 N N . VAL B 1 37 ? -8.977 11.25 3.992 1 90.94 37 VAL B N 1
ATOM 3547 C CA . VAL B 1 37 ? -9.531 10.078 4.664 1 90.94 37 VAL B CA 1
ATOM 3548 C C . VAL B 1 37 ? -10.688 9.508 3.844 1 90.94 37 VAL B C 1
ATOM 3550 O O . VAL B 1 37 ? -10.828 8.289 3.725 1 90.94 37 VAL B O 1
ATOM 3553 N N . SER B 1 38 ? -11.453 10.406 3.318 1 93.31 38 SER B N 1
ATOM 3554 C CA . SER B 1 38 ? -12.562 9.984 2.475 1 93.31 38 SER B CA 1
ATOM 3555 C C . SER B 1 38 ? -12.078 9.219 1.252 1 93.31 38 SER B C 1
ATOM 3557 O O . SER B 1 38 ? -12.664 8.203 0.875 1 93.31 38 SER B O 1
ATOM 3559 N N . MET B 1 39 ? -11.086 9.688 0.662 1 89.62 39 MET B N 1
ATOM 3560 C CA . MET B 1 39 ? -10.508 9.039 -0.51 1 89.62 39 MET B CA 1
ATOM 3561 C C . MET B 1 39 ? -9.953 7.664 -0.154 1 89.62 39 MET B C 1
ATOM 3563 O O . MET B 1 39 ? -10.148 6.699 -0.899 1 89.62 39 MET B O 1
ATOM 3567 N N . GLU B 1 40 ? -9.258 7.609 0.904 1 87.19 40 GLU B N 1
ATOM 3568 C CA . GLU B 1 40 ? -8.688 6.344 1.356 1 87.19 40 GLU B CA 1
ATOM 3569 C C . GLU B 1 40 ? -9.789 5.32 1.646 1 87.19 40 GLU B C 1
ATOM 3571 O O . GLU B 1 40 ? -9.711 4.176 1.185 1 87.19 40 GLU B O 1
ATOM 3576 N N . LYS B 1 41 ? -10.734 5.742 2.4 1 90.69 41 LYS B N 1
ATOM 3577 C CA . LYS B 1 41 ? -11.836 4.844 2.742 1 90.69 41 LYS B CA 1
ATOM 3578 C C . LYS B 1 41 ? -12.602 4.422 1.494 1 90.69 41 LYS B C 1
ATOM 3580 O O . LYS B 1 41 ? -12.992 3.26 1.365 1 90.69 41 LYS B O 1
ATOM 3585 N N . GLY B 1 42 ? -12.859 5.352 0.668 1 90.62 42 GLY B N 1
ATOM 3586 C CA . GLY B 1 42 ? -13.531 5.031 -0.582 1 90.62 42 GLY B CA 1
ATOM 3587 C C . GLY B 1 42 ? -12.789 4.012 -1.417 1 90.62 42 GLY B C 1
ATOM 3588 O O . GLY B 1 42 ? -13.398 3.125 -2.018 1 90.62 42 GLY B O 1
ATOM 3589 N N . SER B 1 43 ? -11.562 4.129 -1.504 1 84.88 43 SER B N 1
ATOM 3590 C CA . SER B 1 43 ? -10.734 3.182 -2.24 1 84.88 43 SER B CA 1
ATOM 3591 C C . SER B 1 43 ? -10.844 1.778 -1.654 1 84.88 43 SER B C 1
ATOM 3593 O O . SER B 1 43 ? -10.945 0.797 -2.395 1 84.88 43 SER B O 1
ATOM 3595 N N . TYR B 1 44 ? -10.844 1.663 -0.34 1 86.75 44 TYR B N 1
ATOM 3596 C CA . TYR B 1 44 ? -10.938 0.359 0.308 1 86.75 44 TYR B CA 1
ATOM 3597 C C . TYR B 1 44 ? -12.32 -0.251 0.114 1 86.75 44 TYR B C 1
ATOM 3599 O O . TYR B 1 44 ? -12.445 -1.458 -0.106 1 86.75 44 TYR B O 1
ATOM 3607 N N . GLU B 1 45 ? -13.266 0.598 0.252 1 89.12 45 GLU B N 1
ATOM 3608 C CA . GLU B 1 45 ? -14.625 0.117 0.029 1 89.12 45 GLU B CA 1
ATOM 3609 C C . GLU B 1 45 ? -14.789 -0.435 -1.384 1 89.12 45 GLU B C 1
ATOM 3611 O O . GLU B 1 45 ? -15.398 -1.488 -1.577 1 89.12 45 GLU B O 1
ATOM 3616 N N . ARG B 1 46 ? -14.297 0.241 -2.258 1 85 46 ARG B N 1
ATOM 3617 C CA . ARG B 1 46 ? -14.375 -0.214 -3.643 1 85 46 ARG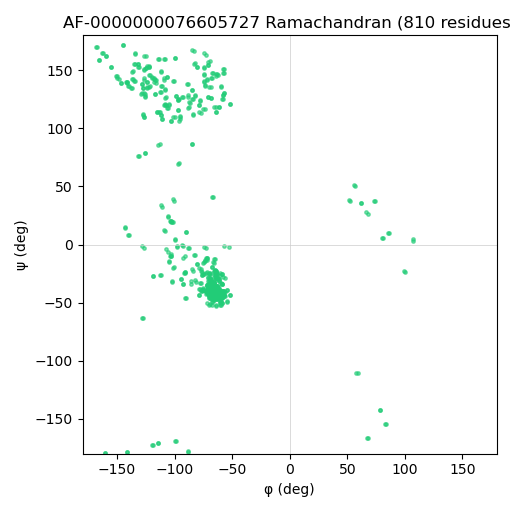 B CA 1
ATOM 3618 C C . ARG B 1 46 ? -13.633 -1.535 -3.826 1 85 46 ARG B C 1
ATOM 3620 O O . ARG B 1 46 ? -14.109 -2.424 -4.535 1 85 46 ARG B O 1
ATOM 3627 N N . LEU B 1 47 ? -12.523 -1.666 -3.283 1 83.38 47 LEU B N 1
ATOM 3628 C CA . LEU B 1 47 ? -11.75 -2.9 -3.365 1 83.38 47 LEU B CA 1
ATOM 3629 C C . LEU B 1 47 ? -12.523 -4.07 -2.77 1 83.38 47 LEU B C 1
ATOM 3631 O O . LEU B 1 47 ? -12.594 -5.145 -3.369 1 83.38 47 LEU B O 1
ATOM 3635 N N . ILE B 1 48 ? -13.062 -3.891 -1.611 1 88.19 48 ILE B N 1
ATOM 3636 C CA . ILE B 1 48 ? -13.828 -4.938 -0.941 1 88.19 48 ILE B CA 1
ATOM 3637 C C . ILE B 1 48 ? -15.023 -5.332 -1.803 1 88.19 48 ILE B C 1
ATOM 3639 O O . ILE B 1 48 ? -15.289 -6.52 -2.004 1 88.19 48 ILE B O 1
ATOM 3643 N N . ASP B 1 49 ? -15.68 -4.32 -2.312 1 87.25 49 ASP B N 1
ATOM 3644 C CA . ASP B 1 49 ? -16.828 -4.586 -3.166 1 87.25 49 ASP B CA 1
ATOM 3645 C C . ASP B 1 49 ? -16.438 -5.434 -4.375 1 87.25 49 ASP B C 1
ATOM 3647 O O . ASP B 1 49 ? -17.141 -6.375 -4.734 1 87.25 49 ASP B O 1
ATOM 3651 N N . SER B 1 50 ? -15.398 -5.086 -4.945 1 84.31 50 SER B N 1
ATOM 3652 C CA . SER B 1 50 ? -14.93 -5.828 -6.113 1 84.31 50 SER B CA 1
ATOM 3653 C C . SER B 1 50 ? -14.555 -7.258 -5.742 1 84.31 50 SER B C 1
ATOM 3655 O O . SER B 1 50 ? -14.859 -8.195 -6.48 1 84.31 50 SER B O 1
ATOM 3657 N N . MET B 1 51 ? -13.898 -7.418 -4.613 1 87.62 51 MET B N 1
ATOM 3658 C CA . MET B 1 51 ? -13.492 -8.75 -4.176 1 87.62 51 MET B CA 1
ATOM 3659 C C . MET B 1 51 ? -14.711 -9.625 -3.875 1 87.62 51 MET B C 1
ATOM 3661 O O . MET B 1 51 ? -14.742 -10.797 -4.242 1 87.62 51 MET B O 1
ATOM 3665 N N . VAL B 1 52 ? -15.664 -9.078 -3.252 1 89.06 52 VAL B N 1
ATOM 3666 C CA . VAL B 1 52 ? -16.859 -9.828 -2.902 1 89.06 52 VAL B CA 1
ATOM 3667 C C . VAL B 1 52 ? -17.625 -10.195 -4.168 1 89.06 52 VAL B C 1
ATOM 3669 O O . VAL B 1 52 ? -18.109 -11.32 -4.309 1 89.06 52 VAL B O 1
ATOM 3672 N N . LYS B 1 53 ? -17.625 -9.273 -5.031 1 87.5 53 LYS B N 1
ATOM 3673 C CA . LYS B 1 53 ? -18.391 -9.461 -6.266 1 87.5 53 LYS B CA 1
ATOM 3674 C C . LYS B 1 53 ? -17.719 -10.492 -7.172 1 87.5 53 LYS B C 1
ATOM 3676 O O . LYS B 1 53 ? -18.391 -11.375 -7.707 1 87.5 53 LYS B O 1
ATOM 3681 N N . TYR B 1 54 ? -16.453 -10.469 -7.301 1 86.12 54 TYR B N 1
ATOM 3682 C CA . TYR B 1 54 ? -15.797 -11.25 -8.344 1 86.12 54 TYR B CA 1
ATOM 3683 C C . TYR B 1 54 ? -15.125 -12.492 -7.754 1 86.12 54 TYR B C 1
ATOM 3685 O O . TYR B 1 54 ? -14.766 -13.414 -8.484 1 86.12 54 TYR B O 1
ATOM 3693 N N . SER B 1 55 ? -14.992 -12.508 -6.492 1 88.38 55 SER B N 1
ATOM 3694 C CA . SER B 1 55 ? -14.172 -13.594 -5.973 1 88.38 55 SER B CA 1
ATOM 3695 C C . SER B 1 55 ? -14.898 -14.359 -4.875 1 88.38 55 SER B C 1
ATOM 3697 O O . SER B 1 55 ? -15.43 -15.445 -5.113 1 88.38 55 SER B O 1
ATOM 3699 N N . THR B 1 56 ? -15.234 -13.789 -3.746 1 92.12 56 THR B N 1
ATOM 3700 C CA . THR B 1 56 ? -15.609 -14.562 -2.568 1 92.12 56 THR B CA 1
ATOM 3701 C C . THR B 1 56 ? -17.125 -14.742 -2.49 1 92.12 56 THR B C 1
ATOM 3703 O O . THR B 1 56 ? -17.609 -15.727 -1.939 1 92.12 56 THR B O 1
ATOM 3706 N N . GLY B 1 57 ? -17.875 -13.734 -3.041 1 94 57 GLY B N 1
ATOM 3707 C CA . GLY B 1 57 ? -19.266 -13.672 -2.637 1 94 57 GLY B CA 1
ATOM 3708 C C . GLY B 1 57 ? -19.453 -13.312 -1.177 1 94 57 GLY B C 1
ATOM 3709 O O . GLY B 1 57 ? -18.5 -12.875 -0.517 1 94 57 GLY B O 1
ATOM 3710 N N . TYR B 1 58 ? -20.672 -13.5 -0.67 1 96.25 58 TYR B N 1
ATOM 3711 C CA . TYR B 1 58 ? -20.938 -13.047 0.69 1 96.25 58 TYR B CA 1
ATOM 3712 C C . TYR B 1 58 ? -20.641 -14.156 1.699 1 96.25 58 TYR B C 1
ATOM 3714 O O . TYR B 1 58 ? -20.078 -13.898 2.762 1 96.25 58 TYR B O 1
ATOM 3722 N N . ILE B 1 59 ? -21.109 -15.336 1.384 1 97.62 59 ILE B N 1
ATOM 3723 C CA . ILE B 1 59 ? -20.891 -16.5 2.23 1 97.62 59 ILE B CA 1
ATOM 3724 C C . ILE B 1 59 ? -20.484 -17.688 1.373 1 97.62 59 ILE B C 1
ATOM 3726 O O . ILE B 1 59 ? -20.969 -17.859 0.255 1 97.62 59 ILE B O 1
ATOM 3730 N N . GLN B 1 60 ? -19.562 -18.453 1.896 1 97.69 60 GLN B N 1
ATOM 3731 C CA . GLN B 1 60 ? -19.172 -19.672 1.204 1 97.69 60 GLN B CA 1
ATOM 3732 C C . GLN B 1 60 ? -19.25 -20.875 2.137 1 97.69 60 GLN B C 1
ATOM 3734 O O . GLN B 1 60 ? -18.875 -20.797 3.307 1 97.69 60 GLN B O 1
ATOM 3739 N N . ILE B 1 61 ? -19.828 -21.922 1.628 1 96.69 61 ILE B N 1
ATOM 3740 C CA . ILE B 1 61 ? -19.719 -23.219 2.266 1 96.69 61 ILE B CA 1
ATOM 3741 C C . ILE B 1 61 ? -18.609 -24.031 1.603 1 96.69 61 ILE B C 1
ATOM 3743 O O . ILE B 1 61 ? -18.578 -24.188 0.378 1 96.69 61 ILE B O 1
ATOM 3747 N N . GLN B 1 62 ? -17.703 -24.469 2.4 1 96.62 62 GLN B N 1
ATOM 3748 C CA . GLN B 1 62 ? -16.547 -25.188 1.894 1 96.62 62 GLN B CA 1
ATOM 3749 C C . GLN B 1 62 ? -16.266 -26.438 2.736 1 96.62 62 GLN B C 1
ATOM 3751 O O . GLN B 1 62 ? -16.828 -26.594 3.822 1 96.62 62 GLN B O 1
ATOM 3756 N N . ASP B 1 63 ? -15.445 -27.281 2.137 1 93.69 63 ASP B N 1
ATOM 3757 C CA . ASP B 1 63 ? -14.852 -28.328 2.957 1 93.69 63 ASP B CA 1
ATOM 3758 C C . ASP B 1 63 ? -14.062 -27.734 4.121 1 93.69 63 ASP B C 1
ATOM 3760 O O . ASP B 1 63 ? -13.469 -26.656 3.998 1 93.69 63 ASP B O 1
ATOM 3764 N N . ILE B 1 64 ? -13.961 -28.422 5.191 1 91.56 64 ILE B N 1
ATOM 3765 C CA . ILE B 1 64 ? -13.391 -27.906 6.438 1 91.56 64 ILE B CA 1
ATOM 3766 C C . ILE B 1 64 ? -11.914 -27.578 6.23 1 91.56 64 ILE B C 1
ATOM 3768 O O . ILE B 1 64 ? -11.383 -26.672 6.871 1 91.56 64 ILE B O 1
ATOM 3772 N N . LEU B 1 65 ? -11.312 -28.172 5.309 1 87.06 65 LEU B N 1
ATOM 3773 C CA . LEU B 1 65 ? -9.867 -28.031 5.16 1 87.06 65 LEU B CA 1
ATOM 3774 C C . LEU B 1 65 ? -9.531 -27.078 4.012 1 87.06 65 LEU B C 1
ATOM 3776 O O . LEU B 1 65 ? -8.391 -26.641 3.879 1 87.06 65 LEU B O 1
ATOM 3780 N N . TYR B 1 66 ? -10.453 -26.703 3.242 1 88.12 66 TYR B N 1
ATOM 3781 C CA . TYR B 1 66 ? -10.188 -26.031 1.981 1 88.12 66 TYR B CA 1
ATOM 3782 C C . TYR B 1 66 ? -9.586 -24.641 2.227 1 88.12 66 TYR B C 1
ATOM 3784 O O . TYR B 1 66 ? -8.648 -24.234 1.539 1 88.12 66 TYR B O 1
ATOM 3792 N N . ASP B 1 67 ? -10.094 -23.984 3.154 1 83.12 67 ASP B N 1
ATOM 3793 C CA . ASP B 1 67 ? -9.688 -22.609 3.391 1 83.12 67 ASP B CA 1
ATOM 3794 C C . ASP B 1 67 ? -8.203 -22.531 3.76 1 83.12 67 ASP B C 1
ATOM 3796 O O . ASP B 1 67 ? -7.488 -21.641 3.285 1 83.12 67 ASP B O 1
ATOM 3800 N N . GLU B 1 68 ? -7.742 -23.422 4.531 1 76.06 68 GLU B N 1
ATOM 3801 C CA . GLU B 1 68 ? -6.355 -23.438 4.98 1 76.06 68 GLU B CA 1
ATOM 3802 C C . GLU B 1 68 ? -5.457 -24.156 3.969 1 76.06 68 GLU B C 1
ATOM 3804 O O . GLU B 1 68 ? -4.281 -23.812 3.826 1 76.06 68 GLU B O 1
ATOM 3809 N N . GLU B 1 69 ? -6.109 -25.156 3.311 1 78.88 69 GLU B N 1
ATOM 3810 C CA . GLU B 1 69 ? -5.391 -25.969 2.336 1 78.88 69 GLU B CA 1
ATOM 3811 C C . GLU B 1 69 ? -6.176 -26.094 1.032 1 78.88 69 GLU B C 1
ATOM 3813 O O . GLU B 1 69 ? -6.684 -27.172 0.708 1 78.88 69 GLU B O 1
ATOM 3818 N N . PRO B 1 70 ? -6.117 -25.016 0.321 1 82.94 70 PRO B N 1
ATOM 3819 C CA . PRO B 1 70 ? -6.875 -25.094 -0.931 1 82.94 70 PRO B CA 1
ATOM 3820 C C . PRO B 1 70 ? -6.359 -26.188 -1.86 1 82.94 70 PRO B C 1
ATOM 3822 O O . PRO B 1 70 ? -5.172 -26.203 -2.195 1 82.94 70 PRO B O 1
ATOM 3825 N N . SER B 1 71 ? -7.258 -27.141 -2.125 1 85.31 71 SER B N 1
ATOM 3826 C CA . SER B 1 71 ? -6.945 -28.281 -2.977 1 85.31 71 SER B CA 1
ATOM 3827 C C . SER B 1 71 ? -8.211 -28.875 -3.604 1 85.31 71 SER B C 1
ATOM 3829 O O . SER B 1 71 ? -9.297 -28.766 -3.033 1 85.31 71 SER B O 1
ATOM 3831 N N . ILE B 1 72 ? -7.992 -29.453 -4.715 1 89.5 72 ILE B N 1
ATOM 3832 C CA . ILE B 1 72 ? -9.086 -30.109 -5.414 1 89.5 72 ILE B CA 1
ATOM 3833 C C . ILE B 1 72 ? -9.57 -31.312 -4.602 1 89.5 72 ILE B C 1
ATOM 3835 O O . ILE B 1 72 ? -10.672 -31.828 -4.828 1 89.5 72 ILE B O 1
ATOM 3839 N N . ASP B 1 73 ? -8.82 -31.734 -3.662 1 87.5 73 ASP B N 1
ATOM 3840 C CA . ASP B 1 73 ? -9.18 -32.875 -2.836 1 87.5 73 ASP B CA 1
ATOM 3841 C C . ASP B 1 73 ? -10.07 -32.469 -1.667 1 87.5 73 ASP B C 1
ATOM 3843 O O . ASP B 1 73 ? -10.695 -33.312 -1.023 1 87.5 73 ASP B O 1
ATOM 3847 N N . HIS B 1 74 ? -9.992 -31.234 -1.384 1 89.56 74 HIS B N 1
ATOM 3848 C CA . HIS B 1 74 ? -10.844 -30.703 -0.326 1 89.56 74 HIS B CA 1
ATOM 3849 C C . HIS B 1 74 ? -12.094 -30.062 -0.904 1 89.56 74 HIS B C 1
ATOM 3851 O O . HIS B 1 74 ? -12.242 -28.828 -0.851 1 89.56 74 HIS B O 1
ATOM 3857 N N . THR B 1 75 ? -12.938 -30.875 -1.432 1 93 75 THR B N 1
ATOM 3858 C CA . THR B 1 75 ? -14.18 -30.438 -2.066 1 93 75 THR B CA 1
ATOM 3859 C C . THR B 1 75 ? -15.391 -30.906 -1.275 1 93 75 THR B C 1
ATOM 3861 O O . THR B 1 75 ? -15.273 -31.781 -0.409 1 93 75 THR B O 1
ATOM 3864 N N . LEU B 1 76 ? -16.438 -30.266 -1.495 1 93.38 76 LEU B N 1
ATOM 3865 C CA . LEU B 1 76 ? -17.688 -30.719 -0.896 1 93.38 76 LEU B CA 1
ATOM 3866 C C . LEU B 1 76 ? -18.625 -31.297 -1.954 1 93.38 76 LEU B C 1
ATOM 3868 O O . LEU B 1 76 ? -18.672 -30.797 -3.084 1 93.38 76 LEU B O 1
ATOM 3872 N N . LEU B 1 77 ? -19.312 -32.312 -1.532 1 91 77 LEU B N 1
ATOM 3873 C CA . LEU B 1 77 ? -20.328 -32.906 -2.389 1 91 77 LEU B CA 1
ATOM 3874 C C . LEU B 1 77 ? -21.609 -32.062 -2.377 1 91 77 LEU B C 1
ATOM 3876 O O . LEU B 1 77 ? -22.188 -31.844 -1.319 1 91 77 LEU B O 1
ATOM 3880 N N . PHE B 1 78 ? -21.797 -31.547 -3.545 1 88.81 78 PHE B N 1
ATOM 3881 C CA . PHE B 1 78 ? -23.047 -30.797 -3.66 1 88.81 78 PHE B CA 1
ATOM 3882 C C . PHE B 1 78 ? -24.219 -31.719 -3.986 1 88.81 78 PHE B C 1
ATOM 3884 O O . PHE B 1 78 ? -24.594 -31.859 -5.152 1 88.81 78 PHE B O 1
ATOM 3891 N N . ASP B 1 79 ? -24.734 -32.219 -2.877 1 84.75 79 ASP B N 1
ATOM 3892 C CA . ASP B 1 79 ? -25.797 -33.219 -3.041 1 84.75 79 ASP B CA 1
ATOM 3893 C C . ASP B 1 79 ? -27.125 -32.688 -2.502 1 84.75 79 ASP B C 1
ATOM 3895 O O . ASP B 1 79 ? -27.266 -31.5 -2.227 1 84.75 79 ASP B O 1
ATOM 3899 N N . GLU B 1 80 ? -28.047 -33.594 -2.455 1 86.12 80 GLU B N 1
ATOM 3900 C CA . GLU B 1 80 ? -29.406 -33.281 -2.049 1 86.12 80 GLU B CA 1
ATOM 3901 C C . GLU B 1 80 ? -29.453 -32.844 -0.587 1 86.12 80 GLU B C 1
ATOM 3903 O O . GLU B 1 80 ? -30.297 -32 -0.205 1 86.12 80 GLU B O 1
ATOM 3908 N N . GLU B 1 81 ? -28.531 -33.281 0.166 1 85.31 81 GLU B N 1
ATOM 3909 C CA . GLU B 1 81 ? -28.516 -32.938 1.587 1 85.31 81 GLU B CA 1
ATOM 3910 C C . GLU B 1 81 ? -28.25 -31.469 1.807 1 85.31 81 GLU B C 1
ATOM 3912 O O . GLU B 1 81 ? -28.953 -30.797 2.562 1 85.31 81 GLU B O 1
ATOM 3917 N N . ILE B 1 82 ? -27.203 -31.016 1.134 1 88.06 82 ILE B N 1
ATOM 3918 C CA . ILE B 1 82 ? -26.859 -29.594 1.268 1 88.06 82 ILE B CA 1
ATOM 3919 C C . ILE B 1 82 ? -27.984 -28.734 0.683 1 88.06 82 ILE B C 1
ATOM 3921 O O . ILE B 1 82 ? -28.312 -27.688 1.241 1 88.06 82 ILE B O 1
ATOM 3925 N N . GLU B 1 83 ? -28.516 -29.172 -0.36 1 89.19 83 GLU B N 1
ATOM 3926 C CA . GLU B 1 83 ? -29.594 -28.438 -0.99 1 89.19 83 GLU B CA 1
ATOM 3927 C C . GLU B 1 83 ? -30.812 -28.328 -0.06 1 89.19 83 GLU B C 1
ATOM 3929 O O . GLU B 1 83 ? -31.469 -27.281 -0.011 1 89.19 83 GLU B O 1
ATOM 3934 N N . GLU B 1 84 ? -31.094 -29.422 0.579 1 90.81 84 GLU B N 1
ATOM 3935 C CA . GLU B 1 84 ? -32.219 -29.438 1.506 1 90.81 84 GLU B CA 1
ATOM 3936 C C . GLU B 1 84 ? -32 -28.453 2.652 1 90.81 84 GLU B C 1
ATOM 3938 O O . GLU B 1 84 ? -32.938 -27.781 3.086 1 90.81 84 GLU B O 1
ATOM 3943 N N . ILE B 1 85 ? -30.859 -28.422 3.119 1 89.69 85 ILE B N 1
ATOM 3944 C CA . ILE B 1 85 ? -30.531 -27.5 4.195 1 89.69 85 ILE B CA 1
ATOM 3945 C C . ILE B 1 85 ? -30.719 -26.062 3.715 1 89.69 85 ILE B C 1
ATOM 3947 O O . ILE B 1 85 ? -31.312 -25.234 4.422 1 89.69 85 ILE B O 1
ATOM 3951 N N . LEU B 1 86 ? -30.297 -25.766 2.518 1 92.56 86 LEU B N 1
ATOM 3952 C CA . LEU B 1 86 ? -30.375 -24.406 1.972 1 92.56 86 LEU B CA 1
ATOM 3953 C C . LEU B 1 86 ? -31.828 -24.031 1.716 1 92.56 86 LEU B C 1
ATOM 3955 O O . LEU B 1 86 ? -32.188 -22.859 1.851 1 92.56 86 LEU B O 1
ATOM 3959 N N . ASN B 1 87 ? -32.594 -25.047 1.423 1 91.75 87 ASN B N 1
ATOM 3960 C CA . ASN B 1 87 ? -34 -24.797 1.161 1 91.75 87 ASN B CA 1
ATOM 3961 C C . ASN B 1 87 ? -34.719 -24.344 2.422 1 91.75 87 ASN B C 1
ATOM 3963 O O . ASN B 1 87 ? -35.719 -23.609 2.344 1 91.75 87 ASN B O 1
ATOM 3967 N N . LYS B 1 88 ? -34.281 -24.766 3.5 1 91.94 88 LYS B N 1
ATOM 3968 C CA . LYS B 1 88 ? -34.875 -24.359 4.77 1 91.94 88 LYS B CA 1
ATOM 3969 C C . LYS B 1 88 ? -34.656 -22.859 5.008 1 91.94 88 LYS B C 1
ATOM 3971 O O . LYS B 1 88 ? -35.406 -22.25 5.77 1 91.94 88 LYS B O 1
ATOM 3976 N N . TYR B 1 89 ? -33.688 -22.328 4.395 1 93.56 89 TYR B N 1
ATOM 3977 C CA . TYR B 1 89 ? -33.406 -20.906 4.57 1 93.56 89 TYR B CA 1
ATOM 3978 C C . TYR B 1 89 ? -33.719 -20.125 3.297 1 93.56 89 TYR B C 1
ATOM 3980 O O . TYR B 1 89 ? -33.062 -19.109 3.014 1 93.56 89 TYR B O 1
ATOM 3988 N N . GLU B 1 90 ? -34.656 -20.547 2.598 1 90.38 90 GLU B N 1
ATOM 3989 C CA . GLU B 1 90 ? -34.969 -20 1.28 1 90.38 90 GLU B CA 1
ATOM 3990 C C . GLU B 1 90 ? -35.375 -18.547 1.37 1 90.38 90 GLU B C 1
ATOM 3992 O O . GLU B 1 90 ? -35.219 -17.781 0.42 1 90.38 90 GLU B O 1
ATOM 3997 N N . GLU B 1 91 ? -35.969 -18.172 2.508 1 92.81 91 GLU B N 1
ATOM 3998 C CA . GLU B 1 91 ? -36.375 -16.781 2.676 1 92.81 91 GLU B CA 1
ATOM 3999 C C . GLU B 1 91 ? -35.188 -15.859 2.879 1 92.81 91 GLU B C 1
ATOM 4001 O O . GLU B 1 91 ? -35.25 -14.664 2.574 1 92.81 91 GLU B O 1
ATOM 4006 N N . GLN B 1 92 ? -34.094 -16.406 3.35 1 95.25 92 GLN B N 1
ATOM 4007 C CA . GLN B 1 92 ? -32.906 -15.602 3.674 1 95.25 92 GLN B CA 1
ATOM 4008 C C . GLN B 1 92 ? -31.859 -15.711 2.574 1 95.25 92 GLN B C 1
ATOM 4010 O O . GLN B 1 92 ? -30.969 -14.867 2.482 1 95.25 92 GLN B O 1
ATOM 4015 N N . ILE B 1 93 ? -32 -16.75 1.824 1 96.44 93 ILE B N 1
ATOM 4016 C CA . ILE B 1 93 ? -31.031 -17 0.756 1 96.44 93 ILE B CA 1
ATOM 4017 C C . ILE B 1 93 ? -31.656 -16.641 -0.592 1 96.44 93 ILE B C 1
ATOM 4019 O O . ILE B 1 93 ? -32.688 -17.219 -0.983 1 96.44 93 ILE B O 1
ATOM 4023 N N . ALA B 1 94 ? -31.062 -15.719 -1.311 1 95.38 94 ALA B N 1
ATOM 4024 C CA . ALA B 1 94 ? -31.562 -15.367 -2.639 1 95.38 94 ALA B CA 1
ATOM 4025 C C . ALA B 1 94 ? -31.281 -16.484 -3.643 1 95.38 94 ALA B C 1
ATOM 4027 O O . ALA B 1 94 ? -32.188 -16.922 -4.363 1 95.38 94 ALA B O 1
ATOM 4028 N N . TYR B 1 95 ? -30.078 -16.953 -3.707 1 95.06 95 TYR B N 1
ATOM 4029 C CA . TYR B 1 95 ? -29.641 -18.078 -4.52 1 95.06 95 TYR B CA 1
ATOM 4030 C C . TYR B 1 95 ? -28.234 -18.516 -4.129 1 95.06 95 TYR B C 1
ATOM 4032 O O . TYR B 1 95 ? -27.609 -17.906 -3.252 1 95.06 95 TYR B O 1
ATOM 4040 N N . HIS B 1 96 ? -27.766 -19.578 -4.582 1 95.69 96 HIS B N 1
ATOM 4041 C CA . HIS B 1 96 ? -26.422 -20.078 -4.344 1 95.69 96 HIS B CA 1
ATOM 4042 C C . HIS B 1 96 ? -25.719 -20.391 -5.656 1 95.69 96 HIS B C 1
ATOM 4044 O O . HIS B 1 96 ? -26.359 -20.703 -6.66 1 95.69 96 HIS B O 1
ATOM 4050 N N . VAL B 1 97 ? -24.453 -20.266 -5.645 1 96.25 97 VAL B N 1
ATOM 4051 C CA . VAL B 1 97 ? -23.641 -20.422 -6.84 1 96.25 97 VAL B CA 1
ATOM 4052 C C . VAL B 1 97 ? -22.516 -21.422 -6.578 1 96.25 97 VAL B C 1
ATOM 4054 O O . VAL B 1 97 ? -21.594 -21.156 -5.805 1 96.25 97 VAL B O 1
ATOM 4057 N N . PRO B 1 98 ? -22.547 -22.609 -7.219 1 96.44 98 PRO B N 1
ATOM 4058 C CA . PRO B 1 98 ? -21.453 -23.562 -7.078 1 96.44 98 PRO B CA 1
ATOM 4059 C C . PRO B 1 98 ? -20.203 -23.141 -7.859 1 96.44 98 PRO B C 1
ATOM 4061 O O . PRO B 1 98 ? -20.312 -22.625 -8.977 1 96.44 98 PRO B O 1
ATOM 4064 N N . ARG B 1 99 ? -19.062 -23.375 -7.23 1 96.69 99 ARG B N 1
ATOM 4065 C CA . ARG B 1 99 ? -17.781 -23.047 -7.875 1 96.69 99 ARG B CA 1
ATOM 4066 C C . ARG B 1 99 ? -16.75 -24.125 -7.602 1 96.69 99 ARG B C 1
ATOM 4068 O O . ARG B 1 99 ? -16.672 -24.672 -6.496 1 96.69 99 ARG B O 1
ATOM 4075 N N . LEU B 1 100 ? -16.047 -24.484 -8.602 1 96.75 100 LEU B N 1
ATOM 4076 C CA . LEU B 1 100 ? -14.891 -25.359 -8.508 1 96.75 100 LEU B CA 1
ATOM 4077 C C . LEU B 1 100 ? -13.617 -24.609 -8.906 1 96.75 100 LEU B C 1
ATOM 4079 O O . LEU B 1 100 ? -13.469 -24.203 -10.055 1 96.75 100 LEU B O 1
ATOM 4083 N N . GLN B 1 101 ? -12.766 -24.438 -7.934 1 94.94 101 GLN B N 1
ATOM 4084 C CA . GLN B 1 101 ? -11.57 -23.641 -8.172 1 94.94 101 GLN B CA 1
ATOM 4085 C C . GLN B 1 101 ? -10.305 -24.438 -7.848 1 94.94 101 GLN B C 1
ATOM 4087 O O . GLN B 1 101 ? -10.266 -25.156 -6.848 1 94.94 101 GLN B O 1
ATOM 4092 N N . ASN B 1 102 ? -9.328 -24.359 -8.719 1 92.75 102 ASN B N 1
ATOM 4093 C CA . ASN B 1 102 ? -8.039 -25 -8.461 1 92.75 102 ASN B CA 1
ATOM 4094 C C . ASN B 1 102 ? -6.934 -24.391 -9.312 1 92.75 102 ASN B C 1
ATOM 4096 O O . ASN B 1 102 ? -7.211 -23.734 -10.328 1 92.75 102 ASN B O 1
ATOM 4100 N N . PHE B 1 103 ? -5.77 -24.641 -8.883 1 90 103 PHE B N 1
ATOM 4101 C CA . PHE B 1 103 ? -4.605 -24.172 -9.633 1 90 103 PHE B CA 1
ATOM 4102 C C . PHE B 1 103 ? -4.406 -25.016 -10.891 1 90 103 PHE B C 1
ATOM 4104 O O . PHE B 1 103 ? -4.664 -26.219 -10.883 1 90 103 PHE B O 1
ATOM 4111 N N . VAL B 1 104 ? -3.908 -24.312 -11.922 1 92.12 104 VAL B N 1
ATOM 4112 C CA . VAL B 1 104 ? -3.65 -24.984 -13.188 1 92.12 104 VAL B CA 1
ATOM 4113 C C . VAL B 1 104 ? -2.496 -24.297 -13.914 1 92.12 104 VAL B C 1
ATOM 4115 O O . VAL B 1 104 ? -2.281 -23.094 -13.742 1 92.12 104 VAL B O 1
ATOM 4118 N N . LEU B 1 105 ? -1.721 -25.094 -14.594 1 88.94 105 LEU B N 1
ATOM 4119 C CA . LEU B 1 105 ? -0.749 -24.531 -15.516 1 88.94 105 LEU B CA 1
ATOM 4120 C C . LEU B 1 105 ? -1.365 -24.328 -16.891 1 88.94 105 LEU B C 1
ATOM 4122 O O . LEU B 1 105 ? -2.055 -25.203 -17.406 1 88.94 105 LEU B O 1
ATOM 4126 N N . VAL B 1 106 ? -1.214 -23.172 -17.312 1 91.31 106 VAL B N 1
ATOM 4127 C CA . VAL B 1 106 ? -1.689 -22.875 -18.656 1 91.31 106 VAL B CA 1
ATOM 4128 C C . VAL B 1 106 ? -0.5 -22.703 -19.609 1 91.31 106 VAL B C 1
ATOM 4130 O O . VAL B 1 106 ? 0.41 -21.922 -19.344 1 91.31 106 VAL B O 1
ATOM 4133 N N . ALA B 1 107 ? -0.593 -23.469 -20.672 1 85.56 107 ALA B N 1
ATOM 4134 C CA . ALA B 1 107 ? 0.537 -23.469 -21.609 1 85.56 107 ALA B CA 1
ATOM 4135 C C . ALA B 1 107 ? 0.08 -23.156 -23.031 1 85.56 107 ALA B C 1
ATOM 4137 O O . ALA B 1 107 ? -0.984 -23.609 -23.453 1 85.56 107 ALA B O 1
ATOM 4138 N N . THR B 1 108 ? 0.708 -22.266 -23.609 1 84 108 THR B N 1
ATOM 4139 C CA . THR B 1 108 ? 0.663 -22.078 -25.047 1 84 108 THR B CA 1
ATOM 4140 C C . THR B 1 108 ? 1.879 -22.719 -25.719 1 84 108 THR B C 1
ATOM 4142 O O . THR B 1 108 ? 2.562 -23.547 -25.109 1 84 108 THR B O 1
ATOM 4145 N N . GLU B 1 109 ? 2.029 -22.391 -27.047 1 74.12 109 GLU B N 1
ATOM 4146 C CA . GLU B 1 109 ? 3.186 -22.938 -27.75 1 74.12 109 GLU B CA 1
ATOM 4147 C C . GLU B 1 109 ? 4.488 -22.391 -27.172 1 74.12 109 GLU B C 1
ATOM 4149 O O . GLU B 1 109 ? 5.492 -23.109 -27.109 1 74.12 109 GLU B O 1
ATOM 4154 N N . ASN B 1 110 ? 4.371 -21.266 -26.672 1 68.44 110 ASN B N 1
ATOM 4155 C CA . ASN B 1 110 ? 5.625 -20.609 -26.312 1 68.44 110 ASN B CA 1
ATOM 4156 C C . ASN B 1 110 ? 5.625 -20.141 -24.859 1 68.44 110 ASN B C 1
ATOM 4158 O O . ASN B 1 110 ? 6.645 -19.656 -24.359 1 68.44 110 ASN B O 1
ATOM 4162 N N . ASN B 1 111 ? 4.477 -20.344 -24.172 1 75.56 111 ASN B N 1
ATOM 4163 C CA . ASN B 1 111 ? 4.379 -19.734 -22.844 1 75.56 111 ASN B CA 1
ATOM 4164 C C . ASN B 1 111 ? 3.666 -20.656 -21.859 1 75.56 111 ASN B C 1
ATOM 4166 O O . ASN B 1 111 ? 2.773 -21.406 -22.234 1 75.56 111 ASN B O 1
ATOM 4170 N N . THR B 1 112 ? 4.199 -20.672 -20.625 1 80.94 112 THR B N 1
ATOM 4171 C CA . THR B 1 112 ? 3.516 -21.359 -19.547 1 80.94 112 THR B CA 1
ATOM 4172 C C . THR B 1 112 ? 3.354 -20.453 -18.328 1 80.94 112 THR B C 1
ATOM 4174 O O . THR B 1 112 ? 4.262 -19.688 -17.984 1 80.94 112 THR B O 1
ATOM 4177 N N . ARG B 1 113 ? 2.143 -20.531 -17.703 1 83.5 113 ARG B N 1
ATOM 4178 C CA . ARG B 1 113 ? 1.843 -19.703 -16.547 1 83.5 113 ARG B CA 1
ATOM 4179 C C . ARG B 1 113 ? 0.928 -20.438 -15.562 1 83.5 113 ARG B C 1
ATOM 4181 O O . ARG B 1 113 ? 0.081 -21.234 -15.977 1 83.5 113 ARG B O 1
ATOM 4188 N N . GLY B 1 114 ? 1.296 -20.234 -14.312 1 85.44 114 GLY B N 1
ATOM 4189 C CA . GLY B 1 114 ? 0.335 -20.688 -13.32 1 85.44 114 GLY B CA 1
ATOM 4190 C C . GLY B 1 114 ? -0.892 -19.797 -13.227 1 85.44 114 GLY B C 1
ATOM 4191 O O . GLY B 1 114 ? -0.787 -18.578 -13.312 1 85.44 114 GLY B O 1
ATOM 4192 N N . SER B 1 115 ? -2.047 -20.391 -13.141 1 91.19 115 SER B N 1
ATOM 4193 C CA . SER B 1 115 ? -3.307 -19.672 -13.055 1 91.19 115 SER B CA 1
ATOM 4194 C C . SER B 1 115 ? -4.305 -20.391 -12.156 1 91.19 115 SER B C 1
ATOM 4196 O O . SER B 1 115 ? -4.027 -21.484 -11.656 1 91.19 115 SER B O 1
ATOM 4198 N N . ILE B 1 116 ? -5.375 -19.719 -11.898 1 94.12 116 ILE B N 1
ATOM 4199 C CA . ILE B 1 116 ? -6.48 -20.297 -11.148 1 94.12 116 ILE B CA 1
ATOM 4200 C C . ILE B 1 116 ? -7.66 -20.562 -12.078 1 94.12 116 ILE B C 1
ATOM 4202 O O . ILE B 1 116 ? -8.156 -19.641 -12.734 1 94.12 116 ILE B O 1
ATOM 4206 N N . LEU B 1 117 ? -8 -21.766 -12.117 1 96.38 117 LEU B N 1
ATOM 4207 C CA . LEU B 1 117 ? -9.148 -22.156 -12.938 1 96.38 117 LEU B CA 1
ATOM 4208 C C . LEU B 1 117 ? -10.43 -22.156 -12.102 1 96.38 117 LEU B C 1
ATOM 4210 O O . LEU B 1 117 ? -10.492 -22.797 -11.055 1 96.38 117 LEU B O 1
ATOM 4214 N N . ASN B 1 118 ? -11.414 -21.453 -12.602 1 97 118 ASN B N 1
ATOM 4215 C CA . ASN B 1 118 ? -12.719 -21.391 -11.953 1 97 118 ASN B CA 1
ATOM 4216 C C . ASN B 1 118 ? -13.781 -22.094 -12.789 1 97 118 ASN B C 1
ATOM 4218 O O . ASN B 1 118 ? -14.117 -21.641 -13.883 1 97 118 ASN B O 1
ATOM 4222 N N . GLY B 1 119 ? -14.258 -23.203 -12.289 1 97.44 119 GLY B N 1
ATOM 4223 C CA . GLY B 1 119 ? -15.469 -23.797 -12.844 1 97.44 119 GLY B CA 1
ATOM 4224 C C . GLY B 1 119 ? -16.734 -23.109 -12.352 1 97.44 119 GLY B C 1
ATOM 4225 O O . GLY B 1 119 ? -17.047 -23.172 -11.164 1 97.44 119 GLY B O 1
ATOM 4226 N N . ILE B 1 120 ? -17.484 -22.578 -13.32 1 97.31 120 ILE B N 1
ATOM 4227 C CA . ILE B 1 120 ? -18.609 -21.766 -12.883 1 97.31 120 ILE B CA 1
ATOM 4228 C C . ILE B 1 120 ? -19.875 -22.188 -13.641 1 97.31 120 ILE B C 1
ATOM 4230 O O . ILE B 1 120 ? -19.797 -22.781 -14.719 1 97.31 120 ILE B O 1
ATOM 4234 N N . ASP B 1 121 ? -21.047 -21.922 -13.016 1 96.88 121 ASP B N 1
ATOM 4235 C CA . ASP B 1 121 ? -22.312 -21.906 -13.734 1 96.88 121 ASP B CA 1
ATOM 4236 C C . ASP B 1 121 ? -22.547 -20.547 -14.406 1 96.88 121 ASP B C 1
ATOM 4238 O O . ASP B 1 121 ? -22.781 -19.547 -13.727 1 96.88 121 ASP B O 1
ATOM 4242 N N . PRO B 1 122 ? -22.5 -20.547 -15.719 1 97.19 122 PRO B N 1
ATOM 4243 C CA . PRO B 1 122 ? -22.531 -19.25 -16.406 1 97.19 122 PRO B CA 1
ATOM 4244 C C . PRO B 1 122 ? -23.766 -18.422 -16.062 1 97.19 122 PRO B C 1
ATOM 4246 O O . PRO B 1 122 ? -23.672 -17.219 -15.852 1 97.19 122 PRO B O 1
ATOM 4249 N N . GLU B 1 123 ? -24.891 -19 -15.953 1 96.56 123 GLU B N 1
ATOM 4250 C CA . GLU B 1 123 ? -26.125 -18.281 -15.672 1 96.56 123 GLU B CA 1
ATOM 4251 C C . GLU B 1 123 ? -26.125 -17.719 -14.25 1 96.56 123 GLU B C 1
ATOM 4253 O O . GLU B 1 123 ? -26.484 -16.562 -14.039 1 96.56 123 GLU B O 1
ATOM 4258 N N . LEU B 1 124 ? -25.734 -18.531 -13.359 1 95.81 124 LEU B N 1
ATOM 4259 C CA . LEU B 1 124 ? -25.703 -18.094 -11.969 1 95.81 124 LEU B CA 1
ATOM 4260 C C . LEU B 1 124 ? -24.625 -17.047 -11.75 1 95.81 124 LEU B C 1
ATOM 4262 O O . LEU B 1 124 ? -24.781 -16.141 -10.922 1 95.81 124 LEU B O 1
ATOM 4266 N N . GLU B 1 125 ? -23.531 -17.219 -12.492 1 95.31 125 GLU B N 1
ATOM 4267 C CA . GLU B 1 125 ? -22.469 -16.25 -12.391 1 95.31 125 GLU B CA 1
ATOM 4268 C C . GLU B 1 125 ? -22.922 -14.867 -12.875 1 95.31 125 GLU B C 1
ATOM 4270 O O . GLU B 1 125 ? -22.641 -13.852 -12.242 1 95.31 125 GLU B O 1
ATOM 4275 N N . ILE B 1 126 ? -23.625 -14.82 -13.984 1 95.19 126 ILE B N 1
ATOM 4276 C CA . ILE B 1 126 ? -24.172 -13.57 -14.508 1 95.19 126 ILE B CA 1
ATOM 4277 C C . ILE B 1 126 ? -25.094 -12.93 -13.469 1 95.19 126 ILE B C 1
ATOM 4279 O O . ILE B 1 126 ? -25.016 -11.719 -13.219 1 95.19 126 ILE B O 1
ATOM 4283 N N . LYS B 1 127 ? -25.875 -13.75 -12.883 1 94.25 127 LYS B N 1
ATOM 4284 C CA . LYS B 1 127 ? -26.797 -13.266 -11.859 1 94.25 127 LYS B CA 1
ATOM 4285 C C . LYS B 1 127 ? -26.031 -12.664 -10.68 1 94.25 127 LYS B C 1
ATOM 4287 O O . LYS B 1 127 ? -26.453 -11.664 -10.102 1 94.25 127 LYS B O 1
ATOM 4292 N N . MET B 1 128 ? -24.953 -13.227 -10.398 1 93.38 128 MET B N 1
ATOM 4293 C CA . MET B 1 128 ? -24.188 -12.859 -9.211 1 93.38 128 MET B CA 1
ATOM 4294 C C . MET B 1 128 ? -23.391 -11.578 -9.445 1 93.38 128 MET B C 1
ATOM 4296 O O . MET B 1 128 ? -23.328 -10.711 -8.578 1 93.38 128 MET B O 1
ATOM 4300 N N . ASN B 1 129 ? -22.766 -11.484 -10.625 1 91.38 129 ASN B N 1
ATOM 4301 C CA . ASN B 1 129 ? -21.797 -10.406 -10.742 1 91.38 129 ASN B CA 1
ATOM 4302 C C . ASN B 1 129 ? -21.859 -9.75 -12.117 1 91.38 129 ASN B C 1
ATOM 4304 O O . ASN B 1 129 ? -21.031 -8.891 -12.438 1 91.38 129 ASN B O 1
ATOM 4308 N N . ASP B 1 130 ? -22.812 -10.07 -12.93 1 93 130 ASP B N 1
ATOM 4309 C CA . ASP B 1 130 ? -22.953 -9.5 -14.266 1 93 130 ASP B CA 1
ATOM 4310 C C . ASP B 1 130 ? -21.656 -9.609 -15.055 1 93 130 ASP B C 1
ATOM 4312 O O . ASP B 1 130 ? -21.25 -8.664 -15.734 1 93 130 ASP B O 1
ATOM 4316 N N . LEU B 1 131 ? -20.969 -10.688 -14.898 1 92.88 131 LEU B N 1
ATOM 4317 C CA . LEU B 1 131 ? -19.672 -10.914 -15.508 1 92.88 131 LEU B CA 1
ATOM 4318 C C . LEU B 1 131 ? -19.734 -10.773 -17.016 1 92.88 131 LEU B C 1
ATOM 4320 O O . LEU B 1 131 ? -18.75 -10.422 -17.672 1 92.88 131 LEU B O 1
ATOM 4324 N N . ASN B 1 132 ? -20.906 -11.07 -17.594 1 94.75 132 ASN B N 1
ATOM 4325 C CA . ASN B 1 132 ? -21.078 -10.969 -19.047 1 94.75 132 ASN B CA 1
ATOM 4326 C C . ASN B 1 132 ? -20.891 -9.539 -19.531 1 94.75 132 ASN B C 1
ATOM 4328 O O . ASN B 1 132 ? -20.469 -9.32 -20.672 1 94.75 132 ASN B O 1
ATOM 4332 N N . GLU B 1 133 ? -21.172 -8.594 -18.734 1 93.25 133 GLU B N 1
ATOM 4333 C CA . GLU B 1 133 ? -21.031 -7.184 -19.109 1 93.25 133 GLU B CA 1
ATOM 4334 C C . GLU B 1 133 ? -19.562 -6.777 -19.156 1 93.25 133 GLU B C 1
ATOM 4336 O O . GLU B 1 133 ? -19.203 -5.75 -19.734 1 93.25 133 GLU B O 1
ATOM 4341 N N . ASP B 1 134 ? -18.719 -7.59 -18.609 1 91.38 134 ASP B N 1
ATOM 4342 C CA . ASP B 1 134 ? -17.297 -7.242 -18.516 1 91.38 134 ASP B CA 1
ATOM 4343 C C . ASP B 1 134 ? -16.5 -7.926 -19.609 1 91.38 134 ASP B C 1
ATOM 4345 O O . ASP B 1 134 ? -15.266 -7.84 -19.641 1 91.38 134 ASP B O 1
ATOM 4349 N N . VAL B 1 135 ? -17.203 -8.594 -20.453 1 95.88 135 VAL B N 1
ATOM 4350 C CA . VAL B 1 135 ? -16.547 -9.242 -21.578 1 95.88 135 VAL B CA 1
ATOM 4351 C C . VAL B 1 135 ? -16.016 -8.18 -22.547 1 95.88 135 VAL B C 1
ATOM 4353 O O . VAL B 1 135 ? -16.766 -7.293 -22.969 1 95.88 135 VAL B O 1
ATOM 4356 N N . VAL B 1 136 ? -14.789 -8.211 -22.875 1 95.31 136 VAL B N 1
ATOM 4357 C CA . VAL B 1 136 ? -14.18 -7.203 -23.734 1 95.31 136 VAL B CA 1
ATOM 4358 C C . VAL B 1 136 ? -14.023 -7.754 -25.156 1 95.31 136 VAL B C 1
ATOM 4360 O O . VAL B 1 136 ? -13.953 -6.988 -26.125 1 95.31 136 VAL B O 1
ATOM 4363 N N . LYS B 1 137 ? -13.805 -9.031 -25.266 1 96.94 137 LYS B N 1
ATOM 4364 C CA . LYS B 1 137 ? -13.68 -9.711 -26.547 1 96.94 137 LYS B CA 1
ATOM 4365 C C . LYS B 1 137 ? -14.344 -11.078 -26.516 1 96.94 137 LYS B C 1
ATOM 4367 O O . LYS B 1 137 ? -14.234 -11.805 -25.516 1 96.94 137 LYS B O 1
ATOM 4372 N N . GLY B 1 138 ? -15.031 -11.406 -27.594 1 97.56 138 GLY B N 1
ATOM 4373 C CA . GLY B 1 138 ? -15.648 -12.727 -27.688 1 97.56 138 GLY B CA 1
ATOM 4374 C C . GLY B 1 138 ? -17 -12.805 -27 1 97.56 138 GLY B C 1
ATOM 4375 O O . GLY B 1 138 ? -17.766 -11.836 -27.016 1 97.56 138 GLY B O 1
ATOM 4376 N N . GLU B 1 139 ? -17.266 -14.094 -26.609 1 96.38 139 GLU B N 1
ATOM 4377 C CA . GLU B 1 139 ? -18.578 -14.352 -26 1 96.38 139 GLU B CA 1
ATOM 4378 C C . GLU B 1 139 ? -18.438 -14.953 -24.609 1 96.38 139 GLU B C 1
ATOM 4380 O O . GLU B 1 139 ? -17.422 -15.578 -24.312 1 96.38 139 GLU B O 1
ATOM 4385 N N . PHE B 1 140 ? -19.469 -14.703 -23.844 1 97.25 140 PHE B N 1
ATOM 4386 C CA . PHE B 1 140 ? -19.516 -15.328 -22.531 1 97.25 140 PHE B CA 1
ATOM 4387 C C . PHE B 1 140 ? -19.766 -16.828 -22.641 1 97.25 140 PHE B C 1
ATOM 4389 O O . PHE B 1 140 ? -20.312 -17.297 -23.641 1 97.25 140 PHE B O 1
ATOM 4396 N N . LEU B 1 141 ? -19.375 -17.547 -21.609 1 97.06 141 LEU B N 1
ATOM 4397 C CA . LEU B 1 141 ? -19.547 -18.984 -21.609 1 97.06 141 LEU B CA 1
ATOM 4398 C C . LEU B 1 141 ? -21.016 -19.375 -21.547 1 97.06 141 LEU B C 1
ATOM 4400 O O . LEU B 1 141 ? -21.812 -18.703 -20.875 1 97.06 141 LEU B O 1
ATOM 4404 N N . LYS B 1 142 ? -21.328 -20.453 -22.266 1 95 142 LYS B N 1
ATOM 4405 C CA . LYS B 1 142 ? -22.656 -21.062 -22.172 1 95 142 LYS B CA 1
ATOM 4406 C C . LYS B 1 142 ? -22.625 -22.281 -21.266 1 95 142 LYS B C 1
ATOM 4408 O O . LYS B 1 142 ? -21.547 -22.812 -20.953 1 95 142 LYS B O 1
ATOM 4413 N N . PRO B 1 143 ? -23.859 -22.656 -20.797 1 93.81 143 PRO B N 1
ATOM 4414 C CA . PRO B 1 143 ? -23.875 -23.891 -20.016 1 93.81 143 PRO B CA 1
ATOM 4415 C C . PRO B 1 143 ? -23.312 -25.094 -20.797 1 93.81 143 PRO B C 1
ATOM 4417 O O . PRO B 1 143 ? -23.641 -25.266 -21.969 1 93.81 143 PRO B O 1
ATOM 4420 N N . ASN B 1 144 ? -22.422 -25.828 -20.234 1 91.88 144 ASN B N 1
ATOM 4421 C CA . ASN B 1 144 ? -21.781 -27.016 -20.812 1 91.88 144 ASN B CA 1
ATOM 4422 C C . ASN B 1 144 ? -20.875 -26.656 -21.984 1 91.88 144 ASN B C 1
ATOM 4424 O O . ASN B 1 144 ? -20.766 -27.422 -22.938 1 91.88 144 ASN B O 1
ATOM 4428 N N . ASP B 1 145 ? -20.422 -25.438 -21.906 1 93.31 145 ASP B N 1
ATOM 4429 C CA . ASP B 1 145 ? -19.484 -25 -22.938 1 93.31 145 ASP B CA 1
ATOM 4430 C C . ASP B 1 145 ? -18.188 -25.812 -22.859 1 93.31 145 ASP B C 1
ATOM 4432 O O . ASP B 1 145 ? -17.734 -26.172 -21.766 1 93.31 145 ASP B O 1
ATOM 4436 N N . ASN B 1 146 ? -17.516 -26.094 -23.953 1 94.25 146 ASN B N 1
ATOM 4437 C CA . ASN B 1 146 ? -16.266 -26.828 -23.969 1 94.25 146 ASN B CA 1
ATOM 4438 C C . ASN B 1 146 ? -15.07 -25.906 -24.203 1 94.25 146 ASN B C 1
ATOM 4440 O O . ASN B 1 146 ? -14.016 -26.344 -24.656 1 94.25 146 ASN B O 1
ATOM 4444 N N . GLY B 1 147 ? -15.273 -24.625 -23.938 1 96.69 147 GLY B N 1
ATOM 4445 C CA . GLY B 1 147 ? -14.203 -23.656 -24.078 1 96.69 147 GLY B CA 1
ATOM 4446 C C . GLY B 1 147 ? -13.867 -22.953 -22.781 1 96.69 147 GLY B C 1
ATOM 4447 O O . GLY B 1 147 ? -14.336 -23.359 -21.703 1 96.69 147 GLY B O 1
ATOM 4448 N N . LEU B 1 148 ? -12.992 -21.938 -22.891 1 97 148 LEU B N 1
ATOM 4449 C CA . LEU B 1 148 ? -12.5 -21.172 -21.75 1 97 148 LEU B CA 1
ATOM 4450 C C . LEU B 1 148 ? -12.812 -19.688 -21.906 1 97 148 LEU B C 1
ATOM 4452 O O . LEU B 1 148 ? -12.977 -19.203 -23.031 1 97 148 LEU B O 1
ATOM 4456 N N . MET B 1 149 ? -12.922 -19.062 -20.859 1 97.94 149 MET B N 1
ATOM 4457 C CA . MET B 1 149 ? -12.867 -17.594 -20.797 1 97.94 149 MET B CA 1
ATOM 4458 C C . MET B 1 149 ? -11.68 -17.141 -19.969 1 97.94 149 MET B C 1
ATOM 4460 O O . MET B 1 149 ? -11.469 -17.609 -18.859 1 97.94 149 MET B O 1
ATOM 4464 N N . LEU B 1 150 ? -10.906 -16.234 -20.547 1 96.88 150 LEU B N 1
ATOM 4465 C CA . LEU B 1 150 ? -9.695 -15.766 -19.875 1 96.88 150 LEU B CA 1
ATOM 4466 C C . LEU B 1 150 ? -9.883 -14.344 -19.344 1 96.88 150 LEU B C 1
ATOM 4468 O O . LEU B 1 150 ? -10.547 -13.531 -19.984 1 96.88 150 LEU B O 1
ATOM 4472 N N . ALA B 1 151 ? -9.289 -14.125 -18.234 1 95 151 ALA B N 1
ATOM 4473 C CA . ALA B 1 151 ? -9.164 -12.734 -17.812 1 95 151 ALA B CA 1
ATOM 4474 C C . ALA B 1 151 ? -8.227 -11.961 -18.734 1 95 151 ALA B C 1
ATOM 4476 O O . ALA B 1 151 ? -7.238 -12.508 -19.234 1 95 151 ALA B O 1
ATOM 4477 N N . GLU B 1 152 ? -8.477 -10.758 -18.906 1 92.44 152 GLU B N 1
ATOM 4478 C CA . GLU B 1 152 ? -7.781 -9.93 -19.891 1 92.44 152 GLU B CA 1
ATOM 4479 C C . GLU B 1 152 ? -6.285 -9.875 -19.609 1 92.44 152 GLU B C 1
ATOM 4481 O O . GLU B 1 152 ? -5.465 -9.953 -20.531 1 92.44 152 GLU B O 1
ATOM 4486 N N . GLY B 1 153 ? -5.941 -9.664 -18.391 1 86.81 153 GLY B N 1
ATOM 4487 C CA . GLY B 1 153 ? -4.531 -9.617 -18.031 1 86.81 153 GLY B CA 1
ATOM 4488 C C . GLY B 1 153 ? -3.783 -10.891 -18.375 1 86.81 153 GLY B C 1
ATOM 4489 O O . GLY B 1 153 ? -2.662 -10.844 -18.891 1 86.81 153 GLY B O 1
ATOM 4490 N N . LEU B 1 154 ? -4.34 -12.008 -18.094 1 90.81 154 LEU B N 1
ATOM 4491 C CA . LEU B 1 154 ? -3.74 -13.297 -18.422 1 90.81 154 LEU B CA 1
ATOM 4492 C C . LEU B 1 154 ? -3.594 -13.469 -19.922 1 90.81 154 LEU B C 1
ATOM 4494 O O . LEU B 1 154 ? -2.57 -13.961 -20.406 1 90.81 154 LEU B O 1
ATOM 4498 N N . ALA B 1 155 ? -4.633 -13.102 -20.641 1 93.31 155 ALA B N 1
ATOM 4499 C CA . ALA B 1 155 ? -4.582 -13.172 -22.094 1 93.31 155 ALA B CA 1
ATOM 4500 C C . ALA B 1 155 ? -3.418 -12.359 -22.641 1 93.31 155 ALA B C 1
ATOM 4502 O O . ALA B 1 155 ? -2.75 -12.781 -23.594 1 93.31 155 ALA B O 1
ATOM 4503 N N . GLY B 1 156 ? -3.287 -11.227 -22.094 1 86.69 156 GLY B N 1
ATOM 4504 C CA . GLY B 1 156 ? -2.174 -10.383 -22.5 1 86.69 156 GLY B CA 1
ATOM 4505 C C . GLY B 1 156 ? -0.82 -11.008 -22.219 1 86.69 156 GLY B C 1
ATOM 4506 O O . GLY B 1 156 ? 0.073 -10.969 -23.078 1 86.69 156 GLY B O 1
ATOM 4507 N N . ILE B 1 157 ? -0.698 -11.578 -21.109 1 80.06 157 ILE B N 1
ATOM 4508 C CA . ILE B 1 157 ? 0.559 -12.195 -20.703 1 80.06 157 ILE B CA 1
ATOM 4509 C C . ILE B 1 157 ? 0.887 -13.367 -21.625 1 80.06 157 ILE B C 1
ATOM 4511 O O . ILE B 1 157 ? 2.039 -13.547 -22.031 1 80.06 157 ILE B O 1
ATOM 4515 N N . LEU B 1 158 ? -0.11 -14.125 -21.922 1 87.56 158 LEU B N 1
ATOM 4516 C CA . LEU B 1 158 ? 0.066 -15.32 -22.75 1 87.56 158 LEU B CA 1
ATOM 4517 C C . LEU B 1 158 ? 0.068 -14.961 -24.234 1 87.56 158 LEU B C 1
ATOM 4519 O O . LEU B 1 158 ? 0.343 -15.812 -25.078 1 87.56 158 LEU B O 1
ATOM 4523 N N . ASN B 1 159 ? -0.26 -13.719 -24.516 1 86.62 159 ASN B N 1
ATOM 4524 C CA . ASN B 1 159 ? -0.348 -13.234 -25.891 1 86.62 159 ASN B CA 1
ATOM 4525 C C . ASN B 1 159 ? -1.31 -14.086 -26.719 1 86.62 159 ASN B C 1
ATOM 4527 O O . ASN B 1 159 ? -0.943 -14.586 -27.797 1 86.62 159 ASN B O 1
ATOM 4531 N N . VAL B 1 160 ? -2.459 -14.25 -26.188 1 93.88 160 VAL B N 1
ATOM 4532 C CA . VAL B 1 160 ? -3.482 -15.031 -26.875 1 93.88 160 VAL B CA 1
ATOM 4533 C C . VAL B 1 160 ? -4.762 -14.203 -27 1 93.88 160 VAL B C 1
ATOM 4535 O O . VAL B 1 160 ? -4.922 -13.188 -26.328 1 93.88 160 VAL B O 1
ATOM 4538 N N . THR B 1 161 ? -5.613 -14.633 -27.906 1 95.75 161 THR B N 1
ATOM 4539 C CA . THR B 1 161 ? -6.902 -13.984 -28.125 1 95.75 161 THR B CA 1
ATOM 4540 C C . THR B 1 161 ? -7.988 -15.023 -28.406 1 95.75 161 THR B C 1
ATOM 4542 O O . THR B 1 161 ? -7.738 -16.219 -28.344 1 95.75 161 THR B O 1
ATOM 4545 N N . VAL B 1 162 ? -9.211 -14.523 -28.656 1 97.19 162 VAL B N 1
ATOM 4546 C CA . VAL B 1 162 ? -10.352 -15.391 -28.922 1 97.19 162 VAL B CA 1
ATOM 4547 C C . VAL B 1 162 ? -10.078 -16.25 -30.156 1 97.19 162 VAL B C 1
ATOM 4549 O O . VAL B 1 162 ? -9.594 -15.75 -31.172 1 97.19 162 VAL B O 1
ATOM 4552 N N . GLY B 1 163 ? -10.406 -17.5 -30.062 1 94.88 163 GLY B N 1
ATOM 4553 C CA . GLY B 1 163 ? -10.172 -18.422 -31.156 1 94.88 163 GLY B CA 1
ATOM 4554 C C . GLY B 1 163 ? -8.922 -19.25 -30.984 1 94.88 163 GLY B C 1
ATOM 4555 O O . GLY B 1 163 ? -8.82 -20.359 -31.531 1 94.88 163 GLY B O 1
ATOM 4556 N N . ASP B 1 164 ? -7.98 -18.812 -30.203 1 95.31 164 ASP B N 1
ATOM 4557 C CA . ASP B 1 164 ? -6.766 -19.578 -29.922 1 95.31 164 ASP B CA 1
ATOM 4558 C C . ASP B 1 164 ? -7.059 -20.734 -28.969 1 95.31 164 ASP B C 1
ATOM 4560 O O . ASP B 1 164 ? -8.125 -20.781 -28.344 1 95.31 164 ASP B O 1
ATOM 4564 N N . THR B 1 165 ? -6.074 -21.688 -28.906 1 94.75 165 THR B N 1
ATOM 4565 C CA . THR B 1 165 ? -6.227 -22.859 -28.031 1 94.75 165 THR B CA 1
ATOM 4566 C C . THR B 1 165 ? -5.168 -22.859 -26.938 1 94.75 165 THR B C 1
ATOM 4568 O O . THR B 1 165 ? -4.023 -22.453 -27.172 1 94.75 165 THR B O 1
ATOM 4571 N N . LEU B 1 166 ? -5.613 -23.266 -25.766 1 94.44 166 LEU B N 1
ATOM 4572 C CA . LEU B 1 166 ? -4.719 -23.344 -24.609 1 94.44 166 LEU B CA 1
ATOM 4573 C C . LEU B 1 166 ? -4.648 -24.781 -24.094 1 94.44 166 LEU B C 1
ATOM 4575 O O . LEU B 1 166 ? -5.652 -25.5 -24.094 1 94.44 166 LEU B O 1
ATOM 4579 N N . VAL B 1 167 ? -3.471 -25.125 -23.656 1 92 167 VAL B N 1
ATOM 4580 C CA . VAL B 1 167 ? -3.289 -26.406 -22.984 1 92 167 VAL B CA 1
ATOM 4581 C C . VAL B 1 167 ? -3.289 -26.188 -21.469 1 92 167 VAL B C 1
ATOM 4583 O O . VAL B 1 167 ? -2.566 -25.344 -20.969 1 92 167 VAL B O 1
ATOM 4586 N N . LEU B 1 168 ? -4.098 -26.906 -20.781 1 93.38 168 LEU B N 1
ATOM 4587 C CA . LEU B 1 168 ? -4.172 -26.859 -19.328 1 93.38 168 LEU B CA 1
ATOM 4588 C C . LEU B 1 168 ? -3.584 -28.125 -18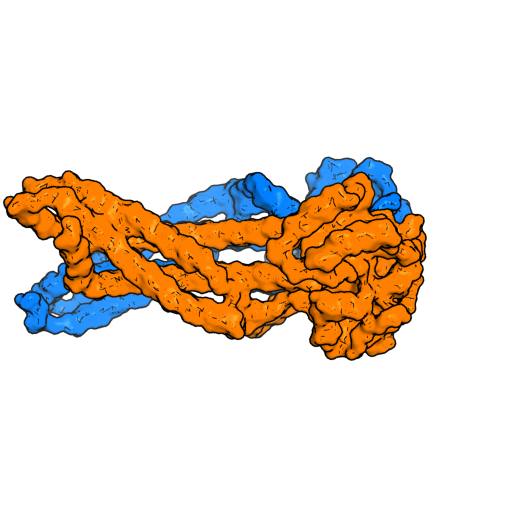.719 1 93.38 168 LEU B C 1
ATOM 4590 O O . LEU B 1 168 ? -3.799 -29.234 -19.219 1 93.38 168 LEU B O 1
ATOM 4594 N N . LEU B 1 169 ? -2.777 -27.875 -17.75 1 88.19 169 LEU B N 1
ATOM 4595 C CA . LEU B 1 169 ? -2.207 -28.984 -16.969 1 88.19 169 LEU B CA 1
ATOM 4596 C C . LEU B 1 169 ? -2.412 -28.75 -15.477 1 88.19 169 LEU B C 1
ATOM 4598 O O . LEU B 1 169 ? -2.174 -27.656 -14.969 1 88.19 169 LEU B O 1
ATOM 4602 N N . GLY B 1 170 ? -2.938 -29.781 -14.812 1 88.38 170 GLY B N 1
ATOM 4603 C CA . GLY B 1 170 ? -3.166 -29.656 -13.383 1 88.38 170 GLY B CA 1
ATOM 4604 C C . GLY B 1 170 ? -3.305 -31 -12.688 1 88.38 170 GLY B C 1
ATOM 4605 O O . GLY B 1 170 ? -3.104 -32.062 -13.305 1 88.38 170 GLY B O 1
ATOM 4606 N N . GLN B 1 171 ? -3.516 -30.859 -11.422 1 83.69 171 GLN B N 1
ATOM 4607 C CA . GLN B 1 171 ? -3.777 -32.031 -10.617 1 83.69 171 GLN B CA 1
ATOM 4608 C C . GLN B 1 171 ? -5.277 -32.25 -10.406 1 83.69 171 GLN B C 1
ATOM 4610 O O . GLN B 1 171 ? -5.977 -31.328 -9.969 1 83.69 171 GLN B O 1
ATOM 4615 N N . GLY B 1 172 ? -5.668 -33.469 -10.797 1 85.62 172 GLY B N 1
ATOM 4616 C CA . GLY B 1 172 ? -7.066 -33.781 -10.578 1 85.62 172 GLY B CA 1
ATOM 4617 C C . GLY B 1 172 ? -7.324 -34.375 -9.211 1 85.62 172 GLY B C 1
ATOM 4618 O O . GLY B 1 172 ? -6.426 -34.438 -8.367 1 85.62 172 GLY B O 1
ATOM 4619 N N . PHE B 1 173 ? -8.648 -34.688 -9.086 1 87.62 173 PHE B N 1
ATOM 4620 C CA . PHE B 1 173 ? -9.117 -35.25 -7.824 1 87.62 173 PHE B CA 1
ATOM 4621 C C . PHE B 1 173 ? -8.367 -36.531 -7.484 1 87.62 173 PHE B C 1
ATOM 4623 O O . PHE B 1 173 ? -8.18 -37.406 -8.344 1 87.62 173 PHE B O 1
ATOM 4630 N N . HIS B 1 174 ? -7.816 -36.625 -6.254 1 80.75 174 HIS B N 1
ATOM 4631 C CA . HIS B 1 174 ? -7.078 -37.781 -5.723 1 80.75 174 HIS B CA 1
ATOM 4632 C C . HIS B 1 174 ? -5.824 -38.062 -6.543 1 80.75 174 HIS B C 1
ATOM 4634 O O . HIS B 1 174 ? -5.547 -39.219 -6.891 1 80.75 174 HIS B O 1
ATOM 4640 N N . GLY B 1 175 ? -5.18 -37.031 -7.023 1 75.25 175 GLY B N 1
ATOM 4641 C CA . GLY B 1 175 ? -3.852 -37.125 -7.605 1 75.25 175 GLY B CA 1
ATOM 4642 C C . GLY B 1 175 ? -3.871 -37.5 -9.078 1 75.25 175 GLY B C 1
ATOM 4643 O O . GLY B 1 175 ? -2.824 -37.781 -9.672 1 75.25 175 GLY B O 1
ATOM 4644 N N . SER B 1 176 ? -4.984 -37.5 -9.695 1 79.62 176 SER B N 1
ATOM 4645 C CA . SER B 1 176 ? -5.031 -37.75 -11.125 1 79.62 176 SER B CA 1
ATOM 4646 C C . SER B 1 176 ? -4.469 -36.594 -11.914 1 79.62 176 SER B C 1
ATOM 4648 O O . SER B 1 176 ? -4.27 -35.5 -11.367 1 79.62 176 SER B O 1
ATOM 4650 N N . THR B 1 177 ? -3.994 -36.906 -13.094 1 80.19 177 THR B N 1
ATOM 4651 C CA . THR B 1 177 ? -3.51 -35.844 -13.961 1 80.19 177 THR B CA 1
ATOM 4652 C C . THR B 1 177 ? -4.664 -35.219 -14.734 1 80.19 177 THR B C 1
ATOM 4654 O O . THR B 1 177 ? -5.512 -35.906 -15.281 1 80.19 177 THR B O 1
ATOM 4657 N N . ALA B 1 178 ? -4.781 -33.969 -14.609 1 88.12 178 ALA B N 1
ATOM 4658 C CA . ALA B 1 178 ? -5.738 -33.219 -15.406 1 88.12 178 ALA B CA 1
ATOM 4659 C C . ALA B 1 178 ? -5.047 -32.5 -16.562 1 88.12 178 ALA B C 1
ATOM 4661 O O . ALA B 1 178 ? -4.215 -31.625 -16.359 1 88.12 178 ALA B O 1
ATOM 4662 N N . ALA B 1 179 ? -5.305 -32.969 -17.734 1 88.69 179 ALA B N 1
ATOM 4663 C CA . ALA B 1 179 ? -4.711 -32.344 -18.922 1 88.69 179 ALA B CA 1
ATOM 4664 C C . ALA B 1 179 ? -5.742 -32.219 -20.031 1 88.69 179 ALA B C 1
ATOM 4666 O O . ALA B 1 179 ? -6.566 -33.094 -20.25 1 88.69 179 ALA B O 1
ATOM 4667 N N . GLY B 1 180 ? -5.762 -31.062 -20.641 1 91.25 180 GLY B N 1
ATOM 4668 C CA . GLY B 1 180 ? -6.684 -30.844 -21.75 1 91.25 180 GLY B CA 1
ATOM 4669 C C . GLY B 1 180 ? -6.355 -29.609 -22.562 1 91.25 180 GLY B C 1
ATOM 4670 O O . GLY B 1 180 ? -5.562 -28.766 -22.125 1 91.25 180 GLY B O 1
ATOM 4671 N N . THR B 1 181 ? -6.879 -29.656 -23.797 1 94.44 181 THR B N 1
ATOM 4672 C CA . THR B 1 181 ? -6.746 -28.516 -24.688 1 94.44 181 THR B CA 1
ATOM 4673 C C . THR B 1 181 ? -8.102 -27.859 -24.953 1 94.44 181 THR B C 1
ATOM 4675 O O . THR B 1 181 ? -9.078 -28.547 -25.266 1 94.44 181 THR B O 1
ATOM 4678 N N . TYR B 1 182 ? -8.164 -26.578 -24.828 1 96.56 182 TYR B N 1
ATOM 4679 C CA . TYR B 1 182 ? -9.445 -25.891 -24.891 1 96.56 182 TYR B CA 1
ATOM 4680 C C . TYR B 1 182 ? -9.328 -24.625 -25.734 1 96.56 182 TYR B C 1
ATOM 4682 O O . TYR B 1 182 ? -8.328 -23.906 -25.656 1 96.56 182 TYR B O 1
ATOM 4690 N N . PRO B 1 183 ? -10.359 -24.312 -26.516 1 97.12 183 PRO B N 1
ATOM 4691 C CA . PRO B 1 183 ? -10.391 -23.031 -27.219 1 97.12 183 PRO B CA 1
ATOM 4692 C C . PRO B 1 183 ? -10.844 -21.875 -26.328 1 97.12 183 PRO B C 1
ATOM 4694 O O . PRO B 1 183 ? -11.664 -22.078 -25.438 1 97.12 183 PRO B O 1
ATOM 4697 N N . ILE B 1 184 ? -10.391 -20.703 -26.656 1 97.81 184 ILE B N 1
ATOM 4698 C CA . ILE B 1 184 ? -10.797 -19.516 -25.922 1 97.81 184 ILE B CA 1
ATOM 4699 C C . ILE B 1 184 ? -12.086 -18.953 -26.516 1 97.81 184 ILE B C 1
ATOM 4701 O O . ILE B 1 184 ? -12.141 -18.625 -27.703 1 97.81 184 ILE B O 1
ATOM 4705 N N . ARG B 1 185 ? -13.086 -18.844 -25.688 1 97.81 185 ARG B N 1
ATOM 4706 C CA . ARG B 1 185 ? -14.383 -18.344 -26.125 1 97.81 185 ARG B CA 1
ATOM 4707 C C . ARG B 1 185 ? -14.5 -16.844 -25.922 1 97.81 185 ARG B C 1
ATOM 4709 O O . ARG B 1 185 ? -15.18 -16.156 -26.688 1 97.81 185 ARG B O 1
ATOM 4716 N N . GLY B 1 186 ? -13.891 -16.391 -24.906 1 97.62 186 GLY B N 1
ATOM 4717 C CA . GLY B 1 186 ? -14 -14.977 -24.594 1 97.62 186 GLY B CA 1
ATOM 4718 C C . GLY B 1 186 ? -12.93 -14.5 -23.625 1 97.62 186 GLY B C 1
ATOM 4719 O O . GLY B 1 186 ? -12.188 -15.305 -23.062 1 97.62 186 GLY B O 1
ATOM 4720 N N . ILE B 1 187 ? -12.805 -13.18 -23.562 1 97.75 187 ILE B N 1
ATOM 4721 C CA . ILE B 1 187 ? -11.883 -12.5 -22.672 1 97.75 187 ILE B CA 1
ATOM 4722 C C . ILE B 1 187 ? -12.641 -11.477 -21.828 1 97.75 187 ILE B C 1
ATOM 4724 O O . ILE B 1 187 ? -13.43 -10.695 -22.359 1 97.75 187 ILE B O 1
ATOM 4728 N N . VAL B 1 188 ? -12.453 -11.586 -20.562 1 95.19 188 VAL B N 1
ATOM 4729 C CA . VAL B 1 188 ? -13.18 -10.719 -19.641 1 95.19 188 VAL B CA 1
ATOM 4730 C C . VAL B 1 188 ? -12.195 -9.844 -18.859 1 95.19 188 VAL B C 1
ATOM 4732 O O . VAL B 1 188 ? -11.086 -10.281 -18.547 1 95.19 188 VAL B O 1
ATOM 4735 N N . ASP B 1 189 ? -12.586 -8.641 -18.625 1 89.38 189 ASP B N 1
ATOM 4736 C CA . ASP B 1 189 ? -11.781 -7.711 -17.828 1 89.38 189 ASP B CA 1
ATOM 4737 C C . ASP B 1 189 ? -12.219 -7.715 -16.359 1 89.38 189 ASP B C 1
ATOM 4739 O O . ASP B 1 189 ? -13.305 -7.238 -16.031 1 89.38 189 ASP B O 1
ATOM 4743 N N . LEU B 1 190 ? -11.242 -8.305 -15.594 1 85.81 190 LEU B N 1
ATOM 4744 C CA . LEU B 1 190 ? -11.531 -8.32 -14.164 1 85.81 190 LEU B CA 1
ATOM 4745 C C . LEU B 1 190 ? -10.875 -7.137 -13.461 1 85.81 190 LEU B C 1
ATOM 4747 O O . LEU B 1 190 ? -9.719 -6.805 -13.742 1 85.81 190 LEU B O 1
ATOM 4751 N N . LYS B 1 191 ? -11.281 -6.188 -13.008 1 74.69 191 LYS B N 1
ATOM 4752 C CA . LYS B 1 191 ? -10.922 -4.879 -12.477 1 74.69 191 LYS B CA 1
ATOM 4753 C C . LYS B 1 191 ? -9.922 -5.008 -11.328 1 74.69 191 LYS B C 1
ATOM 4755 O O . LYS B 1 191 ? -9.516 -4.004 -10.734 1 74.69 191 LYS B O 1
ATOM 4760 N N . ILE B 1 192 ? -9.523 -6.273 -10.93 1 73.62 192 ILE B N 1
ATOM 4761 C CA . ILE B 1 192 ? -8.5 -6.5 -9.906 1 73.62 192 ILE B CA 1
ATOM 4762 C C . ILE B 1 192 ? -7.266 -7.133 -10.547 1 73.62 192 ILE B C 1
ATOM 4764 O O . ILE B 1 192 ? -7.305 -8.281 -10.984 1 73.62 192 ILE B O 1
ATOM 4768 N N . PRO B 1 193 ? -6.223 -6.465 -10.555 1 71.19 193 PRO B N 1
ATOM 4769 C CA . PRO B 1 193 ? -5.055 -6.906 -11.312 1 71.19 193 PRO B CA 1
ATOM 4770 C C . PRO B 1 193 ? -4.617 -8.32 -10.961 1 71.19 193 PRO B C 1
ATOM 4772 O O . PRO B 1 193 ? -4.398 -9.148 -11.852 1 71.19 193 PRO B O 1
ATOM 4775 N N . ASP B 1 194 ? -4.484 -8.625 -9.711 1 72.75 194 ASP B N 1
ATOM 4776 C CA . ASP B 1 194 ? -4.02 -9.938 -9.281 1 72.75 194 ASP B CA 1
ATOM 4777 C C . ASP B 1 194 ? -4.914 -11.047 -9.844 1 72.75 194 ASP B C 1
ATOM 4779 O O . ASP B 1 194 ? -4.422 -12.07 -10.32 1 72.75 194 ASP B O 1
ATOM 4783 N N . ILE B 1 195 ? -6.152 -10.805 -9.836 1 83.5 195 ILE B N 1
ATOM 4784 C CA . ILE B 1 195 ? -7.117 -11.781 -10.328 1 83.5 195 ILE B CA 1
ATOM 4785 C C . ILE B 1 195 ? -7.148 -11.758 -11.852 1 83.5 195 ILE B C 1
ATOM 4787 O O . ILE B 1 195 ? -7.258 -12.805 -12.492 1 83.5 195 ILE B O 1
ATOM 4791 N N . ASN B 1 196 ? -7.035 -10.57 -12.414 1 85.5 196 ASN B N 1
ATOM 4792 C CA . ASN B 1 196 ? -7.102 -10.383 -13.859 1 85.5 196 ASN B CA 1
ATOM 4793 C C . ASN B 1 196 ? -5.934 -11.062 -14.562 1 85.5 196 ASN B C 1
ATOM 4795 O O . ASN B 1 196 ? -6.047 -11.438 -15.734 1 85.5 196 ASN B O 1
ATOM 4799 N N . ASN B 1 197 ? -4.883 -11.289 -13.852 1 82.75 197 ASN B N 1
ATOM 4800 C CA . ASN B 1 197 ? -3.676 -11.82 -14.477 1 82.75 197 ASN B CA 1
ATOM 4801 C C . ASN B 1 197 ? -3.578 -13.336 -14.297 1 82.75 197 ASN B C 1
ATOM 4803 O O . ASN B 1 197 ? -2.66 -13.969 -14.82 1 82.75 197 ASN B O 1
ATOM 4807 N N . ASN B 1 198 ? -4.555 -13.914 -13.578 1 89.12 198 ASN B N 1
ATOM 4808 C CA . ASN B 1 198 ? -4.312 -15.32 -13.25 1 89.12 198 ASN B CA 1
ATOM 4809 C C . ASN B 1 198 ? -5.598 -16.141 -13.297 1 89.12 198 ASN B C 1
ATOM 4811 O O . ASN B 1 198 ? -5.621 -17.297 -12.875 1 89.12 198 ASN B O 1
ATOM 4815 N N . THR B 1 199 ? -6.629 -15.602 -13.883 1 94.81 199 THR B N 1
ATOM 4816 C CA . THR B 1 199 ? -7.918 -16.266 -13.742 1 94.81 199 THR B CA 1
ATOM 4817 C C . THR B 1 199 ? -8.375 -16.844 -15.086 1 94.81 199 THR B C 1
ATOM 4819 O O . THR B 1 199 ? -8.242 -16.188 -16.125 1 94.81 199 THR B O 1
ATOM 4822 N N . ILE B 1 200 ? -8.852 -18.031 -14.984 1 97.12 200 ILE B N 1
ATOM 4823 C CA . ILE B 1 200 ? -9.516 -18.719 -16.094 1 97.12 200 ILE B CA 1
ATOM 4824 C C . ILE B 1 200 ? -10.898 -19.203 -15.648 1 97.12 200 ILE B C 1
ATOM 4826 O O . ILE B 1 200 ? -11.062 -19.672 -14.523 1 97.12 200 ILE B O 1
ATOM 4830 N N . TYR B 1 201 ? -11.859 -19.109 -16.625 1 97.75 201 TYR B N 1
ATOM 4831 C CA . TYR B 1 201 ? -13.195 -19.641 -16.344 1 97.75 201 TYR B CA 1
ATOM 4832 C C . TYR B 1 201 ? -13.531 -20.781 -17.297 1 97.75 201 TYR B C 1
ATOM 4834 O O . TYR B 1 201 ? -13.188 -20.719 -18.484 1 97.75 201 TYR B O 1
ATOM 4842 N N . MET B 1 202 ? -14.125 -21.719 -16.719 1 97.38 202 MET B N 1
ATOM 4843 C CA . MET B 1 202 ? -14.672 -22.891 -17.406 1 97.38 202 MET B CA 1
ATOM 4844 C C . MET B 1 202 ? -16.047 -23.25 -16.875 1 97.38 202 MET B C 1
ATOM 4846 O O . MET B 1 202 ? -16.375 -22.938 -15.734 1 97.38 202 MET B O 1
ATOM 4850 N N . SER B 1 203 ? -16.875 -23.812 -17.859 1 97.62 203 SER B N 1
ATOM 4851 C CA . SER B 1 203 ? -18.156 -24.281 -17.312 1 97.62 203 SER B CA 1
ATOM 4852 C C . SER B 1 203 ? -17.969 -25.297 -16.203 1 97.62 203 SER B C 1
ATOM 4854 O O . SER B 1 203 ? -17.031 -26.094 -16.234 1 97.62 203 SER B O 1
ATOM 4856 N N . LEU B 1 204 ? -18.875 -25.266 -15.281 1 97.25 204 LEU B N 1
ATOM 4857 C CA . LEU B 1 204 ? -18.734 -26.109 -14.109 1 97.25 204 LEU B CA 1
ATOM 4858 C C . LEU B 1 204 ? -18.656 -27.578 -14.508 1 97.25 204 LEU B C 1
ATOM 4860 O O . LEU B 1 204 ? -17.812 -28.328 -14 1 97.25 204 LEU B O 1
ATOM 4864 N N . SER B 1 205 ? -19.5 -27.984 -15.414 1 96.19 205 SER B N 1
ATOM 4865 C CA . SER B 1 205 ? -19.516 -29.375 -15.852 1 96.19 205 SER B CA 1
ATOM 4866 C C . SER B 1 205 ? -18.188 -29.781 -16.484 1 96.19 205 SER B C 1
ATOM 4868 O O . SER B 1 205 ? -17.672 -30.859 -16.219 1 96.19 205 SER B O 1
ATOM 4870 N N . GLU B 1 206 ? -17.672 -28.922 -17.281 1 96.69 206 GLU B N 1
ATOM 4871 C CA . GLU B 1 206 ? -16.391 -29.203 -17.938 1 96.69 206 GLU B CA 1
ATOM 4872 C C . GLU B 1 206 ? -15.25 -29.234 -16.922 1 96.69 206 GLU B C 1
ATOM 4874 O O . GLU B 1 206 ? -14.344 -30.062 -17.016 1 96.69 206 GLU B O 1
ATOM 4879 N N . ALA B 1 207 ? -15.281 -28.312 -15.992 1 96.81 207 ALA B N 1
ATOM 4880 C CA . ALA B 1 207 ? -14.258 -28.297 -14.945 1 96.81 207 ALA B CA 1
ATOM 4881 C C . ALA B 1 207 ? -14.289 -29.578 -14.117 1 96.81 207 ALA B C 1
ATOM 4883 O O . ALA B 1 207 ? -13.234 -30.125 -13.773 1 96.81 207 ALA B O 1
ATOM 4884 N N . GLN B 1 208 ? -15.508 -29.984 -13.781 1 95.88 208 GLN B N 1
ATOM 4885 C CA . GLN B 1 208 ? -15.672 -31.203 -13.008 1 95.88 208 GLN B CA 1
ATOM 4886 C C . GLN B 1 208 ? -15.148 -32.406 -13.781 1 95.88 208 GLN B C 1
ATOM 4888 O O . GLN B 1 208 ? -14.547 -33.312 -13.195 1 95.88 208 GLN B O 1
ATOM 4893 N N . TRP B 1 209 ? -15.406 -32.375 -15.031 1 95.25 209 TRP B N 1
ATOM 4894 C CA . TRP B 1 209 ? -14.859 -33.438 -15.883 1 95.25 209 TRP B CA 1
ATOM 4895 C C . TRP B 1 209 ? -13.336 -33.344 -15.945 1 95.25 209 TRP B C 1
ATOM 4897 O O . TRP B 1 209 ? -12.648 -34.375 -15.789 1 95.25 209 TRP B O 1
ATOM 4907 N N . PHE B 1 210 ? -12.789 -32.219 -16.109 1 95.38 210 PHE B N 1
ATOM 4908 C CA . PHE B 1 210 ? -11.359 -31.969 -16.234 1 95.38 210 PHE B CA 1
ATOM 4909 C C . PHE B 1 210 ? -10.617 -32.469 -14.984 1 95.38 210 PHE B C 1
ATOM 4911 O O . PHE B 1 210 ? -9.586 -33.125 -15.086 1 95.38 210 PHE B O 1
ATOM 4918 N N . TYR B 1 211 ? -11.188 -32.125 -13.852 1 94.12 211 TYR B N 1
ATOM 4919 C CA . TYR B 1 211 ? -10.508 -32.469 -12.602 1 94.12 211 TYR B CA 1
ATOM 4920 C C . TYR B 1 211 ? -10.953 -33.812 -12.078 1 94.12 211 TYR B C 1
ATOM 4922 O O . TYR B 1 211 ? -10.414 -34.312 -11.086 1 94.12 211 TYR B O 1
ATOM 4930 N N . GLY B 1 212 ? -11.953 -34.375 -12.625 1 94.06 212 GLY B N 1
ATOM 4931 C CA . GLY B 1 212 ? -12.453 -35.656 -12.211 1 94.06 212 GLY B CA 1
ATOM 4932 C C . GLY B 1 212 ? -13.18 -35.625 -10.883 1 94.06 212 GLY B C 1
ATOM 4933 O O . GLY B 1 212 ? -13 -36.531 -10.047 1 94.06 212 GLY B O 1
ATOM 4934 N N . THR B 1 213 ? -13.914 -34.562 -10.648 1 92.62 213 THR B N 1
ATOM 4935 C CA . THR B 1 213 ? -14.531 -34.406 -9.336 1 92.62 213 THR B CA 1
ATOM 4936 C C . THR B 1 213 ? -16.016 -34.75 -9.406 1 92.62 213 THR B C 1
ATOM 4938 O O . THR B 1 213 ? -16.672 -34.906 -8.367 1 92.62 213 THR B O 1
ATOM 4941 N N . ASP B 1 214 ? -16.625 -34.969 -10.523 1 87.62 214 ASP B N 1
ATOM 4942 C CA . ASP B 1 214 ? -18.047 -35.281 -10.742 1 87.62 214 ASP B CA 1
ATOM 4943 C C . ASP B 1 214 ? -18.938 -34.188 -10.18 1 87.62 214 ASP B C 1
ATOM 4945 O O . ASP B 1 214 ? -18.922 -33.062 -10.664 1 87.62 214 ASP B O 1
ATOM 4949 N N . ASN B 1 215 ? -19.719 -34.5 -9.031 1 91.44 215 ASN B N 1
ATOM 4950 C CA . ASN B 1 215 ? -20.672 -33.531 -8.469 1 91.44 215 ASN B CA 1
ATOM 4951 C C . ASN B 1 215 ? -20.094 -32.844 -7.242 1 91.44 215 ASN B C 1
ATOM 4953 O O . ASN B 1 215 ? -20.828 -32.562 -6.285 1 91.44 215 ASN B O 1
ATOM 4957 N N . ARG B 1 216 ? -18.797 -32.562 -7.367 1 95.06 216 ARG B N 1
ATOM 4958 C CA . ARG B 1 216 ? -18.141 -31.906 -6.238 1 95.06 216 ARG B CA 1
ATOM 4959 C C . ARG B 1 216 ? -17.734 -30.469 -6.594 1 95.06 216 ARG B C 1
ATOM 4961 O O . ARG B 1 216 ? -17.484 -30.172 -7.762 1 95.06 216 ARG B O 1
ATOM 4968 N N . VAL B 1 217 ? -17.75 -29.641 -5.598 1 96.38 217 VAL B N 1
ATOM 4969 C CA . VAL B 1 217 ? -17.328 -28.266 -5.762 1 96.38 217 VAL B CA 1
ATOM 4970 C C . VAL B 1 217 ? -16.406 -27.844 -4.609 1 96.38 217 VAL B C 1
ATOM 4972 O O . VAL B 1 217 ? -16.438 -28.469 -3.541 1 96.38 217 VAL B O 1
ATOM 4975 N N . THR B 1 218 ? -15.578 -26.859 -4.863 1 95.38 218 THR B N 1
ATOM 4976 C CA . THR B 1 218 ? -14.688 -26.391 -3.809 1 95.38 218 THR B CA 1
ATOM 4977 C C . THR B 1 218 ? -15.422 -25.422 -2.879 1 95.38 218 THR B C 1
ATOM 4979 O O . THR B 1 218 ? -15.086 -25.312 -1.697 1 95.38 218 THR B O 1
ATOM 4982 N N . SER B 1 219 ? -16.359 -24.719 -3.457 1 96.56 219 SER B N 1
ATOM 4983 C CA . SER B 1 219 ? -17.109 -23.766 -2.648 1 96.56 219 SER B CA 1
ATOM 4984 C C . SER B 1 219 ? -18.531 -23.594 -3.178 1 96.56 219 SER B C 1
ATOM 4986 O O . SER B 1 219 ? -18.766 -23.688 -4.383 1 96.56 219 SER B O 1
ATOM 4988 N N . LEU B 1 220 ? -19.406 -23.438 -2.275 1 96.62 220 LEU B N 1
ATOM 4989 C CA . LEU B 1 220 ? -20.781 -23.031 -2.566 1 96.62 220 LEU B CA 1
ATOM 4990 C C . LEU B 1 220 ? -21.047 -21.625 -2.053 1 96.62 220 LEU B C 1
ATOM 4992 O O . LEU B 1 220 ? -21.156 -21.406 -0.844 1 96.62 220 LEU B O 1
ATOM 4996 N N . ILE B 1 221 ? -21.156 -20.703 -2.986 1 97.31 221 ILE B N 1
ATOM 4997 C CA . ILE B 1 221 ? -21.344 -19.297 -2.637 1 97.31 221 ILE B CA 1
ATOM 4998 C C . ILE B 1 221 ? -22.828 -19.047 -2.34 1 97.31 221 ILE B C 1
ATOM 5000 O O . ILE B 1 221 ? -23.703 -19.375 -3.146 1 97.31 221 ILE B O 1
ATOM 5004 N N . ILE B 1 222 ? -23.078 -18.453 -1.216 1 96.88 222 ILE B N 1
ATOM 5005 C CA . ILE B 1 222 ? -24.438 -18.156 -0.797 1 96.88 222 ILE B CA 1
ATOM 5006 C C . ILE B 1 222 ? -24.688 -16.641 -0.881 1 96.88 222 ILE B C 1
ATOM 5008 O O . ILE B 1 222 ? -23.984 -15.859 -0.236 1 96.88 222 ILE B O 1
ATOM 5012 N N . MET B 1 223 ? -25.625 -16.312 -1.671 1 96.06 223 MET B N 1
ATOM 5013 C CA . MET B 1 223 ? -26.016 -14.906 -1.782 1 96.06 223 MET B CA 1
ATOM 5014 C C . MET B 1 223 ? -27.234 -14.609 -0.906 1 96.06 223 MET B C 1
ATOM 5016 O O . MET B 1 223 ? -28.328 -15.125 -1.152 1 96.06 223 MET B O 1
ATOM 5020 N N . PRO B 1 224 ? -27.031 -13.797 0.051 1 96.81 224 PRO B N 1
ATOM 5021 C CA . PRO B 1 224 ? -28.156 -13.477 0.925 1 96.81 224 PRO B CA 1
ATOM 5022 C C . PRO B 1 224 ? -29.172 -12.547 0.265 1 96.81 224 PRO B C 1
ATOM 5024 O O . PRO B 1 224 ? -28.812 -11.734 -0.591 1 96.81 224 PRO B O 1
ATOM 5027 N N . GLU B 1 225 ? -30.391 -12.656 0.682 1 95.12 225 GLU B N 1
ATOM 5028 C CA . GLU B 1 225 ? -31.422 -11.719 0.236 1 95.12 225 GLU B CA 1
ATOM 5029 C C . GLU B 1 225 ? -31.094 -10.289 0.658 1 95.12 225 GLU B C 1
ATOM 5031 O O . GLU B 1 225 ? -31.406 -9.336 -0.054 1 95.12 225 GLU B O 1
ATOM 5036 N N . ASN B 1 226 ? -30.562 -10.25 1.801 1 94.44 226 ASN B N 1
ATOM 5037 C CA . ASN B 1 226 ? -30.125 -8.977 2.352 1 94.44 226 ASN B CA 1
ATOM 5038 C C . ASN B 1 226 ? -28.656 -9.031 2.793 1 94.44 226 ASN B C 1
ATOM 5040 O O . ASN B 1 226 ? -28.359 -9.57 3.859 1 94.44 226 ASN B O 1
ATOM 5044 N N . PRO B 1 227 ? -27.844 -8.359 2.078 1 93.31 227 PRO B N 1
ATOM 5045 C CA . PRO B 1 227 ? -26.422 -8.414 2.396 1 93.31 227 PRO B CA 1
ATOM 5046 C C . PRO B 1 227 ? -26.109 -7.938 3.816 1 93.31 227 PRO B C 1
ATOM 5048 O O . PRO B 1 227 ? -25.125 -8.375 4.418 1 93.31 227 PRO B O 1
ATOM 5051 N N . ALA B 1 228 ? -26.938 -7.109 4.363 1 91.81 228 ALA B N 1
ATOM 5052 C CA . ALA B 1 228 ? -26.719 -6.586 5.707 1 91.81 228 ALA B CA 1
ATOM 5053 C C . ALA B 1 228 ? -26.859 -7.688 6.754 1 91.81 228 ALA B C 1
ATOM 5055 O O . ALA B 1 228 ? -26.328 -7.57 7.863 1 91.81 228 ALA B O 1
ATOM 5056 N N . ARG B 1 229 ? -27.516 -8.812 6.438 1 93.38 229 ARG B N 1
ATOM 5057 C CA . ARG B 1 229 ? -27.766 -9.898 7.379 1 93.38 229 ARG B CA 1
ATOM 5058 C C . ARG B 1 229 ? -26.859 -11.086 7.098 1 93.38 229 ARG B C 1
ATOM 5060 O O . ARG B 1 229 ? -27.219 -12.234 7.398 1 93.38 229 ARG B O 1
ATOM 5067 N N . THR B 1 230 ? -25.734 -10.805 6.453 1 96.5 230 THR B N 1
ATOM 5068 C CA . THR B 1 230 ? -24.797 -11.852 6.062 1 96.5 230 THR B CA 1
ATOM 5069 C C . THR B 1 230 ? -24.297 -12.609 7.289 1 96.5 230 THR B C 1
ATOM 5071 O O . THR B 1 230 ? -24.281 -13.844 7.305 1 96.5 230 THR B O 1
ATOM 5074 N N . GLN B 1 231 ? -23.984 -11.875 8.328 1 96.88 231 GLN B N 1
ATOM 5075 C CA . GLN B 1 231 ? -23.438 -12.508 9.523 1 96.88 231 GLN B CA 1
ATOM 5076 C C . GLN B 1 231 ? -24.484 -13.375 10.219 1 96.88 231 GLN B C 1
ATOM 5078 O O . GLN B 1 231 ? -24.188 -14.484 10.672 1 96.88 231 GLN B O 1
ATOM 5083 N N . GLN B 1 232 ? -25.625 -12.859 10.32 1 96.38 232 GLN B N 1
ATOM 5084 C CA . GLN B 1 232 ? -26.719 -13.594 10.953 1 96.38 232 GLN B CA 1
ATOM 5085 C C . GLN B 1 232 ? -27.031 -14.883 10.188 1 96.38 232 GLN B C 1
ATOM 5087 O O . GLN B 1 232 ? -27.234 -15.93 10.797 1 96.38 232 GLN B O 1
ATOM 5092 N N . LEU B 1 233 ? -27.047 -14.75 8.891 1 96.69 233 LEU B N 1
ATOM 5093 C CA . LEU B 1 233 ? -27.312 -15.922 8.062 1 96.69 233 LEU B CA 1
ATOM 5094 C C . LEU B 1 233 ? -26.203 -16.953 8.195 1 96.69 233 LEU B C 1
ATOM 5096 O O . LEU B 1 233 ? -26.469 -18.156 8.305 1 96.69 233 LEU B O 1
ATOM 5100 N N . ALA B 1 234 ? -24.953 -16.516 8.172 1 97.5 234 ALA B N 1
ATOM 5101 C CA . ALA B 1 234 ? -23.812 -17.406 8.32 1 97.5 234 ALA B CA 1
ATOM 5102 C C . ALA B 1 234 ? -23.891 -18.172 9.641 1 97.5 234 ALA B C 1
ATOM 5104 O O . ALA B 1 234 ? -23.641 -19.391 9.68 1 97.5 234 ALA B O 1
ATOM 5105 N N . GLU B 1 235 ? -24.266 -17.5 10.719 1 96.5 235 GLU B N 1
ATOM 5106 C CA . GLU B 1 235 ? -24.375 -18.125 12.023 1 96.5 235 GLU B CA 1
ATOM 5107 C C . GLU B 1 235 ? -25.5 -19.172 12.039 1 96.5 235 GLU B C 1
ATOM 5109 O O . GLU B 1 235 ? -25.359 -20.219 12.656 1 96.5 235 GLU B O 1
ATOM 5114 N N . SER B 1 236 ? -26.547 -18.828 11.398 1 95.44 236 SER B N 1
ATOM 5115 C CA . SER B 1 236 ? -27.672 -19.75 11.305 1 95.44 236 SER B CA 1
ATOM 5116 C C . SER B 1 236 ? -27.266 -21.016 10.539 1 95.44 236 SER B C 1
ATOM 5118 O O . SER B 1 236 ? -27.625 -22.125 10.938 1 95.44 236 SER B O 1
ATOM 5120 N N . LEU B 1 237 ? -26.562 -20.844 9.453 1 95.94 237 LEU B N 1
ATOM 5121 C CA . LEU B 1 237 ? -26.125 -21.969 8.641 1 95.94 237 LEU B CA 1
ATOM 5122 C C . LEU B 1 237 ? -25.125 -22.844 9.406 1 95.94 237 LEU B C 1
ATOM 5124 O O . LEU B 1 237 ? -25.125 -24.062 9.266 1 95.94 237 LEU B O 1
ATOM 5128 N N . ARG B 1 238 ? -24.25 -22.172 10.164 1 95.69 238 ARG B N 1
ATOM 5129 C CA . ARG B 1 238 ? -23.25 -22.891 10.945 1 95.69 238 ARG B CA 1
ATOM 5130 C C . ARG B 1 23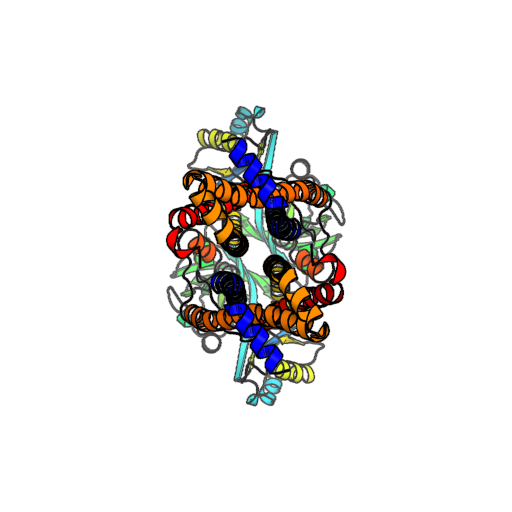8 ? -23.922 -23.828 11.953 1 95.69 238 ARG B C 1
ATOM 5132 O O . ARG B 1 238 ? -23.328 -24.844 12.344 1 95.69 238 ARG B O 1
ATOM 5139 N N . LYS B 1 239 ? -25.109 -23.531 12.359 1 93.44 239 LYS B N 1
ATOM 5140 C CA . LYS B 1 239 ? -25.828 -24.344 13.344 1 93.44 239 LYS B CA 1
ATOM 5141 C C . LYS B 1 239 ? -26.391 -25.609 12.703 1 93.44 239 LYS B C 1
ATOM 5143 O O . LYS B 1 239 ? -26.625 -26.609 13.383 1 93.44 239 LYS B O 1
ATOM 5148 N N . VAL B 1 240 ? -26.547 -25.594 11.414 1 92.12 240 VAL B N 1
ATOM 5149 C CA . VAL B 1 240 ? -27.234 -26.703 10.781 1 92.12 240 VAL B CA 1
ATOM 5150 C C . VAL B 1 240 ? -26.266 -27.516 9.93 1 92.12 240 VAL B C 1
ATOM 5152 O O . VAL B 1 240 ? -26.5 -28.688 9.633 1 92.12 240 VAL B O 1
ATOM 5155 N N . ILE B 1 241 ? -25.234 -26.891 9.469 1 91.69 241 ILE B N 1
ATOM 5156 C CA . ILE B 1 241 ? -24.234 -27.578 8.656 1 91.69 241 ILE B CA 1
ATOM 5157 C C . ILE B 1 241 ? -23.219 -28.266 9.555 1 91.69 241 ILE B C 1
ATOM 5159 O O . ILE B 1 241 ? -22.734 -27.672 10.523 1 91.69 241 ILE B O 1
ATOM 5163 N N . ASP B 1 242 ? -22.906 -29.438 9.32 1 89.31 242 ASP B N 1
ATOM 5164 C CA . ASP B 1 242 ? -22 -30.234 10.141 1 89.31 242 ASP B CA 1
ATOM 5165 C C . ASP B 1 242 ? -20.594 -29.641 10.133 1 89.31 242 ASP B C 1
ATOM 5167 O O . ASP B 1 242 ? -19.891 -29.703 9.125 1 89.31 242 ASP B O 1
ATOM 5171 N N . PRO B 1 243 ? -20.172 -29.188 11.203 1 90.81 243 PRO B N 1
ATOM 5172 C CA . PRO B 1 243 ? -18.859 -28.516 11.281 1 90.81 243 PRO B CA 1
ATOM 5173 C C . PRO B 1 243 ? -17.688 -29.5 11.141 1 90.81 243 PRO B C 1
ATOM 5175 O O . PRO B 1 243 ? -16.547 -29.078 10.969 1 90.81 243 PRO B O 1
ATOM 5178 N N . GLU B 1 244 ? -17.953 -30.688 11.211 1 90.25 244 GLU B N 1
ATOM 5179 C CA . GLU B 1 244 ? -16.891 -31.688 11.07 1 90.25 244 GLU B CA 1
ATOM 5180 C C . GLU B 1 244 ? -16.453 -31.828 9.617 1 90.25 244 GLU B C 1
ATOM 5182 O O . GLU B 1 244 ? -15.305 -32.188 9.344 1 90.25 244 GLU B O 1
ATOM 5187 N N . TRP B 1 245 ? -17.469 -31.453 8.75 1 89.88 245 TRP B N 1
ATOM 5188 C CA . TRP B 1 245 ? -17.172 -31.734 7.352 1 89.88 245 TRP B CA 1
ATOM 5189 C C . TRP B 1 245 ? -17.141 -30.453 6.531 1 89.88 245 TRP B C 1
ATOM 5191 O O . TRP B 1 245 ? -16.531 -30.406 5.461 1 89.88 245 TRP B O 1
ATOM 5201 N N . HIS B 1 246 ? -17.891 -29.516 7.043 1 94 246 HIS B N 1
ATOM 5202 C CA . HIS B 1 246 ? -18.031 -28.297 6.262 1 94 246 HIS B CA 1
ATOM 5203 C C . HIS B 1 246 ? -17.812 -27.062 7.125 1 94 246 HIS B C 1
ATOM 5205 O O . HIS B 1 246 ? -17.922 -27.125 8.352 1 94 246 HIS B O 1
ATOM 5211 N N . ARG B 1 247 ? -17.375 -26.016 6.5 1 95.12 247 ARG B N 1
ATOM 5212 C CA . ARG B 1 247 ? -17.234 -24.719 7.137 1 95.12 247 ARG B CA 1
ATOM 5213 C C . ARG B 1 247 ? -18.016 -23.641 6.391 1 95.12 247 ARG B C 1
ATOM 5215 O O . ARG B 1 247 ? -18.094 -23.672 5.16 1 95.12 247 ARG B O 1
ATOM 5222 N N . VAL B 1 248 ? -18.609 -22.812 7.152 1 96.94 248 VAL B N 1
ATOM 5223 C CA . VAL B 1 248 ? -19.312 -21.656 6.621 1 96.94 248 VAL B CA 1
ATOM 5224 C C . VAL B 1 248 ? -18.484 -20.391 6.883 1 96.94 248 VAL B C 1
ATOM 5226 O O . VAL B 1 248 ? -18.266 -20.016 8.039 1 96.94 248 VAL B O 1
ATOM 5229 N N . LEU B 1 249 ? -18.078 -19.75 5.812 1 97.62 249 LEU B N 1
ATOM 5230 C CA . LEU B 1 249 ? -17.203 -18.594 5.953 1 97.62 249 LEU B CA 1
ATOM 5231 C C . LEU B 1 249 ? -17.828 -17.359 5.32 1 97.62 249 LEU B C 1
ATOM 5233 O O . LEU B 1 249 ? -18.438 -17.453 4.246 1 97.62 249 LEU B O 1
ATOM 5237 N N . THR B 1 250 ? -17.75 -16.297 6.008 1 97.56 250 THR B N 1
ATOM 5238 C CA . THR B 1 250 ? -18.172 -15.016 5.449 1 97.56 250 THR B CA 1
ATOM 5239 C C . THR B 1 250 ? -17.062 -14.391 4.613 1 97.56 250 THR B C 1
ATOM 5241 O O . THR B 1 250 ? -15.914 -14.828 4.668 1 97.56 250 THR B O 1
ATOM 5244 N N . TRP B 1 251 ? -17.453 -13.375 3.855 1 95.38 251 TRP B N 1
ATOM 5245 C CA . TRP B 1 251 ? -16.469 -12.688 3.031 1 95.38 251 TRP B CA 1
ATOM 5246 C C . TRP B 1 251 ? -15.375 -12.062 3.893 1 95.38 251 TRP B C 1
ATOM 5248 O O . TRP B 1 251 ? -14.211 -12 3.484 1 95.38 251 TRP B O 1
ATOM 5258 N N . GLU B 1 252 ? -15.68 -11.641 5.07 1 94.75 252 GLU B N 1
ATOM 5259 C CA . GLU B 1 252 ? -14.703 -11.047 5.973 1 94.75 252 GLU B CA 1
ATOM 5260 C C . GLU B 1 252 ? -13.641 -12.062 6.387 1 94.75 252 GLU B C 1
ATOM 5262 O O . GLU B 1 252 ? -12.453 -11.742 6.457 1 94.75 252 GLU B O 1
ATOM 5267 N N . GLU B 1 253 ? -14.117 -13.227 6.641 1 93.81 253 GLU B N 1
ATOM 5268 C CA . GLU B 1 253 ? -13.195 -14.281 7.043 1 93.81 253 GLU B CA 1
ATOM 5269 C C . GLU B 1 253 ? -12.328 -14.727 5.867 1 93.81 253 GLU B C 1
ATOM 5271 O O . GLU B 1 253 ? -11.148 -15.047 6.047 1 93.81 253 GLU B O 1
ATOM 5276 N N . LEU B 1 254 ? -12.922 -14.758 4.719 1 93.25 254 LEU B N 1
ATOM 5277 C CA . LEU B 1 254 ? -12.211 -15.195 3.52 1 93.25 254 LEU B CA 1
ATOM 5278 C C . LEU B 1 254 ? -11.172 -14.156 3.102 1 93.25 254 LEU B C 1
ATOM 5280 O O . LEU B 1 254 ? -10.156 -14.5 2.5 1 93.25 254 LEU B O 1
ATOM 5284 N N . LEU B 1 255 ? -11.492 -12.922 3.393 1 89.38 255 LEU B N 1
ATOM 5285 C CA . LEU B 1 255 ? -10.594 -11.836 3.012 1 89.38 255 LEU B CA 1
ATOM 5286 C C . LEU B 1 255 ? -9.805 -11.336 4.219 1 89.38 255 LEU B C 1
ATOM 5288 O O . LEU B 1 255 ? -9.398 -10.172 4.258 1 89.38 255 LEU B O 1
ATOM 5292 N N . GLU B 1 256 ? -9.711 -12.086 5.203 1 84.69 256 GLU B N 1
ATOM 5293 C CA . GLU B 1 256 ? -9.094 -11.68 6.457 1 84.69 256 GLU B CA 1
ATOM 5294 C C . GLU B 1 256 ? -7.699 -11.102 6.223 1 84.69 256 GLU B C 1
ATOM 5296 O O . GLU B 1 256 ? -7.336 -10.078 6.805 1 84.69 256 GLU B O 1
ATOM 5301 N N . ASP B 1 257 ? -6.918 -11.711 5.387 1 75.62 257 ASP B N 1
ATOM 5302 C CA . ASP B 1 257 ? -5.562 -11.25 5.113 1 75.62 257 ASP B CA 1
ATOM 5303 C C . ASP B 1 257 ? -5.566 -9.859 4.492 1 75.62 257 ASP B C 1
ATOM 5305 O O . ASP B 1 257 ? -4.777 -8.992 4.883 1 75.62 257 ASP B O 1
ATOM 5309 N N . LEU B 1 258 ? -6.434 -9.703 3.523 1 79 258 LEU B N 1
ATOM 5310 C CA . LEU B 1 258 ? -6.555 -8.391 2.887 1 79 258 LEU B CA 1
ATOM 5311 C C . LEU B 1 258 ? -6.98 -7.336 3.898 1 79 258 LEU B C 1
ATOM 5313 O O . LEU B 1 258 ? -6.445 -6.223 3.902 1 79 258 LEU B O 1
ATOM 5317 N N . LEU B 1 259 ? -7.93 -7.703 4.75 1 84.81 259 LEU B N 1
ATOM 5318 C CA . LEU B 1 259 ? -8.438 -6.77 5.754 1 84.81 259 LEU B CA 1
ATOM 5319 C C . LEU B 1 259 ? -7.344 -6.398 6.75 1 84.81 259 LEU B C 1
ATOM 5321 O O . LEU B 1 259 ? -7.242 -5.242 7.164 1 84.81 259 LEU B O 1
ATOM 5325 N N . ASN B 1 260 ? -6.504 -7.289 7.066 1 76.75 260 ASN B N 1
ATOM 5326 C CA . ASN B 1 260 ? -5.395 -7.004 7.969 1 76.75 260 ASN B CA 1
ATOM 5327 C C . ASN B 1 260 ? -4.367 -6.082 7.316 1 76.75 260 ASN B C 1
ATOM 5329 O O . ASN B 1 260 ? -3.814 -5.199 7.977 1 76.75 260 ASN B O 1
ATOM 5333 N N . LEU B 1 261 ? -4.137 -6.312 6.055 1 72.69 261 LEU B N 1
ATOM 5334 C CA . LEU B 1 261 ? -3.242 -5.426 5.316 1 72.69 261 LEU B CA 1
ATOM 5335 C C . LEU B 1 261 ? -3.797 -4.008 5.273 1 72.69 261 LEU B C 1
ATOM 5337 O O . LEU B 1 261 ? -3.041 -3.037 5.375 1 72.69 261 LEU B O 1
ATOM 5341 N N . MET B 1 262 ? -5.094 -3.961 5.055 1 81.12 262 MET B N 1
ATOM 5342 C CA . MET B 1 262 ? -5.746 -2.654 5.02 1 81.12 262 MET B CA 1
ATOM 5343 C C . MET B 1 262 ? -5.637 -1.956 6.371 1 81.12 262 MET B C 1
ATOM 5345 O O . MET B 1 262 ? -5.426 -0.743 6.434 1 81.12 262 MET B O 1
ATOM 5349 N N . LYS B 1 263 ? -5.746 -2.684 7.422 1 79.94 263 LYS B N 1
ATOM 5350 C CA . LYS B 1 263 ? -5.594 -2.111 8.758 1 79.94 263 LYS B CA 1
ATOM 5351 C C . LYS B 1 263 ? -4.199 -1.521 8.945 1 79.94 263 LYS B C 1
ATOM 5353 O O . LYS B 1 263 ? -4.043 -0.463 9.555 1 79.94 263 LYS B O 1
ATOM 5358 N N . PHE B 1 264 ? -3.271 -2.174 8.453 1 71.44 264 PHE B N 1
ATOM 5359 C CA . PHE B 1 264 ? -1.901 -1.68 8.516 1 71.44 264 PHE B CA 1
ATOM 5360 C C . PHE B 1 264 ? -1.765 -0.368 7.754 1 71.44 264 PHE B C 1
ATOM 5362 O O . PHE B 1 264 ? -1.075 0.549 8.203 1 71.44 264 PHE B O 1
ATOM 5369 N N . ASP B 1 265 ? -2.316 -0.339 6.582 1 75 265 ASP B N 1
ATOM 5370 C CA . ASP B 1 265 ? -2.27 0.875 5.777 1 75 265 ASP B CA 1
ATOM 5371 C C . ASP B 1 265 ? -2.951 2.039 6.492 1 75 265 ASP B C 1
ATOM 5373 O O . ASP B 1 265 ? -2.438 3.16 6.496 1 75 265 ASP B O 1
ATOM 5377 N N . VAL B 1 266 ? -4.023 1.71 7.098 1 81.06 266 VAL B N 1
ATOM 5378 C CA . VAL B 1 266 ? -4.805 2.73 7.789 1 81.06 266 VAL B CA 1
ATOM 5379 C C . VAL B 1 266 ? -4.035 3.229 9.008 1 81.06 266 VAL B C 1
ATOM 5381 O O . VAL B 1 266 ? -4.117 4.406 9.367 1 81.06 266 VAL B O 1
ATOM 5384 N N . ALA B 1 267 ? -3.242 2.395 9.602 1 76.5 267 ALA B N 1
ATOM 5385 C CA . ALA B 1 267 ? -2.412 2.811 10.734 1 76.5 267 ALA B CA 1
ATOM 5386 C C . ALA B 1 267 ? -1.418 3.891 10.312 1 76.5 267 ALA B C 1
ATOM 5388 O O . ALA B 1 267 ? -1.185 4.848 11.047 1 76.5 267 ALA B O 1
ATOM 5389 N N . GLY B 1 268 ? -0.809 3.67 9.164 1 74.31 268 GLY B N 1
ATOM 5390 C CA . GLY B 1 268 ? 0.069 4.703 8.633 1 74.31 268 GLY B CA 1
ATOM 5391 C C . GLY B 1 268 ? -0.625 6.039 8.453 1 74.31 268 GLY B C 1
ATOM 5392 O O . GLY B 1 268 ? -0.076 7.082 8.805 1 74.31 268 GLY B O 1
ATOM 5393 N N . THR B 1 269 ? -1.837 5.977 7.914 1 77.25 269 THR B N 1
ATOM 5394 C CA . THR B 1 269 ? -2.613 7.199 7.727 1 77.25 269 THR B CA 1
ATOM 5395 C C . THR B 1 269 ? -2.943 7.84 9.07 1 77.25 269 THR B C 1
ATOM 5397 O O . THR B 1 269 ? -2.912 9.062 9.203 1 77.25 269 THR B O 1
ATOM 5400 N N . MET B 1 270 ? -3.189 6.984 10.016 1 84.06 270 MET B N 1
ATOM 5401 C CA . MET B 1 270 ? -3.512 7.492 11.352 1 84.06 270 MET B CA 1
ATOM 5402 C C . MET B 1 270 ? -2.32 8.234 11.953 1 84.06 270 MET B C 1
ATOM 5404 O O . MET B 1 270 ? -2.488 9.273 12.594 1 84.06 270 MET B O 1
ATOM 5408 N N . VAL B 1 271 ? -1.168 7.758 11.766 1 81.94 271 VAL B N 1
ATOM 5409 C CA . VAL B 1 271 ? 0.04 8.414 12.258 1 81.94 271 VAL B CA 1
ATOM 5410 C C . VAL B 1 271 ? 0.186 9.789 11.594 1 81.94 271 VAL B C 1
ATOM 5412 O O . VAL B 1 271 ? 0.461 10.781 12.266 1 81.94 271 VAL B O 1
ATOM 5415 N N . MET B 1 272 ? -0.021 9.812 10.328 1 82 272 MET B N 1
ATOM 5416 C CA . MET B 1 272 ? 0.074 11.062 9.586 1 82 272 MET B CA 1
ATOM 5417 C C . MET B 1 272 ? -0.963 12.07 10.086 1 82 272 MET B C 1
ATOM 5419 O O . MET B 1 272 ? -0.667 13.258 10.219 1 82 272 MET B O 1
ATOM 5423 N N . MET B 1 273 ? -2.16 11.578 10.328 1 86.56 273 MET B N 1
ATOM 5424 C CA . MET B 1 273 ? -3.211 12.461 10.836 1 86.56 273 MET B CA 1
ATOM 5425 C C . MET B 1 273 ? -2.854 13 12.219 1 86.56 273 MET B C 1
ATOM 5427 O O . MET B 1 273 ? -3.127 14.164 12.523 1 86.56 273 MET B O 1
ATOM 5431 N N . MET B 1 274 ? -2.256 12.172 12.961 1 87.31 274 MET B N 1
ATOM 5432 C CA . MET B 1 274 ? -1.817 12.609 14.281 1 87.31 274 MET B CA 1
ATOM 5433 C C . MET B 1 274 ? -0.818 13.758 14.172 1 87.31 274 MET B C 1
ATOM 5435 O O . MET B 1 274 ? -0.894 14.727 14.93 1 87.31 274 MET B O 1
ATOM 5439 N N . ILE B 1 275 ? 0.077 13.586 13.219 1 85.44 275 ILE B N 1
ATOM 5440 C CA . ILE B 1 275 ? 1.058 14.641 12.992 1 85.44 275 ILE B CA 1
ATOM 5441 C C . ILE B 1 275 ? 0.344 15.922 12.578 1 85.44 275 ILE B C 1
ATOM 5443 O O . ILE B 1 275 ? 0.643 17 13.102 1 85.44 275 ILE B O 1
ATOM 5447 N N . LEU B 1 276 ? -0.562 15.758 11.672 1 87.38 276 LEU B N 1
ATOM 5448 C CA . LEU B 1 276 ? -1.33 16.906 11.203 1 87.38 276 LEU B CA 1
ATOM 5449 C C . LEU B 1 276 ? -2.049 17.578 12.367 1 87.38 276 LEU B C 1
ATOM 5451 O O . LEU B 1 276 ? -2.039 18.812 12.484 1 87.38 276 LEU B O 1
ATOM 5455 N N . TYR B 1 277 ? -2.578 16.781 13.266 1 89.06 277 TYR B N 1
ATOM 5456 C CA . TYR B 1 277 ? -3.334 17.312 14.398 1 89.06 277 TYR B CA 1
ATOM 5457 C C . TYR B 1 277 ? -2.408 17.984 15.398 1 89.06 277 TYR B C 1
ATOM 5459 O O . TYR B 1 277 ? -2.783 18.984 16.031 1 89.06 277 TYR B O 1
ATOM 5467 N N . ILE B 1 278 ? -1.278 17.453 15.531 1 87.88 278 ILE B N 1
ATOM 5468 C CA . ILE B 1 278 ? -0.298 18.078 16.406 1 87.88 278 ILE B CA 1
ATOM 5469 C C . ILE B 1 278 ? 0.078 19.469 15.875 1 87.88 278 ILE B C 1
ATOM 5471 O O . ILE B 1 278 ? 0.144 20.438 16.625 1 87.88 278 ILE B O 1
ATOM 5475 N N . VAL B 1 279 ? 0.248 19.484 14.586 1 84.31 279 VAL B N 1
ATOM 5476 C CA . VAL B 1 279 ? 0.6 20.75 13.953 1 84.31 279 VAL B CA 1
ATOM 5477 C C . VAL B 1 279 ? -0.546 21.734 14.117 1 84.31 279 VAL B C 1
ATOM 5479 O O . VAL B 1 279 ? -0.318 22.922 14.422 1 84.31 279 VAL B O 1
ATOM 5482 N N . ILE B 1 280 ? -1.712 21.25 13.977 1 85.44 280 ILE B N 1
ATOM 5483 C CA . ILE B 1 280 ? -2.887 22.094 14.164 1 85.44 280 ILE B CA 1
ATOM 5484 C C . ILE B 1 280 ? -2.947 22.578 15.609 1 85.44 280 ILE B C 1
ATOM 5486 O O . ILE B 1 280 ? -3.215 23.766 15.859 1 85.44 280 ILE B O 1
ATOM 5490 N N . ALA B 1 281 ? -2.652 21.672 16.5 1 89.19 281 ALA B N 1
ATOM 5491 C CA . ALA B 1 281 ? -2.697 21.984 17.922 1 89.19 281 ALA B CA 1
ATOM 5492 C C . ALA B 1 281 ? -1.7 23.094 18.266 1 89.19 281 ALA B C 1
ATOM 5494 O O . ALA B 1 281 ? -2.035 24.031 18.984 1 89.19 281 ALA B O 1
ATOM 5495 N N . PHE B 1 282 ? -0.587 23.047 17.734 1 84 282 PHE B N 1
ATOM 5496 C CA . PHE B 1 282 ? 0.437 24.031 18.016 1 84 282 PHE B CA 1
ATOM 5497 C C . PHE B 1 282 ? 0.075 25.375 17.391 1 84 282 PHE B C 1
ATOM 5499 O O . PHE B 1 282 ? 0.339 26.438 17.984 1 84 282 PHE B O 1
ATOM 5506 N N . GLY B 1 283 ? -0.486 25.234 16.188 1 81 283 GLY B N 1
ATOM 5507 C CA . GLY B 1 283 ? -0.957 26.469 15.57 1 81 283 GLY B CA 1
ATOM 5508 C C . GLY B 1 283 ? -2.039 27.156 16.375 1 81 283 GLY B C 1
ATOM 5509 O O . GLY B 1 283 ? -1.985 28.375 16.562 1 81 283 GLY B O 1
ATOM 5510 N N . LEU B 1 284 ? -2.961 26.422 16.875 1 86.44 284 LEU B N 1
ATOM 5511 C CA . LEU B 1 284 ? -4.039 26.969 17.688 1 86.44 284 LEU B CA 1
ATOM 5512 C C . LEU B 1 284 ? -3.502 27.484 19.016 1 86.44 284 LEU B C 1
ATOM 5514 O O . LEU B 1 284 ? -3.926 28.547 19.5 1 86.44 284 LEU B O 1
ATOM 5518 N N . PHE B 1 285 ? -2.607 26.766 19.531 1 86.69 285 PHE B N 1
ATOM 5519 C CA . PHE B 1 285 ? -1.999 27.156 20.797 1 86.69 285 PHE B CA 1
ATOM 5520 C C . PHE B 1 285 ? -1.273 28.5 20.641 1 86.69 285 PHE B C 1
ATOM 5522 O O . PHE B 1 285 ? -1.362 29.359 21.516 1 86.69 285 PHE B O 1
ATOM 5529 N N . GLY B 1 286 ? -0.602 28.562 19.562 1 82.12 286 GLY B N 1
ATOM 5530 C CA . GLY B 1 286 ? 0.078 29.828 19.297 1 82.12 286 GLY B CA 1
ATOM 5531 C C . GLY B 1 286 ? -0.868 31 19.203 1 82.12 286 GLY B C 1
ATOM 5532 O O . GLY B 1 286 ? -0.586 32.094 19.734 1 82.12 286 GLY B O 1
ATOM 5533 N N . THR B 1 287 ? -1.933 30.828 18.609 1 80.88 287 THR B N 1
ATOM 5534 C CA . THR B 1 287 ? -2.924 31.875 18.438 1 80.88 287 THR B CA 1
ATOM 5535 C C . THR B 1 287 ? -3.541 32.25 19.781 1 80.88 287 THR B C 1
ATOM 5537 O O . THR B 1 287 ? -3.68 33.438 20.094 1 80.88 287 THR B O 1
ATOM 5540 N N . ILE B 1 288 ? -3.822 31.297 20.562 1 85.31 288 ILE B N 1
ATOM 5541 C CA . ILE B 1 288 ? -4.461 31.531 21.859 1 85.31 288 ILE B CA 1
ATOM 5542 C C . ILE B 1 288 ? -3.471 32.219 22.797 1 85.31 288 ILE B C 1
ATOM 5544 O O . ILE B 1 288 ? -3.842 33.125 23.562 1 85.31 288 ILE B O 1
ATOM 5548 N N . LEU B 1 289 ? -2.311 31.812 22.75 1 83.62 289 LEU B N 1
ATOM 5549 C CA . LEU B 1 289 ? -1.284 32.406 23.594 1 83.62 289 LEU B CA 1
ATOM 5550 C C . LEU B 1 289 ? -1.093 33.875 23.25 1 83.62 289 LEU B C 1
ATOM 5552 O O . LEU B 1 289 ? -0.97 34.719 24.141 1 83.62 289 LEU B O 1
ATOM 5556 N N . THR B 1 290 ? -1.071 34.156 22.047 1 78.56 290 THR B N 1
ATOM 5557 C CA . THR B 1 290 ? -0.891 35.531 21.609 1 78.56 290 THR B CA 1
ATOM 5558 C C . THR B 1 290 ? -2.074 36.406 22.031 1 78.56 290 THR B C 1
ATOM 5560 O O . THR B 1 290 ? -1.896 37.562 22.438 1 78.56 290 THR B O 1
ATOM 5563 N N . MET B 1 291 ? -3.189 35.812 22 1 82.25 291 MET B N 1
ATOM 5564 C CA . MET B 1 291 ? -4.375 36.531 22.453 1 82.25 291 MET B CA 1
ATOM 5565 C C . MET B 1 291 ? -4.293 36.844 23.938 1 82.25 291 MET B C 1
ATOM 5567 O O . MET B 1 291 ? -4.711 37.938 24.375 1 82.25 291 MET B O 1
ATOM 5571 N N . LEU B 1 292 ? -3.711 36.031 24.641 1 83.38 292 LEU B N 1
ATOM 5572 C CA . LEU B 1 292 ? -3.566 36.219 26.078 1 83.38 292 LEU B CA 1
ATOM 5573 C C . LEU B 1 292 ? -2.525 37.281 26.391 1 83.38 292 LEU B C 1
ATOM 5575 O O . LEU B 1 292 ? -2.721 38.094 27.281 1 83.38 292 LEU B O 1
ATOM 5579 N N . ILE B 1 293 ? -1.53 37.219 25.625 1 79.19 293 ILE B N 1
ATOM 5580 C CA . ILE B 1 293 ? -0.45 38.188 25.844 1 79.19 293 ILE B CA 1
ATOM 5581 C C . ILE B 1 293 ? -0.92 39.594 25.484 1 79.19 293 ILE B C 1
ATOM 5583 O O . ILE B 1 293 ? -0.623 40.562 26.188 1 79.19 293 ILE B O 1
ATOM 5587 N N . GLU B 1 294 ? -1.669 39.688 24.484 1 77.25 294 GLU B N 1
ATOM 5588 C CA . GLU B 1 294 ? -2.164 40.969 24 1 77.25 294 GLU B CA 1
ATOM 5589 C C . GLU B 1 294 ? -3.168 41.562 24.984 1 77.25 294 GLU B C 1
ATOM 5591 O O . GLU B 1 294 ? -3.287 42.781 25.094 1 77.25 294 GLU B O 1
ATOM 5596 N N . ARG B 1 295 ? -3.793 40.688 25.734 1 81.81 295 ARG B N 1
ATOM 5597 C CA . ARG B 1 295 ? -4.875 41.188 26.578 1 81.81 295 ARG B CA 1
ATOM 5598 C C . ARG B 1 295 ? -4.469 41.188 28.047 1 81.81 295 ARG B C 1
ATOM 5600 O O . ARG B 1 295 ? -5.312 41.344 28.938 1 81.81 295 ARG B O 1
ATOM 5607 N N . ARG B 1 296 ? -3.316 41 28.219 1 82.81 296 ARG B N 1
ATOM 5608 C CA . ARG B 1 296 ? -2.848 40.906 29.609 1 82.81 296 ARG B CA 1
ATOM 5609 C C . ARG B 1 296 ? -3.199 42.188 30.375 1 82.81 296 ARG B C 1
ATOM 5611 O O . ARG B 1 296 ? -3.654 42.125 31.531 1 82.81 296 ARG B O 1
ATOM 5618 N N . LYS B 1 297 ? -2.951 43.344 29.75 1 79.69 297 LYS B N 1
ATOM 5619 C CA . LYS B 1 297 ? -3.232 44.625 30.406 1 79.69 297 LYS B CA 1
ATOM 5620 C C . LYS B 1 297 ? -4.734 44.812 30.594 1 79.69 297 LYS B C 1
ATOM 5622 O O . LYS B 1 297 ? -5.168 45.375 31.625 1 79.69 297 LYS B O 1
ATOM 5627 N N . GLU B 1 298 ? -5.375 44.344 29.594 1 82.5 298 GLU B N 1
ATOM 5628 C CA . GLU B 1 298 ? -6.828 44.438 29.688 1 82.5 298 GLU B CA 1
ATOM 5629 C C . GLU B 1 298 ? -7.352 43.594 30.844 1 82.5 298 GLU B C 1
ATOM 5631 O O . GLU B 1 298 ? -8.289 43.969 31.531 1 82.5 298 GLU B O 1
ATOM 5636 N N . PHE B 1 299 ? -6.758 42.469 31.109 1 86.19 299 PHE B N 1
ATOM 5637 C CA . PHE B 1 299 ? -7.184 41.562 32.188 1 86.19 299 PHE B CA 1
ATOM 5638 C C . PHE B 1 299 ? -6.887 42.188 33.531 1 86.19 299 PHE B C 1
ATOM 5640 O O . PHE B 1 299 ? -7.719 42.094 34.438 1 86.19 299 PHE B O 1
ATOM 5647 N N . ALA B 1 300 ? -5.75 42.781 33.562 1 81.88 300 ALA B N 1
ATOM 5648 C CA . ALA B 1 300 ? -5.371 43.438 34.812 1 81.88 300 ALA B CA 1
ATOM 5649 C C . ALA B 1 300 ? -6.34 44.531 35.188 1 81.88 300 ALA B C 1
ATOM 5651 O O . ALA B 1 300 ? -6.719 44.688 36.344 1 81.88 300 ALA B O 1
ATOM 5652 N N . LEU B 1 301 ? -6.703 45.312 34.125 1 84.38 301 LEU B N 1
ATOM 5653 C CA . LEU B 1 301 ? -7.664 46.375 34.312 1 84.38 301 LEU B CA 1
ATOM 5654 C C . LEU B 1 301 ? -9.016 45.844 34.75 1 84.38 301 LEU B C 1
ATOM 5656 O O . LEU B 1 301 ? -9.664 46.406 35.656 1 84.38 301 LEU B O 1
ATOM 5660 N N . LEU B 1 302 ? -9.406 44.75 34.25 1 85.44 302 LEU B N 1
ATOM 5661 C CA . LEU B 1 302 ? -10.688 44.125 34.594 1 85.44 302 LEU B CA 1
ATOM 5662 C C . LEU B 1 302 ? -10.672 43.562 36 1 85.44 302 LEU B C 1
ATOM 5664 O O . LEU B 1 302 ? -11.68 43.656 36.719 1 85.44 302 LEU B O 1
ATOM 5668 N N . PHE B 1 303 ? -9.562 43.094 36.375 1 87.25 303 PHE B N 1
ATOM 5669 C CA . PHE B 1 303 ? -9.438 42.531 37.719 1 87.25 303 PHE B CA 1
ATOM 5670 C C . PHE B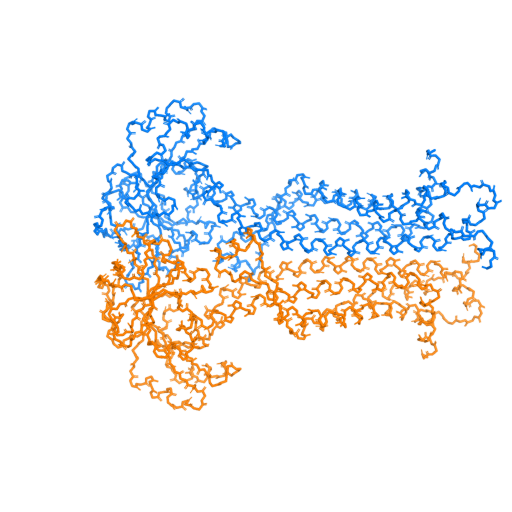 1 303 ? -9.484 43.656 38.75 1 87.25 303 PHE B C 1
ATOM 5672 O O . PHE B 1 303 ? -10.078 43.5 39.844 1 87.25 303 PHE B O 1
ATOM 5679 N N . SER B 1 304 ? -8.875 44.781 38.344 1 85.19 304 SER B N 1
ATOM 5680 C CA . SER B 1 304 ? -8.859 45.938 39.25 1 85.19 304 SER B CA 1
ATOM 5681 C C . SER B 1 304 ? -10.25 46.531 39.375 1 85.19 304 SER B C 1
ATOM 5683 O O . SER B 1 304 ? -10.562 47.156 40.406 1 85.19 304 SER B O 1
ATOM 5685 N N . LEU B 1 305 ? -11.102 46.312 38.375 1 87.56 305 LEU B N 1
ATOM 5686 C CA . LEU B 1 305 ? -12.477 46.812 38.406 1 87.56 305 LEU B CA 1
ATOM 5687 C C . LEU B 1 305 ? -13.406 45.812 39.094 1 87.56 305 LEU B C 1
ATOM 5689 O O . LEU B 1 305 ? -14.609 46.062 39.188 1 87.56 305 LEU B O 1
ATOM 5693 N N . GLY B 1 306 ? -12.875 44.625 39.5 1 84.12 306 GLY B N 1
ATOM 5694 C CA . GLY B 1 306 ? -13.648 43.719 40.344 1 84.12 306 GLY B CA 1
ATOM 5695 C C . GLY B 1 306 ? -14.141 42.5 39.594 1 84.12 306 GLY B C 1
ATOM 5696 O O . GLY B 1 306 ? -14.867 41.688 40.156 1 84.12 306 GLY B O 1
ATOM 5697 N N . MET B 1 307 ? -13.766 42.375 38.406 1 86.44 307 MET B N 1
ATOM 5698 C CA . MET B 1 307 ? -14.195 41.188 37.656 1 86.44 307 MET B CA 1
ATOM 5699 C C . MET B 1 307 ? -13.5 39.969 38.188 1 86.44 307 MET B C 1
ATOM 5701 O O . MET B 1 307 ? -12.312 40 38.5 1 86.44 307 MET B O 1
ATOM 5705 N N . LYS B 1 308 ? -14.242 38.875 38.375 1 91.31 308 LYS B N 1
ATOM 5706 C CA . LYS B 1 308 ? -13.695 37.625 38.875 1 91.31 308 LYS B CA 1
ATOM 5707 C C . LYS B 1 308 ? -12.82 36.938 37.812 1 91.31 308 LYS B C 1
ATOM 5709 O O . LYS B 1 308 ? -13.125 36.969 36.625 1 91.31 308 LYS B O 1
ATOM 5714 N N . ARG B 1 309 ? -11.789 36.375 38.344 1 89.94 309 ARG B N 1
ATOM 5715 C CA . ARG B 1 309 ? -10.836 35.656 37.469 1 89.94 309 ARG B CA 1
ATOM 5716 C C . ARG B 1 309 ? -11.523 34.531 36.719 1 89.94 309 ARG B C 1
ATOM 5718 O O . ARG B 1 309 ? -11.203 34.281 35.562 1 89.94 309 ARG B O 1
ATOM 5725 N N . ALA B 1 310 ? -12.477 33.938 37.312 1 91.5 310 ALA B N 1
ATOM 5726 C CA . ALA B 1 310 ? -13.188 32.844 36.688 1 91.5 310 ALA B CA 1
ATOM 5727 C C . ALA B 1 310 ? -13.961 33.281 35.469 1 91.5 310 ALA B C 1
ATOM 5729 O O . ALA B 1 310 ? -14.062 32.562 34.469 1 91.5 310 ALA B O 1
ATOM 5730 N N . GLN B 1 311 ? -14.438 34.5 35.5 1 91.69 311 GLN B N 1
ATOM 5731 C CA . GLN B 1 311 ? -15.211 35 34.375 1 91.69 311 GLN B CA 1
ATOM 5732 C C . GLN B 1 311 ? -14.32 35.281 33.188 1 91.69 311 GLN B C 1
ATOM 5734 O O . GLN B 1 311 ? -14.68 34.969 32.062 1 91.69 311 GLN B O 1
ATOM 5739 N N . VAL B 1 312 ? -13.203 35.812 33.5 1 89.88 312 VAL B N 1
ATOM 5740 C CA . VAL B 1 312 ? -12.266 36.125 32.438 1 89.88 312 VAL B CA 1
ATOM 5741 C C . VAL B 1 312 ? -11.734 34.812 31.828 1 89.88 312 VAL B C 1
ATOM 5743 O O . VAL B 1 312 ? -11.617 34.688 30.609 1 89.88 312 VAL B O 1
ATOM 5746 N N . ALA B 1 313 ? -11.484 33.875 32.719 1 91.44 313 ALA B N 1
ATOM 5747 C CA . ALA B 1 313 ? -10.992 32.562 32.25 1 91.44 313 ALA B CA 1
ATOM 5748 C C . ALA B 1 313 ? -12.008 31.875 31.375 1 91.44 313 ALA B C 1
ATOM 5750 O O . ALA B 1 313 ? -11.648 31.266 30.359 1 91.44 313 ALA B O 1
ATOM 5751 N N . ILE B 1 314 ? -13.203 31.938 31.719 1 92.5 314 ILE B N 1
ATOM 5752 C CA . ILE B 1 314 ? -14.273 31.297 30.953 1 92.5 314 ILE B CA 1
ATOM 5753 C C . ILE B 1 314 ? -14.406 31.953 29.594 1 92.5 314 ILE B C 1
ATOM 5755 O O . ILE B 1 314 ? -14.648 31.266 28.594 1 92.5 314 ILE B O 1
ATOM 5759 N N . VAL B 1 315 ? -14.227 33.219 29.562 1 91 315 VAL B N 1
ATOM 5760 C CA . VAL B 1 315 ? -14.312 33.938 28.297 1 91 315 VAL B CA 1
ATOM 5761 C C . VAL B 1 315 ? -13.188 33.5 27.375 1 91 315 VAL B C 1
ATOM 5763 O O . VAL B 1 315 ? -13.422 33.219 26.188 1 91 315 VAL B O 1
ATOM 5766 N N . CYS B 1 316 ? -12.047 33.375 27.938 1 90.81 316 CYS B N 1
ATOM 5767 C CA . CYS B 1 316 ? -10.906 32.969 27.141 1 90.81 316 CYS B CA 1
ATOM 5768 C C . CYS B 1 316 ? -11.062 31.531 26.672 1 90.81 316 CYS B C 1
ATOM 5770 O O . CYS B 1 316 ? -10.68 31.188 25.547 1 90.81 316 CYS B O 1
ATOM 5772 N N . PHE B 1 317 ? -11.578 30.766 27.484 1 92.31 317 PHE B N 1
ATOM 5773 C CA . PHE B 1 317 ? -11.82 29.359 27.156 1 92.31 317 PHE B CA 1
ATOM 5774 C C . PHE B 1 317 ? -12.773 29.25 25.984 1 92.31 317 PHE B C 1
ATOM 5776 O O . PHE B 1 317 ? -12.508 28.516 25.016 1 92.31 317 PHE B O 1
ATOM 5783 N N . PHE B 1 318 ? -13.797 29.984 26.016 1 93.56 318 PHE B N 1
ATOM 5784 C CA . PHE B 1 318 ? -14.805 29.891 24.969 1 93.56 318 PHE B CA 1
ATOM 5785 C C . PHE B 1 318 ? -14.328 30.594 23.703 1 93.56 318 PHE B C 1
ATOM 5787 O O . PHE B 1 318 ? -14.742 30.219 22.594 1 93.56 318 PHE B O 1
ATOM 5794 N N . GLU B 1 319 ? -13.445 31.484 23.812 1 91.25 319 GLU B N 1
ATOM 5795 C CA . GLU B 1 319 ? -12.828 32.062 22.625 1 91.25 319 GLU B CA 1
ATOM 5796 C C . GLU B 1 319 ? -12.055 31 21.844 1 91.25 319 GLU B C 1
ATOM 5798 O O . GLU B 1 319 ? -12.188 30.922 20.609 1 91.25 319 GLU B O 1
ATOM 5803 N N . ALA B 1 320 ? -11.328 30.25 22.625 1 89.56 320 ALA B N 1
ATOM 5804 C CA . ALA B 1 320 ? -10.562 29.172 22 1 89.56 320 ALA B CA 1
ATOM 5805 C C . ALA B 1 320 ? -11.492 28.141 21.359 1 89.56 320 ALA B C 1
ATOM 5807 O O . ALA B 1 320 ? -11.227 27.672 20.25 1 89.56 320 ALA B O 1
ATOM 5808 N N . LEU B 1 321 ? -12.508 27.844 21.984 1 93.31 321 LEU B N 1
ATOM 5809 C CA . LEU B 1 321 ? -13.453 26.859 21.5 1 93.31 321 LEU B CA 1
ATOM 5810 C C . LEU B 1 321 ? -14.203 27.359 20.281 1 93.31 321 LEU B C 1
ATOM 5812 O O . LEU B 1 321 ? -14.414 26.625 19.312 1 93.31 321 LEU B O 1
ATOM 5816 N N . PHE B 1 322 ? -14.539 28.641 20.328 1 94.12 322 PHE B N 1
ATOM 5817 C CA . PHE B 1 322 ? -15.328 29.219 19.234 1 94.12 322 PHE B CA 1
ATOM 5818 C C . PHE B 1 322 ? -14.516 29.312 17.953 1 94.12 322 PHE B C 1
ATOM 5820 O O . PHE B 1 322 ? -15.023 29.047 16.875 1 94.12 322 PHE B O 1
ATOM 5827 N N . ILE B 1 323 ? -13.312 29.703 18.125 1 90.94 323 ILE B N 1
ATOM 5828 C CA . ILE B 1 323 ? -12.484 29.859 16.938 1 90.94 323 ILE B CA 1
ATOM 5829 C C . ILE B 1 323 ? -12.266 28.5 16.281 1 90.94 323 ILE B C 1
ATOM 5831 O O . ILE B 1 323 ? -12.328 28.375 15.047 1 90.94 323 ILE B O 1
ATOM 5835 N N . SER B 1 324 ? -12 27.531 17.016 1 91.12 324 SER B N 1
ATOM 5836 C CA . SER B 1 324 ? -11.789 26.172 16.5 1 91.12 324 SER B CA 1
ATOM 5837 C C . SER B 1 324 ? -13.078 25.594 15.93 1 91.12 324 SER B C 1
ATOM 5839 O O . SER B 1 324 ? -13.07 24.953 14.875 1 91.12 324 SER B O 1
ATOM 5841 N N . MET B 1 325 ? -14.133 25.781 16.625 1 93.94 325 MET B N 1
ATOM 5842 C CA . MET B 1 325 ? -15.422 25.266 16.188 1 93.94 325 MET B CA 1
ATOM 5843 C C . MET B 1 325 ? -15.844 25.891 14.867 1 93.94 325 MET B C 1
ATOM 5845 O O . MET B 1 325 ? -16.438 25.219 14.016 1 93.94 325 MET B O 1
ATOM 5849 N N . ALA B 1 326 ? -15.617 27.172 14.805 1 94.81 326 ALA B N 1
ATOM 5850 C CA . ALA B 1 326 ? -15.938 27.844 13.547 1 94.81 326 ALA B CA 1
ATOM 5851 C C . ALA B 1 326 ? -15.148 27.234 12.391 1 94.81 326 ALA B C 1
ATOM 5853 O O . ALA B 1 326 ? -15.703 27 11.312 1 94.81 326 ALA B O 1
ATOM 5854 N N . GLY B 1 327 ? -13.898 27 12.609 1 93.88 327 GLY B N 1
ATOM 5855 C CA . GLY B 1 327 ? -13.07 26.375 11.586 1 93.88 327 GLY B CA 1
ATOM 5856 C C . GLY B 1 327 ? -13.516 24.969 11.234 1 93.88 327 GLY B C 1
ATOM 5857 O O . GLY B 1 327 ? -13.578 24.625 10.055 1 93.88 327 GLY B O 1
ATOM 5858 N N . VAL B 1 328 ? -13.875 24.234 12.234 1 94.56 328 VAL B N 1
ATOM 5859 C CA . VAL B 1 328 ? -14.266 22.844 12.039 1 94.56 328 VAL B CA 1
ATOM 5860 C C . VAL B 1 328 ? -15.609 22.781 11.32 1 94.56 328 VAL B C 1
ATOM 5862 O O . VAL B 1 328 ? -15.781 22.016 10.375 1 94.56 328 VAL B O 1
ATOM 5865 N N . ILE B 1 329 ? -16.531 23.609 11.797 1 95.56 329 ILE B N 1
ATOM 5866 C CA . ILE B 1 329 ? -17.875 23.609 11.219 1 95.56 329 ILE B CA 1
ATOM 5867 C C . ILE B 1 329 ? -17.797 24.031 9.75 1 95.56 329 ILE B C 1
ATOM 5869 O O . ILE B 1 329 ? -18.375 23.375 8.883 1 95.56 329 ILE B O 1
ATOM 5873 N N . LEU B 1 330 ? -17.094 25.062 9.516 1 96.19 330 LEU B N 1
ATOM 5874 C CA . LEU B 1 330 ? -16.938 25.516 8.141 1 96.19 330 LEU B CA 1
ATOM 5875 C C . LEU B 1 330 ? -16.188 24.5 7.305 1 96.19 330 LEU B C 1
ATOM 5877 O O . LEU B 1 330 ? -16.531 24.266 6.137 1 96.19 330 LEU B O 1
ATOM 5881 N N . GLY B 1 331 ? -15.188 23.953 7.891 1 94.75 331 GLY B N 1
ATOM 5882 C CA . GLY B 1 331 ? -14.453 22.906 7.203 1 94.75 331 GLY B CA 1
ATOM 5883 C C . GLY B 1 331 ? -15.312 21.719 6.824 1 94.75 331 GLY B C 1
ATOM 5884 O O . GLY B 1 331 ? -15.234 21.219 5.699 1 94.75 331 GLY B O 1
ATOM 5885 N N . ILE B 1 332 ? -16.172 21.328 7.719 1 95.69 332 ILE B N 1
ATOM 5886 C CA . ILE B 1 332 ? -17.031 20.172 7.488 1 95.69 332 ILE B CA 1
ATOM 5887 C C . ILE B 1 332 ? -18.109 20.531 6.457 1 95.69 332 ILE B C 1
ATOM 5889 O O . ILE B 1 332 ? -18.391 19.75 5.555 1 95.69 332 ILE B O 1
ATOM 5893 N N . ILE B 1 333 ? -18.641 21.688 6.602 1 96.38 333 ILE B N 1
ATOM 5894 C CA . ILE B 1 333 ? -19.688 22.141 5.691 1 96.38 333 ILE B CA 1
ATOM 5895 C C . ILE B 1 333 ? -19.156 22.172 4.262 1 96.38 333 ILE B C 1
ATOM 5897 O O . ILE B 1 333 ? -19.844 21.766 3.326 1 96.38 333 ILE B O 1
ATOM 5901 N N . ILE B 1 334 ? -17.969 22.594 4.133 1 96.44 334 ILE B N 1
ATOM 5902 C CA . ILE B 1 334 ? -17.375 22.672 2.803 1 96.44 334 ILE B CA 1
ATOM 5903 C C . ILE B 1 334 ? -16.953 21.281 2.338 1 96.44 334 ILE B C 1
ATOM 5905 O O . ILE B 1 334 ? -17.031 20.969 1.147 1 96.44 334 ILE B O 1
ATOM 5909 N N . SER B 1 335 ? -16.547 20.469 3.254 1 96.31 335 SER B N 1
ATOM 5910 C CA . SER B 1 335 ? -16.078 19.125 2.904 1 96.31 335 SER B CA 1
ATOM 5911 C C . SER B 1 335 ? -17.203 18.266 2.369 1 96.31 335 SER B C 1
ATOM 5913 O O . SER B 1 335 ? -16.984 17.406 1.503 1 96.31 335 SER B O 1
ATOM 5915 N N . ILE B 1 336 ? -18.422 18.438 2.842 1 95.94 336 ILE B N 1
ATOM 5916 C CA . ILE B 1 336 ? -19.547 17.578 2.5 1 95.94 336 ILE B CA 1
ATOM 5917 C C . ILE B 1 336 ? -19.844 17.688 1.006 1 95.94 336 ILE B C 1
ATOM 5919 O O . ILE B 1 336 ? -19.844 16.688 0.294 1 95.94 336 ILE B O 1
ATOM 5923 N N . PRO B 1 337 ? -20.031 18.906 0.479 1 95.56 337 PRO B N 1
ATOM 5924 C CA . PRO B 1 337 ? -20.281 18.969 -0.961 1 95.56 337 PRO B CA 1
ATOM 5925 C C . PRO B 1 337 ? -19.078 18.547 -1.801 1 95.56 337 PRO B C 1
ATOM 5927 O O . PRO B 1 337 ? -19.25 18 -2.891 1 95.56 337 PRO B O 1
ATOM 5930 N N . VAL B 1 338 ? -17.922 18.797 -1.373 1 94.94 338 VAL B N 1
ATOM 5931 C CA . VAL B 1 338 ? -16.734 18.422 -2.119 1 94.94 338 VAL B CA 1
ATOM 5932 C C . VAL B 1 338 ? -16.625 16.891 -2.184 1 94.94 338 VAL B C 1
ATOM 5934 O O . VAL B 1 338 ? -16.375 16.328 -3.252 1 94.94 338 VAL B O 1
ATOM 5937 N N . VAL B 1 339 ? -16.781 16.219 -1.08 1 95.25 339 VAL B N 1
ATOM 5938 C CA . VAL B 1 339 ? -16.734 14.766 -1.017 1 95.25 339 VAL B CA 1
ATOM 5939 C C . VAL B 1 339 ? -17.859 14.172 -1.858 1 95.25 339 VAL B C 1
ATOM 5941 O O . VAL B 1 339 ? -17.672 13.188 -2.576 1 95.25 339 VAL B O 1
ATOM 5944 N N . ALA B 1 340 ? -19.031 14.805 -1.734 1 94 340 ALA B N 1
ATOM 5945 C CA . ALA B 1 340 ? -20.172 14.32 -2.514 1 94 340 ALA B CA 1
ATOM 5946 C C . ALA B 1 340 ? -19.891 14.422 -4.012 1 94 340 ALA B C 1
ATOM 5948 O O . ALA B 1 340 ? -20.266 13.531 -4.777 1 94 340 ALA B O 1
ATOM 5949 N N . TRP B 1 341 ? -19.281 15.492 -4.355 1 93.12 341 TRP B N 1
ATOM 5950 C CA . TRP B 1 341 ? -18.922 15.672 -5.758 1 93.12 341 TRP B CA 1
ATOM 5951 C C . TRP B 1 341 ? -17.969 14.578 -6.219 1 93.12 341 TRP B C 1
ATOM 5953 O O . TRP B 1 341 ? -18.188 13.945 -7.254 1 93.12 341 TRP B O 1
ATOM 5963 N N . PHE B 1 342 ? -16.984 14.289 -5.449 1 91.62 342 PHE B N 1
ATOM 5964 C CA . PHE B 1 342 ? -15.969 13.312 -5.824 1 91.62 342 PHE B CA 1
ATOM 5965 C C . PHE B 1 342 ? -16.516 11.891 -5.68 1 91.62 342 PHE B C 1
ATOM 5967 O O . PHE B 1 342 ? -16.016 10.969 -6.324 1 91.62 342 PHE B O 1
ATOM 5974 N N . TYR B 1 343 ? -17.438 11.742 -4.84 1 90.06 343 TYR B N 1
ATOM 5975 C CA . TYR B 1 343 ? -18.094 10.445 -4.695 1 90.06 343 TYR B CA 1
ATOM 5976 C C . TYR B 1 343 ? -18.781 10.031 -5.992 1 90.06 343 TYR B C 1
ATOM 5978 O O . TYR B 1 343 ? -18.688 8.867 -6.402 1 90.06 343 TYR B O 1
ATOM 5986 N N . HIS B 1 344 ? -19.391 10.984 -6.613 1 89.25 344 HIS B N 1
ATOM 5987 C CA . HIS B 1 344 ? -20.109 10.688 -7.844 1 89.25 344 HIS B CA 1
ATOM 5988 C C . HIS B 1 344 ? -19.219 10.859 -9.07 1 89.25 344 HIS B C 1
ATOM 5990 O O . HIS B 1 344 ? -19.5 10.297 -10.125 1 89.25 344 HIS B O 1
ATOM 5996 N N . HIS B 1 345 ? -18.188 11.688 -8.867 1 86.88 345 HIS B N 1
ATOM 5997 C CA . HIS B 1 345 ? -17.234 11.922 -9.953 1 86.88 345 HIS B CA 1
ATOM 5998 C C . HIS B 1 345 ? -15.805 11.633 -9.508 1 86.88 345 HIS B C 1
ATOM 6000 O O . HIS B 1 345 ? -15 12.555 -9.336 1 86.88 345 HIS B O 1
ATOM 6006 N N . PRO B 1 346 ? -15.484 10.352 -9.477 1 80.75 346 PRO B N 1
ATOM 6007 C CA . PRO B 1 346 ? -14.133 10.016 -9.016 1 80.75 346 PRO B CA 1
ATOM 6008 C C . PRO B 1 346 ? -13.047 10.578 -9.93 1 80.75 346 PRO B C 1
ATOM 6010 O O . PRO B 1 346 ? -13.281 10.773 -11.125 1 80.75 346 PRO B O 1
ATOM 6013 N N . ILE B 1 347 ? -11.922 10.945 -9.398 1 77.12 347 ILE B N 1
ATOM 6014 C CA . ILE B 1 347 ? -10.812 11.562 -10.125 1 77.12 347 ILE B CA 1
ATOM 6015 C C . ILE B 1 347 ? -10.086 10.508 -10.953 1 77.12 347 ILE B C 1
ATOM 6017 O O . ILE B 1 347 ? -9.531 9.555 -10.414 1 77.12 347 ILE B O 1
ATOM 6021 N N . PRO B 1 348 ? -10.133 10.711 -12.273 1 74.75 348 PRO B N 1
ATOM 6022 C CA . PRO B 1 348 ? -9.391 9.766 -13.109 1 74.75 348 PRO B CA 1
ATOM 6023 C C . PRO B 1 348 ? -7.879 9.93 -12.984 1 74.75 348 PRO B C 1
ATOM 6025 O O . PRO B 1 348 ? -7.387 11.055 -12.859 1 74.75 348 PRO B O 1
ATOM 6028 N N . LEU B 1 349 ? -7.207 8.867 -12.703 1 72.44 349 LEU B N 1
ATOM 6029 C CA . LEU B 1 349 ? -5.75 8.922 -12.68 1 72.44 349 LEU B CA 1
ATOM 6030 C C . LEU B 1 349 ? -5.184 8.898 -14.094 1 72.44 349 LEU B C 1
ATOM 6032 O O . LEU B 1 349 ? -5.746 8.266 -14.984 1 72.44 349 LEU B O 1
ATOM 6036 N N . SER B 1 350 ? -4.371 9.914 -14.469 1 64.69 350 SER B N 1
ATOM 6037 C CA . SER B 1 350 ? -3.832 9.969 -15.82 1 64.69 350 SER B CA 1
ATOM 6038 C C . SER B 1 350 ? -2.336 9.664 -15.836 1 64.69 350 SER B C 1
ATOM 6040 O O . SER B 1 350 ? -1.699 9.617 -14.781 1 64.69 350 SER B O 1
ATOM 6042 N N . GLY B 1 351 ? -1.885 9.289 -17 1 60.75 351 GLY B N 1
ATOM 6043 C CA . GLY B 1 351 ? -0.466 9.133 -17.281 1 60.75 351 GLY B CA 1
ATOM 6044 C C . GLY B 1 351 ? 0.106 7.836 -16.734 1 60.75 351 GLY B C 1
ATOM 6045 O O . GLY B 1 351 ? -0.559 6.797 -16.766 1 60.75 351 GLY B O 1
ATOM 6046 N N . ASP B 1 352 ? 1.324 8.016 -16.281 1 59.59 352 ASP B N 1
ATOM 6047 C CA . ASP B 1 352 ? 2.109 6.883 -15.812 1 59.59 352 ASP B CA 1
ATOM 6048 C C . ASP B 1 352 ? 1.461 6.238 -14.586 1 59.59 352 ASP B C 1
ATOM 6050 O O . ASP B 1 352 ? 1.496 5.016 -14.43 1 59.59 352 ASP B O 1
ATOM 6054 N N . MET B 1 353 ? 0.722 7.125 -13.914 1 63.22 353 MET B N 1
ATOM 6055 C CA . MET B 1 353 ? 0.076 6.59 -12.719 1 63.22 353 MET B CA 1
ATOM 6056 C C . MET B 1 353 ? -1.117 5.719 -13.086 1 63.22 353 MET B C 1
ATOM 6058 O O . MET B 1 353 ? -1.35 4.68 -12.469 1 63.22 353 MET B O 1
ATOM 6062 N N . ALA B 1 354 ? -1.794 6.145 -14.086 1 64.69 354 ALA B N 1
ATOM 6063 C CA . ALA B 1 354 ? -2.934 5.367 -14.562 1 64.69 354 ALA B CA 1
ATOM 6064 C C . ALA B 1 354 ? -2.49 4 -15.078 1 64.69 354 ALA B C 1
ATOM 6066 O O . ALA B 1 354 ? -3.133 2.986 -14.805 1 64.69 354 ALA B O 1
ATOM 6067 N N . GLU B 1 355 ? -1.402 4.125 -15.797 1 61.22 355 GLU B N 1
ATOM 6068 C CA . GLU B 1 355 ? -0.895 2.877 -16.359 1 61.22 355 GLU B CA 1
ATOM 6069 C C . GLU B 1 355 ? -0.41 1.934 -15.266 1 61.22 355 GLU B C 1
ATOM 6071 O O . GLU B 1 355 ? -0.661 0.728 -15.32 1 61.22 355 GLU B O 1
ATOM 6076 N N . ALA B 1 356 ? 0.227 2.658 -14.336 1 59.97 356 ALA B N 1
ATOM 6077 C CA . ALA B 1 356 ? 0.751 1.851 -13.242 1 59.97 356 ALA B CA 1
ATOM 6078 C C . ALA B 1 356 ? -0.38 1.195 -12.453 1 59.97 356 ALA B C 1
ATOM 6080 O O . ALA B 1 356 ? -0.328 -0.001 -12.156 1 59.97 356 ALA B O 1
ATOM 6081 N N . ILE B 1 357 ? -1.354 2.018 -12.227 1 61.31 357 ILE B N 1
ATOM 6082 C CA . ILE B 1 357 ? -2.48 1.518 -11.453 1 61.31 357 ILE B CA 1
ATOM 6083 C C . ILE B 1 357 ? -3.26 0.489 -12.266 1 61.31 357 ILE B C 1
ATOM 6085 O O . ILE B 1 357 ? -3.684 -0.541 -11.742 1 61.31 357 ILE B O 1
ATOM 6089 N N . ALA B 1 358 ? -3.309 0.852 -13.594 1 59.41 358 ALA B N 1
ATOM 6090 C CA . ALA B 1 358 ? -4.012 -0.066 -14.484 1 59.41 358 ALA B CA 1
ATOM 6091 C C . ALA B 1 358 ? -3.275 -1.397 -14.594 1 59.41 358 ALA B C 1
ATOM 6093 O O . ALA B 1 358 ? -3.9 -2.461 -14.617 1 59.41 358 ALA B O 1
ATOM 6094 N N . ASP B 1 359 ? -1.999 -1.155 -14.68 1 53.56 359 ASP B N 1
ATOM 6095 C CA . ASP B 1 359 ? -1.176 -2.355 -14.789 1 53.56 359 ASP B CA 1
ATOM 6096 C C . ASP B 1 359 ? -1.335 -3.24 -13.555 1 53.56 359 ASP B C 1
ATOM 6098 O O . ASP B 1 359 ? -1.2 -4.461 -13.641 1 53.56 359 ASP B O 1
ATOM 6102 N N . TYR B 1 360 ? -1.612 -2.426 -12.516 1 50.06 360 TYR B N 1
ATOM 6103 C CA . TYR B 1 360 ? -1.779 -3.193 -11.289 1 50.06 360 TYR B CA 1
ATOM 6104 C C . TYR B 1 360 ? -3.232 -3.607 -11.102 1 50.06 360 TYR B C 1
ATOM 6106 O O . TYR B 1 360 ? -3.598 -4.148 -10.055 1 50.06 360 TYR B O 1
ATOM 6114 N N . GLY B 1 361 ? -3.992 -3.416 -12.141 1 51.69 361 GLY B N 1
ATOM 6115 C CA . GLY B 1 361 ? -5.352 -3.93 -12.219 1 51.69 361 GLY B CA 1
ATOM 6116 C C . GLY B 1 361 ? -6.359 -3.057 -11.492 1 51.69 361 GLY B C 1
ATOM 6117 O O . GLY B 1 361 ? -7.469 -3.504 -11.188 1 51.69 361 GLY B O 1
ATOM 6118 N N . PHE B 1 362 ? -5.797 -1.898 -11.023 1 59.12 362 PHE B N 1
ATOM 6119 C CA . PHE B 1 362 ? -6.742 -1.02 -10.344 1 59.12 362 PHE B CA 1
ATOM 6120 C C . PHE B 1 362 ? -7.398 -0.063 -11.336 1 59.12 362 PHE B C 1
ATOM 6122 O O . PHE B 1 362 ? -6.844 0.211 -12.398 1 59.12 362 PHE B O 1
ATOM 6129 N N . GLU B 1 363 ? -8.781 0.105 -11.117 1 64.62 363 GLU B N 1
ATOM 6130 C CA . GLU B 1 363 ? -9.375 1.203 -11.867 1 64.62 363 GLU B CA 1
ATOM 6131 C C . GLU B 1 363 ? -8.609 2.504 -11.656 1 64.62 363 GLU B C 1
ATOM 6133 O O . GLU B 1 363 ? -8.281 2.855 -10.523 1 64.62 363 GLU B O 1
ATOM 6138 N N . PRO B 1 364 ? -8.195 2.957 -12.672 1 72.31 364 PRO B N 1
ATOM 6139 C CA . PRO B 1 364 ? -7.398 4.184 -12.57 1 72.31 364 PRO B CA 1
ATOM 6140 C C . PRO B 1 364 ? -8.227 5.383 -12.109 1 72.31 364 PRO B C 1
ATOM 6142 O O . PRO B 1 364 ? -8.227 6.426 -12.766 1 72.31 364 PRO B O 1
ATOM 6145 N N . VAL B 1 365 ? -9.141 5.113 -11.109 1 77 365 VAL B N 1
ATOM 6146 C CA . VAL B 1 365 ? -9.914 6.203 -10.523 1 77 365 VAL B CA 1
ATOM 6147 C C . VAL B 1 365 ? -9.719 6.219 -9.008 1 77 365 VAL B C 1
ATOM 6149 O O . VAL B 1 365 ? -9.461 5.176 -8.398 1 77 365 VAL B O 1
ATOM 6152 N N . LEU B 1 366 ? -9.852 7.387 -8.477 1 81.75 366 LEU B N 1
ATOM 6153 C CA . LEU B 1 366 ? -9.781 7.539 -7.027 1 81.75 366 LEU B CA 1
ATOM 6154 C C . LEU B 1 366 ? -11.172 7.723 -6.43 1 81.75 366 LEU B C 1
ATOM 6156 O O . LEU B 1 366 ? -11.773 8.789 -6.559 1 81.75 366 LEU B O 1
ATOM 6160 N N . PRO B 1 367 ? -11.641 6.699 -5.801 1 87.25 367 PRO B N 1
ATOM 6161 C CA . PRO B 1 367 ? -12.984 6.82 -5.23 1 87.25 367 PRO B CA 1
ATOM 6162 C C . PRO B 1 367 ? -12.984 7.52 -3.873 1 87.25 367 PRO B C 1
ATOM 6164 O O . PRO B 1 367 ? -11.945 7.598 -3.213 1 87.25 367 PRO B O 1
ATOM 6167 N N . PHE B 1 368 ? -14.172 8.109 -3.555 1 92.88 368 PHE B N 1
ATOM 6168 C CA . PHE B 1 368 ? -14.367 8.766 -2.27 1 92.88 368 PHE B CA 1
ATOM 6169 C C . PHE B 1 368 ? -15.531 8.148 -1.516 1 92.88 368 PHE B C 1
ATOM 6171 O O . PHE B 1 368 ? -16.469 7.637 -2.129 1 92.88 368 PHE B O 1
ATOM 6178 N N . SER B 1 369 ? -15.422 8.102 -0.227 1 94.94 369 SER B N 1
ATOM 6179 C CA . SER B 1 369 ? -16.5 7.59 0.61 1 94.94 369 SER B CA 1
ATOM 6180 C C . SER B 1 369 ? -17.297 8.719 1.241 1 94.94 369 SER B C 1
ATOM 6182 O O . SER B 1 369 ? -16.734 9.742 1.644 1 94.94 369 SER B O 1
ATOM 6184 N N . ALA B 1 370 ? -18.625 8.523 1.294 1 93.56 370 ALA B N 1
ATOM 6185 C CA . ALA B 1 370 ? -19.5 9.516 1.921 1 93.56 370 ALA B CA 1
ATOM 6186 C C . ALA B 1 370 ? -19.906 9.078 3.32 1 93.56 370 ALA B C 1
ATOM 6188 O O . ALA B 1 370 ? -20.906 9.57 3.865 1 93.56 370 ALA B O 1
ATOM 6189 N N . ASP B 1 371 ? -19.172 8.172 3.887 1 94.12 371 ASP B N 1
ATOM 6190 C CA . ASP B 1 371 ? -19.469 7.676 5.227 1 94.12 371 ASP B CA 1
ATOM 6191 C C . ASP B 1 371 ? -19.484 8.82 6.242 1 94.12 371 ASP B C 1
ATOM 6193 O O . ASP B 1 371 ? -18.484 9.539 6.383 1 94.12 371 ASP B O 1
ATOM 6197 N N . PRO B 1 372 ? -20.547 8.953 6.953 1 94.94 372 PRO B N 1
ATOM 6198 C CA . PRO B 1 372 ? -20.688 10.07 7.891 1 94.94 372 PRO B CA 1
ATOM 6199 C C . PRO B 1 372 ? -19.656 10.023 9.023 1 94.94 372 PRO B C 1
ATOM 6201 O O . PRO B 1 372 ? -19.359 11.047 9.633 1 94.94 372 PRO B O 1
ATOM 6204 N N . THR B 1 373 ? -19.109 8.914 9.344 1 94.62 373 THR B N 1
ATOM 6205 C CA . THR B 1 373 ? -18.141 8.781 10.43 1 94.62 373 THR B CA 1
ATOM 6206 C C . THR B 1 373 ? -16.875 9.578 10.133 1 94.62 373 THR B C 1
ATOM 6208 O O . THR B 1 373 ? -16.172 9.984 11.055 1 94.62 373 THR B O 1
ATOM 6211 N N . ILE B 1 374 ? -16.641 9.789 8.867 1 94.62 374 ILE B N 1
ATOM 6212 C CA . ILE B 1 374 ? -15.445 10.539 8.469 1 94.62 374 ILE B CA 1
ATOM 6213 C C . ILE B 1 374 ? -15.555 11.977 8.961 1 94.62 374 ILE B C 1
ATOM 6215 O O . ILE B 1 374 ? -14.617 12.508 9.562 1 94.62 374 ILE B O 1
ATOM 6219 N N . PHE B 1 375 ? -16.734 12.562 8.828 1 95.38 375 PHE B N 1
ATOM 6220 C CA . PHE B 1 375 ? -16.969 13.953 9.188 1 95.38 375 PHE B CA 1
ATOM 6221 C C . PHE B 1 375 ? -17.078 14.109 10.703 1 95.38 375 PHE B C 1
ATOM 6223 O O . PHE B 1 375 ? -16.516 15.039 11.281 1 95.38 375 PHE B O 1
ATOM 6230 N N . ILE B 1 376 ? -17.734 13.164 11.312 1 95.19 376 ILE B N 1
ATOM 6231 C CA . ILE B 1 376 ? -17.969 13.234 12.75 1 95.19 376 ILE B CA 1
ATOM 6232 C C . ILE B 1 376 ? -16.656 13.062 13.508 1 95.19 376 ILE B C 1
ATOM 6234 O O . ILE B 1 376 ? -16.375 13.812 14.438 1 95.19 376 ILE B O 1
ATOM 6238 N N . ASN B 1 377 ? -15.875 12.125 13.102 1 93.06 377 ASN B N 1
ATOM 6239 C CA . ASN B 1 377 ? -14.594 11.875 13.758 1 93.06 377 ASN B CA 1
ATOM 6240 C C . ASN B 1 377 ? -13.656 13.07 13.641 1 93.06 377 ASN B C 1
ATOM 6242 O O . ASN B 1 377 ? -12.984 13.438 14.602 1 93.06 377 ASN B O 1
ATOM 6246 N N . GLN B 1 378 ? -13.656 13.602 12.461 1 91.25 378 GLN B N 1
ATOM 6247 C CA . GLN B 1 378 ? -12.82 14.781 12.25 1 91.25 378 GLN B CA 1
ATOM 6248 C C . GLN B 1 378 ? -13.25 15.922 13.156 1 91.25 378 GLN B C 1
ATOM 6250 O O . GLN B 1 378 ? -12.406 16.562 13.797 1 91.25 378 GLN B O 1
ATOM 6255 N N . ALA B 1 379 ? -14.5 16.172 13.227 1 93 379 ALA B N 1
ATOM 6256 C CA . ALA B 1 379 ? -15.039 17.234 14.062 1 93 379 ALA B CA 1
ATOM 6257 C C . ALA B 1 379 ? -14.727 16.984 15.531 1 93 379 ALA B C 1
ATOM 6259 O O . ALA B 1 379 ? -14.297 17.906 16.25 1 93 379 ALA B O 1
ATOM 6260 N N . LEU B 1 380 ? -14.867 15.812 15.93 1 93.88 380 LEU B N 1
ATOM 6261 C CA . LEU B 1 380 ? -14.68 15.461 17.328 1 93.88 380 LEU B CA 1
ATOM 6262 C C . LEU B 1 380 ? -13.219 15.602 17.734 1 93.88 380 LEU B C 1
ATOM 6264 O O . LEU B 1 380 ? -12.914 16.109 18.828 1 93.88 380 LEU B O 1
ATOM 6268 N N . ILE B 1 381 ? -12.344 15.227 16.922 1 93.81 381 ILE B N 1
ATOM 6269 C CA . ILE B 1 381 ? -10.922 15.258 17.234 1 93.81 381 ILE B CA 1
ATOM 6270 C C . ILE B 1 381 ? -10.461 16.703 17.375 1 93.81 381 ILE B C 1
ATOM 6272 O O . ILE B 1 381 ? -9.789 17.062 18.359 1 93.81 381 ILE B O 1
ATOM 6276 N N . VAL B 1 382 ? -10.8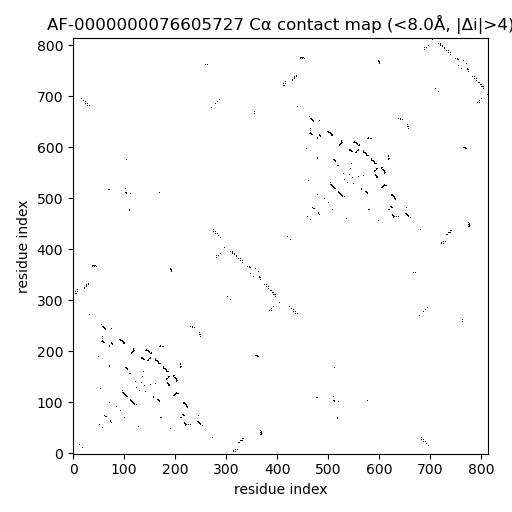36 17.5 16.453 1 90.25 382 VAL B N 1
ATOM 6277 C CA . VAL B 1 382 ? -10.414 18.906 16.5 1 90.25 382 VAL B CA 1
ATOM 6278 C C . VAL B 1 382 ? -11.062 19.594 17.688 1 90.25 382 VAL B C 1
ATOM 6280 O O . VAL B 1 382 ? -10.445 20.453 18.328 1 90.25 382 VAL B O 1
ATOM 6283 N N . LEU B 1 383 ? -12.289 19.219 17.969 1 89.56 383 LEU B N 1
ATOM 6284 C CA . LEU B 1 383 ? -12.969 19.797 19.125 1 89.56 383 LEU B CA 1
ATOM 6285 C C . LEU B 1 383 ? -12.258 19.422 20.422 1 89.56 383 LEU B C 1
ATOM 6287 O O . LEU B 1 383 ? -12.125 20.25 21.328 1 89.56 383 LEU B O 1
ATOM 6291 N N . ILE B 1 384 ? -11.797 18.234 20.469 1 94.75 384 ILE B N 1
ATOM 6292 C CA . ILE B 1 384 ? -11.07 17.781 21.641 1 94.75 384 ILE B CA 1
ATOM 6293 C C . ILE B 1 384 ? -9.75 18.531 21.766 1 94.75 384 ILE B C 1
ATOM 6295 O O . ILE B 1 384 ? -9.383 18.984 22.859 1 94.75 384 ILE B O 1
ATOM 6299 N N . ILE B 1 385 ? -9.086 18.703 20.703 1 92.56 385 ILE B N 1
ATOM 6300 C CA . ILE B 1 385 ? -7.84 19.453 20.688 1 92.56 385 ILE B CA 1
ATOM 6301 C C . ILE B 1 385 ? -8.094 20.891 21.141 1 92.56 385 ILE B C 1
ATOM 6303 O O . ILE B 1 385 ? -7.363 21.422 21.969 1 92.56 385 ILE B O 1
ATOM 6307 N N . SER B 1 386 ? -9.133 21.422 20.609 1 90.25 386 SER B N 1
ATOM 6308 C CA . SER B 1 386 ? -9.5 22.797 20.969 1 90.25 386 SER B CA 1
ATOM 6309 C C . SER B 1 386 ? -9.859 22.906 22.453 1 90.25 386 SER B C 1
ATOM 6311 O O . SER B 1 386 ? -9.516 23.891 23.109 1 90.25 386 SER B O 1
ATOM 6313 N N . PHE B 1 387 ? -10.539 21.938 22.891 1 93.31 387 PHE B N 1
ATOM 6314 C CA . PHE B 1 387 ? -10.914 21.922 24.297 1 93.31 387 PHE B CA 1
ATOM 6315 C C . PHE B 1 387 ? -9.672 21.859 25.188 1 93.31 387 PHE B C 1
ATOM 6317 O O . PHE B 1 387 ? -9.562 22.609 26.156 1 93.31 387 PHE B O 1
ATOM 6324 N N . LEU B 1 388 ? -8.766 21.078 24.812 1 94.12 388 LEU B N 1
ATOM 6325 C CA . LEU B 1 388 ? -7.539 20.938 25.594 1 94.12 388 LEU B CA 1
ATOM 6326 C C . LEU B 1 388 ? -6.707 22.203 25.547 1 94.12 388 LEU B C 1
ATOM 6328 O O . LEU B 1 388 ? -6.172 22.641 26.562 1 94.12 388 LEU B O 1
ATOM 6332 N N . ILE B 1 389 ? -6.684 22.75 24.422 1 90.75 389 ILE B N 1
ATOM 6333 C CA . ILE B 1 389 ? -5.918 23.969 24.25 1 90.75 389 ILE B CA 1
ATOM 6334 C C . ILE B 1 389 ? -6.602 25.125 25 1 90.75 389 ILE B C 1
ATOM 6336 O O . ILE B 1 389 ? -5.934 25.984 25.562 1 90.75 389 ILE B O 1
ATOM 6340 N N . GLY B 1 390 ? -7.922 25.062 24.984 1 90.62 390 GLY B N 1
ATOM 6341 C CA . GLY B 1 390 ? -8.703 26.078 25.672 1 90.62 390 GLY B CA 1
ATOM 6342 C C . GLY B 1 390 ? -8.523 26.078 27.172 1 90.62 390 GLY B C 1
ATOM 6343 O O . GLY B 1 390 ? -8.805 27.062 27.844 1 90.62 390 GLY B O 1
ATOM 6344 N N . LEU B 1 391 ? -7.91 25.016 27.672 1 92.06 391 LEU B N 1
ATOM 6345 C CA . LEU B 1 391 ? -7.668 24.938 29.094 1 92.06 391 LEU B CA 1
ATOM 6346 C C . LEU B 1 391 ? -6.438 25.75 29.484 1 92.06 391 LEU B C 1
ATOM 6348 O O . LEU B 1 391 ? -6.293 26.156 30.656 1 92.06 391 LEU B O 1
ATOM 6352 N N . PHE B 1 392 ? -5.703 26.047 28.547 1 88.44 392 PHE B N 1
ATOM 6353 C CA . PHE B 1 392 ? -4.465 26.766 28.828 1 88.44 392 PHE B CA 1
ATOM 6354 C C . PHE B 1 392 ? -4.75 28.188 29.297 1 88.44 392 PHE B C 1
ATOM 6356 O O . PHE B 1 392 ? -4.238 28.625 30.328 1 88.44 392 PHE B O 1
ATOM 6363 N N . PRO B 1 393 ? -5.527 28.953 28.609 1 87 393 PRO B N 1
ATOM 6364 C CA . PRO B 1 393 ? -5.855 30.297 29.078 1 87 393 PRO B CA 1
ATOM 6365 C C . PRO B 1 393 ? -6.523 30.312 30.453 1 87 393 PRO B C 1
ATOM 6367 O O . PRO B 1 393 ? -6.32 31.234 31.234 1 87 393 PRO B O 1
ATOM 6370 N N . VAL B 1 394 ? -7.289 29.281 30.656 1 88.44 394 VAL B N 1
ATOM 6371 C CA . VAL B 1 394 ? -7.922 29.172 31.969 1 88.44 394 VAL B CA 1
ATOM 6372 C C . VAL B 1 394 ? -6.852 29.094 33.062 1 88.44 394 VAL B C 1
ATOM 6374 O O . VAL B 1 394 ? -6.914 29.812 34.062 1 88.44 394 VAL B O 1
ATOM 6377 N N . TYR B 1 395 ? -5.914 28.328 32.812 1 90.5 395 TYR B N 1
ATOM 6378 C CA . TYR B 1 395 ? -4.82 28.156 33.781 1 90.5 395 TYR B CA 1
ATOM 6379 C C . TYR B 1 395 ? -3.998 29.438 33.875 1 90.5 395 TYR B C 1
ATOM 6381 O O . TYR B 1 395 ? -3.66 29.859 35 1 90.5 395 TYR B O 1
ATOM 6389 N N . LYS B 1 396 ? -3.756 30.156 32.844 1 87.25 396 LYS B N 1
ATOM 6390 C CA . LYS B 1 396 ? -2.896 31.344 32.812 1 87.25 396 LYS B CA 1
ATOM 6391 C C . LYS B 1 396 ? -3.596 32.531 33.438 1 87.25 396 LYS B C 1
ATOM 6393 O O . LYS B 1 396 ? -2.951 33.375 34.062 1 87.25 396 LYS B O 1
ATOM 6398 N N . VAL B 1 397 ? -4.828 32.688 33.219 1 86.12 397 VAL B N 1
ATOM 6399 C CA . VAL B 1 397 ? -5.586 33.812 33.75 1 86.12 397 VAL B CA 1
ATOM 6400 C C . VAL B 1 397 ? -5.613 33.75 35.281 1 86.12 397 VAL B C 1
ATOM 6402 O O . VAL B 1 397 ? -5.496 34.781 35.938 1 86.12 397 VAL B O 1
ATOM 6405 N N . PHE B 1 398 ? -5.703 32.594 35.812 1 86.94 398 PHE B N 1
ATOM 6406 C CA . PHE B 1 398 ? -5.77 32.438 37.281 1 86.94 398 PHE B CA 1
ATOM 6407 C C . PHE B 1 398 ? -4.418 32.719 37.906 1 86.94 398 PHE B C 1
ATOM 6409 O O . PHE B 1 398 ? -4.336 33 39.094 1 86.94 398 PHE B O 1
ATOM 6416 N N . ARG B 1 399 ? -3.438 32.812 37.094 1 83.06 399 ARG B N 1
ATOM 6417 C CA . ARG B 1 399 ? -2.1 33 37.656 1 83.06 399 ARG B CA 1
ATOM 6418 C C . ARG B 1 399 ? -1.623 34.438 37.406 1 83.06 399 ARG B C 1
ATOM 6420 O O . ARG B 1 399 ? -0.537 34.812 37.875 1 83.06 399 ARG B O 1
ATOM 6427 N N . ILE B 1 400 ? -2.389 35.156 36.719 1 79 400 ILE B N 1
ATOM 6428 C CA . ILE B 1 400 ? -2.008 36.531 36.438 1 79 400 ILE B CA 1
ATOM 6429 C C . ILE B 1 400 ? -1.996 37.312 37.75 1 79 400 ILE B C 1
ATOM 6431 O O . ILE B 1 400 ? -2.955 37.25 38.531 1 79 400 ILE B O 1
ATOM 6435 N N . ASN B 1 401 ? -0.777 37.875 38.156 1 68.81 401 ASN B N 1
ATOM 6436 C CA . ASN B 1 401 ? -0.652 38.688 39.344 1 68.81 401 ASN B CA 1
ATOM 6437 C C . ASN B 1 401 ? -0.926 40.156 39.062 1 68.81 401 ASN B C 1
ATOM 6439 O O . ASN B 1 401 ? -0.313 40.75 38.156 1 68.81 401 ASN B O 1
ATOM 6443 N N . ILE B 1 402 ? -1.968 40.719 39.688 1 62.47 402 ILE B N 1
ATOM 6444 C CA . ILE B 1 402 ? -2.396 42.094 39.5 1 62.47 402 ILE B CA 1
ATOM 6445 C C . ILE B 1 402 ? -1.225 43.031 39.75 1 62.47 402 ILE B C 1
ATOM 6447 O O . ILE B 1 402 ? -1.056 44.031 39.031 1 62.47 402 ILE B O 1
ATOM 6451 N N . MET B 1 403 ? -0.395 42.812 40.688 1 56.72 403 MET B N 1
ATOM 6452 C CA . MET B 1 403 ? 0.637 43.781 41.062 1 56.72 403 MET B CA 1
ATOM 6453 C C . MET B 1 403 ? 1.71 43.844 39.969 1 56.72 403 MET B C 1
ATOM 6455 O O . MET B 1 403 ? 2.264 44.938 39.75 1 56.72 403 MET B O 1
ATOM 6459 N N . GLU B 1 404 ? 1.931 42.969 39.312 1 54.09 404 GLU B N 1
ATOM 6460 C CA . GLU B 1 404 ? 3.002 42.969 38.312 1 54.09 404 GLU B CA 1
ATOM 6461 C C . GLU B 1 404 ? 2.506 43.438 36.938 1 54.09 404 GLU B C 1
ATOM 6463 O O . GLU B 1 404 ? 3.295 43.875 36.125 1 54.09 404 GLU B O 1
ATOM 6468 N N . ALA B 1 405 ? 1.349 43.406 36.5 1 52.78 405 ALA B N 1
ATOM 6469 C CA . ALA B 1 405 ? 0.783 43.781 35.188 1 52.78 405 ALA B CA 1
ATOM 6470 C C . ALA B 1 405 ? 0.691 45.281 35.031 1 52.78 405 ALA B C 1
ATOM 6472 O O . ALA B 1 405 ? 0.501 45.781 33.938 1 52.78 405 ALA B O 1
ATOM 6473 N N . LYS B 1 406 ? 0.775 46.281 36 1 49.66 406 LYS B N 1
ATOM 6474 C CA . LYS B 1 406 ? 0.801 47.719 35.969 1 49.66 406 LYS B CA 1
ATOM 6475 C C . LYS B 1 406 ? 2.141 48.25 35.438 1 49.66 406 LYS B C 1
ATOM 6477 O O . LYS B 1 406 ? 2.275 49.438 35.125 1 49.66 406 LYS B O 1
ATOM 6482 N N . LYS B 1 407 ? 3.105 47.25 35.156 1 47.06 407 LYS B N 1
ATOM 6483 C CA . LYS B 1 407 ? 4.359 47.812 34.656 1 47.06 407 LYS B CA 1
ATOM 6484 C C . LYS B 1 407 ? 4.488 47.594 33.125 1 47.06 407 LYS B C 1
ATOM 6486 O O . LYS B 1 407 ? 4.117 46.531 32.625 1 47.06 407 LYS B O 1
#

Radius of gyration: 33.39 Å; Cα contacts (8 Å, |Δi|>4): 1523; chains: 2; bounding box: 74×98×72 Å

Solvent-accessible surface area (backbone atoms only — not comparable to full-atom values): 39898 Å² total; per-residue (Å²): 110,68,64,41,52,51,48,17,56,53,56,46,57,70,45,48,67,49,43,50,32,51,22,46,26,42,15,51,43,44,26,52,50,43,52,52,52,23,31,54,50,15,42,50,51,51,49,53,51,49,42,30,52,75,67,54,32,54,25,30,40,28,14,57,51,19,84,74,34,55,20,60,65,28,41,32,72,70,44,68,65,58,50,53,57,52,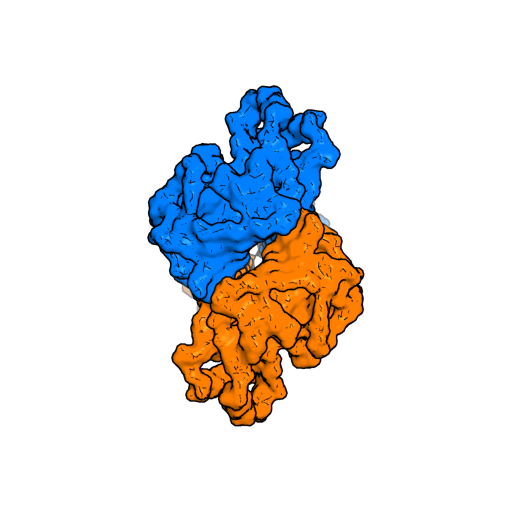54,74,39,46,88,53,37,66,52,70,40,61,30,32,56,41,58,30,35,39,31,51,97,64,32,51,40,65,30,38,37,35,12,32,47,41,70,52,44,34,72,68,50,46,53,64,76,35,48,76,42,75,45,73,71,47,83,73,30,80,39,32,33,32,17,40,48,28,30,59,56,66,68,56,57,68,71,40,67,38,36,39,40,36,68,13,38,87,74,36,80,16,71,49,75,32,39,32,42,13,29,27,60,48,66,43,22,76,56,8,45,24,34,34,37,29,20,33,64,44,38,16,58,53,31,59,46,66,66,40,24,36,31,37,26,37,38,49,62,46,70,90,46,46,66,62,50,47,54,57,46,51,73,71,46,57,66,86,57,32,36,70,40,41,38,65,66,75,39,40,67,60,52,44,51,49,51,52,54,49,48,54,52,48,53,52,49,49,49,47,48,50,36,48,46,32,38,50,42,31,52,52,50,44,53,48,64,72,37,44,58,57,49,38,53,40,45,73,74,64,49,56,57,66,56,56,18,49,22,46,23,46,32,39,37,48,46,46,47,53,6,37,51,52,12,48,60,55,33,50,60,54,41,52,49,30,47,77,50,46,50,69,46,65,65,71,55,17,47,38,33,40,70,54,14,36,65,39,51,48,34,33,39,84,60,65,65,57,56,51,51,52,45,50,52,53,50,50,49,25,50,59,52,17,47,50,46,34,58,51,47,70,62,61,56,67,80,64,56,83,108,108,67,66,42,52,51,48,18,55,53,54,45,57,71,44,46,68,49,46,50,33,51,22,46,28,42,15,51,43,44,28,53,50,44,52,51,52,23,30,53,51,15,42,50,51,51,50,51,50,48,42,29,53,74,67,53,32,54,25,28,40,25,15,57,52,18,84,76,34,54,20,61,66,28,41,32,73,69,44,69,66,58,50,51,57,50,54,75,39,46,88,54,36,66,50,70,41,61,29,34,56,40,59,30,36,39,28,52,98,64,31,52,41,64,31,38,36,34,12,31,46,42,69,53,43,34,72,67,51,45,53,63,77,34,49,77,42,75,45,72,72,47,83,73,30,81,39,30,32,33,16,40,48,28,29,59,56,65,69,54,57,69,71,40,67,38,35,40,40,37,66,14,36,85,74,35,80,17,72,50,75,33,38,30,42,14,29,28,59,47,67,44,23,76,56,8,45,25,34,34,37,28,20,35,64,45,38,16,59,54,30,60,46,65,65,40,25,35,32,37,26,38,37,49,62,45,70,89,47,45,65,61,49,46,54,55,46,51,72,72,46,57,67,88,57,32,38,69,38,42,39,65,66,75,39,38,67,58,53,43,51,49,50,52,54,50,50,54,50,49,52,52,48,49,49,47,48,49,36,50,46,31,39,51,44,31,53,52,50,45,53,48,63,72,36,43,57,58,48,39,52,39,45,74,73,65,50,54,56,66,57,56,17,50,21,46,23,46,33,38,37,47,46,47,46,51,7,37,50,51,11,48,61,54,33,50,60,53,41,52,48,29,46,77,49,46,50,70,46,65,65,70,57,17,49,41,33,39,70,54,14,35,64,39,50,49,36,34,38,84,58,64,65,58,58,51,52,52,47,50,52,54,49,49,49,26,50,58,52,18,47,48,48,33,58,52,47,69,64,61,56,66,83,64,53,84,109